Protein AF-0000000086058559 (afdb_homodimer)

InterPro domains:
  IPR001480 Bulb-type lectin domain [PF01453] (82-166)
  IPR001480 Bulb-type lectin domain [PS50927] (34-151)
  IPR001480 Bulb-type lectin domain [SM00108] (39-153)
  IPR036426 Bulb-type lectin domain superfamily [G3DSA:2.90.10.10] (33-152)
  IPR036426 Bulb-type lectin domain superfamily [SSF51110] (82-215)
  IPR036426 Bulb-type lectin domain superfamily [SSF51110] (173-268)
  IPR051343 G-type lectin S-receptor-like kinases and EP1-like glycoproteins [PTHR47976] (39-429)

Radius of gyration: 40.06 Å; Cα contacts (8 Å, |Δi|>4): 2216; chains: 2; bounding box: 111×174×83 Å

Structure (mmCIF, N/CA/C/O backbone):
data_AF-0000000086058559-model_v1
#
loop_
_entity.id
_entity.type
_entity.pdbx_description
1 polymer 'Bulb-type lectin domain-containing protein'
#
loop_
_atom_site.group_PDB
_atom_site.id
_atom_site.type_symbol
_atom_site.label_atom_id
_atom_site.label_alt_id
_atom_site.label_comp_id
_atom_site.label_asym_id
_atom_site.label_entity_id
_atom_site.label_seq_id
_atom_site.pdbx_PDB_ins_code
_atom_site.Cartn_x
_atom_site.Cartn_y
_atom_site.Cartn_z
_atom_site.occupancy
_atom_site.B_iso_or_equiv
_atom_site.auth_seq_id
_atom_site.auth_comp_id
_atom_site.auth_asym_id
_atom_site.auth_atom_id
_atom_site.pdbx_PDB_model_num
ATOM 1 N N . MET A 1 1 ? 75.375 -71.25 -40.406 1 23.05 1 MET A N 1
ATOM 2 C CA . MET A 1 1 ? 74.375 -71.625 -41.406 1 23.05 1 MET A CA 1
ATOM 3 C C . MET A 1 1 ? 73 -71.125 -40.969 1 23.05 1 MET A C 1
ATOM 5 O O . MET A 1 1 ? 72.188 -70.625 -41.812 1 23.05 1 MET A O 1
ATOM 9 N N . GLU A 1 2 ? 72.438 -71.688 -39.844 1 25.42 2 GLU A N 1
ATOM 10 C CA . GLU A 1 2 ? 71 -71.938 -39.688 1 25.42 2 GLU A CA 1
ATOM 11 C C . GLU A 1 2 ? 70.25 -70.625 -39.438 1 25.42 2 GLU A C 1
ATOM 13 O O . GLU A 1 2 ? 70.438 -69.938 -38.438 1 25.42 2 GLU A O 1
ATOM 18 N N . TYR A 1 3 ? 69.625 -70 -40.5 1 22.36 3 TYR A N 1
ATOM 19 C CA . TYR A 1 3 ? 68.938 -68.75 -40.938 1 22.36 3 TYR A CA 1
ATOM 20 C C . TYR A 1 3 ? 67.625 -68.562 -40.156 1 22.36 3 TYR A C 1
ATOM 22 O O . TYR A 1 3 ? 67.375 -67.5 -39.562 1 22.36 3 TYR A O 1
ATOM 30 N N . ARG A 1 4 ? 66.375 -68.938 -40.906 1 24.33 4 ARG A N 1
ATOM 31 C CA . ARG A 1 4 ? 65.188 -68.375 -41.562 1 24.33 4 ARG A CA 1
ATOM 32 C C . ARG A 1 4 ? 63.938 -68.562 -40.688 1 24.33 4 ARG A C 1
ATOM 34 O O . ARG A 1 4 ? 62.844 -68.062 -41.031 1 24.33 4 ARG A O 1
ATOM 41 N N . LEU A 1 5 ? 63.781 -69.562 -39.906 1 25.5 5 LEU A N 1
ATOM 42 C CA . LEU A 1 5 ? 62.438 -70.125 -39.781 1 25.5 5 LEU A CA 1
ATOM 43 C C . LEU A 1 5 ? 61.531 -69.25 -38.969 1 25.5 5 LEU A C 1
ATOM 45 O O . LEU A 1 5 ? 60.344 -69.5 -38.812 1 25.5 5 LEU A O 1
ATOM 49 N N . PHE A 1 6 ? 62.031 -68.312 -38.125 1 29.94 6 PHE A N 1
ATOM 50 C CA . PHE A 1 6 ? 61.156 -67.938 -37.031 1 29.94 6 PHE A CA 1
ATOM 51 C C . PHE A 1 6 ? 60.062 -67 -37.5 1 29.94 6 PHE A C 1
ATOM 53 O O . PHE A 1 6 ? 59.594 -66.125 -36.781 1 29.94 6 PHE A O 1
ATOM 60 N N . LEU A 1 7 ? 59.844 -66.75 -38.906 1 29.22 7 LEU A N 1
ATOM 61 C CA . LEU A 1 7 ? 59 -65.625 -39.312 1 29.22 7 LEU A CA 1
ATOM 62 C C . LEU A 1 7 ? 57.531 -65.938 -39.031 1 29.22 7 LEU A C 1
ATOM 64 O O . LEU A 1 7 ? 56.719 -65 -39.031 1 29.22 7 LEU A O 1
ATOM 68 N N . VAL A 1 8 ? 57.031 -67.125 -39.188 1 28.97 8 VAL A N 1
ATOM 69 C CA . VAL A 1 8 ? 55.688 -67.312 -39.719 1 28.97 8 VAL A CA 1
ATOM 70 C C . VAL A 1 8 ? 54.656 -66.812 -38.719 1 28.97 8 VAL A C 1
ATOM 72 O O . VAL A 1 8 ? 53.594 -66.312 -39.094 1 28.97 8 VAL A O 1
ATOM 75 N N . ILE A 1 9 ? 54.656 -67.062 -37.406 1 28.88 9 ILE A N 1
ATOM 76 C CA . ILE A 1 9 ? 53.375 -67.312 -36.781 1 28.88 9 ILE A CA 1
ATOM 77 C C . ILE A 1 9 ? 52.656 -66 -36.5 1 28.88 9 ILE A C 1
ATOM 79 O O . ILE A 1 9 ? 52.656 -65.562 -35.344 1 28.88 9 ILE A O 1
ATOM 83 N N . VAL A 1 10 ? 53.031 -64.875 -37.062 1 31.39 10 VAL A N 1
ATOM 84 C CA . VAL A 1 10 ? 52.312 -63.688 -36.594 1 31.39 10 VAL A CA 1
ATOM 85 C C . VAL A 1 10 ? 50.844 -63.781 -37.062 1 31.39 10 VAL A C 1
ATOM 87 O O . VAL A 1 10 ? 50.562 -63.531 -38.25 1 31.39 10 VAL A O 1
ATOM 90 N N . LEU A 1 11 ? 50.125 -65 -36.969 1 29.23 11 LEU A N 1
ATOM 91 C CA . LEU A 1 11 ? 48.719 -65.062 -37.375 1 29.23 11 LEU A CA 1
ATOM 92 C C . LEU A 1 11 ? 47.938 -63.906 -36.812 1 29.23 11 LEU A C 1
ATOM 94 O O . LEU A 1 11 ? 48.125 -63.5 -35.656 1 29.23 11 LEU A O 1
ATOM 98 N N . LEU A 1 12 ? 47.125 -63.25 -37.719 1 30.47 12 LEU A N 1
ATOM 99 C CA . LEU A 1 12 ? 46.125 -62.156 -37.875 1 30.47 12 LEU A CA 1
ATOM 100 C C . LEU A 1 12 ? 44.969 -62.344 -36.906 1 30.47 12 LEU A C 1
ATOM 102 O O . LEU A 1 12 ? 44.219 -63.312 -37.031 1 30.47 12 LEU A O 1
ATOM 106 N N . LEU A 1 13 ? 45.156 -62.125 -35.594 1 31.5 13 LEU A N 1
ATOM 107 C CA . LEU A 1 13 ? 44.031 -62.031 -34.656 1 31.5 13 LEU A CA 1
ATOM 108 C C . LEU A 1 13 ? 42.938 -61.062 -35.188 1 31.5 13 LEU A C 1
ATOM 110 O O . LEU A 1 13 ? 43.156 -59.875 -35.25 1 31.5 13 LEU A O 1
ATOM 114 N N . LEU A 1 14 ? 42.219 -61.469 -36.312 1 32.62 14 LEU A N 1
ATOM 115 C CA . LEU A 1 14 ? 41 -60.781 -36.75 1 32.62 14 LEU A CA 1
ATOM 116 C C . LEU A 1 14 ? 40.031 -60.562 -35.594 1 32.62 14 LEU A C 1
ATOM 118 O O . LEU A 1 14 ? 39.531 -61.531 -35.031 1 32.62 14 LEU A O 1
ATOM 122 N N . THR A 1 15 ? 40.312 -59.531 -34.781 1 34.03 15 THR A N 1
ATOM 123 C CA . THR A 1 15 ? 39.344 -59.062 -33.812 1 34.03 15 THR A CA 1
ATOM 124 C C . THR A 1 15 ? 37.969 -58.844 -34.438 1 34.03 15 THR A C 1
ATOM 126 O O . THR A 1 15 ? 37.844 -58.094 -35.375 1 34.03 15 THR A O 1
ATOM 129 N N . ILE A 1 16 ? 37.125 -59.875 -34.531 1 37.31 16 ILE A N 1
ATOM 130 C CA . ILE A 1 16 ? 35.719 -59.781 -34.844 1 37.31 16 ILE A CA 1
ATOM 131 C C . ILE A 1 16 ? 35.094 -58.688 -33.969 1 37.31 16 ILE A C 1
ATOM 133 O O . ILE A 1 16 ? 35 -58.812 -32.75 1 37.31 16 ILE A O 1
ATOM 137 N N . ILE A 1 17 ? 35.25 -57.438 -34.406 1 37.72 17 ILE A N 1
ATOM 138 C CA . ILE A 1 17 ? 34.438 -56.375 -33.844 1 37.72 17 ILE A CA 1
ATOM 139 C C . ILE A 1 17 ? 32.969 -56.719 -34.031 1 37.72 17 ILE A C 1
ATOM 141 O O . ILE A 1 17 ? 32.469 -56.719 -35.156 1 37.72 17 ILE A O 1
ATOM 145 N N . THR A 1 18 ? 32.406 -57.656 -33.312 1 39.28 18 THR A N 1
ATOM 146 C CA . THR A 1 18 ? 30.953 -57.812 -33.281 1 39.28 18 THR A CA 1
ATOM 147 C C . THR A 1 18 ? 30.281 -56.469 -33 1 39.28 18 THR A C 1
ATOM 149 O O . THR A 1 18 ? 30.469 -55.906 -31.906 1 39.28 18 THR A O 1
ATOM 152 N N . SER A 1 19 ? 30.047 -55.688 -34.031 1 38.41 19 SER A N 1
ATOM 153 C CA . SER A 1 19 ? 29.125 -54.562 -33.875 1 38.41 19 SER A CA 1
ATOM 154 C C . SER A 1 19 ? 27.797 -55.031 -33.281 1 38.41 19 SER A C 1
ATOM 156 O O . SER A 1 19 ? 27.078 -55.844 -33.875 1 38.41 19 SER A O 1
ATOM 158 N N . THR A 1 20 ? 27.75 -55.25 -32 1 40.75 20 THR A N 1
ATOM 159 C CA . THR A 1 20 ? 26.422 -55.375 -31.406 1 40.75 20 THR A CA 1
ATOM 160 C C . THR A 1 20 ? 25.516 -54.25 -31.922 1 40.75 20 THR A C 1
ATOM 162 O O . THR A 1 20 ? 25.75 -53.062 -31.656 1 40.75 20 THR A O 1
ATOM 165 N N . SER A 1 21 ? 24.953 -54.469 -33.125 1 37.56 21 SER A N 1
ATOM 166 C CA . SER A 1 21 ? 23.844 -53.594 -33.438 1 37.56 21 SER A CA 1
ATOM 167 C C . SER A 1 21 ? 22.859 -53.469 -32.281 1 37.56 21 SER A C 1
ATOM 169 O O . SER A 1 21 ? 22.281 -54.5 -31.859 1 37.56 21 SER A O 1
ATOM 171 N N . ALA A 1 22 ? 23.094 -52.594 -31.422 1 43.25 22 ALA A N 1
ATOM 172 C CA . ALA A 1 22 ? 21.984 -52.25 -30.516 1 43.25 22 ALA A CA 1
ATOM 173 C C . ALA A 1 22 ? 20.656 -52.219 -31.266 1 43.25 22 ALA A C 1
ATOM 175 O O . ALA A 1 22 ? 20.469 -51.375 -32.156 1 43.25 22 ALA A O 1
ATOM 176 N N . THR A 1 23 ? 20.047 -53.312 -31.453 1 37.12 23 THR A N 1
ATOM 177 C CA . THR A 1 23 ? 18.656 -53.25 -31.891 1 37.12 23 THR A CA 1
ATOM 178 C C . THR A 1 23 ? 17.922 -52.125 -31.172 1 37.12 23 THR A C 1
ATOM 180 O O . THR A 1 23 ? 17.75 -52.156 -29.953 1 37.12 23 THR A O 1
ATOM 183 N N . VAL A 1 24 ? 18.109 -50.906 -31.625 1 41.47 24 VAL A N 1
ATOM 184 C CA . VAL A 1 24 ? 17.156 -49.875 -31.172 1 41.47 24 VAL A CA 1
ATOM 185 C C . VAL A 1 24 ? 15.742 -50.469 -31.156 1 41.47 24 VAL A C 1
ATOM 187 O O . VAL A 1 24 ? 15.25 -50.969 -32.156 1 41.47 24 VAL A O 1
ATOM 190 N N . LYS A 1 25 ? 15.219 -51.062 -30.125 1 45.94 25 LYS A N 1
ATOM 191 C CA . LYS A 1 25 ? 13.812 -51.438 -30 1 45.94 25 LYS A CA 1
ATOM 192 C C . LYS A 1 25 ? 12.906 -50.438 -30.703 1 45.94 25 LYS A C 1
ATOM 194 O O . LYS A 1 25 ? 13.039 -49.219 -30.5 1 45.94 25 LYS A O 1
ATOM 199 N N . PRO A 1 26 ? 12.242 -50.688 -31.812 1 43.41 26 PRO A N 1
ATOM 200 C CA . PRO A 1 26 ? 11.383 -49.75 -32.562 1 43.41 26 PRO A CA 1
ATOM 201 C C . PRO A 1 26 ? 10.492 -48.906 -31.672 1 43.41 26 PRO A C 1
ATOM 203 O O . PRO A 1 26 ? 9.992 -49.406 -30.656 1 43.41 26 PRO A O 1
ATOM 206 N N . HIS A 1 27 ? 10.742 -47.625 -31.594 1 53.91 27 HIS A N 1
ATOM 207 C CA . HIS A 1 27 ? 9.742 -46.719 -31.047 1 53.91 27 HIS A CA 1
ATOM 208 C C . HIS A 1 27 ? 8.328 -47.156 -31.422 1 53.91 27 HIS A C 1
ATOM 210 O O . HIS A 1 27 ? 8.031 -47.344 -32.594 1 53.91 27 HIS A O 1
ATOM 216 N N . SER A 1 28 ? 7.613 -47.906 -30.625 1 73.94 28 SER A N 1
ATOM 217 C CA . SER A 1 28 ? 6.266 -48.281 -31.031 1 73.94 28 SER A CA 1
ATOM 218 C C . SER A 1 28 ? 5.414 -47.031 -31.312 1 73.94 28 SER A C 1
ATOM 220 O O . SER A 1 28 ? 5.176 -46.219 -30.406 1 73.94 28 SER A O 1
ATOM 222 N N . ASN A 1 29 ? 5.352 -46.5 -32.531 1 90.69 29 ASN A N 1
ATOM 223 C CA . ASN A 1 29 ? 4.531 -45.406 -33 1 90.69 29 ASN A CA 1
ATOM 224 C C . ASN A 1 29 ? 3.057 -45.625 -32.656 1 90.69 29 ASN A C 1
ATOM 226 O O . ASN A 1 29 ? 2.562 -46.75 -32.688 1 90.69 29 ASN A O 1
ATOM 230 N N . ILE A 1 30 ? 2.531 -44.656 -32.125 1 95.06 30 ILE A N 1
ATOM 231 C CA . ILE A 1 30 ? 1.088 -44.625 -31.906 1 95.06 30 ILE A CA 1
ATOM 232 C C . ILE A 1 30 ? 0.379 -44.312 -33.219 1 95.06 30 ILE A C 1
ATOM 234 O O . ILE A 1 30 ? 0.488 -43.188 -33.719 1 95.06 30 ILE A O 1
ATOM 238 N N . THR A 1 31 ? -0.329 -45.312 -33.719 1 95.75 31 THR A N 1
ATOM 239 C CA . THR A 1 31 ? -0.909 -45.156 -35.031 1 95.75 31 THR A CA 1
ATOM 240 C C . THR A 1 31 ? -2.26 -44.469 -34.969 1 95.75 31 THR A C 1
ATOM 242 O O . THR A 1 31 ? -2.816 -44.281 -33.906 1 95.75 31 THR A O 1
ATOM 245 N N . LEU A 1 32 ? -2.713 -44.062 -36.125 1 96.5 32 LEU A N 1
ATOM 246 C CA . LEU A 1 32 ? -4.02 -43.406 -36.219 1 96.5 32 LEU A CA 1
ATOM 247 C C . LEU A 1 32 ? -5.109 -44.312 -35.656 1 96.5 32 LEU A C 1
ATOM 249 O O . LEU A 1 32 ? -5.004 -45.531 -35.719 1 96.5 32 LEU A O 1
ATOM 253 N N . ASN A 1 33 ? -6.102 -43.781 -35.062 1 95.94 33 ASN A N 1
ATOM 254 C CA . ASN A 1 33 ? -7.273 -44.406 -34.469 1 95.94 33 ASN A CA 1
ATOM 255 C C . ASN A 1 33 ? -6.93 -45.094 -33.156 1 95.94 33 ASN A C 1
ATOM 257 O O . ASN A 1 33 ? -7.754 -45.812 -32.594 1 95.94 33 ASN A O 1
ATOM 261 N N . SER A 1 34 ? -5.746 -44.938 -32.719 1 94.69 34 SER A N 1
ATOM 262 C CA . SER A 1 34 ? -5.418 -45.375 -31.359 1 94.69 34 SER A CA 1
ATOM 263 C C . SER A 1 34 ? -6.043 -44.5 -30.312 1 94.69 34 SER A C 1
ATOM 265 O O . SER A 1 34 ? -6.191 -43.281 -30.516 1 94.69 34 SER A O 1
ATOM 267 N N . PHE A 1 35 ? -6.461 -45 -29.188 1 94.31 35 PHE A N 1
ATOM 268 C CA . PHE A 1 35 ? -7.066 -44.188 -28.141 1 94.31 35 PHE A CA 1
ATOM 269 C C . PHE A 1 35 ? -6.781 -44.781 -26.766 1 94.31 35 PHE A C 1
ATOM 271 O O . PHE A 1 35 ? -6.402 -45.938 -26.641 1 94.31 35 PHE A O 1
ATOM 278 N N . VAL A 1 36 ? -6.773 -44 -25.797 1 94.56 36 VAL A N 1
ATOM 279 C CA . VAL A 1 36 ? -6.695 -44.344 -24.391 1 94.56 36 VAL A CA 1
ATOM 280 C C . VAL A 1 36 ? -7.941 -43.875 -23.656 1 94.56 36 VAL A C 1
ATOM 282 O O . VAL A 1 36 ? -8.406 -42.75 -23.906 1 94.56 36 VAL A O 1
ATOM 285 N N . ILE A 1 37 ? -8.508 -44.688 -22.781 1 93.44 37 ILE A N 1
ATOM 286 C CA . ILE A 1 37 ? -9.727 -44.344 -22.062 1 93.44 37 ILE A CA 1
ATOM 287 C C . ILE A 1 37 ? -9.406 -44.125 -20.578 1 93.44 37 ILE A C 1
ATOM 289 O O . ILE A 1 37 ? -8.57 -44.844 -20.016 1 93.44 37 ILE A O 1
ATOM 293 N N . ALA A 1 38 ? -10.094 -43.125 -20.016 1 93.19 38 ALA A N 1
ATOM 294 C CA . ALA A 1 38 ? -9.961 -42.844 -18.578 1 93.19 38 ALA A CA 1
ATOM 295 C C . ALA A 1 38 ? -10.75 -43.875 -17.766 1 93.19 38 ALA A C 1
ATOM 297 O O . ALA A 1 38 ? -11.984 -43.844 -17.766 1 93.19 38 ALA A O 1
ATOM 298 N N . THR A 1 39 ? -10.125 -44.75 -17.125 1 87.19 39 THR A N 1
ATOM 299 C CA . THR A 1 39 ? -10.781 -45.75 -16.297 1 87.19 39 THR A CA 1
ATOM 300 C C . THR A 1 39 ? -9.969 -46 -15.023 1 87.19 39 THR A C 1
ATOM 302 O O . THR A 1 39 ? -8.766 -45.75 -14.992 1 87.19 39 THR A O 1
ATOM 305 N N . THR A 1 40 ? -10.648 -46.25 -13.922 1 74.62 40 THR A N 1
ATOM 306 C CA . THR A 1 40 ? -9.992 -46.5 -12.648 1 74.62 40 THR A CA 1
ATOM 307 C C . THR A 1 40 ? -9.289 -47.875 -12.68 1 74.62 40 THR A C 1
ATOM 309 O O . THR A 1 40 ? -8.516 -48.188 -11.773 1 74.62 40 THR A O 1
ATOM 312 N N . SER A 1 41 ? -9.633 -48.688 -13.578 1 60.94 41 SER A N 1
ATOM 313 C CA . SER A 1 41 ? -9.016 -50 -13.578 1 60.94 41 SER A CA 1
ATOM 314 C C . SER A 1 41 ? -7.523 -49.906 -13.883 1 60.94 41 SER A C 1
ATOM 316 O O . SER A 1 41 ? -7.09 -49.031 -14.633 1 60.94 41 SER A O 1
ATOM 318 N N . SER A 1 42 ? -6.664 -50.156 -12.867 1 52.78 42 SER A N 1
ATOM 319 C CA . SER A 1 42 ? -5.211 -50.062 -12.805 1 52.78 42 SER A CA 1
ATOM 320 C C . SER A 1 42 ? -4.566 -50.656 -14.047 1 52.78 42 SER A C 1
ATOM 322 O O . SER A 1 42 ? -3.363 -50.938 -14.062 1 52.78 42 SER A O 1
ATOM 324 N N . SER A 1 43 ? -5.215 -51 -15.016 1 48.56 43 SER A N 1
ATOM 325 C CA . SER A 1 43 ? -4.355 -51.75 -15.922 1 48.56 43 SER A CA 1
ATOM 326 C C . SER A 1 43 ? -3.4 -50.812 -16.672 1 48.56 43 SER A C 1
ATOM 328 O O . SER A 1 43 ? -3.824 -49.812 -17.25 1 48.56 43 SER A O 1
ATOM 330 N N . ARG A 1 44 ? -2.092 -50.688 -16.156 1 49.19 44 ARG A N 1
ATOM 331 C CA . ARG A 1 44 ? -0.971 -50.125 -16.891 1 49.19 44 ARG A CA 1
ATOM 332 C C . ARG A 1 44 ? -1.211 -50.156 -18.406 1 49.19 44 ARG A C 1
ATOM 334 O O . ARG A 1 44 ? -0.587 -49.438 -19.156 1 49.19 44 ARG A O 1
ATOM 341 N N . ARG A 1 45 ? -2.027 -51.125 -18.797 1 53.66 45 ARG A N 1
ATOM 342 C CA . ARG A 1 45 ? -2.256 -51.406 -20.219 1 53.66 45 ARG A CA 1
ATOM 343 C C . ARG A 1 45 ? -2.996 -50.281 -20.906 1 53.66 45 ARG A C 1
ATOM 345 O O . ARG A 1 45 ? -3.098 -50.25 -22.125 1 53.66 45 ARG A O 1
ATOM 352 N N . LEU A 1 46 ? -3.223 -49.25 -19.984 1 77.62 46 LEU A N 1
ATOM 353 C CA . LEU A 1 46 ? -4.102 -48.312 -20.688 1 77.62 46 LEU A CA 1
ATOM 354 C C . LEU A 1 46 ? -3.42 -46.969 -20.891 1 77.62 46 LEU A C 1
ATOM 356 O O . LEU A 1 46 ? -4.07 -45.938 -20.812 1 77.62 46 LEU A O 1
ATOM 360 N N . SER A 1 47 ? -2.014 -47.062 -21.031 1 91.69 47 SER A N 1
ATOM 361 C CA . SER A 1 47 ? -1.287 -45.844 -21.391 1 91.69 47 SER A CA 1
ATOM 362 C C . SER A 1 47 ? -0.324 -46.094 -22.547 1 91.69 47 SER A C 1
ATOM 364 O O . SER A 1 47 ? -0.039 -47.25 -22.891 1 91.69 47 SER A O 1
ATOM 366 N N . TRP A 1 48 ? 0.007 -45.156 -23.25 1 94.62 48 TRP A N 1
ATOM 367 C CA . TRP A 1 48 ? 1.066 -45.219 -24.25 1 94.62 48 TRP A CA 1
ATOM 368 C C . TRP A 1 48 ? 2.436 -45.031 -23.609 1 94.62 48 TRP A C 1
ATOM 370 O O . TRP A 1 48 ? 2.684 -44.031 -22.953 1 94.62 48 TRP A O 1
ATOM 380 N N . LEU A 1 49 ? 3.352 -46 -23.797 1 94 49 LEU A N 1
ATOM 381 C CA . LEU A 1 49 ? 4.66 -45.969 -23.156 1 94 49 LEU A CA 1
ATOM 382 C C . LEU A 1 49 ? 5.738 -45.5 -24.125 1 94 49 LEU A C 1
ATOM 384 O O . LEU A 1 49 ? 5.621 -45.719 -25.328 1 94 49 LEU A O 1
ATOM 388 N N . SER A 1 50 ? 6.723 -44.875 -23.562 1 95.5 50 SER A N 1
ATOM 389 C CA . SER A 1 50 ? 7.93 -44.656 -24.359 1 95.5 50 SER A CA 1
ATOM 390 C C . SER A 1 50 ? 8.672 -45.969 -24.609 1 95.5 50 SER A C 1
ATOM 392 O O . SER A 1 50 ? 8.414 -46.969 -23.938 1 95.5 50 SER A O 1
ATOM 394 N N . SER A 1 51 ? 9.602 -45.938 -25.531 1 92.94 51 SER A N 1
ATOM 395 C CA . SER A 1 51 ? 10.32 -47.156 -25.891 1 92.94 51 SER A CA 1
ATOM 396 C C . SER A 1 51 ? 11.094 -47.719 -24.703 1 92.94 51 SER A C 1
ATOM 398 O O . SER A 1 51 ? 11.156 -48.938 -24.516 1 92.94 51 SER A O 1
ATOM 400 N N . SER A 1 52 ? 11.656 -46.844 -23.938 1 90 52 SER A N 1
ATOM 401 C CA . SER A 1 52 ? 12.406 -47.281 -22.75 1 90 52 SER A CA 1
ATOM 402 C C . SER A 1 52 ? 11.477 -47.719 -21.641 1 90 52 SER A C 1
ATOM 404 O O . SER A 1 52 ? 11.906 -48.375 -20.688 1 90 52 SER A O 1
ATOM 406 N N . GLY A 1 53 ? 10.195 -47.281 -21.75 1 91.25 53 GLY A N 1
ATOM 407 C CA . GLY A 1 53 ? 9.242 -47.562 -20.688 1 91.25 53 GLY A CA 1
ATOM 408 C C . GLY A 1 53 ? 9.328 -46.562 -19.547 1 91.25 53 GLY A C 1
ATOM 409 O O . GLY A 1 53 ? 8.625 -46.719 -18.547 1 91.25 53 GLY A O 1
ATOM 410 N N . ASP A 1 54 ? 10.133 -45.625 -19.688 1 92.75 54 ASP A N 1
ATOM 411 C CA . ASP A 1 54 ? 10.359 -44.656 -18.609 1 92.75 54 ASP A CA 1
ATOM 412 C C . ASP A 1 54 ? 9.18 -43.719 -18.453 1 92.75 54 ASP A C 1
ATOM 414 O O . ASP A 1 54 ? 8.93 -43.188 -17.375 1 92.75 54 ASP A O 1
ATOM 418 N N . PHE A 1 55 ? 8.5 -43.406 -19.531 1 95.69 55 PHE A N 1
ATOM 419 C CA . PHE A 1 55 ? 7.414 -42.438 -19.516 1 95.69 55 PHE A CA 1
ATOM 420 C C . PHE A 1 55 ? 6.125 -43.062 -20.047 1 95.69 55 PHE A C 1
ATOM 422 O O . PHE A 1 55 ? 6.156 -43.969 -20.875 1 95.69 55 PHE A O 1
ATOM 429 N N . ALA A 1 56 ? 5.082 -42.562 -19.5 1 95.62 56 ALA A N 1
ATOM 430 C CA . ALA A 1 56 ? 3.748 -43 -19.938 1 95.62 56 ALA A CA 1
ATOM 431 C C . ALA A 1 56 ? 2.875 -41.781 -20.266 1 95.62 56 ALA A C 1
ATOM 433 O O . ALA A 1 56 ? 3.039 -40.719 -19.672 1 95.62 56 ALA A O 1
ATOM 434 N N . PHE A 1 57 ? 2.086 -41.938 -21.281 1 96.69 57 PHE A N 1
ATOM 435 C CA . PHE A 1 57 ? 1.076 -40.969 -21.688 1 96.69 57 PHE A CA 1
ATOM 436 C C . PHE A 1 57 ? -0.323 -41.531 -21.562 1 96.69 57 PHE A C 1
ATOM 438 O O . PHE A 1 57 ? -0.616 -42.594 -22.141 1 96.69 57 PHE A O 1
ATOM 445 N N . GLY A 1 58 ? -1.182 -40.938 -20.734 1 95.81 58 GLY A N 1
ATOM 446 C CA . GLY A 1 58 ? -2.529 -41.406 -20.5 1 95.81 58 GLY A CA 1
ATOM 447 C C . GLY A 1 58 ? -3.27 -40.656 -19.422 1 95.81 58 GLY A C 1
ATOM 448 O O . GLY A 1 58 ? -3.109 -39.438 -19.312 1 95.81 58 GLY A O 1
ATOM 449 N N . PHE A 1 59 ? -4.18 -41.375 -18.766 1 95.5 59 PHE A N 1
ATOM 450 C CA . PHE A 1 59 ? -5.023 -40.719 -17.781 1 95.5 59 PHE A CA 1
ATOM 451 C C . PHE A 1 59 ? -4.598 -41.094 -16.359 1 95.5 59 PHE A C 1
ATOM 453 O O . PHE A 1 59 ? -4.254 -42.25 -16.109 1 95.5 59 PHE A O 1
ATOM 460 N N . LEU A 1 60 ? -4.629 -40.125 -15.516 1 93.25 60 LEU A N 1
ATOM 461 C CA . LEU A 1 60 ? -4.402 -40.344 -14.086 1 93.25 60 LEU A CA 1
ATOM 462 C C . LEU A 1 60 ? -5.535 -39.719 -13.273 1 93.25 60 LEU A C 1
ATOM 464 O O . LEU A 1 60 ? -6.027 -38.625 -13.602 1 93.25 60 LEU A O 1
ATOM 468 N N . THR A 1 61 ? -5.867 -40.406 -12.195 1 92.56 61 THR A N 1
ATOM 469 C CA . THR A 1 61 ? -6.891 -39.844 -11.305 1 92.56 61 THR A CA 1
ATOM 470 C C . THR A 1 61 ? -6.34 -38.688 -10.492 1 92.56 61 THR A C 1
ATOM 472 O O . THR A 1 61 ? -5.152 -38.656 -10.172 1 92.56 61 THR A O 1
ATOM 475 N N . LEU A 1 62 ? -7.27 -37.781 -10.188 1 91.69 62 LEU A N 1
ATOM 476 C CA . LEU A 1 62 ? -6.895 -36.688 -9.281 1 91.69 62 LEU A CA 1
ATOM 477 C C . LEU A 1 62 ? -6.824 -37.219 -7.844 1 91.69 62 LEU A C 1
ATOM 479 O O . LEU A 1 62 ? -7.688 -37.969 -7.406 1 91.69 62 LEU A O 1
ATOM 483 N N . PRO A 1 63 ? -5.84 -36.75 -7.121 1 87 63 PRO A N 1
ATOM 484 C CA . PRO A 1 63 ? -5.762 -37.188 -5.719 1 87 63 PRO A CA 1
ATOM 485 C C . PRO A 1 63 ? -6.945 -36.688 -4.895 1 87 63 PRO A C 1
ATOM 487 O O . PRO A 1 63 ? -7.363 -37.344 -3.943 1 87 63 PRO A O 1
ATOM 490 N N . THR A 1 64 ? -7.5 -35.531 -5.191 1 86.12 64 THR A N 1
ATOM 491 C CA . THR A 1 64 ? -8.555 -34.906 -4.398 1 86.12 64 THR A CA 1
ATOM 492 C C . THR A 1 64 ? -9.922 -35.469 -4.785 1 86.12 64 THR A C 1
ATOM 494 O O . THR A 1 64 ? -10.891 -35.312 -4.035 1 86.12 64 THR A O 1
ATOM 497 N N . ASN A 1 65 ? -10.055 -36 -5.941 1 90.44 65 ASN A N 1
ATOM 498 C CA . ASN A 1 65 ? -11.32 -36.531 -6.465 1 90.44 65 ASN A CA 1
ATOM 499 C C . ASN A 1 65 ? -11.102 -37.688 -7.418 1 90.44 65 ASN A C 1
ATOM 501 O O . ASN A 1 65 ? -10.781 -37.5 -8.594 1 90.44 65 ASN A O 1
ATOM 505 N N . SER A 1 66 ? -11.398 -38.844 -7.035 1 89.75 66 SER A N 1
ATOM 506 C CA . SER A 1 66 ? -11.07 -40.062 -7.793 1 89.75 66 SER A CA 1
ATOM 507 C C . SER A 1 66 ? -12 -40.219 -8.984 1 89.75 66 SER A C 1
ATOM 509 O O . SER A 1 66 ? -11.773 -41.062 -9.844 1 89.75 66 SER A O 1
ATOM 511 N N . SER A 1 67 ? -12.969 -39.375 -9.055 1 91.81 67 SER A N 1
ATOM 512 C CA . SER A 1 67 ? -13.898 -39.5 -10.18 1 91.81 67 SER A CA 1
ATOM 513 C C . SER A 1 67 ? -13.438 -38.625 -11.352 1 91.81 67 SER A C 1
ATOM 515 O O . SER A 1 67 ? -14.023 -38.688 -12.438 1 91.81 67 SER A O 1
ATOM 517 N N . LEU A 1 68 ? -12.43 -37.906 -11.102 1 94.62 68 LEU A N 1
ATOM 518 C CA . LEU A 1 68 ? -11.93 -37 -12.148 1 94.62 68 LEU A CA 1
ATOM 519 C C . LEU A 1 68 ? -10.516 -37.406 -12.57 1 94.62 68 LEU A C 1
ATOM 521 O O . LEU A 1 68 ? -9.75 -37.938 -11.758 1 94.62 68 LEU A O 1
ATOM 525 N N . PHE A 1 69 ? -10.219 -37.125 -13.883 1 94.62 69 PHE A N 1
ATOM 526 C CA . PHE A 1 69 ? -8.961 -37.594 -14.453 1 94.62 69 PHE A CA 1
ATOM 527 C C . PHE A 1 69 ? -8.234 -36.438 -15.148 1 94.62 69 PHE A C 1
ATOM 529 O O . PHE A 1 69 ? -8.867 -35.531 -15.711 1 94.62 69 PHE A O 1
ATOM 536 N N . LEU A 1 70 ? -6.941 -36.531 -15.094 1 95.88 70 LEU A N 1
ATOM 537 C CA . LEU A 1 70 ? -6.062 -35.719 -15.898 1 95.88 70 LEU A CA 1
ATOM 538 C C . LEU A 1 70 ? -5.441 -36.5 -17.047 1 95.88 70 LEU A C 1
ATOM 540 O O . LEU A 1 70 ? -5.059 -37.656 -16.859 1 95.88 70 LEU A O 1
ATOM 544 N N . LEU A 1 71 ? -5.445 -35.906 -18.25 1 96.44 71 LEU A N 1
ATOM 545 C CA . LEU A 1 71 ? -4.484 -36.375 -19.234 1 96.44 71 LEU A CA 1
ATOM 546 C C . LEU A 1 71 ? -3.066 -35.969 -18.859 1 96.44 71 LEU A C 1
ATOM 548 O O . LEU A 1 71 ? -2.818 -34.812 -18.547 1 96.44 71 LEU A O 1
ATOM 552 N N . ALA A 1 72 ? -2.129 -37 -18.844 1 97.06 72 ALA A N 1
ATOM 553 C CA . ALA A 1 72 ? -0.824 -36.625 -18.281 1 97.06 72 ALA A CA 1
ATOM 554 C C . ALA A 1 72 ? 0.289 -37.438 -18.938 1 97.06 72 ALA A C 1
ATOM 556 O O . ALA A 1 72 ? 0.029 -38.5 -19.547 1 97.06 72 ALA A O 1
ATOM 557 N N . ILE A 1 73 ? 1.438 -36.906 -18.969 1 97.69 73 ILE A N 1
ATOM 558 C CA . ILE A 1 73 ? 2.682 -37.656 -19.109 1 97.69 73 ILE A CA 1
ATOM 559 C C . ILE A 1 73 ? 3.357 -37.781 -17.75 1 97.69 73 ILE A C 1
ATOM 561 O O . ILE A 1 73 ? 3.488 -36.781 -17.016 1 97.69 73 ILE A O 1
ATOM 565 N N . TRP A 1 74 ? 3.74 -39 -17.328 1 96.62 74 TRP A N 1
ATOM 566 C CA . TRP A 1 74 ? 4.355 -39.219 -16.031 1 96.62 74 TRP A CA 1
ATOM 567 C C . TRP A 1 74 ? 5.465 -40.25 -16.109 1 96.62 74 TRP A C 1
ATOM 569 O O . TRP A 1 74 ? 5.633 -40.906 -17.141 1 96.62 74 TRP A O 1
ATOM 579 N N . TYR A 1 75 ? 6.32 -40.281 -15.078 1 95.06 75 TYR A N 1
ATOM 580 C CA . TYR A 1 75 ? 7.297 -41.375 -14.953 1 95.06 75 TYR A CA 1
ATOM 581 C C . TYR A 1 75 ? 6.613 -42.688 -14.656 1 95.06 75 TYR A C 1
ATOM 583 O O . TYR A 1 75 ? 5.973 -42.844 -13.617 1 95.06 75 TYR A O 1
ATOM 591 N N . ALA A 1 76 ? 6.84 -43.656 -15.469 1 91.69 76 ALA A N 1
ATOM 592 C CA . ALA A 1 76 ? 6.047 -44.875 -15.438 1 91.69 76 ALA A CA 1
ATOM 593 C C . ALA A 1 76 ? 6.609 -45.875 -14.422 1 91.69 76 ALA A C 1
ATOM 595 O O . ALA A 1 76 ? 5.891 -46.75 -13.938 1 91.69 76 ALA A O 1
ATOM 596 N N . ASN A 1 77 ? 7.84 -45.719 -14.094 1 87.19 77 ASN A N 1
ATOM 597 C CA . ASN A 1 77 ? 8.492 -46.781 -13.305 1 87.19 77 ASN A CA 1
ATOM 598 C C . ASN A 1 77 ? 8.75 -46.312 -11.875 1 87.19 77 ASN A C 1
ATOM 600 O O . ASN A 1 77 ? 9.57 -46.875 -11.164 1 87.19 77 ASN A O 1
ATOM 604 N N . LEU A 1 78 ? 8.133 -45.281 -11.484 1 89.38 78 LEU A N 1
ATOM 605 C CA . LEU A 1 78 ? 8.305 -44.781 -10.117 1 89.38 78 LEU A CA 1
ATOM 606 C C . LEU A 1 78 ? 7.117 -45.188 -9.242 1 89.38 78 LEU A C 1
ATOM 608 O O . LEU A 1 78 ? 5.984 -45.25 -9.727 1 89.38 78 LEU A O 1
ATOM 612 N N . PRO A 1 79 ? 7.402 -45.469 -7.992 1 82.81 79 PRO A N 1
ATOM 613 C CA . PRO A 1 79 ? 6.32 -45.875 -7.094 1 82.81 79 PRO A CA 1
ATOM 614 C C . PRO A 1 79 ? 5.27 -44.781 -6.895 1 82.81 79 PRO A C 1
ATOM 616 O O . PRO A 1 79 ? 4.074 -45.094 -6.848 1 82.81 79 PRO A O 1
ATOM 619 N N . ASN A 1 80 ? 5.762 -43.594 -6.695 1 86.81 80 ASN A N 1
ATOM 620 C CA . ASN A 1 80 ? 4.848 -42.469 -6.594 1 86.81 80 ASN A CA 1
ATOM 621 C C . ASN A 1 80 ? 4.723 -41.75 -7.926 1 86.81 80 ASN A C 1
ATOM 623 O O . ASN A 1 80 ? 5.727 -41.469 -8.578 1 86.81 80 ASN A O 1
ATOM 627 N N . THR A 1 81 ? 3.523 -41.5 -8.234 1 89.75 81 THR A N 1
ATOM 628 C CA . THR A 1 81 ? 3.273 -40.875 -9.531 1 89.75 81 THR A CA 1
ATOM 629 C C . THR A 1 81 ? 3.857 -39.469 -9.57 1 89.75 81 THR A C 1
ATOM 631 O O . THR A 1 81 ? 3.627 -38.688 -8.656 1 89.75 81 THR A O 1
ATOM 634 N N . THR A 1 82 ? 4.641 -39.25 -10.555 1 94.81 82 THR A N 1
ATOM 635 C CA . THR A 1 82 ? 5.195 -37.938 -10.82 1 94.81 82 THR A CA 1
ATOM 636 C C . THR A 1 82 ? 4.82 -37.469 -12.219 1 94.81 82 THR A C 1
ATOM 638 O O . THR A 1 82 ? 5.34 -37.969 -13.211 1 94.81 82 THR A O 1
ATOM 641 N N . ILE A 1 83 ? 3.896 -36.5 -12.227 1 96.12 83 ILE A N 1
ATOM 642 C CA . ILE A 1 83 ? 3.406 -35.969 -13.492 1 96.12 83 ILE A CA 1
ATOM 643 C C . ILE A 1 83 ? 4.375 -34.906 -14.016 1 96.12 83 ILE A C 1
ATOM 645 O O . ILE A 1 83 ? 4.84 -34.062 -13.258 1 96.12 83 ILE A O 1
ATOM 649 N N . ILE A 1 84 ? 4.699 -34.938 -15.336 1 97.94 84 ILE A N 1
ATOM 650 C CA . ILE A 1 84 ? 5.637 -33.969 -15.891 1 97.94 84 ILE A CA 1
ATOM 651 C C . ILE A 1 84 ? 4.91 -33.062 -16.875 1 97.94 84 ILE A C 1
ATOM 653 O O . ILE A 1 84 ? 5.445 -32.031 -17.281 1 97.94 84 ILE A O 1
ATOM 657 N N . TRP A 1 85 ? 3.703 -33.344 -17.266 1 98.12 85 TRP A N 1
ATOM 658 C CA . TRP A 1 85 ? 2.941 -32.531 -18.219 1 98.12 85 TRP A CA 1
ATOM 659 C C . TRP A 1 85 ? 1.457 -32.875 -18.156 1 98.12 85 TRP A C 1
ATOM 661 O O . TRP A 1 85 ? 1.086 -34.062 -18.109 1 98.12 85 TRP A O 1
ATOM 671 N N . THR A 1 86 ? 0.613 -31.922 -18.109 1 97.19 86 THR A N 1
ATOM 672 C CA . THR A 1 86 ? -0.837 -32.094 -18.094 1 97.19 86 THR A CA 1
ATOM 673 C C . THR A 1 86 ? -1.521 -30.891 -18.75 1 97.19 86 THR A C 1
ATOM 675 O O . THR A 1 86 ? -1.477 -29.781 -18.219 1 97.19 86 THR A O 1
ATOM 678 N N . PRO A 1 87 ? -2.203 -31.031 -19.875 1 95.75 87 PRO A N 1
ATOM 679 C CA . PRO A 1 87 ? -2.771 -29.906 -20.609 1 95.75 87 PRO A CA 1
ATOM 680 C C . PRO A 1 87 ? -4.117 -29.438 -20.031 1 95.75 87 PRO A C 1
ATOM 682 O O . PRO A 1 87 ? -4.586 -28.344 -20.359 1 95.75 87 PRO A O 1
ATOM 685 N N . ASN A 1 88 ? -4.797 -30.188 -19.219 1 94.62 88 ASN A N 1
ATOM 686 C CA . ASN A 1 88 ? -6.16 -29.875 -18.812 1 94.62 88 ASN A CA 1
ATOM 687 C C . ASN A 1 88 ? -6.258 -29.688 -17.297 1 94.62 88 ASN A C 1
ATOM 689 O O . ASN A 1 88 ? -7.215 -30.156 -16.672 1 94.62 88 ASN A O 1
ATOM 693 N N . ARG A 1 89 ? -5.336 -29.016 -16.719 1 91.56 89 ARG A N 1
ATOM 694 C CA . ARG A 1 89 ? -5.25 -28.812 -15.281 1 91.56 89 ARG A CA 1
ATOM 695 C C . ARG A 1 89 ? -6.555 -28.25 -14.727 1 91.56 89 ARG A C 1
ATOM 697 O O . ARG A 1 89 ? -7.082 -28.766 -13.734 1 91.56 89 ARG A O 1
ATOM 704 N N . ASN A 1 90 ? -7.137 -27.234 -15.227 1 91.5 90 ASN A N 1
ATOM 705 C CA . ASN A 1 90 ? -8.328 -26.578 -14.703 1 91.5 90 ASN A CA 1
ATOM 706 C C . ASN A 1 90 ? -9.602 -27.25 -15.219 1 91.5 90 ASN A C 1
ATOM 708 O O . ASN A 1 90 ? -10.711 -26.828 -14.859 1 91.5 90 ASN A O 1
ATOM 712 N N . LYS A 1 91 ? -9.445 -28.328 -16.062 1 93.88 91 LYS A N 1
ATOM 713 C CA . LYS A 1 91 ? -10.602 -28.984 -16.656 1 93.88 91 LYS A CA 1
ATOM 714 C C . LYS A 1 91 ? -10.445 -30.5 -16.625 1 93.88 91 LYS A C 1
ATOM 716 O O . LYS A 1 91 ? -10.469 -31.156 -17.672 1 93.88 91 LYS A O 1
ATOM 721 N N . PRO A 1 92 ? -10.32 -31.016 -15.43 1 95.94 92 PRO A N 1
ATOM 722 C CA . PRO A 1 92 ? -10.273 -32.469 -15.383 1 95.94 92 PRO A CA 1
ATOM 723 C C . PRO A 1 92 ? -11.523 -33.125 -15.984 1 95.94 92 PRO A C 1
ATOM 725 O O . PRO A 1 92 ? -12.578 -32.5 -16.062 1 95.94 92 PRO A O 1
ATOM 728 N N . VAL A 1 93 ? -11.398 -34.344 -16.469 1 96.56 93 VAL A N 1
ATOM 729 C CA . VAL A 1 93 ? -12.484 -34.969 -17.188 1 96.56 93 VAL A CA 1
ATOM 730 C C . VAL A 1 93 ? -13.016 -36.156 -16.391 1 96.56 93 VAL A C 1
ATOM 732 O O . VAL A 1 93 ? -12.297 -36.719 -15.562 1 96.56 93 VAL A O 1
ATOM 735 N N . PRO A 1 94 ? -14.234 -36.531 -16.641 1 95.31 94 PRO A N 1
ATOM 736 C CA . PRO A 1 94 ? -14.805 -37.656 -15.906 1 95.31 94 PRO A CA 1
ATOM 737 C C . PRO A 1 94 ? -14.367 -39 -16.469 1 95.31 94 PRO A C 1
ATOM 739 O O . PRO A 1 94 ? -13.664 -39.062 -17.484 1 95.31 94 PRO A O 1
ATOM 742 N N . SER A 1 95 ? -14.781 -40 -15.75 1 93.31 95 SER A N 1
ATOM 743 C CA . SER A 1 95 ? -14.547 -41.375 -16.203 1 93.31 95 SER A CA 1
ATOM 744 C C . SER A 1 95 ? -15.125 -41.594 -17.594 1 93.31 95 SER A C 1
ATOM 746 O O . SER A 1 95 ? -16.125 -40.969 -17.969 1 93.31 95 SER A O 1
ATOM 748 N N . ASN A 1 96 ? -14.43 -42.5 -18.344 1 93.19 96 ASN A N 1
ATOM 749 C CA . ASN A 1 96 ? -14.82 -42.906 -19.688 1 93.19 96 ASN A CA 1
ATOM 750 C C . ASN A 1 96 ? -14.531 -41.781 -20.703 1 93.19 96 ASN A C 1
ATOM 752 O O . ASN A 1 96 ? -14.977 -41.875 -21.859 1 93.19 96 ASN A O 1
ATOM 756 N N . SER A 1 97 ? -13.859 -40.812 -20.266 1 95.88 97 SER A N 1
ATOM 757 C CA . SER A 1 97 ? -13.266 -39.875 -21.234 1 95.88 97 SER A CA 1
ATOM 758 C C . SER A 1 97 ? -12.156 -40.531 -22.031 1 95.88 97 SER A C 1
ATOM 760 O O . SER A 1 97 ? -11.68 -41.625 -21.656 1 95.88 97 SER A O 1
ATOM 762 N N . SER A 1 98 ? -11.812 -39.938 -23.156 1 95.5 98 SER A N 1
ATOM 763 C CA . SER A 1 98 ? -10.805 -40.594 -23.984 1 95.5 98 SER A CA 1
ATOM 764 C C . SER A 1 98 ? -9.914 -39.594 -24.672 1 95.5 98 SER A C 1
ATOM 766 O O . SER A 1 98 ? -10.312 -38.438 -24.875 1 95.5 98 SER A O 1
ATOM 768 N N . VAL A 1 99 ? -8.719 -39.969 -24.859 1 97.12 99 VAL A N 1
ATOM 769 C CA . VAL A 1 99 ? -7.844 -39.25 -25.797 1 97.12 99 VAL A CA 1
ATOM 770 C C . VAL A 1 99 ? -7.625 -40.125 -27.031 1 97.12 99 VAL A C 1
ATOM 772 O O . VAL A 1 99 ? -7.348 -41.312 -26.922 1 97.12 99 VAL A O 1
ATOM 775 N N . ILE A 1 100 ? -7.785 -39.531 -28.203 1 96.56 100 ILE A N 1
ATOM 776 C CA . ILE A 1 100 ? -7.742 -40.312 -29.438 1 96.56 100 ILE A CA 1
ATOM 777 C C . ILE A 1 100 ? -6.875 -39.594 -30.469 1 96.56 100 ILE A C 1
ATOM 779 O O . ILE A 1 100 ? -6.926 -38.375 -30.578 1 96.56 100 ILE A O 1
ATOM 783 N N . LEU A 1 101 ? -6.008 -40.344 -31.109 1 97.5 101 LEU A N 1
ATOM 784 C CA . LEU A 1 101 ? -5.445 -39.906 -32.375 1 97.5 101 LEU A CA 1
ATOM 785 C C . LEU A 1 101 ? -6.363 -40.281 -33.531 1 97.5 101 LEU A C 1
ATOM 787 O O . LEU A 1 101 ? -6.402 -41.438 -33.969 1 97.5 101 LEU A O 1
ATOM 791 N N . THR A 1 102 ? -7.004 -39.312 -34.031 1 97.06 102 THR A N 1
ATOM 792 C CA . THR A 1 102 ? -8.086 -39.562 -35 1 97.06 102 THR A CA 1
ATOM 793 C C . THR A 1 102 ? -7.523 -40 -36.344 1 97.06 102 THR A C 1
ATOM 795 O O . THR A 1 102 ? -6.316 -39.906 -36.562 1 97.06 102 THR A O 1
ATOM 798 N N . SER A 1 103 ? -8.469 -40.406 -37.188 1 96.44 103 SER A N 1
ATOM 799 C CA . SER A 1 103 ? -8.094 -40.906 -38.5 1 96.44 103 SER A CA 1
ATOM 800 C C . SER A 1 103 ? -7.473 -39.812 -39.344 1 96.44 103 SER A C 1
ATOM 802 O O . SER A 1 103 ? -6.664 -40.094 -40.25 1 96.44 103 SER A O 1
ATOM 804 N N . ASP A 1 104 ? -7.809 -38.656 -39.094 1 95.62 104 ASP A N 1
ATOM 805 C CA . ASP A 1 104 ? -7.293 -37.531 -39.875 1 95.62 104 ASP A CA 1
ATOM 806 C C . ASP A 1 104 ? -6.062 -36.906 -39.219 1 95.62 104 ASP A C 1
ATOM 808 O O . ASP A 1 104 ? -5.586 -35.844 -39.625 1 95.62 104 ASP A O 1
ATOM 812 N N . GLY A 1 105 ? -5.578 -37.5 -38.156 1 97.12 105 GLY A N 1
ATOM 813 C CA . GLY A 1 105 ? -4.289 -37.156 -37.594 1 97.12 105 GLY A CA 1
ATOM 814 C C . GLY A 1 105 ? -4.391 -36.062 -36.531 1 97.12 105 GLY A C 1
ATOM 815 O O . GLY A 1 105 ? -3.473 -35.25 -36.375 1 97.12 105 GLY A O 1
ATOM 816 N N . GLN A 1 106 ? -5.547 -35.938 -35.875 1 97.38 106 GLN A N 1
ATOM 817 C CA . GLN A 1 106 ? -5.715 -35 -34.781 1 97.38 106 GLN A CA 1
ATOM 818 C C . GLN A 1 106 ? -5.719 -35.688 -33.438 1 97.38 106 GLN A C 1
ATOM 820 O O . GLN A 1 106 ? -6.344 -36.75 -33.25 1 97.38 106 GLN A O 1
ATOM 825 N N . LEU A 1 107 ? -4.91 -35.125 -32.531 1 97.56 107 LEU A N 1
ATOM 826 C CA . LEU A 1 107 ? -5.027 -35.594 -31.156 1 97.56 107 LEU A CA 1
ATOM 827 C C . LEU A 1 107 ? -6.156 -34.844 -30.438 1 97.56 107 LEU A C 1
ATOM 829 O O . LEU A 1 107 ? -6.207 -33.625 -30.453 1 97.56 107 LEU A O 1
ATOM 833 N N . SER A 1 108 ? -7.074 -35.562 -29.844 1 97.94 108 SER A N 1
ATOM 834 C CA . SER A 1 108 ? -8.258 -34.938 -29.266 1 97.94 108 SER A CA 1
ATOM 835 C C . SER A 1 108 ? -8.609 -35.594 -27.922 1 97.94 108 SER A C 1
ATOM 837 O O . SER A 1 108 ? -8.758 -36.812 -27.828 1 97.94 108 SER A O 1
ATOM 839 N N . LEU A 1 109 ? -8.609 -34.781 -26.938 1 98 109 LEU A N 1
ATOM 840 C CA . LEU A 1 109 ? -9.156 -35.188 -25.641 1 98 109 LEU A CA 1
ATOM 841 C C . LEU A 1 109 ? -10.656 -34.938 -25.578 1 98 109 LEU A C 1
ATOM 843 O O . LEU A 1 109 ? -11.117 -33.812 -25.797 1 98 109 LEU A O 1
ATOM 847 N N . ARG A 1 110 ? -11.391 -35.938 -25.281 1 97.44 110 ARG A N 1
ATOM 848 C CA . ARG A 1 110 ? -12.852 -35.844 -25.297 1 97.44 110 ARG A CA 1
ATOM 849 C C . ARG A 1 110 ? -13.43 -36.375 -23.984 1 97.44 110 ARG A C 1
ATOM 851 O O . ARG A 1 110 ? -12.906 -37.312 -23.391 1 97.44 110 ARG A O 1
ATOM 858 N N . ASP A 1 111 ? -14.477 -35.719 -23.594 1 96.38 111 ASP A N 1
ATOM 859 C CA . ASP A 1 111 ? -15.148 -36.219 -22.406 1 96.38 111 ASP A CA 1
ATOM 860 C C . ASP A 1 111 ? -16.031 -37.406 -22.719 1 96.38 111 ASP A C 1
ATOM 862 O O . ASP A 1 111 ? -15.992 -37.938 -23.828 1 96.38 111 ASP A O 1
ATOM 866 N N . SER A 1 112 ? -16.781 -37.875 -21.703 1 93.69 112 SER A N 1
ATOM 867 C CA . SER A 1 112 ? -17.562 -39.094 -21.844 1 93.69 112 SER A CA 1
ATOM 868 C C . SER A 1 112 ? -18.688 -38.938 -22.859 1 93.69 112 SER A C 1
ATOM 870 O O . SER A 1 112 ? -19.172 -39.938 -23.422 1 93.69 112 SER A O 1
ATOM 872 N N . ALA A 1 113 ? -19.016 -37.688 -23.109 1 95.31 113 ALA A N 1
ATOM 873 C CA . ALA A 1 113 ? -20.078 -37.438 -24.062 1 95.31 113 ALA A CA 1
ATOM 874 C C . ALA A 1 113 ? -19.516 -37.219 -25.469 1 95.31 113 ALA A C 1
ATOM 876 O O . ALA A 1 113 ? -20.281 -37.062 -26.422 1 95.31 113 ALA A O 1
ATOM 877 N N . GLY A 1 114 ? -18.234 -37.219 -25.531 1 94.06 114 GLY A N 1
ATOM 878 C CA . GLY A 1 114 ? -17.609 -37.062 -26.828 1 94.06 114 GLY A CA 1
ATOM 879 C C . GLY A 1 114 ? -17.25 -35.625 -27.156 1 94.06 114 GLY A C 1
ATOM 880 O O . GLY A 1 114 ? -16.688 -35.344 -28.219 1 94.06 114 GLY A O 1
ATOM 881 N N . THR A 1 115 ? -17.547 -34.781 -26.234 1 96.25 115 THR A N 1
ATOM 882 C CA . THR A 1 115 ? -17.219 -33.375 -26.438 1 96.25 115 THR A CA 1
ATOM 883 C C . THR A 1 115 ? -15.719 -33.156 -26.297 1 96.25 115 THR A C 1
ATOM 885 O O . THR A 1 115 ? -15.109 -33.625 -25.328 1 96.25 115 THR A O 1
ATOM 888 N N . GLU A 1 116 ? -15.141 -32.469 -27.266 1 96.62 116 GLU A N 1
ATOM 889 C CA . GLU A 1 116 ? -13.711 -32.188 -27.203 1 96.62 116 GLU A CA 1
ATOM 890 C C . GLU A 1 116 ? -13.398 -31.156 -26.109 1 96.62 116 GLU A C 1
ATOM 892 O O . GLU A 1 116 ? -14 -30.078 -26.078 1 96.62 116 GLU A O 1
ATOM 897 N N . ILE A 1 117 ? -12.508 -31.5 -25.266 1 96.5 117 ILE A N 1
ATOM 898 C CA . ILE A 1 117 ? -12.102 -30.672 -24.125 1 96.5 117 ILE A CA 1
ATOM 899 C C . ILE A 1 117 ? -10.781 -29.969 -24.453 1 96.5 117 ILE A C 1
ATOM 901 O O . ILE A 1 117 ? -10.531 -28.859 -23.953 1 96.5 117 ILE A O 1
ATOM 905 N N . TRP A 1 118 ? -9.93 -30.578 -25.156 1 96.94 118 TRP A N 1
ATOM 906 C CA . TRP A 1 118 ? -8.609 -30.047 -25.469 1 96.94 118 TRP A CA 1
ATOM 907 C C . TRP A 1 118 ? -8.07 -30.641 -26.766 1 96.94 118 TRP A C 1
ATOM 909 O O . TRP A 1 118 ? -8.305 -31.812 -27.062 1 96.94 118 TRP A O 1
ATOM 919 N N . ASN A 1 119 ? -7.398 -29.875 -27.469 1 96.75 119 ASN A N 1
ATOM 920 C CA . ASN A 1 119 ? -6.695 -30.219 -28.688 1 96.75 119 ASN A CA 1
ATOM 921 C C . ASN A 1 119 ? -5.496 -29.312 -28.938 1 96.75 119 ASN A C 1
ATOM 923 O O . ASN A 1 119 ? -5.598 -28.094 -28.781 1 96.75 119 ASN A O 1
ATOM 927 N N . PRO A 1 120 ? -4.316 -29.891 -29.312 1 96 120 PRO A N 1
ATOM 928 C CA . PRO A 1 120 ? -3.143 -29.031 -29.5 1 96 120 PRO A CA 1
ATOM 929 C C . PRO A 1 120 ? -3.229 -28.188 -30.766 1 96 120 PRO A C 1
ATOM 931 O O . PRO A 1 120 ? -2.383 -27.328 -30.984 1 96 120 PRO A O 1
ATOM 934 N N . GLY A 1 121 ? -4.184 -28.391 -31.594 1 93.56 121 GLY A N 1
ATOM 935 C CA . GLY A 1 121 ? -4.402 -27.578 -32.781 1 93.56 121 GLY A CA 1
ATOM 936 C C . GLY A 1 121 ? -3.607 -28.047 -34 1 93.56 121 GLY A C 1
ATOM 937 O O . GLY A 1 121 ? -3.656 -27.438 -35.062 1 93.56 121 GLY A O 1
ATOM 938 N N . ALA A 1 122 ? -2.816 -29.078 -33.844 1 93.12 122 ALA A N 1
ATOM 939 C CA . ALA A 1 122 ? -2.08 -29.672 -34.969 1 93.12 122 ALA A CA 1
ATOM 940 C C . ALA A 1 122 ? -2.938 -30.672 -35.719 1 93.12 122 ALA A C 1
ATOM 942 O O . ALA A 1 122 ? -3.689 -31.438 -35.094 1 93.12 122 ALA A O 1
ATOM 943 N N . ALA A 1 123 ? -2.805 -30.688 -37.094 1 92.81 123 ALA A N 1
ATOM 944 C CA . ALA A 1 123 ? -3.586 -31.609 -37.906 1 92.81 123 ALA A CA 1
ATOM 945 C C . ALA A 1 123 ? -2.682 -32.406 -38.844 1 92.81 123 ALA A C 1
ATOM 947 O O . ALA A 1 123 ? -1.49 -32.125 -38.969 1 92.81 123 ALA A O 1
ATOM 948 N N . ALA A 1 124 ? -3.191 -33.5 -39.344 1 95.94 124 ALA A N 1
ATOM 949 C CA . ALA A 1 124 ? -2.598 -34.281 -40.406 1 95.94 124 ALA A CA 1
ATOM 950 C C . ALA A 1 124 ? -1.371 -35.031 -39.906 1 95.94 124 ALA A C 1
ATOM 952 O O . ALA A 1 124 ? -0.388 -35.188 -40.656 1 95.94 124 ALA A O 1
ATOM 953 N N . ALA A 1 125 ? -1.396 -35.344 -38.625 1 97.69 125 ALA A N 1
ATOM 954 C CA . ALA A 1 125 ? -0.331 -36.219 -38.156 1 97.69 125 ALA A CA 1
ATOM 955 C C . ALA A 1 125 ? -0.464 -37.625 -38.719 1 97.69 125 ALA A C 1
ATOM 957 O O . ALA A 1 125 ? -1.574 -38.156 -38.875 1 97.69 125 ALA A O 1
ATOM 958 N N . SER A 1 126 ? 0.636 -38.312 -39.094 1 97.69 126 SER A N 1
ATOM 959 C CA . SER A 1 126 ? 0.651 -39.688 -39.531 1 97.69 126 SER A CA 1
ATOM 960 C C . SER A 1 126 ? 0.752 -40.656 -38.375 1 97.69 126 SER A C 1
ATOM 962 O O . SER A 1 126 ? 0.241 -41.781 -38.438 1 97.69 126 SER A O 1
ATOM 964 N N . TYR A 1 127 ? 1.396 -40.25 -37.375 1 97.12 127 TYR A N 1
ATOM 965 C CA . TYR A 1 127 ? 1.491 -41.031 -36.125 1 97.12 127 TYR A CA 1
ATOM 966 C C . TYR A 1 127 ? 1.895 -40.125 -34.969 1 97.12 127 TYR A C 1
ATOM 968 O O . TYR A 1 127 ? 2.23 -38.969 -35.156 1 97.12 127 TYR A O 1
ATOM 976 N N . ALA A 1 128 ? 1.779 -40.562 -33.781 1 97.81 128 ALA A N 1
ATOM 977 C CA . ALA A 1 128 ? 2.305 -39.938 -32.562 1 97.81 128 ALA A CA 1
ATOM 978 C C . ALA A 1 128 ? 3.369 -40.812 -31.906 1 97.81 128 ALA A C 1
ATOM 980 O O . ALA A 1 128 ? 3.52 -42 -32.281 1 97.81 128 ALA A O 1
ATOM 981 N N . ALA A 1 129 ? 4.199 -40.25 -31.062 1 97.38 129 ALA A N 1
ATOM 982 C CA . ALA A 1 129 ? 5.207 -41.031 -30.344 1 97.38 129 ALA A CA 1
ATOM 983 C C . ALA A 1 129 ? 5.562 -40.344 -29.016 1 97.38 129 ALA A C 1
ATOM 985 O O . ALA A 1 129 ? 5.535 -39.125 -28.906 1 97.38 129 ALA A O 1
ATOM 986 N N . LEU A 1 130 ? 5.766 -41.156 -28.047 1 97.69 130 LEU A N 1
ATOM 987 C CA . LEU A 1 130 ? 6.363 -40.719 -26.797 1 97.69 130 LEU A CA 1
ATOM 988 C C . LEU A 1 130 ? 7.844 -41.062 -26.75 1 97.69 130 LEU A C 1
ATOM 990 O O . LEU A 1 130 ? 8.195 -42.25 -26.672 1 97.69 130 LEU A O 1
ATOM 994 N N . PHE A 1 131 ? 8.672 -40 -26.797 1 97 131 PHE A N 1
ATOM 995 C CA . PHE A 1 131 ? 10.117 -40.25 -26.828 1 97 131 PHE A CA 1
ATOM 996 C C . PHE A 1 131 ? 10.633 -40.594 -25.438 1 97 131 PHE A C 1
ATOM 998 O O . PHE A 1 131 ? 9.969 -40.344 -24.422 1 97 131 PHE A O 1
ATOM 1005 N N . ASP A 1 132 ? 11.836 -41.156 -25.422 1 95.25 132 ASP A N 1
ATOM 1006 C CA . ASP A 1 132 ? 12.461 -41.531 -24.172 1 95.25 132 ASP A CA 1
ATOM 1007 C C . ASP A 1 132 ? 12.898 -40.312 -23.359 1 95.25 132 ASP A C 1
ATOM 1009 O O . ASP A 1 132 ? 13.242 -40.406 -22.188 1 95.25 132 ASP A O 1
ATOM 1013 N N . THR A 1 133 ? 12.844 -39.125 -23.922 1 96.12 133 THR A N 1
ATOM 1014 C CA . THR A 1 133 ? 13.102 -37.875 -23.219 1 96.12 133 THR A CA 1
ATOM 1015 C C . THR A 1 133 ? 11.867 -37.406 -22.453 1 96.12 133 THR A C 1
ATOM 1017 O O . THR A 1 133 ? 11.953 -36.5 -21.609 1 96.12 133 THR A O 1
ATOM 1020 N N . GLY A 1 134 ? 10.75 -38.031 -22.766 1 97.25 134 GLY A N 1
ATOM 1021 C CA . GLY A 1 134 ? 9.484 -37.594 -22.188 1 97.25 134 GLY A CA 1
ATOM 1022 C C . GLY A 1 134 ? 8.68 -36.688 -23.094 1 97.25 134 GLY A C 1
ATOM 1023 O O . GLY A 1 134 ? 7.57 -36.281 -22.734 1 97.25 134 GLY A O 1
ATOM 1024 N N . ASN A 1 135 ? 9.219 -36.344 -24.297 1 98.06 135 ASN A N 1
ATOM 1025 C CA . ASN A 1 135 ? 8.539 -35.5 -25.266 1 98.06 135 ASN A CA 1
ATOM 1026 C C . ASN A 1 135 ? 7.5 -36.281 -26.062 1 98.06 135 ASN A C 1
ATOM 1028 O O . ASN A 1 135 ? 7.824 -37.281 -26.703 1 98.06 135 ASN A O 1
ATOM 1032 N N . PHE A 1 136 ? 6.277 -35.875 -25.969 1 97.94 136 PHE A N 1
ATOM 1033 C CA . PHE A 1 136 ? 5.234 -36.438 -26.828 1 97.94 136 PHE A CA 1
ATOM 1034 C C . PHE A 1 136 ? 5.086 -35.625 -28.109 1 97.94 136 PHE A C 1
ATOM 1036 O O . PHE A 1 136 ? 4.934 -34.406 -28.062 1 97.94 136 PHE A O 1
ATOM 1043 N N . VAL A 1 137 ? 5.074 -36.344 -29.266 1 98 137 VAL A N 1
ATOM 1044 C CA . VAL A 1 137 ? 5.148 -35.594 -30.516 1 98 137 VAL A CA 1
ATOM 1045 C C . VAL A 1 137 ? 4.09 -36.094 -31.5 1 98 137 VAL A C 1
ATOM 1047 O O . VAL A 1 137 ? 3.688 -37.281 -31.422 1 98 137 VAL A O 1
ATOM 1050 N N . LEU A 1 138 ? 3.578 -35.25 -32.312 1 98.06 138 LEU A N 1
ATOM 1051 C CA . LEU A 1 138 ? 2.807 -35.562 -33.5 1 98.06 138 LEU A CA 1
ATOM 1052 C C . LEU A 1 138 ? 3.65 -35.344 -34.75 1 98.06 138 LEU A C 1
ATOM 1054 O O . LEU A 1 138 ? 4.246 -34.281 -34.938 1 98.06 138 LEU A O 1
ATOM 1058 N N . VAL A 1 139 ? 3.672 -36.375 -35.531 1 97.69 139 VAL A N 1
ATOM 1059 C CA . VAL A 1 139 ? 4.605 -36.344 -36.656 1 97.69 139 VAL A CA 1
ATOM 1060 C C . VAL A 1 139 ? 3.838 -36.469 -37.969 1 97.69 139 VAL A C 1
ATOM 1062 O O . VAL A 1 139 ? 2.914 -37.281 -38.094 1 97.69 139 VAL A O 1
ATOM 1065 N N . SER A 1 140 ? 4.285 -35.688 -38.938 1 97.06 140 SER A N 1
ATOM 1066 C CA . SER A 1 140 ? 3.66 -35.75 -40.25 1 97.06 140 SER A CA 1
ATOM 1067 C C . SER A 1 140 ? 4.18 -36.906 -41.062 1 97.06 140 SER A C 1
ATOM 1069 O O . SER A 1 140 ? 5.074 -37.656 -40.625 1 97.06 140 SER A O 1
ATOM 1071 N N . SER A 1 141 ? 3.594 -37.062 -42.281 1 94.69 141 SER A N 1
ATOM 1072 C CA . SER A 1 141 ? 3.984 -38.156 -43.156 1 94.69 141 SER A CA 1
ATOM 1073 C C . SER A 1 141 ? 5.414 -37.969 -43.656 1 94.69 141 SER A C 1
ATOM 1075 O O . SER A 1 141 ? 6.098 -38.969 -43.969 1 94.69 141 SER A O 1
ATOM 1077 N N . ASN A 1 142 ? 5.871 -36.75 -43.656 1 95.31 142 ASN A N 1
ATOM 1078 C CA . ASN A 1 142 ? 7.223 -36.469 -44.156 1 95.31 142 ASN A CA 1
ATOM 1079 C C . ASN A 1 142 ? 8.234 -36.5 -43 1 95.31 142 ASN A C 1
ATOM 1081 O O . ASN A 1 142 ? 9.406 -36.188 -43.188 1 95.31 142 ASN A O 1
ATOM 1085 N N . GLY A 1 143 ? 7.754 -36.781 -41.844 1 93.5 143 GLY A N 1
ATOM 1086 C CA . GLY A 1 143 ? 8.648 -36.906 -40.719 1 93.5 143 GLY A CA 1
ATOM 1087 C C . GLY A 1 143 ? 8.828 -35.625 -39.938 1 93.5 143 GLY A C 1
ATOM 1088 O O . GLY A 1 143 ? 9.562 -35.594 -38.938 1 93.5 143 GLY A O 1
ATOM 1089 N N . SER A 1 144 ? 8.117 -34.656 -40.344 1 95.44 144 SER A N 1
ATOM 1090 C CA . SER A 1 144 ? 8.219 -33.375 -39.656 1 95.44 144 SER A CA 1
ATOM 1091 C C . SER A 1 144 ? 7.387 -33.375 -38.375 1 95.44 144 SER A C 1
ATOM 1093 O O . SER A 1 144 ? 6.316 -33.969 -38.344 1 95.44 144 SER A O 1
ATOM 1095 N N . MET A 1 145 ? 7.922 -32.656 -37.375 1 95.62 145 MET A N 1
ATOM 1096 C CA . MET A 1 145 ? 7.191 -32.531 -36.094 1 95.62 145 MET A CA 1
ATOM 1097 C C . MET A 1 145 ? 6.102 -31.469 -36.219 1 95.62 145 MET A C 1
ATOM 1099 O O . MET A 1 145 ? 6.398 -30.297 -36.469 1 95.62 145 MET A O 1
ATOM 1103 N N . LEU A 1 146 ? 4.863 -31.812 -36.031 1 97.44 146 LEU A N 1
ATOM 1104 C CA . LEU A 1 146 ? 3.725 -30.906 -36.125 1 97.44 146 LEU A CA 1
ATOM 1105 C C . LEU A 1 146 ? 3.432 -30.25 -34.781 1 97.44 146 LEU A C 1
ATOM 1107 O O . LEU A 1 146 ? 2.891 -29.141 -34.719 1 97.44 146 LEU A O 1
ATOM 1111 N N . TRP A 1 147 ? 3.74 -30.938 -33.75 1 97.62 147 TRP A N 1
ATOM 1112 C CA . TRP A 1 147 ? 3.506 -30.5 -32.375 1 97.62 147 TRP A CA 1
ATOM 1113 C C . TRP A 1 147 ? 4.312 -31.344 -31.391 1 97.62 147 TRP A C 1
ATOM 1115 O O . TRP A 1 147 ? 4.562 -32.531 -31.641 1 97.62 147 TRP A O 1
ATOM 1125 N N . GLU A 1 148 ? 4.672 -30.781 -30.297 1 97.69 148 GLU A N 1
ATOM 1126 C CA . GLU A 1 148 ? 5.336 -31.547 -29.234 1 97.69 148 GLU A CA 1
ATOM 1127 C C . GLU A 1 148 ? 4.984 -30.984 -27.859 1 97.69 148 GLU A C 1
ATOM 1129 O O . GLU A 1 148 ? 4.797 -29.766 -27.703 1 97.69 148 GLU A O 1
ATOM 1134 N N . SER A 1 149 ? 4.859 -31.766 -26.859 1 97.88 149 SER A N 1
ATOM 1135 C CA . SER A 1 149 ? 4.531 -31.359 -25.484 1 97.88 149 SER A CA 1
ATOM 1136 C C . SER A 1 149 ? 5.605 -30.438 -24.922 1 97.88 149 SER A C 1
ATOM 1138 O O . SER A 1 149 ? 5.305 -29.547 -24.125 1 97.88 149 SER A O 1
ATOM 1140 N N . PHE A 1 150 ? 6.891 -30.578 -25.359 1 97.31 150 PHE A N 1
ATOM 1141 C CA . PHE A 1 150 ? 8.008 -29.797 -24.844 1 97.31 150 PHE A CA 1
ATOM 1142 C C . PHE A 1 150 ? 7.848 -28.328 -25.203 1 97.31 150 PHE A C 1
ATOM 1144 O O . PHE A 1 150 ? 8.453 -27.453 -24.578 1 97.31 150 PHE A O 1
ATOM 1151 N N . SER A 1 151 ? 7.035 -28 -26.172 1 96.56 151 SER A N 1
ATOM 1152 C CA . SER A 1 151 ? 6.859 -26.609 -26.609 1 96.56 151 SER A CA 1
ATOM 1153 C C . SER A 1 151 ? 5.746 -25.922 -25.828 1 96.56 151 SER A C 1
ATOM 1155 O O . SER A 1 151 ? 5.598 -24.703 -25.891 1 96.56 151 SER A O 1
ATOM 1157 N N . VAL A 1 152 ? 4.977 -26.688 -25.078 1 96.62 152 VAL A N 1
ATOM 1158 C CA . VAL A 1 152 ? 3.889 -26.125 -24.281 1 96.62 152 VAL A CA 1
ATOM 1159 C C . VAL A 1 152 ? 3.955 -26.703 -22.859 1 96.62 152 VAL A C 1
ATOM 1161 O O . VAL A 1 152 ? 3.033 -27.391 -22.422 1 96.62 152 VAL A O 1
ATOM 1164 N N . PRO A 1 153 ? 4.977 -26.328 -22.203 1 97.38 153 PRO A N 1
ATOM 1165 C CA . PRO A 1 153 ? 5.145 -26.891 -20.859 1 97.38 153 PRO A CA 1
ATOM 1166 C C . PRO A 1 153 ? 4.031 -26.484 -19.906 1 97.38 153 PRO A C 1
ATOM 1168 O O . PRO A 1 153 ? 3.266 -25.562 -20.203 1 97.38 153 PRO A O 1
ATOM 1171 N N . THR A 1 154 ? 3.85 -27.219 -18.797 1 97.31 154 THR A N 1
ATOM 1172 C CA . THR A 1 154 ? 2.928 -26.844 -17.734 1 97.31 154 THR A CA 1
ATOM 1173 C C . THR A 1 154 ? 3.686 -26.281 -16.531 1 97.31 154 THR A C 1
ATOM 1175 O O . THR A 1 154 ? 3.93 -25.062 -16.469 1 97.31 154 THR A O 1
ATOM 1178 N N . ASP A 1 155 ? 4.258 -27.125 -15.602 1 98.38 155 ASP A N 1
ATOM 1179 C CA . ASP A 1 155 ? 5.023 -26.609 -14.469 1 98.38 155 ASP A CA 1
ATOM 1180 C C . ASP A 1 155 ? 6.414 -27.234 -14.406 1 98.38 155 ASP A C 1
ATOM 1182 O O . ASP A 1 155 ? 7.191 -26.953 -13.5 1 98.38 155 ASP A O 1
ATOM 1186 N N . THR A 1 156 ? 6.762 -28.078 -15.406 1 98.56 156 THR A N 1
ATOM 1187 C CA . THR A 1 156 ? 7.965 -28.891 -15.32 1 98.56 156 THR A CA 1
ATOM 1188 C C . THR A 1 156 ? 8.719 -28.891 -16.641 1 98.56 156 THR A C 1
ATOM 1190 O O . THR A 1 156 ? 8.109 -28.906 -17.719 1 98.56 156 THR A O 1
ATOM 1193 N N . ILE A 1 157 ? 10 -28.906 -16.562 1 98.44 157 ILE A N 1
ATOM 1194 C CA . ILE A 1 157 ? 10.844 -29.125 -17.734 1 98.44 157 ILE A CA 1
ATOM 1195 C C . ILE A 1 157 ? 11.773 -30.312 -17.484 1 98.44 157 ILE A C 1
ATOM 1197 O O . ILE A 1 157 ? 12.117 -30.594 -16.344 1 98.44 157 ILE A O 1
ATOM 1201 N N . LEU A 1 158 ? 12.18 -30.938 -18.547 1 98.12 158 LEU A N 1
ATOM 1202 C CA . LEU A 1 158 ? 13.039 -32.125 -18.5 1 98.12 158 LEU A CA 1
ATOM 1203 C C . LEU A 1 158 ? 14.32 -31.891 -19.297 1 98.12 158 LEU A C 1
ATOM 1205 O O . LEU A 1 158 ? 14.43 -30.906 -20.031 1 98.12 158 LEU A O 1
ATOM 1209 N N . PRO A 1 159 ? 15.305 -32.75 -19.109 1 96.62 159 PRO A N 1
ATOM 1210 C CA . PRO A 1 159 ? 16.531 -32.625 -19.906 1 96.62 159 PRO A CA 1
ATOM 1211 C C . PRO A 1 159 ? 16.234 -32.594 -21.406 1 96.62 159 PRO A C 1
ATOM 1213 O O . PRO A 1 159 ? 15.383 -33.344 -21.891 1 96.62 159 PRO A O 1
ATOM 1216 N N . SER A 1 160 ? 16.969 -31.75 -22.125 1 96.19 160 SER A N 1
ATOM 1217 C CA . SER A 1 160 ? 16.891 -31.547 -23.578 1 96.19 160 SER A CA 1
ATOM 1218 C C . SER A 1 160 ? 15.734 -30.625 -23.938 1 96.19 160 SER A C 1
ATOM 1220 O O . SER A 1 160 ? 15.531 -30.312 -25.125 1 96.19 160 SER A O 1
ATOM 1222 N N . GLN A 1 161 ? 14.938 -30.234 -22.984 1 97.75 161 GLN A N 1
ATOM 1223 C CA . GLN A 1 161 ? 13.82 -29.344 -23.25 1 97.75 161 GLN A CA 1
ATOM 1224 C C . GLN A 1 161 ? 14.258 -27.875 -23.188 1 97.75 161 GLN A C 1
ATOM 1226 O O . GLN A 1 161 ? 15.109 -27.5 -22.375 1 97.75 161 GLN A O 1
ATOM 1231 N N . SER A 1 162 ? 13.672 -27.078 -24.031 1 96.75 162 SER A N 1
ATOM 1232 C CA . SER A 1 162 ? 13.891 -25.625 -24.031 1 96.75 162 SER A CA 1
ATOM 1233 C C . SER A 1 162 ? 12.617 -24.875 -23.656 1 96.75 162 SER A C 1
ATOM 1235 O O . SER A 1 162 ? 11.516 -25.281 -24.031 1 96.75 162 SER A O 1
ATOM 1237 N N . LEU A 1 163 ? 12.742 -23.922 -22.891 1 97.62 163 LEU A N 1
ATOM 1238 C CA . LEU A 1 163 ? 11.688 -22.938 -22.688 1 97.62 163 LEU A CA 1
ATOM 1239 C C . LEU A 1 163 ? 11.922 -21.719 -23.578 1 97.62 163 LEU A C 1
ATOM 1241 O O . LEU A 1 163 ? 12.734 -20.844 -23.25 1 97.62 163 LEU A O 1
ATOM 1245 N N . SER A 1 164 ? 11.188 -21.641 -24.656 1 96.88 164 SER A N 1
ATOM 1246 C CA . SER A 1 164 ? 11.367 -20.594 -25.672 1 96.88 164 SER A CA 1
ATOM 1247 C C . SER A 1 164 ? 10.844 -19.25 -25.172 1 96.88 164 SER A C 1
ATOM 1249 O O . SER A 1 164 ? 10.133 -19.188 -24.172 1 96.88 164 SER A O 1
ATOM 1251 N N . PRO A 1 165 ? 11.234 -18.203 -25.891 1 96.69 165 PRO A N 1
ATOM 1252 C CA . PRO A 1 165 ? 10.664 -16.891 -25.531 1 96.69 165 PRO A CA 1
ATOM 1253 C C . PRO A 1 165 ? 9.141 -16.906 -25.516 1 96.69 165 PRO A C 1
ATOM 1255 O O . PRO A 1 165 ? 8.508 -17.547 -26.359 1 96.69 165 PRO A O 1
ATOM 1258 N N . ASN A 1 166 ? 8.586 -16.203 -24.469 1 95.81 166 ASN A N 1
ATOM 1259 C CA . ASN A 1 166 ? 7.152 -16.062 -24.266 1 95.81 166 ASN A CA 1
ATOM 1260 C C . ASN A 1 166 ? 6.535 -17.344 -23.703 1 95.81 166 ASN A C 1
ATOM 1262 O O . ASN A 1 166 ? 5.316 -17.516 -23.766 1 95.81 166 ASN A O 1
ATOM 1266 N N . SER A 1 167 ? 7.352 -18.312 -23.297 1 96.62 167 SER A N 1
ATOM 1267 C CA . SER A 1 167 ? 6.867 -19.5 -22.625 1 96.62 167 SER A CA 1
ATOM 1268 C C . SER A 1 167 ? 6.805 -19.312 -21.109 1 96.62 167 SER A C 1
ATOM 1270 O O . SER A 1 167 ? 7.535 -18.484 -20.562 1 96.62 167 SER A O 1
ATOM 1272 N N . ILE A 1 168 ? 5.91 -20.062 -20.5 1 97.69 168 ILE A N 1
ATOM 1273 C CA . ILE A 1 168 ? 5.773 -19.922 -19.062 1 97.69 168 ILE A CA 1
ATOM 1274 C C . ILE A 1 168 ? 5.707 -21.312 -18.422 1 97.69 168 ILE A C 1
ATOM 1276 O O . ILE A 1 168 ? 5.328 -22.281 -19.078 1 97.69 168 ILE A O 1
ATOM 1280 N N . LEU A 1 169 ? 6.152 -21.422 -17.25 1 98.56 169 LEU A N 1
ATOM 1281 C CA . LEU A 1 169 ? 5.785 -22.484 -16.312 1 98.56 169 LEU A CA 1
ATOM 1282 C C . LEU A 1 169 ? 4.781 -21.984 -15.289 1 98.56 169 LEU A C 1
ATOM 1284 O O . LEU A 1 169 ? 4.988 -20.938 -14.672 1 98.56 169 LEU A O 1
ATOM 1288 N N . LEU A 1 170 ? 3.717 -22.641 -15.133 1 97.88 170 LEU A N 1
ATOM 1289 C CA . LEU A 1 170 ? 2.684 -22.266 -14.172 1 97.88 170 LEU A CA 1
ATOM 1290 C C . LEU A 1 170 ? 2.572 -23.312 -13.07 1 97.88 170 LEU A C 1
ATOM 1292 O O . LEU A 1 170 ? 2.312 -24.484 -13.344 1 97.88 170 LEU A O 1
ATOM 1296 N N . ALA A 1 171 ? 2.734 -22.891 -11.859 1 97.94 171 ALA A N 1
ATOM 1297 C CA . ALA A 1 171 ? 2.666 -23.812 -10.727 1 97.94 171 ALA A CA 1
ATOM 1298 C C . ALA A 1 171 ? 1.246 -24.328 -10.531 1 97.94 171 ALA A C 1
ATOM 1300 O O . ALA A 1 171 ? 0.281 -23.703 -10.969 1 97.94 171 ALA A O 1
ATOM 1301 N N . LYS A 1 172 ? 1.206 -25.5 -9.914 1 95.88 172 LYS A N 1
ATOM 1302 C CA . LYS A 1 172 ? -0.098 -25.953 -9.445 1 95.88 172 LYS A CA 1
ATOM 1303 C C . LYS A 1 172 ? -0.537 -25.188 -8.203 1 95.88 172 LYS A C 1
ATOM 1305 O O . LYS A 1 172 ? 0.264 -24.484 -7.586 1 95.88 172 LYS A O 1
ATOM 1310 N N . LEU A 1 173 ? -1.814 -25.312 -7.859 1 94.75 173 LEU A N 1
ATOM 1311 C CA . LEU A 1 173 ? -2.365 -24.531 -6.754 1 94.75 173 LEU A CA 1
ATOM 1312 C C . LEU A 1 173 ? -1.866 -25.062 -5.414 1 94.75 173 LEU A C 1
ATOM 1314 O O . LEU A 1 173 ? -1.587 -24.297 -4.5 1 94.75 173 LEU A O 1
ATOM 1318 N N . ASN A 1 174 ? -1.838 -26.344 -5.309 1 93.31 174 ASN A N 1
ATOM 1319 C CA . ASN A 1 174 ? -1.361 -27.047 -4.125 1 93.31 174 ASN A CA 1
ATOM 1320 C C . ASN A 1 174 ? -0.746 -28.391 -4.488 1 93.31 174 ASN A C 1
ATOM 1322 O O . ASN A 1 174 ? -0.752 -28.797 -5.656 1 93.31 174 ASN A O 1
ATOM 1326 N N . TYR A 1 175 ? -0.24 -29.078 -3.479 1 89.12 175 TYR A N 1
ATOM 1327 C CA . TYR A 1 175 ? 0.436 -30.344 -3.721 1 89.12 175 TYR A CA 1
ATOM 1328 C C . TYR A 1 175 ? -0.479 -31.328 -4.457 1 89.12 175 TYR A C 1
ATOM 1330 O O . TYR A 1 175 ? -0.058 -31.984 -5.41 1 89.12 175 TYR A O 1
ATOM 1338 N N . ASP A 1 176 ? -1.705 -31.359 -4.098 1 89.38 176 ASP A N 1
ATOM 1339 C CA . ASP A 1 176 ? -2.639 -32.344 -4.648 1 89.38 176 ASP A CA 1
ATOM 1340 C C . ASP A 1 176 ? -3.709 -31.672 -5.496 1 89.38 176 ASP A C 1
ATOM 1342 O O . ASP A 1 176 ? -4.707 -32.281 -5.863 1 89.38 176 ASP A O 1
ATOM 1346 N N . ASP A 1 177 ? -3.594 -30.391 -5.715 1 93.38 177 ASP A N 1
ATOM 1347 C CA . ASP A 1 177 ? -4.523 -29.625 -6.535 1 93.38 177 ASP A CA 1
ATOM 1348 C C . ASP A 1 177 ? -3.838 -29.094 -7.793 1 93.38 177 ASP A C 1
ATOM 1350 O O . ASP A 1 177 ? -3.049 -28.141 -7.719 1 93.38 177 ASP A O 1
ATOM 1354 N N . PHE A 1 178 ? -4.203 -29.609 -8.906 1 94.62 178 PHE A N 1
ATOM 1355 C CA . PHE A 1 178 ? -3.49 -29.375 -10.156 1 94.62 178 PHE A CA 1
ATOM 1356 C C . PHE A 1 178 ? -4.066 -28.156 -10.883 1 94.62 178 PHE A C 1
ATOM 1358 O O . PHE A 1 178 ? -3.643 -27.844 -11.992 1 94.62 178 PHE A O 1
ATOM 1365 N N . SER A 1 179 ? -5.004 -27.469 -10.219 1 93.88 179 SER A N 1
ATOM 1366 C CA . SER A 1 179 ? -5.512 -26.234 -10.82 1 93.88 179 SER A CA 1
ATOM 1367 C C . SER A 1 179 ? -4.406 -25.188 -10.953 1 93.88 179 SER A C 1
ATOM 1369 O O . SER A 1 179 ? -3.309 -25.375 -10.43 1 93.88 179 SER A O 1
ATOM 1371 N N . TYR A 1 180 ? -4.738 -24.094 -11.703 1 94.12 180 TYR A N 1
ATOM 1372 C CA . TYR A 1 180 ? -3.754 -23.031 -11.883 1 94.12 180 TYR A CA 1
ATOM 1373 C C . TYR A 1 180 ? -3.355 -22.438 -10.547 1 94.12 180 TYR A C 1
ATOM 1375 O O . TYR A 1 180 ? -4.215 -22.094 -9.727 1 94.12 180 TYR A O 1
ATOM 1383 N N . GLY A 1 181 ? -2.064 -22.297 -10.406 1 96.19 181 GLY A N 1
ATOM 1384 C CA . GLY A 1 181 ? -1.53 -21.859 -9.125 1 96.19 181 GLY A CA 1
ATOM 1385 C C . GLY A 1 181 ? -1.278 -20.359 -9.078 1 96.19 181 GLY A C 1
ATOM 1386 O O . GLY A 1 181 ? -1.84 -19.594 -9.875 1 96.19 181 GLY A O 1
ATOM 1387 N N . ARG A 1 182 ? -0.486 -20 -8.078 1 96.31 182 ARG A N 1
ATOM 1388 C CA . ARG A 1 182 ? -0.307 -18.594 -7.727 1 96.31 182 ARG A CA 1
ATOM 1389 C C . ARG A 1 182 ? 1.019 -18.062 -8.258 1 96.31 182 ARG A C 1
ATOM 1391 O O . ARG A 1 182 ? 1.34 -16.891 -8.078 1 96.31 182 ARG A O 1
ATOM 1398 N N . PHE A 1 183 ? 1.801 -19 -8.891 1 97.94 183 PHE A N 1
ATOM 1399 C CA . PHE A 1 183 ? 3.152 -18.594 -9.266 1 97.94 183 PHE A CA 1
ATOM 1400 C C . PHE A 1 183 ? 3.455 -18.984 -10.711 1 97.94 183 PHE A C 1
ATOM 1402 O O . PHE A 1 183 ? 3.035 -20.047 -11.172 1 97.94 183 PHE A O 1
ATOM 1409 N N . LYS A 1 184 ? 4.195 -18.125 -11.367 1 97.81 184 LYS A N 1
ATOM 1410 C CA . LYS A 1 184 ? 4.602 -18.438 -12.734 1 97.81 184 LYS A CA 1
ATOM 1411 C C . LYS A 1 184 ? 6.059 -18.047 -12.984 1 97.81 184 LYS A C 1
ATOM 1413 O O . LYS A 1 184 ? 6.566 -17.109 -12.375 1 97.81 184 LYS A O 1
ATOM 1418 N N . LEU A 1 185 ? 6.711 -18.781 -13.75 1 98.62 185 LEU A N 1
ATOM 1419 C CA . LEU A 1 185 ? 8.031 -18.5 -14.305 1 98.62 185 LEU A CA 1
ATOM 1420 C C . LEU A 1 185 ? 7.945 -18.172 -15.789 1 98.62 185 LEU A C 1
ATOM 1422 O O . LEU A 1 185 ? 7.449 -18.984 -16.578 1 98.62 185 LEU A O 1
ATOM 1426 N N . SER A 1 186 ? 8.438 -17.016 -16.172 1 98.31 186 SER A N 1
ATOM 1427 C CA . SER A 1 186 ? 8.258 -16.531 -17.547 1 98.31 186 SER A CA 1
ATOM 1428 C C . SER A 1 186 ? 9.602 -16.297 -18.234 1 98.31 186 SER A C 1
ATOM 1430 O O . SER A 1 186 ? 10.438 -15.539 -17.719 1 98.31 186 SER A O 1
ATOM 1432 N N . MET A 1 187 ? 9.766 -16.984 -19.344 1 98.38 187 MET A N 1
ATOM 1433 C CA . MET A 1 187 ? 10.852 -16.609 -20.25 1 98.38 187 MET A CA 1
ATOM 1434 C C . MET A 1 187 ? 10.414 -15.484 -21.188 1 98.38 187 MET A C 1
ATOM 1436 O O . MET A 1 187 ? 9.852 -15.75 -22.25 1 98.38 187 MET A O 1
ATOM 1440 N N . GLN A 1 188 ? 10.805 -14.305 -20.828 1 97.69 188 GLN A N 1
ATOM 1441 C CA . GLN A 1 188 ? 10.297 -13.133 -21.531 1 97.69 188 GLN A CA 1
ATOM 1442 C C . GLN A 1 188 ? 11.047 -12.914 -22.844 1 97.69 188 GLN A C 1
ATOM 1444 O O . GLN A 1 188 ? 12.18 -13.383 -23 1 97.69 188 GLN A O 1
ATOM 1449 N N . THR A 1 189 ? 10.461 -12.172 -23.797 1 97.25 189 THR A N 1
ATOM 1450 C CA . THR A 1 189 ? 11.016 -11.969 -25.125 1 97.25 189 THR A CA 1
ATOM 1451 C C . THR A 1 189 ? 12.266 -11.094 -25.062 1 97.25 189 THR A C 1
ATOM 1453 O O . THR A 1 189 ? 13.109 -11.141 -25.969 1 97.25 189 THR A O 1
ATOM 1456 N N . ASP A 1 190 ? 12.43 -10.32 -24 1 97 190 ASP A N 1
ATOM 1457 C CA . ASP A 1 190 ? 13.586 -9.453 -23.844 1 97 190 ASP A CA 1
ATOM 1458 C C . ASP A 1 190 ? 14.789 -10.227 -23.312 1 97 190 ASP A C 1
ATOM 1460 O O . ASP A 1 190 ? 15.883 -9.672 -23.172 1 97 190 ASP A O 1
ATOM 1464 N N . GLY A 1 191 ? 14.578 -11.531 -23 1 97.06 191 GLY A N 1
ATOM 1465 C CA . GLY A 1 191 ? 15.664 -12.391 -22.562 1 97.06 191 GLY A CA 1
ATOM 1466 C C . GLY A 1 191 ? 15.742 -12.539 -21.062 1 97.06 191 GLY A C 1
ATOM 1467 O O . GLY A 1 191 ? 16.594 -13.258 -20.547 1 97.06 191 GLY A O 1
ATOM 1468 N N . ASN A 1 192 ? 14.875 -11.844 -20.391 1 97.88 192 ASN A N 1
ATOM 1469 C CA . ASN A 1 192 ? 14.844 -11.938 -18.938 1 97.88 192 ASN A CA 1
ATOM 1470 C C . ASN A 1 192 ? 14.008 -13.133 -18.469 1 97.88 192 ASN A C 1
ATOM 1472 O O . ASN A 1 192 ? 12.914 -13.367 -18.984 1 97.88 192 ASN A O 1
ATOM 1476 N N . LEU A 1 193 ? 14.547 -13.984 -17.578 1 98.44 193 LEU A N 1
ATOM 1477 C CA . LEU A 1 193 ? 13.797 -15.023 -16.891 1 98.44 193 LEU A CA 1
ATOM 1478 C C . LEU A 1 193 ? 13.258 -14.5 -15.562 1 98.44 193 LEU A C 1
ATOM 1480 O O . LEU A 1 193 ? 14.023 -14.094 -14.688 1 98.44 193 LEU A O 1
ATOM 1484 N N . VAL A 1 194 ? 11.891 -14.531 -15.383 1 98.44 194 VAL A N 1
ATOM 1485 C CA . VAL A 1 194 ? 11.336 -13.789 -14.258 1 98.44 194 VAL A CA 1
ATOM 1486 C C . VAL A 1 194 ? 10.289 -14.641 -13.539 1 98.44 194 VAL A C 1
ATOM 1488 O O . VAL A 1 194 ? 9.484 -15.312 -14.18 1 98.44 194 VAL A O 1
ATOM 1491 N N . PHE A 1 195 ? 10.352 -14.594 -12.203 1 98.56 195 PHE A N 1
ATOM 1492 C CA . PHE A 1 195 ? 9.352 -15.211 -11.344 1 98.56 195 PHE A CA 1
ATOM 1493 C C . PHE A 1 195 ? 8.297 -14.195 -10.93 1 98.56 195 PHE A C 1
ATOM 1495 O O . PHE A 1 195 ? 8.625 -13.078 -10.523 1 98.56 195 PHE A O 1
ATOM 1502 N N . TYR A 1 196 ? 6.973 -14.609 -11.039 1 97.94 196 TYR A N 1
ATOM 1503 C CA . TYR A 1 196 ? 5.875 -13.727 -10.648 1 97.94 196 TYR A CA 1
ATOM 1504 C C . TYR A 1 196 ? 4.887 -14.453 -9.75 1 97.94 196 TYR A C 1
ATOM 1506 O O . TYR A 1 196 ? 4.637 -15.648 -9.922 1 97.94 196 TYR A O 1
ATOM 1514 N N . GLN A 1 197 ? 4.363 -13.727 -8.836 1 96.81 197 GLN A N 1
ATOM 1515 C CA . GLN A 1 197 ? 3.084 -14.117 -8.25 1 96.81 197 GLN A CA 1
ATOM 1516 C C . GLN A 1 197 ? 1.918 -13.625 -9.109 1 96.81 197 GLN A C 1
ATOM 1518 O O . GLN A 1 197 ? 1.986 -12.547 -9.703 1 96.81 197 GLN A O 1
ATOM 1523 N N . ILE A 1 198 ? 0.893 -14.391 -9.203 1 95.69 198 ILE A N 1
ATOM 1524 C CA . ILE A 1 198 ? -0.242 -13.992 -10.023 1 95.69 198 ILE A CA 1
ATOM 1525 C C . ILE A 1 198 ? -1.538 -14.156 -9.234 1 95.69 198 ILE A C 1
ATOM 1527 O O . ILE A 1 198 ? -1.606 -14.961 -8.305 1 95.69 198 ILE A O 1
ATOM 1531 N N . ALA A 1 199 ? -2.512 -13.398 -9.633 1 94 199 ALA A N 1
ATOM 1532 C CA . ALA A 1 199 ? -3.828 -13.469 -9 1 94 199 ALA A CA 1
ATOM 1533 C C . ALA A 1 199 ? -4.598 -14.695 -9.477 1 94 199 ALA A C 1
ATOM 1535 O O . ALA A 1 199 ? -4.648 -14.977 -10.68 1 94 199 ALA A O 1
ATOM 1536 N N . VAL A 1 200 ? -5.113 -15.422 -8.625 1 89.38 200 VAL A N 1
ATOM 1537 C CA . VAL A 1 200 ? -6.027 -16.516 -8.938 1 89.38 200 VAL A CA 1
ATOM 1538 C C . VAL A 1 200 ? -7.469 -16.062 -8.734 1 89.38 200 VAL A C 1
ATOM 1540 O O . VAL A 1 200 ? -7.82 -15.539 -7.668 1 89.38 200 VAL A O 1
ATOM 1543 N N . PRO A 1 201 ? -8.383 -16.031 -9.672 1 86.31 201 PRO A N 1
ATOM 1544 C CA . PRO A 1 201 ? -8.25 -16.922 -10.82 1 86.31 201 PRO A CA 1
ATOM 1545 C C . PRO A 1 201 ? -7.848 -16.188 -12.094 1 86.31 201 PRO A C 1
ATOM 1547 O O . PRO A 1 201 ? -7.691 -16.797 -13.148 1 86.31 201 PRO A O 1
ATOM 1550 N N . THR A 1 202 ? -7.605 -14.891 -12.078 1 90.81 202 THR A N 1
ATOM 1551 C CA . THR A 1 202 ? -7.559 -14.109 -13.312 1 90.81 202 THR A CA 1
ATOM 1552 C C . THR A 1 202 ? -6.195 -14.25 -13.984 1 90.81 202 THR A C 1
ATOM 1554 O O . THR A 1 202 ? -6.059 -13.984 -15.18 1 90.81 202 THR A O 1
ATOM 1557 N N . GLY A 1 203 ? -5.293 -14.617 -13.203 1 92.44 203 GLY A N 1
ATOM 1558 C CA . GLY A 1 203 ? -3.949 -14.719 -13.742 1 92.44 203 GLY A CA 1
ATOM 1559 C C . GLY A 1 203 ? -3.238 -13.383 -13.836 1 92.44 203 GLY A C 1
ATOM 1560 O O . GLY A 1 203 ? -2.164 -13.281 -14.43 1 92.44 203 GLY A O 1
ATOM 1561 N N . PHE A 1 204 ? -3.83 -12.422 -13.242 1 94.69 204 PHE A N 1
ATOM 1562 C CA . PHE A 1 204 ? -3.207 -11.102 -13.273 1 94.69 204 PHE A CA 1
ATOM 1563 C C . PHE A 1 204 ? -1.842 -11.133 -12.594 1 94.69 204 PHE A C 1
ATOM 1565 O O . PHE A 1 204 ? -1.719 -11.586 -11.453 1 94.69 204 PHE A O 1
ATOM 1572 N N . GLN A 1 205 ? -0.869 -10.633 -13.281 1 95.75 205 GLN A N 1
ATOM 1573 C CA . GLN A 1 205 ? 0.523 -10.711 -12.852 1 95.75 205 GLN A CA 1
ATOM 1574 C C . GLN A 1 205 ? 0.868 -9.562 -11.906 1 95.75 205 GLN A C 1
ATOM 1576 O O . GLN A 1 205 ? 0.599 -8.398 -12.203 1 95.75 205 GLN A O 1
ATOM 1581 N N . TYR A 1 206 ? 1.463 -9.898 -10.727 1 95.44 206 TYR A N 1
ATOM 1582 C CA . TYR A 1 206 ? 1.977 -8.898 -9.797 1 95.44 206 TYR A CA 1
ATOM 1583 C C . TYR A 1 206 ? 3.449 -8.609 -10.062 1 95.44 206 TYR A C 1
ATOM 1585 O O . TYR A 1 206 ? 3.961 -8.914 -11.148 1 95.44 206 TYR A O 1
ATOM 1593 N N . SER A 1 207 ? 4.125 -7.863 -9.133 1 93.5 207 SER A N 1
ATOM 1594 C CA . SER A 1 207 ? 5.535 -7.543 -9.312 1 93.5 207 SER A CA 1
ATOM 1595 C C . SER A 1 207 ? 6.406 -8.789 -9.195 1 93.5 207 SER A C 1
ATOM 1597 O O . SER A 1 207 ? 6.051 -9.734 -8.484 1 93.5 207 SER A O 1
ATOM 1599 N N . PRO A 1 208 ? 7.539 -8.82 -9.898 1 97.38 208 PRO A N 1
ATOM 1600 C CA . PRO A 1 208 ? 8.422 -9.992 -9.844 1 97.38 208 PRO A CA 1
ATOM 1601 C C . PRO A 1 208 ? 9.086 -10.156 -8.477 1 97.38 208 PRO A C 1
ATOM 1603 O O . PRO A 1 208 ? 9.305 -9.172 -7.77 1 97.38 208 PRO A O 1
ATOM 1606 N N . TYR A 1 209 ? 9.344 -11.391 -8.125 1 97.38 209 TYR A N 1
ATOM 1607 C CA . TYR A 1 209 ? 10.055 -11.617 -6.871 1 97.38 209 TYR A CA 1
ATOM 1608 C C . TYR A 1 209 ? 11.453 -12.156 -7.133 1 97.38 209 TYR A C 1
ATOM 1610 O O . TYR A 1 209 ? 12.266 -12.281 -6.207 1 97.38 209 TYR A O 1
ATOM 1618 N N . TRP A 1 210 ? 11.758 -12.398 -8.391 1 97.69 210 TRP A N 1
ATOM 1619 C CA . TRP A 1 210 ? 13.102 -12.758 -8.828 1 97.69 210 TRP A CA 1
ATOM 1620 C C . TRP A 1 210 ? 13.25 -12.57 -10.336 1 97.69 210 TRP A C 1
ATOM 1622 O O . TRP A 1 210 ? 12.297 -12.797 -11.094 1 97.69 210 TRP A O 1
ATOM 1632 N N . ALA A 1 211 ? 14.406 -12.188 -10.781 1 97.88 211 ALA A N 1
ATOM 1633 C CA . ALA A 1 211 ? 14.711 -12.047 -12.203 1 97.88 211 ALA A CA 1
ATOM 1634 C C . ALA A 1 211 ? 16.188 -12.344 -12.477 1 97.88 211 ALA A C 1
ATOM 1636 O O . ALA A 1 211 ? 17.047 -12.094 -11.633 1 97.88 211 ALA A O 1
ATOM 1637 N N . SER A 1 212 ? 16.453 -12.883 -13.664 1 97.19 212 SER A N 1
ATOM 1638 C CA . SER A 1 212 ? 17.828 -13.141 -14.062 1 97.19 212 SER A CA 1
ATOM 1639 C C . SER A 1 212 ? 18.547 -11.844 -14.453 1 97.19 212 SER A C 1
ATOM 1641 O O . SER A 1 212 ? 19.766 -11.797 -14.508 1 97.19 212 SER A O 1
ATOM 1643 N N . ASN A 1 213 ? 17.766 -10.797 -14.75 1 96.75 213 ASN A N 1
ATOM 1644 C CA . ASN A 1 213 ? 18.266 -9.492 -15.172 1 96.75 213 ASN A CA 1
ATOM 1645 C C . ASN A 1 213 ? 19.109 -9.594 -16.438 1 96.75 213 ASN A C 1
ATOM 1647 O O . ASN A 1 213 ? 20.125 -8.906 -16.562 1 96.75 213 ASN A O 1
ATOM 1651 N N . THR A 1 214 ? 18.828 -10.57 -17.234 1 95.94 214 THR A N 1
ATOM 1652 C CA . THR A 1 214 ? 19.438 -10.688 -18.562 1 95.94 214 THR A CA 1
ATOM 1653 C C . THR A 1 214 ? 18.594 -9.945 -19.594 1 95.94 214 THR A C 1
ATOM 1655 O O . THR A 1 214 ? 17.375 -9.797 -19.438 1 95.94 214 THR A O 1
ATOM 1658 N N . ASN A 1 215 ? 19.203 -9.43 -20.672 1 93.5 215 ASN A N 1
ATOM 1659 C CA . ASN A 1 215 ? 18.484 -8.562 -21.594 1 93.5 215 ASN A CA 1
ATOM 1660 C C . ASN A 1 215 ? 18.828 -8.906 -23.047 1 93.5 215 ASN A C 1
ATOM 1662 O O . ASN A 1 215 ? 18.75 -8.039 -23.922 1 93.5 215 ASN A O 1
ATOM 1666 N N . THR A 1 216 ? 19.25 -10.109 -23.312 1 96.19 216 THR A N 1
ATOM 1667 C CA . THR A 1 216 ? 19.469 -10.531 -24.688 1 96.19 216 THR A CA 1
ATOM 1668 C C . THR A 1 216 ? 18.188 -11.109 -25.281 1 96.19 216 THR A C 1
ATOM 1670 O O . THR A 1 216 ? 17.797 -12.234 -24.953 1 96.19 216 THR A O 1
ATOM 1673 N N . SER A 1 217 ? 17.672 -10.383 -26.234 1 96.75 217 SER A N 1
ATOM 1674 C CA . SER A 1 217 ? 16.375 -10.719 -26.797 1 96.75 217 SER A CA 1
ATOM 1675 C C . SER A 1 217 ? 16.375 -12.117 -27.406 1 96.75 217 SER A C 1
ATOM 1677 O O . SER A 1 217 ? 17.344 -12.508 -28.062 1 96.75 217 SER A O 1
ATOM 1679 N N . ASN A 1 218 ? 15.328 -12.883 -27.172 1 96.44 218 ASN A N 1
ATOM 1680 C CA . ASN A 1 218 ? 15.031 -14.195 -27.734 1 96.44 218 ASN A CA 1
ATOM 1681 C C . ASN A 1 218 ? 15.945 -15.273 -27.156 1 96.44 218 ASN A C 1
ATOM 1683 O O . ASN A 1 218 ? 16.156 -16.312 -27.781 1 96.44 218 ASN A O 1
ATOM 1687 N N . SER A 1 219 ? 16.484 -14.914 -25.984 1 97.5 219 SER A N 1
ATOM 1688 C CA . SER A 1 219 ? 17.156 -15.961 -25.234 1 97.5 219 SER A CA 1
ATOM 1689 C C . SER A 1 219 ? 16.156 -17 -24.719 1 97.5 219 SER A C 1
ATOM 1691 O O . SER A 1 219 ? 14.945 -16.75 -24.719 1 97.5 219 SER A O 1
ATOM 1693 N N . PHE A 1 220 ? 16.688 -18.172 -24.438 1 97.81 220 PHE A N 1
ATOM 1694 C CA . PHE A 1 220 ? 15.805 -19.234 -23.969 1 97.81 220 PHE A CA 1
ATOM 1695 C C . PHE A 1 220 ? 16.469 -20.031 -22.859 1 97.81 220 PHE A C 1
ATOM 1697 O O . PHE A 1 220 ? 17.672 -19.969 -22.672 1 97.81 220 PHE A O 1
ATOM 1704 N N . LEU A 1 221 ? 15.672 -20.609 -22.016 1 98.12 221 LEU A N 1
ATOM 1705 C CA . LEU A 1 221 ? 16.141 -21.5 -20.969 1 98.12 221 LEU A CA 1
ATOM 1706 C C . LEU A 1 221 ? 16.312 -22.922 -21.5 1 98.12 221 LEU A C 1
ATOM 1708 O O . LEU A 1 221 ? 15.43 -23.438 -22.188 1 98.12 221 LEU A O 1
ATOM 1712 N N . PHE A 1 222 ? 17.438 -23.547 -21.234 1 97.56 222 PHE A N 1
ATOM 1713 C CA . PHE A 1 222 ? 17.719 -24.875 -21.781 1 97.56 222 PHE A CA 1
ATOM 1714 C C . PHE A 1 222 ? 18.141 -25.844 -20.672 1 97.56 222 PHE A C 1
ATOM 1716 O O . PHE A 1 222 ? 19.047 -25.547 -19.891 1 97.56 222 PHE A O 1
ATOM 1723 N N . PHE A 1 223 ? 17.391 -26.922 -20.625 1 97.25 223 PHE A N 1
ATOM 1724 C CA . PHE A 1 223 ? 17.766 -28 -19.719 1 97.25 223 PHE A CA 1
ATOM 1725 C C . PHE A 1 223 ? 18.734 -28.969 -20.406 1 97.25 223 PHE A C 1
ATOM 1727 O O . PHE A 1 223 ? 18.312 -29.875 -21.125 1 97.25 223 PHE A O 1
ATOM 1734 N N . ASN A 1 224 ? 19.984 -28.844 -20.047 1 94.38 224 ASN A N 1
ATOM 1735 C CA . ASN A 1 224 ? 21.047 -29.594 -20.703 1 94.38 224 ASN A CA 1
ATOM 1736 C C . ASN A 1 224 ? 21.078 -31.047 -20.219 1 94.38 224 ASN A C 1
ATOM 1738 O O . ASN A 1 224 ? 20.859 -31.312 -19.031 1 94.38 224 ASN A O 1
ATOM 1742 N N . VAL A 1 225 ? 21.438 -31.969 -21.094 1 93.38 225 VAL A N 1
ATOM 1743 C CA . VAL A 1 225 ? 21.5 -33.375 -20.75 1 93.38 225 VAL A CA 1
ATOM 1744 C C . VAL A 1 225 ? 22.594 -33.625 -19.719 1 93.38 225 VAL A C 1
ATOM 1746 O O . VAL A 1 225 ? 22.625 -34.656 -19.062 1 93.38 225 VAL A O 1
ATOM 1749 N N . SER A 1 226 ? 23.5 -32.625 -19.609 1 90.19 226 SER A N 1
ATOM 1750 C CA . SER A 1 226 ? 24.547 -32.719 -18.594 1 90.19 226 SER A CA 1
ATOM 1751 C C . SER A 1 226 ? 23.969 -32.562 -17.203 1 90.19 226 SER A C 1
ATOM 1753 O O . SER A 1 226 ? 24.641 -32.844 -16.203 1 90.19 226 SER A O 1
ATOM 1755 N N . GLY A 1 227 ? 22.766 -32.031 -17.125 1 92.81 227 GLY A N 1
ATOM 1756 C CA . GLY A 1 227 ? 22.156 -31.844 -15.82 1 92.81 227 GLY A CA 1
ATOM 1757 C C . GLY A 1 227 ? 22.141 -30.391 -15.383 1 92.81 227 GLY A C 1
ATOM 1758 O O . GLY A 1 227 ? 21.844 -30.078 -14.227 1 92.81 227 GLY A O 1
ATOM 1759 N N . SER A 1 228 ? 22.516 -29.5 -16.25 1 94.62 228 SER A N 1
ATOM 1760 C CA . SER A 1 228 ? 22.453 -28.078 -15.938 1 94.62 228 SER A CA 1
ATOM 1761 C C . SER A 1 228 ? 21.297 -27.391 -16.672 1 94.62 228 SER A C 1
ATOM 1763 O O . SER A 1 228 ? 20.953 -27.781 -17.797 1 94.62 228 SER A O 1
ATOM 1765 N N . ILE A 1 229 ? 20.672 -26.531 -15.969 1 97 229 ILE A N 1
ATOM 1766 C CA . ILE A 1 229 ? 19.656 -25.672 -16.594 1 97 229 ILE A CA 1
ATOM 1767 C C . ILE A 1 229 ? 20.219 -24.266 -16.781 1 97 229 ILE A C 1
ATOM 1769 O O . ILE A 1 229 ? 20.484 -23.562 -15.812 1 97 229 ILE A O 1
ATOM 1773 N N . ASP A 1 230 ? 20.281 -23.844 -18.094 1 97 230 ASP A N 1
ATOM 1774 C CA . ASP A 1 230 ? 21.031 -22.641 -18.406 1 97 230 ASP A CA 1
ATOM 1775 C C . ASP A 1 230 ? 20.219 -21.703 -19.281 1 97 230 ASP A C 1
ATOM 1777 O O . ASP A 1 230 ? 19.422 -22.141 -20.109 1 97 230 ASP A O 1
ATOM 1781 N N . LEU A 1 231 ? 20.422 -20.438 -19.031 1 97.62 231 LEU A N 1
ATOM 1782 C CA . LEU A 1 231 ? 19.969 -19.422 -19.984 1 97.62 231 LEU A CA 1
ATOM 1783 C C . LEU A 1 231 ? 20.953 -19.312 -21.156 1 97.62 231 LEU A C 1
ATOM 1785 O O . LEU A 1 231 ? 22.156 -19.188 -20.938 1 97.62 231 LEU A O 1
ATOM 1789 N N . VAL A 1 232 ? 20.391 -19.422 -22.297 1 97.31 232 VAL A N 1
ATOM 1790 C CA . VAL A 1 232 ? 21.203 -19.484 -23.5 1 97.31 232 VAL A CA 1
ATOM 1791 C C . VAL A 1 232 ? 20.734 -18.422 -24.484 1 97.31 232 VAL A C 1
ATOM 1793 O O . VAL A 1 232 ? 19.547 -18.172 -24.625 1 97.31 232 VAL A O 1
ATOM 1796 N N . SER A 1 233 ? 21.672 -17.766 -25.203 1 96.88 233 SER A N 1
ATOM 1797 C CA . SER A 1 233 ? 21.344 -16.75 -26.203 1 96.88 233 SER A CA 1
ATOM 1798 C C . SER A 1 233 ? 20.75 -17.391 -27.453 1 96.88 233 SER A C 1
ATOM 1800 O O . SER A 1 233 ? 20.797 -18.625 -27.609 1 96.88 233 SER A O 1
ATOM 1802 N N . PRO A 1 234 ? 20.172 -16.547 -28.312 1 94.62 234 PRO A N 1
ATOM 1803 C CA . PRO A 1 234 ? 19.578 -17.109 -29.531 1 94.62 234 PRO A CA 1
ATOM 1804 C C . PRO A 1 234 ? 20.625 -17.781 -30.422 1 94.62 234 PRO A C 1
ATOM 1806 O O . PRO A 1 234 ? 20.281 -18.656 -31.219 1 94.62 234 PRO A O 1
ATOM 1809 N N . THR A 1 235 ? 21.906 -17.453 -30.203 1 94.31 235 THR A N 1
ATOM 1810 C CA . THR A 1 235 ? 22.969 -18.031 -31.016 1 94.31 235 THR A CA 1
ATOM 1811 C C . THR A 1 235 ? 23.516 -19.281 -30.344 1 94.31 235 THR A C 1
ATOM 1813 O O . THR A 1 235 ? 24.391 -19.969 -30.906 1 94.31 235 THR A O 1
ATOM 1816 N N . GLY A 1 236 ? 23.109 -19.531 -29.141 1 92.69 236 GLY A N 1
ATOM 1817 C CA . GLY A 1 236 ? 23.516 -20.75 -28.453 1 92.69 236 GLY A CA 1
ATOM 1818 C C . GLY A 1 236 ? 24.609 -20.516 -27.438 1 92.69 236 GLY A C 1
ATOM 1819 O O . GLY A 1 236 ? 25.125 -21.453 -26.828 1 92.69 236 GLY A O 1
ATOM 1820 N N . ALA A 1 237 ? 24.891 -19.234 -27.234 1 94.44 237 ALA A N 1
ATOM 1821 C CA . ALA A 1 237 ? 25.953 -18.922 -26.266 1 94.44 237 ALA A CA 1
ATOM 1822 C C . ALA A 1 237 ? 25.422 -19.031 -24.828 1 94.44 237 ALA A C 1
ATOM 1824 O O . ALA A 1 237 ? 24.312 -18.594 -24.531 1 94.44 237 ALA A O 1
ATOM 1825 N N . PHE A 1 238 ? 26.281 -19.578 -24.031 1 92.81 238 PHE A N 1
ATOM 1826 C CA . PHE A 1 238 ? 25.984 -19.703 -22.609 1 92.81 238 PHE A CA 1
ATOM 1827 C C . PHE A 1 238 ? 25.922 -18.328 -21.953 1 92.81 238 PHE A C 1
ATOM 1829 O O . PHE A 1 238 ? 26.812 -17.5 -22.156 1 92.81 238 PHE A O 1
ATOM 1836 N N . MET A 1 239 ? 24.891 -18.047 -21.094 1 95.62 239 MET A N 1
ATOM 1837 C CA . MET A 1 239 ? 24.766 -16.766 -20.422 1 95.62 239 MET A CA 1
ATOM 1838 C C . MET A 1 239 ? 24.875 -16.922 -18.906 1 95.62 239 MET A C 1
ATOM 1840 O O . MET A 1 239 ? 25.734 -16.312 -18.281 1 95.62 239 MET A O 1
ATOM 1844 N N . THR A 1 240 ? 23.984 -17.703 -18.297 1 95.19 240 THR A N 1
ATOM 1845 C CA . THR A 1 240 ? 24.031 -17.938 -16.859 1 95.19 240 THR A CA 1
ATOM 1846 C C . THR A 1 240 ? 23.328 -19.25 -16.516 1 95.19 240 THR A C 1
ATOM 1848 O O . THR A 1 240 ? 22.484 -19.734 -17.281 1 95.19 240 THR A O 1
ATOM 1851 N N . THR A 1 241 ? 23.734 -19.844 -15.414 1 95.81 241 THR A N 1
ATOM 1852 C CA . THR A 1 241 ? 23.125 -21.078 -14.938 1 95.81 241 THR A CA 1
ATOM 1853 C C . THR A 1 241 ? 22.031 -20.797 -13.914 1 95.81 241 THR A C 1
ATOM 1855 O O . THR A 1 241 ? 22.25 -20.031 -12.969 1 95.81 241 THR A O 1
ATOM 1858 N N . LEU A 1 242 ? 20.891 -21.312 -14.109 1 96 242 LEU A N 1
ATOM 1859 C CA . LEU A 1 242 ? 19.812 -21.219 -13.125 1 96 242 LEU A CA 1
ATOM 1860 C C . LEU A 1 242 ? 20 -22.25 -12.016 1 96 242 LEU A C 1
ATOM 1862 O O . LEU A 1 242 ? 20.031 -21.891 -10.836 1 96 242 LEU A O 1
ATOM 1866 N N . THR A 1 243 ? 20.109 -23.516 -12.398 1 94.06 243 THR A N 1
ATOM 1867 C CA . THR A 1 243 ? 20.391 -24.609 -11.484 1 94.06 243 THR A CA 1
ATOM 1868 C C . THR A 1 243 ? 21.391 -25.594 -12.102 1 94.06 243 THR A C 1
ATOM 1870 O O . THR A 1 243 ? 21.531 -25.641 -13.328 1 94.06 243 THR A O 1
ATOM 1873 N N . SER A 1 244 ? 22.125 -26.25 -11.227 1 87.31 244 SER A N 1
ATOM 1874 C CA . SER A 1 244 ? 23.078 -27.219 -11.75 1 87.31 244 SER A CA 1
ATOM 1875 C C . SER A 1 244 ? 23.203 -28.406 -10.812 1 87.31 244 SER A C 1
ATOM 1877 O O . SER A 1 244 ? 23.109 -28.266 -9.594 1 87.31 244 SER A O 1
ATOM 1879 N N . SER A 1 245 ? 23.156 -29.547 -11.492 1 77.62 245 SER A N 1
ATOM 1880 C CA . SER A 1 245 ? 23.484 -30.797 -10.812 1 77.62 245 SER A CA 1
ATOM 1881 C C . SER A 1 245 ? 24.703 -31.469 -11.445 1 77.62 245 SER A C 1
ATOM 1883 O O . SER A 1 245 ? 24.656 -31.859 -12.609 1 77.62 245 SER A O 1
ATOM 1885 N N . THR A 1 246 ? 25.828 -31.453 -10.969 1 71.62 246 THR A N 1
ATOM 1886 C CA . THR A 1 246 ? 26.984 -32.031 -11.656 1 71.62 246 THR A CA 1
ATOM 1887 C C . THR A 1 246 ? 27.266 -33.438 -11.148 1 71.62 246 THR A C 1
ATOM 1889 O O . THR A 1 246 ? 27.953 -34.219 -11.812 1 71.62 246 THR A O 1
ATOM 1892 N N . THR A 1 247 ? 26.594 -33.844 -10.219 1 80.06 247 THR A N 1
ATOM 1893 C CA . THR A 1 247 ? 27.031 -35.094 -9.609 1 80.06 247 THR A CA 1
ATOM 1894 C C . THR A 1 247 ? 26.078 -36.219 -9.961 1 80.06 247 THR A C 1
ATOM 1896 O O . THR A 1 247 ? 26.328 -37.375 -9.625 1 80.06 247 THR A O 1
ATOM 1899 N N . TYR A 1 248 ? 25.047 -35.969 -10.664 1 87.94 248 TYR A N 1
ATOM 1900 C CA . TYR A 1 248 ? 24.047 -36.969 -10.992 1 87.94 248 TYR A CA 1
ATOM 1901 C C . TYR A 1 248 ? 23.859 -37.094 -12.5 1 87.94 248 TYR A C 1
ATOM 1903 O O . TYR A 1 248 ? 23.109 -36.281 -13.094 1 87.94 248 TYR A O 1
ATOM 1911 N N . PRO A 1 249 ? 24.484 -38.062 -13.078 1 87.94 249 PRO A N 1
ATOM 1912 C CA . PRO A 1 249 ? 24.359 -38.156 -14.539 1 87.94 249 PRO A CA 1
ATOM 1913 C C . PRO A 1 249 ? 22.938 -38.5 -14.984 1 87.94 249 PRO A C 1
ATOM 1915 O O . PRO A 1 249 ? 22.266 -39.312 -14.336 1 87.94 249 PRO A O 1
ATOM 1918 N N . THR A 1 250 ? 22.453 -38.031 -16.125 1 88.44 250 THR A N 1
ATOM 1919 C CA . THR A 1 250 ? 21.094 -38.219 -16.625 1 88.44 250 THR A CA 1
ATOM 1920 C C . THR A 1 250 ? 20.922 -39.656 -17.141 1 88.44 250 THR A C 1
ATOM 1922 O O . THR A 1 250 ? 19.797 -40.094 -17.375 1 88.44 250 THR A O 1
ATOM 1925 N N . SER A 1 251 ? 22.016 -40.375 -17.281 1 86.5 251 SER A N 1
ATOM 1926 C CA . SER A 1 251 ? 21.953 -41.781 -17.688 1 86.5 251 SER A CA 1
ATOM 1927 C C . SER A 1 251 ? 21.438 -42.656 -16.562 1 86.5 251 SER A C 1
ATOM 1929 O O . SER A 1 251 ? 20.75 -43.656 -16.797 1 86.5 251 SER A O 1
ATOM 1931 N N . ASP A 1 252 ? 21.719 -42.219 -15.352 1 89.44 252 ASP A N 1
ATOM 1932 C CA . ASP A 1 252 ? 21.422 -43.062 -14.203 1 89.44 252 ASP A CA 1
ATOM 1933 C C . ASP A 1 252 ? 20.312 -42.438 -13.344 1 89.44 252 ASP A C 1
ATOM 1935 O O . ASP A 1 252 ? 19.734 -43.125 -12.508 1 89.44 252 ASP A O 1
ATOM 1939 N N . PHE A 1 253 ? 20.141 -41.25 -13.625 1 92.5 253 PHE A N 1
ATOM 1940 C CA . PHE A 1 253 ? 19.172 -40.562 -12.781 1 92.5 253 PHE A CA 1
ATOM 1941 C C . PHE A 1 253 ? 18.125 -39.844 -13.633 1 92.5 253 PHE A C 1
ATOM 1943 O O . PHE A 1 253 ? 18.438 -39.312 -14.695 1 92.5 253 PHE A O 1
ATOM 1950 N N . TYR A 1 254 ? 16.875 -39.875 -13.109 1 94.44 254 TYR A N 1
ATOM 1951 C CA . TYR A 1 254 ? 15.852 -38.969 -13.633 1 94.44 254 TYR A CA 1
ATOM 1952 C C . TYR A 1 254 ? 16.062 -37.531 -13.125 1 94.44 254 TYR A C 1
ATOM 1954 O O . TYR A 1 254 ? 16.406 -37.344 -11.953 1 94.44 254 TYR A O 1
ATOM 1962 N N . HIS A 1 255 ? 15.969 -36.562 -14 1 95.5 255 HIS A N 1
ATOM 1963 C CA . HIS A 1 255 ? 16.031 -35.125 -13.656 1 95.5 255 HIS A CA 1
ATOM 1964 C C . HIS A 1 255 ? 14.734 -34.438 -14.031 1 95.5 255 HIS A C 1
ATOM 1966 O O . HIS A 1 255 ? 14.125 -34.75 -15.062 1 95.5 255 HIS A O 1
ATOM 1972 N N . ARG A 1 256 ? 14.336 -33.5 -13.242 1 97.19 256 ARG A N 1
ATOM 1973 C CA . ARG A 1 256 ? 13.266 -32.594 -13.633 1 97.19 256 ARG A CA 1
ATOM 1974 C C . ARG A 1 256 ? 13.414 -31.25 -12.945 1 97.19 256 ARG A C 1
ATOM 1976 O O . ARG A 1 256 ? 13.945 -31.172 -11.836 1 97.19 256 ARG A O 1
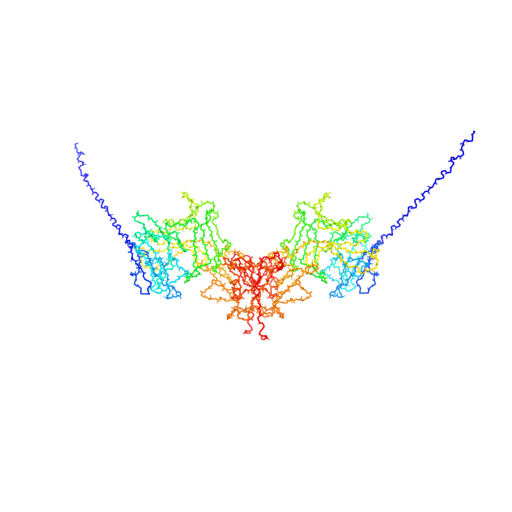ATOM 1983 N N . GLY A 1 257 ? 13.086 -30.188 -13.602 1 97.75 257 GLY A N 1
ATOM 1984 C CA . GLY A 1 257 ? 12.883 -28.875 -13.031 1 97.75 257 GLY A CA 1
ATOM 1985 C C . GLY A 1 257 ? 11.422 -28.484 -12.93 1 97.75 257 GLY A C 1
ATOM 1986 O O . GLY A 1 257 ? 10.711 -28.422 -13.938 1 97.75 257 GLY A O 1
ATOM 1987 N N . THR A 1 258 ? 10.977 -28.297 -11.695 1 98.25 258 THR A N 1
ATOM 1988 C CA . THR A 1 258 ? 9.555 -28.062 -11.477 1 98.25 258 THR A CA 1
ATOM 1989 C C . THR A 1 258 ? 9.328 -26.781 -10.68 1 98.25 258 THR A C 1
ATOM 1991 O O . THR A 1 258 ? 9.992 -26.531 -9.672 1 98.25 258 THR A O 1
ATOM 1994 N N . LEU A 1 259 ? 8.469 -25.828 -11.234 1 98.44 259 LEU A N 1
ATOM 1995 C CA . LEU A 1 259 ? 7.953 -24.75 -10.406 1 98.44 259 LEU A CA 1
ATOM 1996 C C . LEU A 1 259 ? 6.887 -25.25 -9.445 1 98.44 259 LEU A C 1
ATOM 1998 O O . LEU A 1 259 ? 5.746 -25.5 -9.852 1 98.44 259 LEU A O 1
ATOM 2002 N N . ASP A 1 260 ? 7.246 -25.344 -8.203 1 96.88 260 ASP A N 1
ATOM 2003 C CA . ASP A 1 260 ? 6.363 -25.938 -7.203 1 96.88 260 ASP A CA 1
ATOM 2004 C C . ASP A 1 260 ? 5.285 -24.953 -6.762 1 96.88 260 ASP A C 1
ATOM 2006 O O . ASP A 1 260 ? 5.375 -23.766 -7.047 1 96.88 260 ASP A O 1
ATOM 2010 N N . HIS A 1 261 ? 4.305 -25.484 -5.996 1 96.12 261 HIS A N 1
ATOM 2011 C CA . HIS A 1 261 ? 3.119 -24.719 -5.633 1 96.12 261 HIS A CA 1
ATOM 2012 C C . HIS A 1 261 ? 3.467 -23.594 -4.664 1 96.12 261 HIS A C 1
ATOM 2014 O O . HIS A 1 261 ? 2.666 -22.672 -4.453 1 96.12 261 HIS A O 1
ATOM 2020 N N . ASP A 1 262 ? 4.691 -23.609 -4.082 1 95.75 262 ASP A N 1
ATOM 2021 C CA . ASP A 1 262 ? 5.113 -22.578 -3.145 1 95.75 262 ASP A CA 1
ATOM 2022 C C . ASP A 1 262 ? 5.941 -21.5 -3.848 1 95.75 262 ASP A C 1
ATOM 2024 O O . ASP A 1 262 ? 6.488 -20.609 -3.199 1 95.75 262 ASP A O 1
ATOM 2028 N N . GLY A 1 263 ? 6.062 -21.641 -5.141 1 97.06 263 GLY A N 1
ATOM 2029 C CA . GLY A 1 263 ? 6.676 -20.578 -5.93 1 97.06 263 GLY A CA 1
ATOM 2030 C C . GLY A 1 263 ? 8.172 -20.766 -6.121 1 97.06 263 GLY A C 1
ATOM 2031 O O . GLY A 1 263 ? 8.836 -19.906 -6.711 1 97.06 263 GLY A O 1
ATOM 2032 N N . VAL A 1 264 ? 8.711 -21.859 -5.637 1 97.5 264 VAL A N 1
ATOM 2033 C CA . VAL A 1 264 ? 10.133 -22.125 -5.785 1 97.5 264 VAL A CA 1
ATOM 2034 C C . VAL A 1 264 ? 10.352 -23.125 -6.926 1 97.5 264 VAL A C 1
ATOM 2036 O O . VAL A 1 264 ? 9.688 -24.156 -6.992 1 97.5 264 VAL A O 1
ATOM 2039 N N . PHE A 1 265 ? 11.219 -22.734 -7.891 1 98.06 265 PHE A N 1
ATOM 2040 C CA . PHE A 1 265 ? 11.648 -23.672 -8.93 1 98.06 265 PHE A CA 1
ATOM 2041 C C . PHE A 1 265 ? 12.75 -24.578 -8.406 1 98.06 265 PHE A C 1
ATOM 2043 O O . PHE A 1 265 ? 13.82 -24.109 -8.023 1 98.06 265 PHE A O 1
ATOM 2050 N N . ARG A 1 266 ? 12.492 -25.891 -8.469 1 96.88 266 ARG A N 1
ATOM 2051 C CA . ARG A 1 266 ? 13.438 -26.828 -7.887 1 96.88 266 ARG A CA 1
ATOM 2052 C C . ARG A 1 266 ? 13.914 -27.844 -8.922 1 96.88 266 ARG A C 1
ATOM 2054 O O . ARG A 1 266 ? 13.125 -28.312 -9.75 1 96.88 266 ARG A O 1
ATOM 2061 N N . HIS A 1 267 ? 15.188 -28.094 -8.836 1 97 267 HIS A N 1
ATOM 2062 C CA . HIS A 1 267 ? 15.828 -29.156 -9.602 1 97 267 HIS A CA 1
ATOM 2063 C C . HIS A 1 267 ? 15.844 -30.469 -8.828 1 97 267 HIS A C 1
ATOM 2065 O O . HIS A 1 267 ? 16.562 -30.609 -7.848 1 97 267 HIS A O 1
ATOM 2071 N N . TYR A 1 268 ? 15.07 -31.406 -9.328 1 96 268 TYR A N 1
ATOM 2072 C CA . TYR A 1 268 ? 14.922 -32.688 -8.656 1 96 268 TYR A CA 1
ATOM 2073 C C . TYR A 1 268 ? 15.711 -33.781 -9.375 1 96 268 TYR A C 1
ATOM 2075 O O . TYR A 1 268 ? 15.789 -33.781 -10.602 1 96 268 TYR A O 1
ATOM 2083 N N . VAL A 1 269 ? 16.203 -34.719 -8.562 1 94.69 269 VAL A N 1
ATOM 2084 C CA . VAL A 1 269 ? 16.859 -35.906 -9.125 1 94.69 269 VAL A CA 1
ATOM 2085 C C . VAL A 1 269 ? 16.344 -37.156 -8.422 1 94.69 269 VAL A C 1
ATOM 2087 O O . VAL A 1 269 ? 16 -37.125 -7.234 1 94.69 269 VAL A O 1
ATOM 2090 N N . HIS A 1 270 ? 16.219 -38.188 -9.156 1 93.75 270 HIS A N 1
ATOM 2091 C CA . HIS A 1 270 ? 15.797 -39.5 -8.672 1 93.75 270 HIS A CA 1
ATOM 2092 C C . HIS A 1 270 ? 16.547 -40.625 -9.398 1 93.75 270 HIS A C 1
ATOM 2094 O O . HIS A 1 270 ? 16.656 -40.594 -10.625 1 93.75 270 HIS A O 1
ATOM 2100 N N . PRO A 1 271 ? 17 -41.594 -8.648 1 91.31 271 PRO A N 1
ATOM 2101 C CA . PRO A 1 271 ? 17.656 -42.719 -9.352 1 91.31 271 PRO A CA 1
ATOM 2102 C C . PRO A 1 271 ? 16.703 -43.469 -10.25 1 91.31 271 PRO A C 1
ATOM 2104 O O . PRO A 1 271 ? 15.539 -43.688 -9.891 1 91.31 271 PRO A O 1
ATOM 2107 N N . LYS A 1 272 ? 17.203 -43.875 -11.352 1 89.38 272 LYS A N 1
ATOM 2108 C CA . LYS A 1 272 ? 16.422 -44.75 -12.211 1 89.38 272 LYS A CA 1
ATOM 2109 C C . LYS A 1 272 ? 16.391 -46.188 -11.648 1 89.38 272 LYS A C 1
ATOM 2111 O O . LYS A 1 272 ? 17.281 -46.562 -10.891 1 89.38 272 LYS A O 1
ATOM 2116 N N . PRO A 1 273 ? 15.312 -46.844 -11.906 1 80.81 273 PRO A N 1
ATOM 2117 C CA . PRO A 1 273 ? 15.211 -48.219 -11.367 1 80.81 273 PRO A CA 1
ATOM 2118 C C . PRO A 1 273 ? 16.438 -49.062 -11.695 1 80.81 273 PRO A C 1
ATOM 2120 O O . PRO A 1 273 ? 16.828 -49.906 -10.891 1 80.81 273 PRO A O 1
ATOM 2123 N N . SER A 1 274 ? 16.984 -48.969 -12.844 1 70.75 274 SER A N 1
ATOM 2124 C CA . SER A 1 274 ? 18.156 -49.781 -13.195 1 70.75 274 SER A CA 1
ATOM 2125 C C . SER A 1 274 ? 19.359 -49.438 -12.312 1 70.75 274 SER A C 1
ATOM 2127 O O . SER A 1 274 ? 20.219 -50.281 -12.078 1 70.75 274 SER A O 1
ATOM 2129 N N . ALA A 1 275 ? 19.391 -48.219 -11.922 1 60.03 275 ALA A N 1
ATOM 2130 C CA . ALA A 1 275 ? 20.516 -47.75 -11.125 1 60.03 275 ALA A CA 1
ATOM 2131 C C . ALA A 1 275 ? 20.266 -47.969 -9.641 1 60.03 275 ALA A C 1
ATOM 2133 O O . ALA A 1 275 ? 21.219 -48.094 -8.852 1 60.03 275 ALA A O 1
ATOM 2134 N N . ALA A 1 276 ? 19 -47.938 -9.25 1 62.38 276 ALA A N 1
ATOM 2135 C CA . ALA A 1 276 ? 18.688 -47.969 -7.824 1 62.38 276 ALA A CA 1
ATOM 2136 C C . ALA A 1 276 ? 18.641 -49.406 -7.312 1 62.38 276 ALA A C 1
ATOM 2138 O O . ALA A 1 276 ? 18.047 -50.281 -7.957 1 62.38 276 ALA A O 1
ATOM 2139 N N . GLY A 1 277 ? 19.766 -50.125 -7.027 1 50.59 277 GLY A N 1
ATOM 2140 C CA . GLY A 1 277 ? 19.781 -51.406 -6.297 1 50.59 277 GLY A CA 1
ATOM 2141 C C . GLY A 1 277 ? 18.578 -51.594 -5.391 1 50.59 277 GLY A C 1
ATOM 2142 O O . GLY A 1 277 ? 18.688 -52.219 -4.336 1 50.59 277 GLY A O 1
ATOM 2143 N N . GLY A 1 278 ? 17.297 -51.281 -5.75 1 51.66 278 GLY A N 1
ATOM 2144 C CA . GLY A 1 278 ? 16.062 -51.688 -5.066 1 51.66 278 GLY A CA 1
ATOM 2145 C C . GLY A 1 278 ? 15.469 -50.562 -4.223 1 51.66 278 GLY A C 1
ATOM 2146 O O . GLY A 1 278 ? 14.383 -50.719 -3.662 1 51.66 278 GLY A O 1
ATOM 2147 N N . ALA A 1 279 ? 16.172 -49.844 -3.342 1 51.38 279 ALA A N 1
ATOM 2148 C CA . ALA A 1 279 ? 15.602 -49.031 -2.256 1 51.38 279 ALA A CA 1
ATOM 2149 C C . ALA A 1 279 ? 14.797 -47.875 -2.797 1 51.38 279 ALA A C 1
ATOM 2151 O O . ALA A 1 279 ? 15.102 -47.344 -3.869 1 51.38 279 ALA A O 1
ATOM 2152 N N . SER A 1 280 ? 13.516 -47.688 -2.307 1 60.12 280 SER A N 1
ATOM 2153 C CA . SER A 1 280 ? 12.461 -46.719 -2.508 1 60.12 280 SER A CA 1
ATOM 2154 C C . SER A 1 280 ? 13.016 -45.281 -2.479 1 60.12 280 SER A C 1
ATOM 2156 O O . SER A 1 280 ? 13.164 -44.688 -1.409 1 60.12 280 SER A O 1
ATOM 2158 N N . ALA A 1 281 ? 13.781 -44.781 -3.555 1 75.06 281 ALA A N 1
ATOM 2159 C CA . ALA A 1 281 ? 14.445 -43.469 -3.539 1 75.06 281 ALA A CA 1
ATOM 2160 C C . ALA A 1 281 ? 13.445 -42.344 -3.773 1 75.06 281 ALA A C 1
ATOM 2162 O O . ALA A 1 281 ? 12.453 -42.531 -4.48 1 75.06 281 ALA A O 1
ATOM 2163 N N . GLU A 1 282 ? 13.406 -41.469 -2.924 1 86.44 282 GLU A N 1
ATOM 2164 C CA . GLU A 1 282 ? 12.617 -40.25 -3.016 1 86.44 282 GLU A CA 1
ATOM 2165 C C . GLU A 1 282 ? 13.328 -39.188 -3.855 1 86.44 282 GLU A C 1
ATOM 2167 O O . GLU A 1 282 ? 14.531 -39.281 -4.105 1 86.44 282 GLU A O 1
ATOM 2172 N N . TRP A 1 283 ? 12.547 -38.375 -4.5 1 92.31 283 TRP A N 1
ATOM 2173 C CA . TRP A 1 283 ? 13.125 -37.25 -5.203 1 92.31 283 TRP A CA 1
ATOM 2174 C C . TRP A 1 283 ? 13.953 -36.375 -4.258 1 92.31 283 TRP A C 1
ATOM 2176 O O . TRP A 1 283 ? 13.547 -36.125 -3.121 1 92.31 283 TRP A O 1
ATOM 2186 N N . VAL A 1 284 ? 15.094 -36 -4.699 1 91.62 284 VAL A N 1
ATOM 2187 C CA . VAL A 1 284 ? 15.977 -35.125 -3.926 1 91.62 284 VAL A CA 1
ATOM 2188 C C . VAL A 1 284 ? 16.141 -33.781 -4.641 1 91.62 284 VAL A C 1
ATOM 2190 O O . VAL A 1 284 ? 16.344 -33.75 -5.855 1 91.62 284 VAL A O 1
ATOM 2193 N N . VAL A 1 285 ? 15.977 -32.719 -3.889 1 93.88 285 VAL A N 1
ATOM 2194 C CA . VAL A 1 285 ? 16.219 -31.391 -4.438 1 93.88 285 VAL A CA 1
ATOM 2195 C C . VAL A 1 285 ? 17.703 -31.094 -4.426 1 93.88 285 VAL A C 1
ATOM 2197 O O . VAL A 1 285 ? 18.344 -31.094 -3.369 1 93.88 285 VAL A O 1
ATOM 2200 N N . ILE A 1 286 ? 18.25 -30.75 -5.535 1 93.56 286 ILE A N 1
ATOM 2201 C CA . ILE A 1 286 ? 19.688 -30.547 -5.594 1 93.56 286 ILE A CA 1
ATOM 2202 C C . ILE A 1 286 ? 20 -29.047 -5.703 1 93.56 286 ILE A C 1
ATOM 2204 O O . ILE A 1 286 ? 21.094 -28.609 -5.363 1 93.56 286 ILE A O 1
ATOM 2208 N N . ASP A 1 287 ? 19.109 -28.281 -6.254 1 94.56 287 ASP A N 1
ATOM 2209 C CA . ASP A 1 287 ? 19.25 -26.844 -6.414 1 94.56 287 ASP A CA 1
ATOM 2210 C C . ASP A 1 287 ? 17.891 -26.188 -6.617 1 94.56 287 ASP A C 1
ATOM 2212 O O . ASP A 1 287 ? 16.906 -26.859 -6.957 1 94.56 287 ASP A O 1
ATOM 2216 N N . PHE A 1 288 ? 17.781 -24.953 -6.293 1 95.69 288 PHE A N 1
ATOM 2217 C CA . PHE A 1 288 ? 16.484 -24.297 -6.441 1 95.69 288 PHE A CA 1
ATOM 2218 C C . PHE A 1 288 ? 16.641 -22.797 -6.52 1 95.69 288 PHE A C 1
ATOM 2220 O O . PHE A 1 288 ? 17.688 -22.25 -6.129 1 95.69 288 PHE A O 1
ATOM 2227 N N . LYS A 1 289 ? 15.672 -22.125 -7.191 1 96.56 289 LYS A N 1
ATOM 2228 C CA . LYS A 1 289 ? 15.57 -20.672 -7.316 1 96.56 289 LYS A CA 1
ATOM 2229 C C . LYS A 1 289 ? 14.148 -20.188 -7.047 1 96.56 289 LYS A C 1
ATOM 2231 O O . LYS A 1 289 ? 13.18 -20.828 -7.477 1 96.56 289 LYS A O 1
ATOM 2236 N N . PRO A 1 290 ? 13.961 -19.094 -6.344 1 96.38 290 PRO A N 1
ATOM 2237 C CA . PRO A 1 290 ? 14.992 -18.328 -5.637 1 96.38 290 PRO A CA 1
ATOM 2238 C C . PRO A 1 290 ? 15.531 -19.047 -4.402 1 96.38 290 PRO A C 1
ATOM 2240 O O . PRO A 1 290 ? 14.906 -20.016 -3.932 1 96.38 290 PRO A O 1
ATOM 2243 N N . THR A 1 291 ? 16.594 -18.594 -3.861 1 94 291 THR A N 1
ATOM 2244 C CA . THR A 1 291 ? 17.234 -19.266 -2.738 1 94 291 THR A CA 1
ATOM 2245 C C . THR A 1 291 ? 16.469 -19.016 -1.446 1 94 291 THR A C 1
ATOM 2247 O O . THR A 1 291 ? 16.516 -19.828 -0.522 1 94 291 THR A O 1
ATOM 2250 N N . ASP A 1 292 ? 15.781 -18 -1.396 1 95.44 292 ASP A N 1
ATOM 2251 C CA . ASP A 1 292 ? 14.945 -17.656 -0.25 1 95.44 292 ASP A CA 1
ATOM 2252 C C . ASP A 1 292 ? 13.711 -16.859 -0.689 1 95.44 292 ASP A C 1
ATOM 2254 O O . ASP A 1 292 ? 13.734 -15.633 -0.736 1 95.44 292 ASP A O 1
ATOM 2258 N N . ILE A 1 293 ? 12.695 -17.609 -0.927 1 97.06 293 ILE A N 1
ATOM 2259 C CA . ILE A 1 293 ? 11.492 -16.953 -1.44 1 97.06 293 ILE A CA 1
ATOM 2260 C C . ILE A 1 293 ? 10.859 -16.094 -0.347 1 97.06 293 ILE A C 1
ATOM 2262 O O . ILE A 1 293 ? 10.219 -15.086 -0.637 1 97.06 293 ILE A O 1
ATOM 2266 N N . CYS A 1 294 ? 11.055 -16.422 0.926 1 96.62 294 CYS A N 1
ATOM 2267 C CA . CYS A 1 294 ? 10.477 -15.656 2.027 1 96.62 294 CYS A CA 1
ATOM 2268 C C . CYS A 1 294 ? 11.078 -14.25 2.094 1 96.62 294 CYS A C 1
ATOM 2270 O O . CYS A 1 294 ? 10.414 -13.312 2.523 1 96.62 294 CYS A O 1
ATOM 2272 N N . GLN A 1 295 ? 12.258 -14.148 1.64 1 94.38 295 GLN A N 1
ATOM 2273 C CA . GLN A 1 295 ? 12.938 -12.852 1.612 1 94.38 295 GLN A CA 1
ATOM 2274 C C . GLN A 1 295 ? 12.68 -12.125 0.292 1 94.38 295 GLN A C 1
ATOM 2276 O O . GLN A 1 295 ? 12.555 -10.906 0.264 1 94.38 295 GLN A O 1
ATOM 2281 N N . SER A 1 296 ? 12.57 -12.875 -0.74 1 95.5 296 SER A N 1
ATOM 2282 C CA . SER A 1 296 ? 12.57 -12.258 -2.064 1 95.5 296 SER A CA 1
ATOM 2283 C C . SER A 1 296 ? 11.164 -11.844 -2.482 1 95.5 296 SER A C 1
ATOM 2285 O O . SER A 1 296 ? 10.992 -10.883 -3.234 1 95.5 296 SER A O 1
ATOM 2287 N N . LEU A 1 297 ? 10.211 -12.562 -2.051 1 96.25 297 LEU A N 1
ATOM 2288 C CA . LEU A 1 297 ? 8.859 -12.273 -2.508 1 96.25 297 LEU A CA 1
ATOM 2289 C C . LEU A 1 297 ? 8.211 -11.203 -1.634 1 96.25 297 LEU A C 1
ATOM 2291 O O . LEU A 1 297 ? 7.621 -11.523 -0.596 1 96.25 297 LEU A O 1
ATOM 2295 N N . ILE A 1 298 ? 8.242 -9.984 -2.057 1 93.62 298 ILE A N 1
ATOM 2296 C CA . ILE A 1 298 ? 7.551 -8.828 -1.498 1 93.62 298 ILE A CA 1
ATOM 2297 C C . ILE A 1 298 ? 6.84 -8.062 -2.613 1 93.62 298 ILE A C 1
ATOM 2299 O O . ILE A 1 298 ? 7.48 -7.578 -3.547 1 93.62 298 ILE A O 1
ATOM 2303 N N . THR A 1 299 ? 5.613 -8.055 -2.488 1 91.5 299 THR A N 1
ATOM 2304 C CA . THR A 1 299 ? 4.82 -7.379 -3.508 1 91.5 299 THR A CA 1
ATOM 2305 C C . THR A 1 299 ? 3.818 -6.422 -2.869 1 91.5 299 THR A C 1
ATOM 2307 O O . THR A 1 299 ? 3.414 -6.617 -1.721 1 91.5 299 THR A O 1
ATOM 2310 N N . SER A 1 300 ? 3.424 -5.336 -3.615 1 90.44 300 SER A N 1
ATOM 2311 C CA . SER A 1 300 ? 2.428 -4.391 -3.123 1 90.44 300 SER A CA 1
ATOM 2312 C C . SER A 1 300 ? 1.024 -4.984 -3.188 1 90.44 300 SER A C 1
ATOM 2314 O O . SER A 1 300 ? 0.1 -4.473 -2.553 1 90.44 300 SER A O 1
ATOM 2316 N N . LEU A 1 301 ? 0.896 -6.035 -3.988 1 92 301 LEU A N 1
ATOM 2317 C CA . LEU A 1 301 ? -0.376 -6.734 -4.129 1 92 301 LEU A CA 1
ATOM 2318 C C . LEU A 1 301 ? -0.216 -8.219 -3.811 1 92 301 LEU A C 1
ATOM 2320 O O . LEU A 1 301 ? 0.838 -8.805 -4.07 1 92 301 LEU A O 1
ATOM 2324 N N . GLY A 1 302 ? -1.345 -8.75 -3.258 1 92.81 302 GLY A N 1
ATOM 2325 C CA . GLY A 1 302 ? -1.322 -10.188 -3.008 1 92.81 302 GLY A CA 1
ATOM 2326 C C . GLY A 1 302 ? -0.899 -10.539 -1.596 1 92.81 302 GLY A C 1
ATOM 2327 O O . GLY A 1 302 ? -0.547 -9.656 -0.809 1 92.81 302 GLY A O 1
ATOM 2328 N N . SER A 1 303 ? -0.825 -11.734 -1.259 1 95.06 303 SER A N 1
ATOM 2329 C CA . SER A 1 303 ? -0.643 -12.219 0.107 1 95.06 303 SER A CA 1
ATOM 2330 C C . SER A 1 303 ? 0.831 -12.453 0.418 1 95.06 303 SER A C 1
ATOM 2332 O O . SER A 1 303 ? 1.22 -12.531 1.585 1 95.06 303 SER A O 1
ATOM 2334 N N . GLY A 1 304 ? 1.628 -12.617 -0.601 1 95.06 304 GLY A N 1
ATOM 2335 C CA . GLY A 1 304 ? 2.973 -13.133 -0.398 1 95.06 304 GLY A CA 1
ATOM 2336 C C . GLY A 1 304 ? 3.055 -14.641 -0.51 1 95.06 304 GLY A C 1
ATOM 2337 O O . GLY A 1 304 ? 2.176 -15.273 -1.096 1 95.06 304 GLY A O 1
ATOM 2338 N N . ALA A 1 305 ? 4.078 -15.219 0.004 1 95.12 305 ALA A N 1
ATOM 2339 C CA . ALA A 1 305 ? 4.398 -16.625 -0.225 1 95.12 305 ALA A CA 1
ATOM 2340 C C . ALA A 1 305 ? 3.383 -17.531 0.461 1 95.12 305 ALA A C 1
ATOM 2342 O O . ALA A 1 305 ? 2.99 -18.562 -0.093 1 95.12 305 ALA A O 1
ATOM 2343 N N . CYS A 1 306 ? 2.926 -17.297 1.67 1 94.94 306 CYS A N 1
ATOM 2344 C CA . CYS A 1 306 ? 2.17 -18.219 2.498 1 94.94 306 CYS A CA 1
ATOM 2345 C C . CYS A 1 306 ? 0.702 -17.828 2.572 1 94.94 306 CYS A C 1
ATOM 2347 O O . CYS A 1 306 ? -0.085 -18.453 3.279 1 94.94 306 CYS A O 1
ATOM 2349 N N . GLY A 1 307 ? 0.19 -16.906 1.928 1 95.12 307 GLY A N 1
ATOM 2350 C CA . GLY A 1 307 ? -1.179 -16.438 2.061 1 95.12 307 GLY A CA 1
ATOM 2351 C C . GLY A 1 307 ? -1.326 -15.305 3.066 1 95.12 307 GLY A C 1
ATOM 2352 O O . GLY A 1 307 ? -0.431 -15.07 3.883 1 95.12 307 GLY A O 1
ATOM 2353 N N . HIS A 1 308 ? -2.52 -14.719 3.09 1 97.06 308 HIS A N 1
ATOM 2354 C CA . HIS A 1 308 ? -2.76 -13.57 3.955 1 97.06 308 HIS A CA 1
ATOM 2355 C C . HIS A 1 308 ? -2.748 -13.977 5.426 1 97.06 308 HIS A C 1
ATOM 2357 O O . HIS A 1 308 ? -3.178 -15.078 5.773 1 97.06 308 HIS A O 1
ATOM 2363 N N . ASN A 1 309 ? -2.277 -13.109 6.34 1 97.81 309 ASN A N 1
ATOM 2364 C CA . ASN A 1 309 ? -2.281 -13.219 7.797 1 97.81 309 ASN A CA 1
ATOM 2365 C C . ASN A 1 309 ? -1.357 -14.336 8.273 1 97.81 309 ASN A C 1
ATOM 2367 O O . ASN A 1 309 ? -1.421 -14.75 9.438 1 97.81 309 ASN A O 1
ATOM 2371 N N . SER A 1 310 ? -0.585 -14.953 7.352 1 98.06 310 SER A N 1
ATOM 2372 C CA . SER A 1 310 ? 0.436 -15.93 7.707 1 98.06 310 SER A CA 1
ATOM 2373 C C . SER A 1 310 ? 1.836 -15.398 7.418 1 98.06 310 SER A C 1
ATOM 2375 O O . SER A 1 310 ? 1.991 -14.305 6.867 1 98.06 310 SER A O 1
ATOM 2377 N N . TYR A 1 311 ? 2.832 -16.078 7.918 1 98 311 TYR A N 1
ATOM 2378 C CA . TYR A 1 311 ? 4.188 -15.633 7.609 1 98 311 TYR A CA 1
ATOM 2379 C C . TYR A 1 311 ? 5.059 -16.797 7.16 1 98 311 TYR A C 1
ATOM 2381 O O . TYR A 1 311 ? 4.805 -17.953 7.523 1 98 311 TYR A O 1
ATOM 2389 N N . CYS A 1 312 ? 5.977 -16.484 6.293 1 97.69 312 CYS A N 1
ATOM 2390 C CA . CYS A 1 312 ? 6.852 -17.406 5.578 1 97.69 312 CYS A CA 1
ATOM 2391 C C . CYS A 1 312 ? 8.188 -17.562 6.293 1 97.69 312 CYS A C 1
ATOM 2393 O O . CYS A 1 312 ? 8.812 -16.562 6.664 1 97.69 312 CYS A O 1
ATOM 2395 N N . GLY A 1 313 ? 8.539 -18.719 6.562 1 95.62 313 GLY A N 1
ATOM 2396 C CA . GLY A 1 313 ? 9.844 -19.109 7.059 1 95.62 313 GLY A CA 1
ATOM 2397 C C . GLY A 1 313 ? 10.32 -20.438 6.5 1 95.62 313 GLY A C 1
ATOM 2398 O O . GLY A 1 313 ? 9.898 -20.859 5.418 1 95.62 313 GLY A O 1
ATOM 2399 N N . TYR A 1 314 ? 11.273 -21 7.098 1 92.12 314 TYR A N 1
ATOM 2400 C CA . TYR A 1 314 ? 11.805 -22.281 6.656 1 92.12 314 TYR A CA 1
ATOM 2401 C C . TYR A 1 314 ? 11.828 -23.281 7.809 1 92.12 314 TYR A C 1
ATOM 2403 O O . TYR A 1 314 ? 12.047 -22.906 8.961 1 92.12 314 TYR A O 1
ATOM 2411 N N . ASP A 1 315 ? 11.562 -24.469 7.445 1 89.19 315 ASP A N 1
ATOM 2412 C CA . ASP A 1 315 ? 11.641 -25.516 8.445 1 89.19 315 ASP A CA 1
ATOM 2413 C C . ASP A 1 315 ? 13.062 -26.062 8.57 1 89.19 315 ASP A C 1
ATOM 2415 O O . ASP A 1 315 ? 14 -25.484 8.008 1 89.19 315 ASP A O 1
ATOM 2419 N N . ILE A 1 316 ? 13.156 -27.109 9.32 1 84.75 316 ILE A N 1
ATOM 2420 C CA . ILE A 1 316 ? 14.469 -27.672 9.633 1 84.75 316 ILE A CA 1
ATOM 2421 C C . ILE A 1 316 ? 15.086 -28.281 8.375 1 84.75 316 ILE A C 1
ATOM 2423 O O . ILE A 1 316 ? 16.312 -28.406 8.273 1 84.75 316 ILE A O 1
ATOM 2427 N N . LYS A 1 317 ? 14.297 -28.75 7.406 1 80.75 317 LYS A N 1
ATOM 2428 C CA . LYS A 1 317 ? 14.781 -29.328 6.16 1 80.75 317 LYS A CA 1
ATOM 2429 C C . LYS A 1 317 ? 15 -28.266 5.098 1 80.75 317 LYS A C 1
ATOM 2431 O O . LYS A 1 317 ? 15.18 -28.578 3.918 1 80.75 317 LYS A O 1
ATOM 2436 N N . GLN A 1 318 ? 14.812 -27 5.469 1 82.12 318 GLN A N 1
ATOM 2437 C CA . GLN A 1 318 ? 15.031 -25.844 4.613 1 82.12 318 GLN A CA 1
ATOM 2438 C C . GLN A 1 318 ? 13.969 -25.766 3.514 1 82.12 318 GLN A C 1
ATOM 2440 O O . GLN A 1 318 ? 14.281 -25.391 2.377 1 82.12 318 GLN A O 1
ATOM 2445 N N . MET A 1 319 ? 12.867 -26.266 3.818 1 88.38 319 MET A N 1
ATOM 2446 C CA . MET A 1 319 ? 11.703 -26.094 2.951 1 88.38 319 MET A CA 1
ATOM 2447 C C . MET A 1 319 ? 10.812 -24.953 3.449 1 88.38 319 MET A C 1
ATOM 2449 O O . MET A 1 319 ? 10.781 -24.672 4.648 1 88.38 319 MET A O 1
ATOM 2453 N N . VAL A 1 320 ? 10.203 -24.344 2.545 1 92.56 320 VAL A N 1
ATOM 2454 C CA . VAL A 1 320 ? 9.305 -23.25 2.895 1 92.56 320 VAL A CA 1
ATOM 2455 C C . VAL A 1 320 ? 8.273 -23.734 3.91 1 92.56 320 VAL A C 1
ATOM 2457 O O . VAL A 1 320 ? 7.648 -24.781 3.723 1 92.56 320 VAL A O 1
ATOM 2460 N N . ALA A 1 321 ? 8.172 -23.094 4.969 1 94.69 321 ALA A N 1
ATOM 2461 C CA . ALA A 1 321 ? 7.223 -23.406 6.031 1 94.69 321 ALA A CA 1
ATOM 2462 C C . ALA A 1 321 ? 6.359 -22.203 6.379 1 94.69 321 ALA A C 1
ATOM 2464 O O . ALA A 1 321 ? 6.863 -21.188 6.871 1 94.69 321 ALA A O 1
ATOM 2465 N N . CYS A 1 322 ? 5.09 -22.281 6.145 1 96.31 322 CYS A N 1
ATOM 2466 C CA . CYS A 1 322 ? 4.133 -21.219 6.453 1 96.31 322 CYS A CA 1
ATOM 2467 C C . CYS A 1 322 ? 3.525 -21.422 7.84 1 96.31 322 CYS A C 1
ATOM 2469 O O . CYS A 1 322 ? 3.273 -22.562 8.25 1 96.31 322 CYS A O 1
ATOM 2471 N N . GLN A 1 323 ? 3.318 -20.344 8.547 1 97 323 GLN A N 1
ATOM 2472 C CA . GLN A 1 323 ? 2.787 -20.438 9.906 1 97 323 GLN A CA 1
ATOM 2473 C C . GLN A 1 323 ? 1.753 -19.344 10.164 1 97 323 GLN A C 1
ATOM 2475 O O . GLN A 1 323 ? 1.81 -18.266 9.555 1 97 323 GLN A O 1
ATOM 2480 N N . CYS A 1 324 ? 0.836 -19.688 11.039 1 97.94 324 CYS A N 1
ATOM 2481 C CA . CYS A 1 324 ? -0.098 -18.688 11.539 1 97.94 324 CYS A CA 1
ATOM 2482 C C . CYS A 1 324 ? 0.413 -18.078 12.836 1 97.94 324 CYS A C 1
ATOM 2484 O O . CYS A 1 324 ? 0.997 -18.766 13.672 1 97.94 324 CYS A O 1
ATOM 2486 N N . PRO A 1 325 ? 0.198 -16.766 12.977 1 97.5 325 PRO A N 1
ATOM 2487 C CA . PRO A 1 325 ? 0.53 -16.172 14.273 1 97.5 325 PRO A CA 1
ATOM 2488 C C . PRO A 1 325 ? -0.346 -16.719 15.406 1 97.5 325 PRO A C 1
ATOM 2490 O O . PRO A 1 325 ? -1.396 -17.312 15.148 1 97.5 325 PRO A O 1
ATOM 2493 N N . LEU A 1 326 ? 0.174 -16.516 16.656 1 96.69 326 LEU A N 1
ATOM 2494 C CA . LEU A 1 326 ? -0.659 -16.859 17.812 1 96.69 326 LEU A CA 1
ATOM 2495 C C . LEU A 1 326 ? -2.006 -16.141 17.734 1 96.69 326 LEU A C 1
ATOM 2497 O O . LEU A 1 326 ? -2.068 -14.953 17.438 1 96.69 326 LEU A O 1
ATOM 2501 N N . GLY A 1 327 ? -3.084 -16.875 17.984 1 95.94 327 GLY A N 1
ATOM 2502 C CA . GLY A 1 327 ? -4.418 -16.297 17.922 1 95.94 327 GLY A CA 1
ATOM 2503 C C . GLY A 1 327 ? -5.055 -16.406 16.547 1 95.94 327 GLY A C 1
ATOM 2504 O O . GLY A 1 327 ? -6.191 -15.984 16.344 1 95.94 327 GLY A O 1
ATOM 2505 N N . TYR A 1 328 ? -4.332 -16.938 15.648 1 96.56 328 TYR A N 1
ATOM 2506 C CA . TYR A 1 328 ? -4.816 -17.156 14.297 1 96.56 328 TYR A CA 1
ATOM 2507 C C . TYR A 1 328 ? -4.758 -18.625 13.93 1 96.56 328 TYR A C 1
ATOM 2509 O O . TYR A 1 328 ? -3.928 -19.375 14.461 1 96.56 328 TYR A O 1
ATOM 2517 N N . SER A 1 329 ? -5.637 -19.031 13.078 1 96.5 329 SER A N 1
ATOM 2518 C CA . SER A 1 329 ? -5.637 -20.391 12.555 1 96.5 329 SER A CA 1
ATOM 2519 C C . SER A 1 329 ? -5.848 -20.406 11.047 1 96.5 329 SER A C 1
ATOM 2521 O O . SER A 1 329 ? -6.266 -19.406 10.469 1 96.5 329 SER A O 1
ATOM 2523 N N . TRP A 1 330 ? -5.484 -21.453 10.445 1 95.62 330 TRP A N 1
ATOM 2524 C CA . TRP A 1 330 ? -5.641 -21.578 9 1 95.62 330 TRP A CA 1
ATOM 2525 C C . TRP A 1 330 ? -7.102 -21.406 8.594 1 95.62 330 TRP A C 1
ATOM 2527 O O . TRP A 1 330 ? -8 -21.922 9.258 1 95.62 330 TRP A O 1
ATOM 2537 N N . VAL A 1 331 ? -7.375 -20.625 7.574 1 92.88 331 VAL A N 1
ATOM 2538 C CA . VAL A 1 331 ? -8.711 -20.578 6.996 1 92.88 331 VAL A CA 1
ATOM 2539 C C . VAL A 1 331 ? -9.164 -21.984 6.625 1 92.88 331 VAL A C 1
ATOM 2541 O O . VAL A 1 331 ? -10.297 -22.375 6.922 1 92.88 331 VAL A O 1
ATOM 2544 N N . ASP A 1 332 ? -8.281 -22.734 5.949 1 90.19 332 ASP A N 1
ATOM 2545 C CA . ASP A 1 332 ? -8.391 -24.156 5.633 1 90.19 332 ASP A CA 1
ATOM 2546 C C . ASP A 1 332 ? -7.066 -24.875 5.883 1 90.19 332 ASP A C 1
ATOM 2548 O O . ASP A 1 332 ? -6.082 -24.641 5.18 1 90.19 332 ASP A O 1
ATOM 2552 N N . PRO A 1 333 ? -7.004 -25.734 6.812 1 91.06 333 PRO A N 1
ATOM 2553 C CA . PRO A 1 333 ? -5.742 -26.375 7.176 1 91.06 333 PRO A CA 1
ATOM 2554 C C . PRO A 1 333 ? -5.152 -27.203 6.035 1 91.06 333 PRO A C 1
ATOM 2556 O O . PRO A 1 333 ? -3.953 -27.484 6.035 1 91.06 333 PRO A O 1
ATOM 2559 N N . ASN A 1 334 ? -5.98 -27.609 5.082 1 89.12 334 ASN A N 1
ATOM 2560 C CA . ASN A 1 334 ? -5.496 -28.406 3.951 1 89.12 334 ASN A CA 1
ATOM 2561 C C . ASN A 1 334 ? -5.102 -27.516 2.779 1 89.12 334 ASN A C 1
ATOM 2563 O O . ASN A 1 334 ? -4.555 -27.984 1.784 1 89.12 334 ASN A O 1
ATOM 2567 N N . LYS A 1 335 ? -5.367 -26.203 2.914 1 90.75 335 LYS A N 1
ATOM 2568 C CA . LYS A 1 335 ? -5.059 -25.188 1.904 1 90.75 335 LYS A CA 1
ATOM 2569 C C . LYS A 1 335 ? -4.391 -23.969 2.531 1 90.75 335 LYS A C 1
ATOM 2571 O O . LYS A 1 335 ? -4.941 -22.875 2.502 1 90.75 335 LYS A O 1
ATOM 2576 N N . THR A 1 336 ? -3.195 -24.219 2.912 1 90.75 336 THR A N 1
ATOM 2577 C CA . THR A 1 336 ? -2.506 -23.219 3.705 1 90.75 336 THR A CA 1
ATOM 2578 C C . THR A 1 336 ? -2.242 -21.969 2.873 1 90.75 336 THR A C 1
ATOM 2580 O O . THR A 1 336 ? -2.025 -20.875 3.422 1 90.75 336 THR A O 1
ATOM 2583 N N . TYR A 1 337 ? -2.316 -22.094 1.548 1 91.19 337 TYR A N 1
ATOM 2584 C CA . TYR A 1 337 ? -2.094 -20.938 0.686 1 91.19 337 TYR A CA 1
ATOM 2585 C C . TYR A 1 337 ? -3.215 -19.922 0.842 1 91.19 337 TYR A C 1
ATOM 2587 O O . TYR A 1 337 ? -3.086 -18.781 0.402 1 91.19 337 TYR A O 1
ATOM 2595 N N . MET A 1 338 ? -4.328 -20.312 1.511 1 92.25 338 MET A N 1
ATOM 2596 C CA . MET A 1 338 ? -5.449 -19.406 1.744 1 92.25 338 MET A CA 1
ATOM 2597 C C . MET A 1 338 ? -5.172 -18.484 2.924 1 92.25 338 MET A C 1
ATOM 2599 O O . MET A 1 338 ? -5.93 -17.547 3.182 1 92.25 338 MET A O 1
ATOM 2603 N N . GLY A 1 339 ? -4.148 -18.812 3.65 1 95.19 339 GLY A N 1
ATOM 2604 C CA . GLY A 1 339 ? -3.746 -17.953 4.754 1 95.19 339 GLY A CA 1
ATOM 2605 C C . GLY A 1 339 ? -4.461 -18.266 6.051 1 95.19 339 GLY A C 1
ATOM 2606 O O . GLY A 1 339 ? -4.953 -19.391 6.234 1 95.19 339 GLY A O 1
ATOM 2607 N N . CYS A 1 340 ? -4.371 -17.344 6.941 1 97 340 CYS A N 1
ATOM 2608 C CA . CYS A 1 340 ? -4.91 -17.516 8.289 1 97 340 CYS A CA 1
ATOM 2609 C C . CYS A 1 340 ? -6.07 -16.547 8.531 1 97 340 CYS A C 1
ATOM 2611 O O . CYS A 1 340 ? -6.262 -15.594 7.777 1 97 340 CYS A O 1
ATOM 2613 N N . LYS A 1 341 ? -6.812 -16.875 9.508 1 95.44 341 LYS A N 1
ATOM 2614 C CA . LYS A 1 341 ? -7.879 -16.031 10.031 1 95.44 341 LYS A CA 1
ATOM 2615 C C . LYS A 1 341 ? -7.758 -15.867 11.539 1 95.44 341 LYS A C 1
ATOM 2617 O O . LYS A 1 341 ? -7.254 -16.766 12.227 1 95.44 341 LYS A O 1
ATOM 2622 N N . PRO A 1 342 ? -8.188 -14.68 12.047 1 94.75 342 PRO A N 1
ATOM 2623 C CA . PRO A 1 342 ? -8.18 -14.547 13.508 1 94.75 342 PRO A CA 1
ATOM 2624 C C . PRO A 1 342 ? -9.188 -15.477 14.188 1 94.75 342 PRO A C 1
ATOM 2626 O O . PRO A 1 342 ? -10.273 -15.711 13.648 1 94.75 342 PRO A O 1
ATOM 2629 N N . ASP A 1 343 ? -8.836 -15.984 15.375 1 94.25 343 ASP A N 1
ATOM 2630 C CA . ASP A 1 343 ? -9.719 -16.828 16.172 1 94.25 343 ASP A CA 1
ATOM 2631 C C . ASP A 1 343 ? -10.609 -15.969 17.078 1 94.25 343 ASP A C 1
ATOM 2633 O O . ASP A 1 343 ? -11.188 -16.469 18.047 1 94.25 343 ASP A O 1
ATOM 2637 N N . PHE A 1 344 ? -10.633 -14.703 16.859 1 91.69 344 PHE A N 1
ATOM 2638 C CA . PHE A 1 344 ? -11.383 -13.719 17.625 1 91.69 344 PHE A CA 1
ATOM 2639 C C . PHE A 1 344 ? -11.984 -12.656 16.703 1 91.69 344 PHE A C 1
ATOM 2641 O O . PHE A 1 344 ? -11.602 -12.555 15.531 1 91.69 344 PHE A O 1
ATOM 2648 N N . THR A 1 345 ? -12.945 -11.93 17.266 1 89 345 THR A N 1
ATOM 2649 C CA . THR A 1 345 ? -13.508 -10.805 16.531 1 89 345 THR A CA 1
ATOM 2650 C C . THR A 1 345 ? -12.742 -9.523 16.828 1 89 345 THR A C 1
ATOM 2652 O O . THR A 1 345 ? -12.516 -9.188 17.984 1 89 345 THR A O 1
ATOM 2655 N N . MET A 1 346 ? -12.359 -8.883 15.734 1 89.62 346 MET A N 1
ATOM 2656 C CA . MET A 1 346 ? -11.656 -7.613 15.898 1 89.62 346 MET A CA 1
ATOM 2657 C C . MET A 1 346 ? -12.547 -6.59 16.594 1 89.62 346 MET A C 1
ATOM 2659 O O . MET A 1 346 ? -13.773 -6.688 16.531 1 89.62 346 MET A O 1
ATOM 2663 N N . PRO A 1 347 ? -11.938 -5.598 17.172 1 88.25 347 PRO A N 1
ATOM 2664 C CA . PRO A 1 347 ? -12.766 -4.555 17.781 1 88.25 347 PRO A CA 1
ATOM 2665 C C . PRO A 1 347 ? -13.672 -3.85 16.781 1 88.25 347 PRO A C 1
ATOM 2667 O O . PRO A 1 347 ? -13.258 -3.602 15.641 1 88.25 347 PRO A O 1
ATOM 2670 N N . SER A 1 348 ? -15.062 -3.596 16.984 1 79.88 348 SER A N 1
ATOM 2671 C CA . SER A 1 348 ? -16.047 -2.996 16.094 1 79.88 348 SER A CA 1
ATOM 2672 C C . SER A 1 348 ? -15.859 -1.485 16 1 79.88 348 SER A C 1
ATOM 2674 O O . SER A 1 348 ? -16.344 -0.851 15.062 1 79.88 348 SER A O 1
ATOM 2676 N N . CYS A 1 349 ? -15.109 -0.705 16.656 1 84.56 349 CYS A N 1
ATOM 2677 C CA . CYS A 1 349 ? -14.906 0.738 16.734 1 84.56 349 CYS A CA 1
ATOM 2678 C C . CYS A 1 349 ? -16.219 1.446 17.078 1 84.56 349 CYS A C 1
ATOM 2680 O O . CYS A 1 349 ? -16.266 2.678 17.109 1 84.56 349 CYS A O 1
ATOM 2682 N N . ILE A 1 350 ? -17.344 0.745 17.125 1 80.75 350 ILE A N 1
ATOM 2683 C CA . ILE A 1 350 ? -18.672 1.311 17.359 1 80.75 350 ILE A CA 1
ATOM 2684 C C . ILE A 1 350 ? -18.703 1.991 18.719 1 80.75 350 ILE A C 1
ATOM 2686 O O . ILE A 1 350 ? -19.156 3.135 18.844 1 80.75 350 ILE A O 1
ATOM 2690 N N . SER A 1 351 ? -18.453 1.233 19.766 1 71.75 351 SER A N 1
ATOM 2691 C CA . SER A 1 351 ? -18.531 1.805 21.109 1 71.75 351 SER A CA 1
ATOM 2692 C C . SER A 1 351 ? -17.531 1.146 22.047 1 71.75 351 SER A C 1
ATOM 2694 O O . SER A 1 351 ? -16.953 0.111 21.719 1 71.75 351 SER A O 1
ATOM 2696 N N . GLY A 1 352 ? -17.234 1.933 23.031 1 68.94 352 GLY A N 1
ATOM 2697 C CA . GLY A 1 352 ? -16.469 1.373 24.125 1 68.94 352 GLY A CA 1
ATOM 2698 C C . GLY A 1 352 ? -14.984 1.655 24.016 1 68.94 352 GLY A C 1
ATOM 2699 O O . GLY A 1 352 ? -14.562 2.52 23.25 1 68.94 352 GLY A O 1
ATOM 2700 N N . VAL A 1 353 ? -14.289 1.082 25.016 1 75.81 353 VAL A N 1
ATOM 2701 C CA . VAL A 1 353 ? -12.828 1.129 25.078 1 75.81 353 VAL A CA 1
ATOM 2702 C C . VAL A 1 353 ? -12.242 0.081 24.125 1 75.81 353 VAL A C 1
ATOM 2704 O O . VAL A 1 353 ? -12.43 -1.12 24.328 1 75.81 353 VAL A O 1
ATOM 2707 N N . TRP A 1 354 ? -11.555 0.423 23.141 1 80.12 354 TRP A N 1
ATOM 2708 C CA . TRP A 1 354 ? -11.133 -0.408 22.016 1 80.12 354 TRP A CA 1
ATOM 2709 C C . TRP A 1 354 ? -10.078 -1.423 22.453 1 80.12 354 TRP A C 1
ATOM 2711 O O . TRP A 1 354 ? -9.922 -2.469 21.828 1 80.12 354 TRP A O 1
ATOM 2721 N N . SER A 1 355 ? -9.477 -1.123 23.578 1 86.38 355 SER A N 1
ATOM 2722 C CA . SER A 1 355 ? -8.414 -2.004 24.047 1 86.38 355 SER A CA 1
ATOM 2723 C C . SER A 1 355 ? -8.961 -3.115 24.938 1 86.38 355 SER A C 1
ATOM 2725 O O . SER A 1 355 ? -8.266 -4.086 25.234 1 86.38 355 SER A O 1
ATOM 2727 N N . GLU A 1 356 ? -10.18 -2.961 25.344 1 88.19 356 GLU A N 1
ATOM 2728 C CA . GLU A 1 356 ? -10.742 -3.939 26.266 1 88.19 356 GLU A CA 1
ATOM 2729 C C . GLU A 1 356 ? -10.938 -5.293 25.578 1 88.19 356 GLU A C 1
ATOM 2731 O O . GLU A 1 356 ? -11.508 -5.367 24.484 1 88.19 356 GLU A O 1
ATOM 2736 N N . GLY A 1 357 ? -10.414 -6.32 26.188 1 91.62 357 GLY A N 1
ATOM 2737 C CA . GLY A 1 357 ? -10.57 -7.672 25.672 1 91.62 357 GLY A CA 1
ATOM 2738 C C . GLY A 1 357 ? -9.484 -8.062 24.688 1 91.62 357 GLY A C 1
ATOM 2739 O O . GLY A 1 357 ? -9.57 -9.117 24.047 1 91.62 357 GLY A O 1
ATOM 2740 N N . PHE A 1 358 ? -8.469 -7.152 24.625 1 95.25 358 PHE A N 1
ATOM 2741 C CA . PHE A 1 358 ? -7.418 -7.434 23.656 1 95.25 358 PHE A CA 1
ATOM 2742 C C . PHE A 1 358 ? -6.039 -7.25 24.281 1 95.25 358 PHE A C 1
ATOM 2744 O O . PHE A 1 358 ? -5.902 -6.578 25.312 1 95.25 358 PHE A O 1
ATOM 2751 N N . GLN A 1 359 ? -5.082 -7.926 23.766 1 96.5 359 GLN A N 1
ATOM 2752 C CA . GLN A 1 359 ? -3.68 -7.797 24.156 1 96.5 359 GLN A CA 1
ATOM 2753 C C . GLN A 1 359 ? -2.766 -7.84 22.938 1 96.5 359 GLN A C 1
ATOM 2755 O O . GLN A 1 359 ? -3.201 -8.195 21.844 1 96.5 359 GLN A O 1
ATOM 2760 N N . MET A 1 360 ? -1.539 -7.352 23.125 1 97.75 360 MET A N 1
ATOM 2761 C CA . MET A 1 360 ? -0.555 -7.375 22.047 1 97.75 360 MET A CA 1
ATOM 2762 C C . MET A 1 360 ? 0.462 -8.492 22.266 1 97.75 360 MET A C 1
ATOM 2764 O O . MET A 1 360 ? 0.972 -8.672 23.375 1 97.75 360 MET A O 1
ATOM 2768 N N . VAL A 1 361 ? 0.717 -9.258 21.266 1 98.06 361 VAL A N 1
ATOM 2769 C CA . VAL A 1 361 ? 1.731 -10.305 21.312 1 98.06 361 VAL A CA 1
ATOM 2770 C C . VAL A 1 361 ? 2.979 -9.852 20.547 1 98.06 361 VAL A C 1
ATOM 2772 O O . VAL A 1 361 ? 2.908 -9.523 19.359 1 98.06 361 VAL A O 1
ATOM 2775 N N . ARG A 1 362 ? 4.059 -9.867 21.266 1 98.06 362 ARG A N 1
ATOM 2776 C CA . ARG A 1 362 ? 5.34 -9.445 20.703 1 98.06 362 ARG A CA 1
ATOM 2777 C C . ARG A 1 362 ? 6.035 -10.609 20 1 98.06 362 ARG A C 1
ATOM 2779 O O . ARG A 1 362 ? 6.207 -11.68 20.594 1 98.06 362 ARG A O 1
ATOM 2786 N N . VAL A 1 363 ? 6.414 -10.477 18.75 1 98.19 363 VAL A N 1
ATOM 2787 C CA . VAL A 1 363 ? 7.164 -11.484 18 1 98.19 363 VAL A CA 1
ATOM 2788 C C . VAL A 1 363 ? 8.406 -10.852 17.375 1 98.19 363 VAL A C 1
ATOM 2790 O O . VAL A 1 363 ? 8.305 -9.898 16.609 1 98.19 363 VAL A O 1
ATOM 2793 N N . GLU A 1 364 ? 9.531 -11.375 17.688 1 97.75 364 GLU A N 1
ATOM 2794 C CA . GLU A 1 364 ? 10.797 -10.875 17.172 1 97.75 364 GLU A CA 1
ATOM 2795 C C . GLU A 1 364 ? 11.031 -11.352 15.742 1 97.75 364 GLU A C 1
ATOM 2797 O O . GLU A 1 364 ? 10.578 -12.43 15.359 1 97.75 364 GLU A O 1
ATOM 2802 N N . ASN A 1 365 ? 11.68 -10.523 14.906 1 97.81 365 ASN A N 1
ATOM 2803 C CA . ASN A 1 365 ? 12.141 -10.859 13.562 1 97.81 365 ASN A CA 1
ATOM 2804 C C . ASN A 1 365 ? 10.969 -11.234 12.656 1 97.81 365 ASN A C 1
ATOM 2806 O O . ASN A 1 365 ? 11.07 -12.18 11.867 1 97.81 365 ASN A O 1
ATOM 2810 N N . LEU A 1 366 ? 9.867 -10.594 12.867 1 98.12 366 LEU A N 1
ATOM 2811 C CA . LEU A 1 366 ? 8.68 -10.797 12.047 1 98.12 366 LEU A CA 1
ATOM 2812 C C . LEU A 1 366 ? 8.227 -9.484 11.414 1 98.12 366 LEU A C 1
ATOM 2814 O O . LEU A 1 366 ? 8.211 -8.445 12.078 1 98.12 366 LEU A O 1
ATOM 2818 N N . ASP A 1 367 ? 7.945 -9.523 10.164 1 98 367 ASP A N 1
ATOM 2819 C CA . ASP A 1 367 ? 7.457 -8.352 9.445 1 98 367 ASP A CA 1
ATOM 2820 C C . ASP A 1 367 ? 6.297 -8.719 8.523 1 98 367 ASP A C 1
ATOM 2822 O O . ASP A 1 367 ? 6.238 -9.836 8.008 1 98 367 ASP A O 1
ATOM 2826 N N . PHE A 1 368 ? 5.336 -7.914 8.422 1 97.75 368 PHE A N 1
ATOM 2827 C CA . PHE A 1 368 ? 4.32 -7.887 7.375 1 97.75 368 PHE A CA 1
ATOM 2828 C C . PHE A 1 368 ? 4.477 -6.648 6.5 1 97.75 368 PHE A C 1
ATOM 2830 O O . PHE A 1 368 ? 3.881 -5.605 6.777 1 97.75 368 PHE A O 1
ATOM 2837 N N . TRP A 1 369 ? 5.137 -6.781 5.488 1 95 369 TRP A N 1
ATOM 2838 C CA . TRP A 1 369 ? 5.559 -5.617 4.715 1 95 369 TRP A CA 1
ATOM 2839 C C . TRP A 1 369 ? 4.402 -5.07 3.881 1 95 369 TRP A C 1
ATOM 2841 O O . TRP A 1 369 ? 3.65 -5.836 3.273 1 95 369 TRP A O 1
ATOM 2851 N N . GLY A 1 370 ? 4.305 -3.754 3.922 1 92.06 370 GLY A N 1
ATOM 2852 C CA . GLY A 1 370 ? 3.41 -3.049 3.018 1 92.06 370 GLY A CA 1
ATOM 2853 C C . GLY A 1 370 ? 2.021 -2.838 3.59 1 92.06 370 GLY A C 1
ATOM 2854 O O . GLY A 1 370 ? 1.719 -3.316 4.688 1 92.06 370 GLY A O 1
ATOM 2855 N N . GLU A 1 371 ? 1.262 -2.033 2.891 1 90.44 371 GLU A N 1
ATOM 2856 C CA . GLU A 1 371 ? -0.139 -1.74 3.178 1 90.44 371 GLU A CA 1
ATOM 2857 C C . GLU A 1 371 ? -0.304 -1.148 4.574 1 90.44 371 GLU A C 1
ATOM 2859 O O . GLU A 1 371 ? -1.206 -1.541 5.316 1 90.44 371 GLU A O 1
ATOM 2864 N N . ASP A 1 372 ? 0.667 -0.379 4.984 1 94.62 372 ASP A N 1
ATOM 2865 C CA . ASP A 1 372 ? 0.58 0.372 6.234 1 94.62 372 ASP A CA 1
ATOM 2866 C C . ASP A 1 372 ? -0.382 1.55 6.098 1 94.62 372 ASP A C 1
ATOM 2868 O O . ASP A 1 372 ? -0.346 2.277 5.105 1 94.62 372 ASP A O 1
ATOM 2872 N N . TYR A 1 373 ? -1.18 1.709 7.059 1 93.62 373 TYR A N 1
ATOM 2873 C CA . TYR A 1 373 ? -2.094 2.832 6.887 1 93.62 373 TYR A CA 1
ATOM 2874 C C . TYR A 1 373 ? -1.637 4.035 7.703 1 93.62 373 TYR A C 1
ATOM 2876 O O . TYR A 1 373 ? -2.164 5.141 7.543 1 93.62 373 TYR A O 1
ATOM 2884 N N . ASP A 1 374 ? -0.588 3.852 8.578 1 94.69 374 ASP A N 1
ATOM 2885 C CA . ASP A 1 374 ? 0.058 4.961 9.273 1 94.69 374 ASP A CA 1
ATOM 2886 C C . ASP A 1 374 ? 1.517 4.637 9.586 1 94.69 374 ASP A C 1
ATOM 2888 O O . ASP A 1 374 ? 1.892 3.467 9.68 1 94.69 374 ASP A O 1
ATOM 2892 N N . GLN A 1 375 ? 2.291 5.672 9.672 1 96.12 375 GLN A N 1
ATOM 2893 C CA . GLN A 1 375 ? 3.682 5.578 10.102 1 96.12 375 GLN A CA 1
ATOM 2894 C C . GLN A 1 375 ? 4.039 6.715 11.062 1 96.12 375 GLN A C 1
ATOM 2896 O O . GLN A 1 375 ? 3.666 7.867 10.828 1 96.12 375 GLN A O 1
ATOM 2901 N N . PHE A 1 376 ? 4.672 6.375 12.109 1 97.12 376 PHE A N 1
ATOM 2902 C CA . PHE A 1 376 ? 5.105 7.352 13.102 1 97.12 376 PHE A CA 1
ATOM 2903 C C . PHE A 1 376 ? 6.621 7.316 13.266 1 97.12 376 PHE A C 1
ATOM 2905 O O . PHE A 1 376 ? 7.23 6.246 13.258 1 97.12 376 PHE A O 1
ATOM 2912 N N . ASN A 1 377 ? 7.148 8.367 13.352 1 96.62 377 ASN A N 1
ATOM 2913 C CA . ASN A 1 377 ? 8.57 8.539 13.602 1 96.62 377 ASN A CA 1
ATOM 2914 C C . ASN A 1 377 ? 8.875 9.93 14.172 1 96.62 377 ASN A C 1
ATOM 2916 O O . ASN A 1 377 ? 8.477 10.938 13.586 1 96.62 377 ASN A O 1
ATOM 2920 N N . PRO A 1 378 ? 9.453 10.164 15.367 1 96.69 378 PRO A N 1
ATOM 2921 C CA . PRO A 1 378 ? 10 9.094 16.188 1 96.69 378 PRO A CA 1
ATOM 2922 C C . PRO A 1 378 ? 8.961 8.477 17.125 1 96.69 378 PRO A C 1
ATOM 2924 O O . PRO A 1 378 ? 8.078 9.18 17.625 1 96.69 378 PRO A O 1
ATOM 2927 N N . MET A 1 379 ? 9.07 7.191 17.328 1 97.19 379 MET A N 1
ATOM 2928 C CA . MET A 1 379 ? 8.211 6.512 18.297 1 97.19 379 MET A CA 1
ATOM 2929 C C . MET A 1 379 ? 8.898 5.273 18.859 1 97.19 379 MET A C 1
ATOM 2931 O O . MET A 1 379 ? 9.445 4.461 18.094 1 97.19 379 MET A O 1
ATOM 2935 N N . GLY A 1 380 ? 8.82 5.156 20.172 1 97.5 380 GLY A N 1
ATOM 2936 C CA . GLY A 1 380 ? 9.422 3.996 20.812 1 97.5 380 GLY A CA 1
ATOM 2937 C C . GLY A 1 380 ? 8.562 2.75 20.719 1 97.5 380 GLY A C 1
ATOM 2938 O O . GLY A 1 380 ? 7.398 2.82 20.312 1 97.5 380 GLY A O 1
ATOM 2939 N N . GLU A 1 381 ? 9.125 1.601 21.109 1 97.5 381 GLU A N 1
ATOM 2940 C CA . GLU A 1 381 ? 8.469 0.301 21 1 97.5 381 GLU A CA 1
ATOM 2941 C C . GLU A 1 381 ? 7.188 0.256 21.828 1 97.5 381 GLU A C 1
ATOM 2943 O O . GLU A 1 381 ? 6.148 -0.206 21.359 1 97.5 381 GLU A O 1
ATOM 2948 N N . ALA A 1 382 ? 7.301 0.699 23.078 1 97.94 382 ALA A N 1
ATOM 2949 C CA . ALA A 1 382 ? 6.152 0.64 23.984 1 97.94 382 ALA A CA 1
ATOM 2950 C C . ALA A 1 382 ? 5 1.49 23.453 1 97.94 382 ALA A C 1
ATOM 2952 O O . ALA A 1 382 ? 3.842 1.065 23.5 1 97.94 382 ALA A O 1
ATOM 2953 N N . GLU A 1 383 ? 5.336 2.623 22.984 1 97.5 383 GLU A N 1
ATOM 2954 C CA . GLU A 1 383 ? 4.316 3.512 22.438 1 97.5 383 GLU A CA 1
ATOM 2955 C C . GLU A 1 383 ? 3.713 2.932 21.156 1 97.5 383 GLU A C 1
ATOM 2957 O O . GLU A 1 383 ? 2.506 3.043 20.938 1 97.5 383 GLU A O 1
ATOM 2962 N N . CYS A 1 384 ? 4.582 2.393 20.328 1 97.88 384 CYS A N 1
ATOM 2963 C CA . CYS A 1 384 ? 4.133 1.749 19.094 1 97.88 384 CYS A CA 1
ATOM 2964 C C . CYS A 1 384 ? 3.09 0.677 19.391 1 97.88 384 CYS A C 1
ATOM 2966 O O . CYS A 1 384 ? 2.029 0.646 18.766 1 97.88 384 CYS A O 1
ATOM 2968 N N . MET A 1 385 ? 3.377 -0.15 20.375 1 98.12 385 MET A N 1
ATOM 2969 C CA . MET A 1 385 ? 2.473 -1.214 20.812 1 98.12 385 MET A CA 1
ATOM 2970 C C . MET A 1 385 ? 1.162 -0.638 21.328 1 98.12 385 MET A C 1
ATOM 2972 O O . MET A 1 385 ? 0.082 -1.091 20.953 1 98.12 385 MET A O 1
ATOM 2976 N N . GLN A 1 386 ? 1.224 0.385 22.156 1 97.06 386 GLN A N 1
ATOM 2977 C CA . GLN A 1 386 ? 0.048 0.972 22.797 1 97.06 386 GLN A CA 1
ATOM 2978 C C . GLN A 1 386 ? -0.829 1.688 21.766 1 97.06 386 GLN A C 1
ATOM 2980 O O . GLN A 1 386 ? -2.059 1.638 21.859 1 97.06 386 GLN A O 1
ATOM 2985 N N . GLN A 1 387 ? -0.173 2.348 20.812 1 95.31 387 GLN A N 1
ATOM 2986 C CA . GLN A 1 387 ? -0.911 3.051 19.766 1 95.31 387 GLN A CA 1
ATOM 2987 C C . GLN A 1 387 ? -1.808 2.094 19 1 95.31 387 GLN A C 1
ATOM 2989 O O . GLN A 1 387 ? -2.934 2.443 18.625 1 95.31 387 GLN A O 1
ATOM 2994 N N . CYS A 1 388 ? -1.285 0.948 18.734 1 97.31 388 CYS A N 1
ATOM 2995 C CA . CYS A 1 388 ? -2.076 -0.038 18 1 97.31 388 CYS A CA 1
ATOM 2996 C C . CYS A 1 388 ? -3.178 -0.611 18.891 1 97.31 388 CYS A C 1
ATOM 2998 O O . CYS A 1 388 ? -4.312 -0.789 18.438 1 97.31 388 CYS A O 1
ATOM 3000 N N . LEU A 1 389 ? -2.842 -0.895 20.125 1 96.69 389 LEU A N 1
ATOM 3001 C CA . LEU A 1 389 ? -3.822 -1.462 21.047 1 96.69 389 LEU A CA 1
ATOM 3002 C C . LEU A 1 389 ? -5.023 -0.535 21.203 1 96.69 389 LEU A C 1
ATOM 3004 O O . LEU A 1 389 ? -6.16 -0.998 21.297 1 96.69 389 LEU A O 1
ATOM 3008 N N . ASP A 1 390 ? -4.809 0.766 21.125 1 93.62 390 ASP A N 1
ATOM 3009 C CA . ASP A 1 390 ? -5.848 1.759 21.375 1 93.62 390 ASP A CA 1
ATOM 3010 C C . ASP A 1 390 ? -6.586 2.123 20.094 1 93.62 390 ASP A C 1
ATOM 3012 O O . ASP A 1 390 ? -7.484 2.965 20.109 1 93.62 390 ASP A O 1
ATOM 3016 N N . ASP A 1 391 ? -6.215 1.595 19.031 1 93.94 391 ASP A N 1
ATOM 3017 C CA . ASP A 1 391 ? -6.816 1.85 17.719 1 93.94 391 ASP A CA 1
ATOM 3018 C C . ASP A 1 391 ? -7.672 0.666 17.266 1 93.94 391 ASP A C 1
ATOM 3020 O O . ASP A 1 391 ? -7.152 -0.431 17.047 1 93.94 391 ASP A O 1
ATOM 3024 N N . CYS A 1 392 ? -8.906 0.865 17.078 1 93.5 392 CYS A N 1
ATOM 3025 C CA . CYS A 1 392 ? -9.836 -0.22 16.781 1 93.5 392 CYS A CA 1
ATOM 3026 C C . CYS A 1 392 ? -9.578 -0.799 15.398 1 93.5 392 CYS A C 1
ATOM 3028 O O . CYS A 1 392 ? -10 -1.917 15.094 1 93.5 392 CYS A O 1
ATOM 3030 N N . PHE A 1 393 ? -8.859 -0.074 14.508 1 94.12 393 PHE A N 1
ATOM 3031 C CA . PHE A 1 393 ? -8.602 -0.552 13.148 1 94.12 393 PHE A CA 1
ATOM 3032 C C . PHE A 1 393 ? -7.27 -1.282 13.078 1 94.12 393 PHE A C 1
ATOM 3034 O O . PHE A 1 393 ? -6.992 -1.978 12.094 1 94.12 393 PHE A O 1
ATOM 3041 N N . CYS A 1 394 ? -6.461 -1.024 14.117 1 96.44 394 CYS A N 1
ATOM 3042 C CA . CYS A 1 394 ? -5.105 -1.56 14.07 1 96.44 394 CYS A CA 1
ATOM 3043 C C . CYS A 1 394 ? -5.086 -3.031 14.461 1 96.44 394 CYS A C 1
ATOM 3045 O O . CYS A 1 394 ? -5.555 -3.396 15.539 1 96.44 394 CYS A O 1
ATOM 3047 N N . ALA A 1 395 ? -4.535 -3.838 13.602 1 97.12 395 ALA A N 1
ATOM 3048 C CA . ALA A 1 395 ? -4.441 -5.273 13.867 1 97.12 395 ALA A CA 1
ATOM 3049 C C . ALA A 1 395 ? -3.031 -5.656 14.312 1 97.12 395 ALA A C 1
ATOM 3051 O O . ALA A 1 395 ? -2.838 -6.676 14.977 1 97.12 395 ALA A O 1
ATOM 3052 N N . ALA A 1 396 ? -2.096 -4.906 13.898 1 98.44 396 ALA A N 1
ATOM 3053 C CA . ALA A 1 396 ? -0.705 -5.094 14.305 1 98.44 396 ALA A CA 1
ATOM 3054 C C . ALA A 1 396 ? 0.094 -3.805 14.141 1 98.44 396 ALA A C 1
ATOM 3056 O O . ALA A 1 396 ? -0.302 -2.916 13.383 1 98.44 396 ALA A O 1
ATOM 3057 N N . SER A 1 397 ? 1.129 -3.621 14.875 1 98.62 397 SER A N 1
ATOM 3058 C CA . SER A 1 397 ? 2.119 -2.572 14.656 1 98.62 397 SER A CA 1
ATOM 3059 C C . SER A 1 397 ? 3.52 -3.158 14.508 1 98.62 397 SER A C 1
ATOM 3061 O O . SER A 1 397 ? 3.865 -4.133 15.18 1 98.62 397 SER A O 1
ATOM 3063 N N . ILE A 1 398 ? 4.258 -2.652 13.57 1 98.81 398 ILE A N 1
ATOM 3064 C CA . ILE A 1 398 ? 5.617 -3.098 13.289 1 98.81 398 ILE A CA 1
ATOM 3065 C C . ILE A 1 398 ? 6.609 -2.014 13.711 1 98.81 398 ILE A C 1
ATOM 3067 O O . ILE A 1 398 ? 6.449 -0.845 13.352 1 98.81 398 ILE A O 1
ATOM 3071 N N . HIS A 1 399 ? 7.59 -2.354 14.523 1 98.69 399 HIS A N 1
ATOM 3072 C CA . HIS A 1 399 ? 8.633 -1.441 14.969 1 98.69 399 HIS A CA 1
ATOM 3073 C C . HIS A 1 399 ? 10 -1.868 14.445 1 98.69 399 HIS A C 1
ATOM 3075 O O . HIS A 1 399 ? 10.289 -3.062 14.352 1 98.69 399 HIS A O 1
ATOM 3081 N N . ASP A 1 400 ? 10.898 -0.95 14.055 1 97.62 400 ASP A N 1
ATOM 3082 C CA . ASP A 1 400 ? 12.18 -1.304 13.461 1 97.62 400 ASP A CA 1
ATOM 3083 C C . ASP A 1 400 ? 13.266 -1.414 14.531 1 97.62 400 ASP A C 1
ATOM 3085 O O . ASP A 1 400 ? 14.438 -1.614 14.211 1 97.62 400 ASP A O 1
ATOM 3089 N N . GLY A 1 401 ? 12.938 -1.26 15.805 1 96.19 401 GLY A N 1
ATOM 3090 C CA . GLY A 1 401 ? 13.906 -1.319 16.891 1 96.19 401 GLY A CA 1
ATOM 3091 C C . GLY A 1 401 ? 14.633 -0.006 17.109 1 96.19 401 GLY A C 1
ATOM 3092 O O . GLY A 1 401 ? 15.438 0.113 18.031 1 96.19 401 GLY A O 1
ATOM 3093 N N . ILE A 1 402 ? 14.344 1.009 16.328 1 96.19 402 ILE A N 1
ATOM 3094 C CA . ILE A 1 402 ? 15.016 2.299 16.406 1 96.19 402 ILE A CA 1
ATOM 3095 C C . ILE A 1 402 ? 14 3.395 16.719 1 96.19 402 ILE A C 1
ATOM 3097 O O . ILE A 1 402 ? 13.922 3.861 17.859 1 96.19 402 ILE A O 1
ATOM 3101 N N . SER A 1 403 ? 13.109 3.773 15.695 1 96.94 403 SER A N 1
ATOM 3102 C CA . SER A 1 403 ? 12.195 4.863 16.016 1 96.94 403 SER A CA 1
ATOM 3103 C C . SER A 1 403 ? 10.969 4.84 15.102 1 96.94 403 SER A C 1
ATOM 3105 O O . SER A 1 403 ? 10.07 5.676 15.242 1 96.94 403 SER A O 1
ATOM 3107 N N . ASN A 1 404 ? 10.953 3.906 14.156 1 97.62 404 ASN A N 1
ATOM 3108 C CA . ASN A 1 404 ? 9.812 3.836 13.242 1 97.62 404 ASN A CA 1
ATOM 3109 C C . ASN A 1 404 ? 8.758 2.859 13.742 1 97.62 404 ASN A C 1
ATOM 3111 O O . ASN A 1 404 ? 9.078 1.771 14.219 1 97.62 404 ASN A O 1
ATOM 3115 N N . CYS A 1 405 ? 7.492 3.303 13.602 1 98.25 405 CYS A N 1
ATOM 3116 C CA . CYS A 1 405 ? 6.332 2.477 13.922 1 98.25 405 CYS A CA 1
ATOM 3117 C C . CYS A 1 405 ? 5.309 2.506 12.797 1 98.25 405 CYS A C 1
ATOM 3119 O O . CYS A 1 405 ? 4.859 3.578 12.391 1 98.25 405 CYS A O 1
ATOM 3121 N N . TRP A 1 406 ? 4.938 1.352 12.242 1 98.06 406 TRP A N 1
ATOM 3122 C CA . TRP A 1 406 ? 3.926 1.229 11.203 1 98.06 406 TRP A CA 1
ATOM 3123 C C . TRP A 1 406 ? 2.678 0.533 11.734 1 98.06 406 TRP A C 1
ATOM 3125 O O . TRP A 1 406 ? 2.773 -0.485 12.422 1 98.06 406 TRP A O 1
ATOM 3135 N N . LYS A 1 407 ? 1.557 1.029 11.445 1 97.5 407 LYS A N 1
ATOM 3136 C CA . LYS A 1 407 ? 0.301 0.375 11.805 1 97.5 407 LYS A CA 1
ATOM 3137 C C . LYS A 1 407 ? -0.252 -0.43 10.633 1 97.5 407 LYS A C 1
ATOM 3139 O O . LYS A 1 407 ? -0.246 0.039 9.492 1 97.5 407 LYS A O 1
ATOM 3144 N N . LYS A 1 408 ? -0.673 -1.666 11 1 97.31 408 LYS A N 1
ATOM 3145 C CA . LYS A 1 408 ? -1.193 -2.602 10.008 1 97.31 408 LYS A CA 1
ATOM 3146 C C . LYS A 1 408 ? -2.666 -2.912 10.266 1 97.31 408 LYS A C 1
ATOM 3148 O O . LYS A 1 408 ? -3.113 -2.92 11.414 1 97.31 408 LYS A O 1
ATOM 3153 N N . LYS A 1 409 ? -3.336 -3.199 9.18 1 95.62 409 LYS A N 1
ATOM 3154 C CA . LYS A 1 409 ? -4.727 -3.639 9.211 1 95.62 409 LYS A CA 1
ATOM 3155 C C . LYS A 1 409 ? -4.883 -5.012 8.562 1 95.62 409 LYS A C 1
ATOM 3157 O O . LYS A 1 409 ? -4.02 -5.445 7.797 1 95.62 409 LYS A O 1
ATOM 3162 N N . LEU A 1 410 ? -5.965 -5.723 8.898 1 95.56 410 LEU A N 1
ATOM 3163 C CA . LEU A 1 410 ? -6.219 -7.035 8.312 1 95.56 410 LEU A CA 1
ATOM 3164 C C . LEU A 1 410 ? -6.828 -6.898 6.922 1 95.56 410 LEU A C 1
ATOM 3166 O O . LEU A 1 410 ? -7.652 -6.012 6.684 1 95.56 410 LEU A O 1
ATOM 3170 N N . PRO A 1 411 ? -6.426 -7.824 5.98 1 96.81 411 PRO A N 1
ATOM 3171 C CA . PRO A 1 411 ? -5.484 -8.93 6.168 1 96.81 411 PRO A CA 1
ATOM 3172 C C . PRO A 1 411 ? -4.031 -8.5 5.977 1 96.81 411 PRO A C 1
ATOM 3174 O O . PRO A 1 411 ? -3.75 -7.574 5.211 1 96.81 411 PRO A O 1
ATOM 3177 N N . PHE A 1 412 ? -3.088 -9.188 6.676 1 97.56 412 PHE A N 1
ATOM 3178 C CA . PHE A 1 412 ? -1.659 -8.945 6.512 1 97.56 412 PHE A CA 1
ATOM 3179 C C . PHE A 1 412 ? -1.149 -9.57 5.219 1 97.56 412 PHE A C 1
ATOM 3181 O O . PHE A 1 412 ? -1.596 -10.648 4.824 1 97.56 412 PHE A O 1
ATOM 3188 N N . SER A 1 413 ? -0.197 -8.898 4.605 1 96.88 413 SER A N 1
ATOM 3189 C CA . SER A 1 413 ? 0.479 -9.438 3.428 1 96.88 413 SER A CA 1
ATOM 3190 C C . SER A 1 413 ? 1.978 -9.578 3.668 1 96.88 413 SER A C 1
ATOM 3192 O O . SER A 1 413 ? 2.531 -8.938 4.566 1 96.88 413 SER A O 1
ATOM 3194 N N . ASN A 1 414 ? 2.617 -10.43 2.898 1 97.62 414 ASN A N 1
ATOM 3195 C CA . ASN A 1 414 ? 4.07 -10.555 2.826 1 97.62 414 ASN A CA 1
ATOM 3196 C C . ASN A 1 414 ? 4.672 -10.891 4.188 1 97.62 414 ASN A C 1
ATOM 3198 O O . ASN A 1 414 ? 5.707 -10.336 4.566 1 97.62 414 ASN A O 1
ATOM 3202 N N . GLY A 1 415 ? 4.004 -11.75 4.949 1 98.06 415 GLY A N 1
ATOM 3203 C CA . GLY A 1 415 ? 4.57 -12.172 6.223 1 98.06 415 GLY A CA 1
ATOM 3204 C C . GLY A 1 415 ? 5.875 -12.93 6.07 1 98.06 415 GLY A C 1
ATOM 3205 O O . GLY A 1 415 ? 5.957 -13.883 5.297 1 98.06 415 GLY A O 1
ATOM 3206 N N . ARG A 1 416 ? 6.91 -12.5 6.77 1 97.94 416 ARG A N 1
ATOM 3207 C CA . ARG A 1 416 ? 8.211 -13.148 6.723 1 97.94 416 ARG A CA 1
ATOM 3208 C C . ARG A 1 416 ? 8.898 -13.109 8.086 1 97.94 416 ARG A C 1
ATOM 3210 O O . ARG A 1 416 ? 8.844 -12.094 8.789 1 97.94 416 ARG A O 1
ATOM 3217 N N . ILE A 1 417 ? 9.477 -14.203 8.43 1 97.19 417 ILE A N 1
ATOM 3218 C CA . ILE A 1 417 ? 10.188 -14.289 9.703 1 97.19 417 ILE A CA 1
ATOM 3219 C C . ILE A 1 417 ? 11.594 -14.836 9.477 1 97.19 417 ILE A C 1
ATOM 3221 O O . ILE A 1 417 ? 11.797 -15.711 8.641 1 97.19 417 ILE A O 1
ATOM 3225 N N . GLY A 1 418 ? 12.555 -14.312 10.125 1 94 418 GLY A N 1
ATOM 3226 C CA . GLY A 1 418 ? 13.93 -14.773 10.039 1 94 418 GLY A CA 1
ATOM 3227 C C . GLY A 1 418 ? 14.922 -13.789 10.625 1 94 418 GLY A C 1
ATOM 3228 O O . GLY A 1 418 ? 14.578 -12.641 10.898 1 94 418 GLY A O 1
ATOM 3229 N N . ASN A 1 419 ? 16.125 -14.148 10.727 1 92.5 419 ASN A N 1
ATOM 3230 C CA . ASN A 1 419 ? 17.172 -13.336 11.328 1 92.5 419 ASN A CA 1
ATOM 3231 C C . ASN A 1 419 ? 17.469 -12.094 10.484 1 92.5 419 ASN A C 1
ATOM 3233 O O . ASN A 1 419 ? 17.953 -11.086 11.008 1 92.5 419 ASN A O 1
ATOM 3237 N N . TYR A 1 420 ? 17.125 -12.195 9.266 1 92 420 TYR A N 1
ATOM 3238 C CA . TYR A 1 420 ? 17.391 -11.086 8.352 1 92 420 TYR A CA 1
ATOM 3239 C C . TYR A 1 420 ? 16.328 -9.992 8.5 1 92 420 TYR A C 1
ATOM 3241 O O . TYR A 1 420 ? 16.484 -8.898 7.953 1 92 420 TYR A O 1
ATOM 3249 N N . VAL A 1 421 ? 15.258 -10.305 9.203 1 95.94 421 VAL A N 1
ATOM 3250 C CA . VAL A 1 421 ? 14.156 -9.359 9.383 1 95.94 421 VAL A CA 1
ATOM 3251 C C . VAL A 1 421 ? 14.414 -8.516 10.633 1 95.94 421 VAL A C 1
ATOM 3253 O O . VAL A 1 421 ? 14.211 -8.977 11.758 1 95.94 421 VAL A O 1
ATOM 3256 N N . ASP A 1 422 ? 14.836 -7.273 10.445 1 96.06 422 ASP A N 1
ATOM 3257 C CA . ASP A 1 422 ? 15.109 -6.352 11.539 1 96.06 422 ASP A CA 1
ATOM 3258 C C . ASP A 1 422 ? 13.859 -5.578 11.938 1 96.06 422 ASP A C 1
ATOM 3260 O O . ASP A 1 422 ? 13.852 -4.344 11.914 1 96.06 422 ASP A O 1
ATOM 3264 N N . ARG A 1 423 ? 12.82 -6.316 12.305 1 98.19 423 ARG A N 1
ATOM 3265 C CA . ARG A 1 423 ? 11.531 -5.758 12.719 1 98.19 423 ARG A CA 1
ATOM 3266 C C . ARG A 1 423 ? 10.969 -6.504 13.922 1 98.19 423 ARG A C 1
ATOM 3268 O O . ARG A 1 423 ? 11.305 -7.672 14.148 1 98.19 423 ARG A O 1
ATOM 3275 N N . ILE A 1 424 ? 10.227 -5.852 14.672 1 98.44 424 ILE A N 1
ATOM 3276 C CA . ILE A 1 424 ? 9.438 -6.41 15.766 1 98.44 424 ILE A CA 1
ATOM 3277 C C . ILE A 1 424 ? 7.949 -6.223 15.477 1 98.44 424 ILE A C 1
ATOM 3279 O O . ILE A 1 424 ? 7.492 -5.102 15.25 1 98.44 424 ILE A O 1
ATOM 3283 N N . ALA A 1 425 ? 7.258 -7.336 15.5 1 98.75 425 ALA A N 1
ATOM 3284 C CA . ALA A 1 425 ? 5.816 -7.262 15.281 1 98.75 425 ALA A CA 1
ATOM 3285 C C . ALA A 1 425 ? 5.059 -7.344 16.594 1 98.75 425 ALA A C 1
ATOM 3287 O O . ALA A 1 425 ? 5.359 -8.188 17.438 1 98.75 425 ALA A O 1
ATOM 3288 N N . PHE A 1 426 ? 4.16 -6.426 16.797 1 98.75 426 PHE A N 1
ATOM 3289 C CA . PHE A 1 426 ? 3.152 -6.488 17.859 1 98.75 426 PHE A CA 1
ATOM 3290 C C . PHE A 1 426 ? 1.783 -6.82 17.281 1 98.75 426 PHE A C 1
ATOM 3292 O O . PHE A 1 426 ? 1.16 -5.977 16.625 1 98.75 426 PHE A O 1
ATOM 3299 N N . ILE A 1 427 ? 1.29 -8.008 17.5 1 98.62 427 ILE A N 1
ATOM 3300 C CA . ILE A 1 427 ? 0.053 -8.484 16.891 1 98.62 427 ILE A CA 1
ATOM 3301 C C . ILE A 1 427 ? -1.079 -8.438 17.922 1 98.62 427 ILE A C 1
ATOM 3303 O O . ILE A 1 427 ? -0.948 -8.977 19.016 1 98.62 427 ILE A O 1
ATOM 3307 N N . LYS A 1 428 ? -2.168 -7.789 17.578 1 97.69 428 LYS A N 1
ATOM 3308 C CA . LYS A 1 428 ? -3.344 -7.684 18.438 1 97.69 428 LYS A CA 1
ATOM 3309 C C . LYS A 1 428 ? -4.129 -8.992 18.453 1 97.69 428 LYS A C 1
ATOM 3311 O O . LYS A 1 428 ? -4.457 -9.539 17.406 1 97.69 428 LYS A O 1
ATOM 3316 N N . VAL A 1 429 ? -4.379 -9.578 19.641 1 96.88 429 VAL A N 1
ATOM 3317 C CA . VAL A 1 429 ? -5.129 -10.828 19.766 1 96.88 429 VAL A CA 1
ATOM 3318 C C . VAL A 1 429 ? -6.188 -10.688 20.844 1 96.88 429 VAL A C 1
ATOM 3320 O O . VAL A 1 429 ? -6.066 -9.836 21.734 1 96.88 429 VAL A O 1
ATOM 3323 N N . GLY A 1 430 ? -7.27 -11.477 20.734 1 93.5 430 GLY A N 1
ATOM 3324 C CA . GLY A 1 430 ? -8.289 -11.516 21.766 1 93.5 430 GLY A CA 1
ATOM 3325 C C . GLY A 1 430 ? -7.848 -12.258 23.016 1 93.5 430 GLY A C 1
ATOM 3326 O O . GLY A 1 430 ? -7.086 -13.227 22.922 1 93.5 430 GLY A O 1
ATOM 3327 N N . VAL A 1 431 ? -8.227 -11.695 24.203 1 87.38 431 VAL A N 1
ATOM 3328 C CA . VAL A 1 431 ? -7.926 -12.367 25.469 1 87.38 431 VAL A CA 1
ATOM 3329 C C . VAL A 1 431 ? -9.023 -13.375 25.797 1 87.38 431 VAL A C 1
ATOM 3331 O O . VAL A 1 431 ? -10.211 -13.086 25.625 1 87.38 431 VAL A O 1
ATOM 3334 N N . ASN A 1 432 ? -8.898 -14.68 25.656 1 64.94 432 ASN A N 1
ATOM 3335 C CA . ASN A 1 432 ? -9.883 -15.656 26.109 1 64.94 432 ASN A CA 1
ATOM 3336 C C . ASN A 1 432 ? -10.219 -15.469 27.594 1 64.94 432 ASN A C 1
ATOM 3338 O O . ASN A 1 432 ? -9.312 -15.367 28.422 1 64.94 432 ASN A O 1
ATOM 3342 N N . LYS A 1 433 ? -11.398 -14.906 28.125 1 46.16 433 LYS A N 1
ATOM 3343 C CA . LYS A 1 433 ? -11.82 -14.984 29.516 1 46.16 433 LYS A CA 1
ATOM 3344 C C . LYS A 1 433 ? -11.727 -16.406 30.047 1 46.16 433 LYS A C 1
ATOM 3346 O O . LYS A 1 433 ? -12.094 -16.688 31.188 1 46.16 433 LYS A O 1
ATOM 3351 N N . TYR A 1 434 ? -11.805 -17.438 29.328 1 34 434 TYR A N 1
ATOM 3352 C CA . TYR A 1 434 ? -11.992 -18.688 30.047 1 34 434 TYR A CA 1
ATOM 3353 C C . TYR A 1 434 ? -10.742 -19.062 30.828 1 34 434 TYR A C 1
ATOM 3355 O O . TYR A 1 434 ? -10.648 -20.156 31.391 1 34 434 TYR A O 1
ATOM 3363 N N . ILE A 1 435 ? -9.57 -18.359 30.906 1 27.06 435 ILE A N 1
ATOM 3364 C CA . ILE A 1 435 ? -8.93 -19.016 32.031 1 27.06 435 ILE A CA 1
ATOM 3365 C C . ILE A 1 435 ? -9.539 -18.484 33.344 1 27.06 435 ILE A C 1
ATOM 3367 O O . ILE A 1 435 ? -9.664 -17.281 33.531 1 27.06 435 ILE A O 1
ATOM 3371 N N . MET B 1 1 ? 0.472 101.625 -28.906 1 26.3 1 MET B N 1
ATOM 3372 C CA . MET B 1 1 ? 0.766 102.125 -27.547 1 26.3 1 MET B CA 1
ATOM 3373 C C . MET B 1 1 ? 0.075 101.25 -26.516 1 26.3 1 MET B C 1
ATOM 3375 O O . MET B 1 1 ? 0.396 101.312 -25.328 1 26.3 1 MET B O 1
ATOM 3379 N N . GLU B 1 2 ? -1.077 100.688 -26.859 1 24.55 2 GLU B N 1
ATOM 3380 C CA . GLU B 1 2 ? -2.018 100.188 -25.844 1 24.55 2 GLU B CA 1
ATOM 3381 C C . GLU B 1 2 ? -1.475 99 -25.125 1 24.55 2 GLU B C 1
ATOM 3383 O O . GLU B 1 2 ? -1.878 98.688 -23.984 1 24.55 2 GLU B O 1
ATOM 3388 N N . TYR B 1 3 ? -0.881 98 -25.781 1 24.27 3 TYR B N 1
ATOM 3389 C CA . TYR B 1 3 ? -1.002 96.625 -25.375 1 24.27 3 TYR B CA 1
ATOM 3390 C C . TYR B 1 3 ? -0.127 96.312 -24.156 1 24.27 3 TYR B C 1
ATOM 3392 O O . TYR B 1 3 ? 0.16 95.188 -23.844 1 24.27 3 TYR B O 1
ATOM 3400 N N . ARG B 1 4 ? 0.73 97.312 -23.688 1 28.03 4 ARG B N 1
ATOM 3401 C CA . ARG B 1 4 ? 1.876 97 -22.844 1 28.03 4 ARG B CA 1
ATOM 3402 C C . ARG B 1 4 ? 1.424 96.5 -21.469 1 28.03 4 ARG B C 1
ATOM 3404 O O . ARG B 1 4 ? 2.252 96.188 -20.625 1 28.03 4 ARG B O 1
ATOM 3411 N N . LEU B 1 5 ? 0.197 96.938 -21.047 1 28.11 5 LEU B N 1
ATOM 3412 C CA . LEU B 1 5 ? 0.046 97.062 -19.609 1 28.11 5 LEU B CA 1
ATOM 3413 C C . LEU B 1 5 ? -0.101 95.688 -18.938 1 28.11 5 LEU B C 1
ATOM 3415 O O . LEU B 1 5 ? -0.127 95.625 -17.703 1 28.11 5 LEU B O 1
ATOM 3419 N N . PHE B 1 6 ? -0.476 94.625 -19.688 1 32.16 6 PHE B N 1
ATOM 3420 C CA . PHE B 1 6 ? -1.109 93.562 -18.891 1 32.16 6 PHE B CA 1
ATOM 3421 C C . PHE B 1 6 ? -0.087 92.875 -18.016 1 32.16 6 PHE B C 1
ATOM 3423 O O . PHE B 1 6 ? 0.296 91.75 -18.281 1 32.16 6 PHE B O 1
ATOM 3430 N N . LEU B 1 7 ? 1.102 93.438 -17.719 1 31.28 7 LEU B N 1
ATOM 3431 C CA . LEU B 1 7 ? 2.176 92.688 -17.062 1 31.28 7 LEU B CA 1
ATOM 3432 C C . LEU B 1 7 ? 1.817 92.375 -15.625 1 31.28 7 LEU B C 1
ATOM 3434 O O . LEU B 1 7 ? 2.541 91.625 -14.953 1 31.28 7 LEU B O 1
ATOM 3438 N N . VAL B 1 8 ? 1.011 93.188 -14.984 1 30.16 8 VAL B N 1
ATOM 3439 C CA . VAL B 1 8 ? 1.268 93.312 -13.555 1 30.16 8 VAL B CA 1
ATOM 3440 C C . VAL B 1 8 ? 0.958 92 -12.867 1 30.16 8 VAL B C 1
ATOM 3442 O O . VAL B 1 8 ? 1.727 91.562 -12.016 1 30.16 8 VAL B O 1
ATOM 3445 N N . ILE B 1 9 ? -0.297 91.5 -12.789 1 30.19 9 ILE B N 1
ATOM 3446 C CA . ILE B 1 9 ? -0.841 91 -11.539 1 30.19 9 ILE B CA 1
ATOM 3447 C C . ILE B 1 9 ? -0.384 89.562 -11.312 1 30.19 9 ILE B C 1
ATOM 3449 O O . ILE B 1 9 ? -1.044 88.625 -11.758 1 30.19 9 ILE B O 1
ATOM 3453 N N . VAL B 1 10 ? 0.683 89.062 -11.945 1 32.28 10 VAL B N 1
ATOM 3454 C CA . VAL B 1 10 ? 0.947 87.625 -11.664 1 32.28 10 VAL B CA 1
ATOM 3455 C C . VAL B 1 10 ? 1.28 87.438 -10.18 1 32.28 10 VAL B C 1
ATOM 3457 O O . VAL B 1 10 ? 2.379 87.812 -9.742 1 32.28 10 VAL B O 1
ATOM 3460 N N . LEU B 1 11 ? 0.416 88.062 -9.211 1 28.98 11 LEU B N 1
ATOM 3461 C CA . LEU B 1 11 ? 0.584 87.812 -7.781 1 28.98 11 LEU B CA 1
ATOM 3462 C C . LEU B 1 11 ? 0.812 86.312 -7.488 1 28.98 11 LEU B C 1
ATOM 3464 O O . LEU B 1 11 ? 0.146 85.5 -8.07 1 28.98 11 LEU B O 1
ATOM 3468 N N . LEU B 1 12 ? 1.932 86.062 -6.719 1 31.56 12 LEU B N 1
ATOM 3469 C CA . LEU B 1 12 ? 2.658 85 -6.07 1 31.56 12 LEU B CA 1
ATOM 3470 C C . LEU B 1 12 ? 1.729 84.125 -5.18 1 31.56 12 LEU B C 1
ATOM 3472 O O . LEU B 1 12 ? 1.28 84.625 -4.137 1 31.56 12 LEU B O 1
ATOM 3476 N N . LEU B 1 13 ? 0.655 83.5 -5.75 1 32.53 13 LEU B N 1
ATOM 3477 C CA . LEU B 1 13 ? -0.06 82.562 -4.91 1 32.53 13 LEU B CA 1
ATOM 3478 C C . LEU B 1 13 ? 0.91 81.562 -4.23 1 32.53 13 LEU B C 1
ATOM 3480 O O . LEU B 1 13 ? 1.526 80.75 -4.895 1 32.53 13 LEU B O 1
ATOM 3484 N N . LEU B 1 14 ? 1.677 82.062 -3.188 1 32.5 14 LEU B N 1
ATOM 3485 C CA . LEU B 1 14 ? 2.428 81.25 -2.277 1 32.5 14 LEU B CA 1
ATOM 3486 C C . LEU B 1 14 ? 1.555 80.062 -1.754 1 32.5 14 LEU B C 1
ATOM 3488 O O . LEU B 1 14 ? 0.589 80.312 -1.025 1 32.5 14 LEU B O 1
ATOM 3492 N N . THR B 1 15 ? 1.345 79.125 -2.617 1 34.38 15 THR B N 1
ATOM 3493 C CA . THR B 1 15 ? 0.739 77.875 -2.121 1 34.38 15 THR B CA 1
ATOM 3494 C C . THR B 1 15 ? 1.449 77.375 -0.86 1 34.38 15 THR B C 1
ATOM 3496 O O . THR B 1 15 ? 2.656 77.125 -0.877 1 34.38 15 THR B O 1
ATOM 3499 N N . ILE B 1 16 ? 1.047 77.875 0.326 1 38.12 16 ILE B N 1
ATOM 3500 C CA . ILE B 1 16 ? 1.432 77.25 1.597 1 38.12 16 ILE B CA 1
ATOM 3501 C C . ILE B 1 16 ? 1.228 75.75 1.531 1 38.12 16 ILE B C 1
ATOM 3503 O O . ILE B 1 16 ? 0.095 75.25 1.42 1 38.12 16 ILE B O 1
ATOM 3507 N N . ILE B 1 17 ? 2.18 75.062 0.936 1 37.59 17 ILE B N 1
ATOM 3508 C CA . ILE B 1 17 ? 2.223 73.625 1.134 1 37.59 17 ILE B CA 1
ATOM 3509 C C . ILE B 1 17 ? 2.256 73.312 2.627 1 37.59 17 ILE B C 1
ATOM 3511 O O . ILE B 1 17 ? 3.244 73.562 3.307 1 37.59 17 ILE B O 1
ATOM 3515 N N . THR B 1 18 ? 1.156 73.5 3.346 1 39.19 18 THR B N 1
ATOM 3516 C CA . THR B 1 18 ? 1.084 72.875 4.68 1 39.19 18 THR B CA 1
ATOM 3517 C C . THR B 1 18 ? 1.488 71.438 4.652 1 39.19 18 THR B C 1
ATOM 3519 O O . THR B 1 18 ? 0.82 70.625 4.02 1 39.19 18 THR B O 1
ATOM 3522 N N . SER B 1 19 ? 2.785 71.188 4.734 1 38.19 19 SER B N 1
ATOM 3523 C CA . SER B 1 19 ? 3.207 69.875 5.078 1 38.19 19 SER B CA 1
ATOM 3524 C C . SER B 1 19 ? 2.449 69.312 6.293 1 38.19 19 SER B C 1
ATOM 3526 O O . SER B 1 19 ? 2.586 69.875 7.395 1 38.19 19 SER B O 1
ATOM 3528 N N . THR B 1 20 ? 1.237 68.938 6.145 1 40.53 20 THR B N 1
ATOM 3529 C CA . THR B 1 20 ? 0.688 68.125 7.234 1 40.53 20 THR B CA 1
ATOM 3530 C C . THR B 1 20 ? 1.693 67.062 7.695 1 40.53 20 THR B C 1
ATOM 3532 O O . THR B 1 20 ? 2.039 66.188 6.938 1 40.53 20 THR B O 1
ATOM 3535 N N . SER B 1 21 ? 2.629 67.562 8.523 1 37.16 21 SER B N 1
ATOM 3536 C CA . SER B 1 21 ? 3.352 66.5 9.227 1 37.16 21 SER B CA 1
ATOM 3537 C C . SER B 1 21 ? 2.395 65.438 9.812 1 37.16 21 SER B C 1
ATOM 3539 O O . SER B 1 21 ? 1.557 65.75 10.648 1 37.16 21 SER B O 1
ATOM 3541 N N . ALA B 1 22 ? 2.041 64.5 9.031 1 42.66 22 ALA B N 1
ATOM 3542 C CA . ALA B 1 22 ? 1.425 63.344 9.688 1 42.66 22 ALA B CA 1
ATOM 3543 C C . ALA B 1 22 ? 2.129 63.031 11 1 42.66 22 ALA B C 1
ATOM 3545 O O . ALA B 1 22 ? 3.312 62.688 11.008 1 42.66 22 ALA B O 1
ATOM 3546 N N . THR B 1 23 ? 1.788 63.719 12.055 1 36.94 23 THR B N 1
ATOM 3547 C CA . THR B 1 23 ? 2.229 63.188 13.344 1 36.94 23 THR B CA 1
ATOM 3548 C C . THR B 1 23 ? 2.141 61.656 13.375 1 36.94 23 THR B C 1
ATOM 3550 O O . THR B 1 23 ? 1.05 61.094 13.273 1 36.94 23 THR B O 1
ATOM 3553 N N . VAL B 1 24 ? 3.125 61 12.797 1 41.41 24 VAL B N 1
ATOM 3554 C CA . VAL B 1 24 ? 3.223 59.562 13.125 1 41.41 24 VAL B CA 1
ATOM 3555 C C . VAL B 1 24 ? 2.924 59.375 14.609 1 41.41 24 VAL B C 1
ATOM 3557 O O . VAL B 1 24 ? 3.574 59.969 15.469 1 41.41 24 VAL B O 1
ATOM 3560 N N . LYS B 1 25 ? 1.752 59.156 15.07 1 46.06 25 LYS B N 1
ATOM 3561 C CA . LYS B 1 25 ? 1.467 58.719 16.438 1 46.06 25 LYS B CA 1
ATOM 3562 C C . LYS B 1 25 ? 2.58 57.844 17 1 46.06 25 LYS B C 1
ATOM 3564 O O . LYS B 1 25 ? 3.004 56.906 16.344 1 46.06 25 LYS B O 1
ATOM 3569 N N . PRO B 1 26 ? 3.406 58.188 17.938 1 43 26 PRO B N 1
ATOM 3570 C CA . PRO B 1 26 ? 4.512 57.406 18.5 1 43 26 PRO B CA 1
ATOM 3571 C C . PRO B 1 26 ? 4.148 55.938 18.719 1 43 26 PRO B C 1
ATOM 3573 O O . PRO B 1 26 ? 3.025 55.656 19.125 1 43 26 PRO B O 1
ATOM 3576 N N . HIS B 1 27 ? 4.723 55.031 17.953 1 53.81 27 HIS B N 1
ATOM 3577 C CA . HIS B 1 27 ? 4.688 53.625 18.312 1 53.81 27 HIS B CA 1
ATOM 3578 C C . HIS B 1 27 ? 4.824 53.438 19.812 1 53.81 27 HIS B C 1
ATOM 3580 O O . HIS B 1 27 ? 5.773 53.938 20.422 1 53.81 27 HIS B O 1
ATOM 3586 N N . SER B 1 28 ? 3.766 53.344 20.578 1 73.81 28 SER B N 1
ATOM 3587 C CA . SER B 1 28 ? 3.961 53.156 22.016 1 73.81 28 SER B CA 1
ATOM 3588 C C . SER B 1 28 ? 4.812 51.938 22.312 1 73.81 28 SER B C 1
ATOM 3590 O O . SER B 1 28 ? 4.422 50.812 21.984 1 73.81 28 SER B O 1
ATOM 3592 N N . ASN B 1 29 ? 6.141 52.031 22.406 1 90.69 29 ASN B N 1
ATOM 3593 C CA . ASN B 1 29 ? 7.098 51 22.766 1 90.69 29 ASN B CA 1
ATOM 3594 C C . ASN B 1 29 ? 6.715 50.312 24.078 1 90.69 29 ASN B C 1
ATOM 3596 O O . ASN B 1 29 ? 6.207 50.938 24.984 1 90.69 29 ASN B O 1
ATOM 3600 N N . ILE B 1 30 ? 6.711 49.094 24 1 95.06 30 ILE B N 1
ATOM 3601 C CA . ILE B 1 30 ? 6.543 48.281 25.219 1 95.06 30 ILE B CA 1
ATOM 3602 C C . ILE B 1 30 ? 7.855 48.25 26 1 95.06 30 ILE B C 1
ATOM 3604 O O . ILE B 1 30 ? 8.844 47.688 25.547 1 95.06 30 ILE B O 1
ATOM 3608 N N . THR B 1 31 ? 7.824 48.906 27.141 1 95.81 31 THR B N 1
ATOM 3609 C CA . THR B 1 31 ? 9.062 49.094 27.906 1 95.81 31 THR B CA 1
ATOM 3610 C C . THR B 1 31 ? 9.359 47.875 28.766 1 95.81 31 THR B C 1
ATOM 3612 O O . THR B 1 31 ? 8.508 47 28.938 1 95.81 31 THR B O 1
ATOM 3615 N N . LEU B 1 32 ? 10.57 47.844 29.25 1 96.44 32 LEU B N 1
ATOM 3616 C CA . LEU B 1 32 ? 10.977 46.75 30.141 1 96.44 32 LEU B CA 1
ATOM 3617 C C . LEU B 1 32 ? 10.062 46.688 31.359 1 96.44 32 LEU B C 1
ATOM 3619 O O . LEU B 1 32 ? 9.516 47.688 31.797 1 96.44 32 LEU B O 1
ATOM 3623 N N . ASN B 1 33 ? 9.805 45.531 31.859 1 95.81 33 ASN B N 1
ATOM 3624 C CA . ASN B 1 33 ? 8.992 45.188 33.031 1 95.81 33 ASN B CA 1
ATOM 3625 C C . ASN B 1 33 ? 7.5 45.344 32.719 1 95.81 33 ASN B C 1
ATOM 3627 O O . ASN B 1 33 ? 6.676 45.25 33.625 1 95.81 33 ASN B O 1
ATOM 3631 N N . SER B 1 34 ? 7.184 45.562 31.5 1 94.5 34 SER B N 1
ATOM 3632 C CA . SER B 1 34 ? 5.781 45.5 31.109 1 94.5 34 SER B CA 1
ATOM 3633 C C . SER B 1 34 ? 5.293 44.062 31.047 1 94.5 34 SER B C 1
ATOM 3635 O O . SER B 1 34 ? 6.059 43.156 30.719 1 94.5 34 SER B O 1
ATOM 3637 N N . PHE B 1 35 ? 4.062 43.781 31.391 1 94.19 35 PHE B N 1
ATOM 3638 C CA . PHE B 1 35 ? 3.547 42.438 31.344 1 94.19 35 PHE B CA 1
ATOM 3639 C C . PHE B 1 35 ? 2.057 42.438 31.031 1 94.19 35 PHE B C 1
ATOM 3641 O O . PHE B 1 35 ? 1.384 43.438 31.156 1 94.19 35 PHE B O 1
ATOM 3648 N N . VAL B 1 36 ? 1.593 41.406 30.469 1 94.44 36 VAL B N 1
ATOM 3649 C CA . VAL B 1 36 ? 0.183 41.125 30.234 1 94.44 36 VAL B CA 1
ATOM 3650 C C . VAL B 1 36 ? -0.202 39.844 30.953 1 94.44 36 VAL B C 1
ATOM 3652 O O . VAL B 1 36 ? 0.558 38.875 30.953 1 94.44 36 VAL B O 1
ATOM 3655 N N . ILE B 1 37 ? -1.364 39.812 31.609 1 93.31 37 ILE B N 1
ATOM 3656 C CA . ILE B 1 37 ? -1.823 38.656 32.375 1 93.31 37 ILE B CA 1
ATOM 3657 C C . ILE B 1 37 ? -3.016 38.031 31.672 1 93.31 37 ILE B C 1
ATOM 3659 O O . ILE B 1 37 ? -3.855 38.719 31.094 1 93.31 37 ILE B O 1
ATOM 3663 N N . ALA B 1 38 ? -3.027 36.656 31.719 1 93.31 38 ALA B N 1
ATOM 3664 C CA . ALA B 1 38 ? -4.156 35.906 31.172 1 93.31 38 ALA B CA 1
ATOM 3665 C C . ALA B 1 38 ? -5.355 35.969 32.125 1 93.31 38 ALA B C 1
ATOM 3667 O O . ALA B 1 38 ? -5.332 35.344 33.188 1 93.31 38 ALA B O 1
ATOM 3668 N N . THR B 1 39 ? -6.344 36.656 31.797 1 87.06 39 THR B N 1
ATOM 3669 C CA . THR B 1 39 ? -7.551 36.781 32.594 1 87.06 39 THR B CA 1
ATOM 3670 C C . THR B 1 39 ? -8.789 36.812 31.719 1 87.06 39 THR B C 1
ATOM 3672 O O . THR B 1 39 ? -8.711 37.219 30.547 1 87.06 39 THR B O 1
ATOM 3675 N N . THR B 1 40 ? -9.852 36.188 32.156 1 7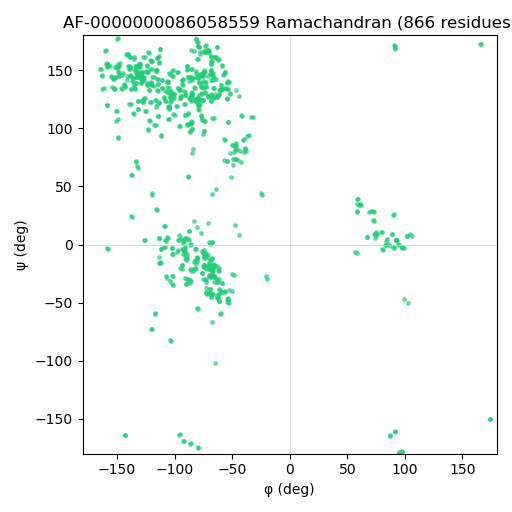4.56 40 THR B N 1
ATOM 3676 C CA . THR B 1 40 ? -11.109 36.156 31.406 1 74.56 40 THR B CA 1
ATOM 3677 C C . THR B 1 40 ? -11.742 37.562 31.375 1 74.56 40 THR B C 1
ATOM 3679 O O . THR B 1 40 ? -12.672 37.812 30.609 1 74.56 40 THR B O 1
ATOM 3682 N N . SER B 1 41 ? -11.336 38.375 32.25 1 61.19 41 SER B N 1
ATOM 3683 C CA . SER B 1 41 ? -11.977 39.688 32.281 1 61.19 41 SER B CA 1
ATOM 3684 C C . SER B 1 41 ? -11.617 40.469 31.031 1 61.19 41 SER B C 1
ATOM 3686 O O . SER B 1 41 ? -10.508 40.375 30.516 1 61.19 41 SER B O 1
ATOM 3688 N N . SER B 1 42 ? -12.586 40.656 30.109 1 52.22 42 SER B N 1
ATOM 3689 C CA . SER B 1 42 ? -12.562 41.25 28.797 1 52.22 42 SER B CA 1
ATOM 3690 C C . SER B 1 42 ? -11.82 42.594 28.812 1 52.22 42 SER B C 1
ATOM 3692 O O . SER B 1 42 ? -11.969 43.406 27.906 1 52.22 42 SER B O 1
ATOM 3694 N N . SER B 1 43 ? -11.102 42.906 29.719 1 48.44 43 SER B N 1
ATOM 3695 C CA . SER B 1 43 ? -10.711 44.281 29.5 1 48.44 43 SER B CA 1
ATOM 3696 C C . SER B 1 43 ? -9.656 44.406 28.391 1 48.44 43 SER B C 1
ATOM 3698 O O . SER B 1 43 ? -8.648 43.688 28.422 1 48.44 43 SER B O 1
ATOM 3700 N N . ARG B 1 44 ? -10.109 44.688 27.062 1 48.84 44 ARG B N 1
ATOM 3701 C CA . ARG B 1 44 ? -9.227 45.125 25.984 1 48.84 44 ARG B CA 1
ATOM 3702 C C . ARG B 1 44 ? -7.926 45.688 26.547 1 48.84 44 ARG B C 1
ATOM 3704 O O . ARG B 1 44 ? -6.887 45.656 25.875 1 48.84 44 ARG B O 1
ATOM 3711 N N . ARG B 1 45 ? -8.031 46.25 27.734 1 53.59 45 ARG B N 1
ATOM 3712 C CA . ARG B 1 45 ? -6.926 47 28.344 1 53.59 45 ARG B CA 1
ATOM 3713 C C . ARG B 1 45 ? -5.766 46.062 28.688 1 53.59 45 ARG B C 1
ATOM 3715 O O . ARG B 1 45 ? -4.664 46.531 29 1 53.59 45 ARG B O 1
ATOM 3722 N N . LEU B 1 46 ? -6.09 44.719 28.266 1 77.19 46 LEU B N 1
ATOM 3723 C CA . LEU B 1 46 ? -5.02 43.906 28.812 1 77.19 46 LEU B CA 1
ATOM 3724 C C . LEU B 1 46 ? -4.191 43.281 27.703 1 77.19 46 LEU B C 1
ATOM 3726 O O . LEU B 1 46 ? -3.719 42.156 27.844 1 77.19 46 LEU B O 1
ATOM 3730 N N . SER B 1 47 ? -4.141 44.062 26.516 1 91.44 47 SER B N 1
ATOM 3731 C CA . SER B 1 47 ? -3.244 43.594 25.453 1 91.44 47 SER B CA 1
ATOM 3732 C C . SER B 1 47 ? -2.355 44.75 24.969 1 91.44 47 SER B C 1
ATOM 3734 O O . SER B 1 47 ? -2.613 45.906 25.266 1 91.44 47 SER B O 1
ATOM 3736 N N . TRP B 1 48 ? -1.269 44.469 24.453 1 94.5 48 TRP B N 1
ATOM 3737 C CA . TRP B 1 48 ? -0.436 45.469 23.781 1 94.5 48 TRP B CA 1
ATOM 3738 C C . TRP B 1 48 ? -0.923 45.688 22.344 1 94.5 48 TRP B C 1
ATOM 3740 O O . TRP B 1 48 ? -1.015 44.75 21.562 1 94.5 48 TRP B O 1
ATOM 3750 N N . LEU B 1 49 ? -1.231 46.938 22 1 93.94 49 LEU B N 1
ATOM 3751 C CA . LEU B 1 49 ? -1.802 47.281 20.688 1 93.94 49 LEU B CA 1
ATOM 3752 C C . LEU B 1 49 ? -0.741 47.875 19.766 1 93.94 49 LEU B C 1
ATOM 3754 O O . LEU B 1 49 ? 0.216 48.5 20.234 1 93.94 49 LEU B O 1
ATOM 3758 N N . SER B 1 50 ? -0.944 47.625 18.5 1 95.44 50 SER B N 1
ATOM 3759 C CA . SER B 1 50 ? -0.161 48.375 17.531 1 95.44 50 SER B CA 1
ATOM 3760 C C . SER B 1 50 ? -0.579 49.844 17.484 1 95.44 50 SER B C 1
ATOM 3762 O O . SER B 1 50 ? -1.643 50.188 17.984 1 95.44 50 SER B O 1
ATOM 3764 N N . SER B 1 51 ? 0.235 50.656 16.891 1 92.81 51 SER B N 1
ATOM 3765 C CA . SER B 1 51 ? -0.046 52.094 16.859 1 92.81 51 SER B CA 1
ATOM 3766 C C . SER B 1 51 ? -1.365 52.375 16.156 1 92.81 51 SER B C 1
ATOM 3768 O O . SER B 1 51 ? -2.113 53.281 16.562 1 92.81 51 SER B O 1
ATOM 3770 N N . SER B 1 52 ? -1.622 51.656 15.109 1 89.88 52 SER B N 1
ATOM 3771 C CA . SER B 1 52 ? -2.865 51.812 14.367 1 89.88 52 SER B CA 1
ATOM 3772 C C . SER B 1 52 ? -4.055 51.25 15.133 1 89.88 52 SER B C 1
ATOM 3774 O O . SER B 1 52 ? -5.207 51.562 14.82 1 89.88 52 SER B O 1
ATOM 3776 N N . GLY B 1 53 ? -3.736 50.344 16.078 1 91.12 53 GLY B N 1
ATOM 3777 C CA . GLY B 1 53 ? -4.793 49.656 16.797 1 91.12 53 GLY B CA 1
ATOM 3778 C C . GLY B 1 53 ? -5.324 48.438 16.047 1 91.12 53 GLY B C 1
ATOM 3779 O O . GLY B 1 53 ? -6.262 47.781 16.5 1 91.12 53 GLY B O 1
ATOM 3780 N N . ASP B 1 54 ? -4.727 48.156 14.977 1 92.62 54 ASP B N 1
ATOM 3781 C CA . ASP B 1 54 ? -5.227 47.062 14.133 1 92.62 54 ASP B CA 1
ATOM 3782 C C . ASP B 1 54 ? -4.883 45.719 14.719 1 92.62 54 ASP B C 1
ATOM 3784 O O . ASP B 1 54 ? -5.586 44.719 14.477 1 92.62 54 ASP B O 1
ATOM 3788 N N . PHE B 1 55 ? -3.791 45.625 15.438 1 95.62 55 PHE B N 1
ATOM 3789 C CA . PHE B 1 55 ? -3.326 44.344 15.969 1 95.62 55 PHE B CA 1
ATOM 3790 C C . PHE B 1 55 ? -3.154 44.438 17.484 1 95.62 55 PHE B C 1
ATOM 3792 O O . PHE B 1 55 ? -2.873 45.5 18.031 1 95.62 55 PHE B O 1
ATOM 3799 N N . ALA B 1 56 ? -3.377 43.312 18.062 1 95.56 56 ALA B N 1
ATOM 3800 C CA . ALA B 1 56 ? -3.189 43.188 19.516 1 95.56 56 ALA B CA 1
ATOM 3801 C C . ALA B 1 56 ? -2.301 41.969 19.828 1 95.56 56 ALA B C 1
ATOM 3803 O O . ALA B 1 56 ? -2.297 40.969 19.094 1 95.56 56 ALA B O 1
ATOM 3804 N N . PHE B 1 57 ? -1.473 42.156 20.812 1 96.81 57 PHE B N 1
ATOM 3805 C CA . PHE B 1 57 ? -0.635 41.094 21.375 1 96.81 57 PHE B CA 1
ATOM 3806 C C . PHE B 1 57 ? -1.014 40.812 22.828 1 96.81 57 PHE B C 1
ATOM 3808 O O . PHE B 1 57 ? -0.981 41.719 23.656 1 96.81 57 PHE B O 1
ATOM 3815 N N . GLY B 1 58 ? -1.423 39.562 23.125 1 95.81 58 GLY B N 1
ATOM 3816 C CA . GLY B 1 58 ? -1.849 39.188 24.453 1 95.81 58 GLY B CA 1
ATOM 3817 C C . GLY B 1 58 ? -2.412 37.781 24.547 1 95.81 58 GLY B C 1
ATOM 3818 O O . GLY B 1 58 ? -1.93 36.875 23.859 1 95.81 58 GLY B O 1
ATOM 3819 N N . PHE B 1 59 ? -3.338 37.656 25.516 1 95.44 59 PHE B N 1
ATOM 3820 C CA . PHE B 1 59 ? -3.877 36.312 25.75 1 95.44 59 PHE B CA 1
ATOM 3821 C C . PHE B 1 59 ? -5.301 36.188 25.219 1 95.44 59 PHE B C 1
ATOM 3823 O O . PHE B 1 59 ? -6.094 37.125 25.344 1 95.44 59 PHE B O 1
ATOM 3830 N N . LEU B 1 60 ? -5.578 35.062 24.656 1 93.25 60 LEU B N 1
ATOM 3831 C CA . LEU B 1 60 ? -6.926 34.719 24.234 1 93.25 60 LEU B CA 1
ATOM 3832 C C . LEU B 1 60 ? -7.332 33.344 24.781 1 93.25 60 LEU B C 1
ATOM 3834 O O . LEU B 1 60 ? -6.52 32.438 24.828 1 93.25 60 LEU B O 1
ATOM 3838 N N . THR B 1 61 ? -8.609 33.25 25.125 1 92.69 61 THR B N 1
ATOM 3839 C CA . THR B 1 61 ? -9.125 31.969 25.594 1 92.69 61 THR B CA 1
ATOM 3840 C C . THR B 1 61 ? -9.281 31 24.422 1 92.69 61 THR B C 1
ATOM 3842 O O . THR B 1 61 ? -9.555 31.406 23.297 1 92.69 61 THR B O 1
ATOM 3845 N N . LEU B 1 62 ? -9.086 29.734 24.797 1 91.81 62 LEU B N 1
ATOM 3846 C CA . LEU B 1 62 ? -9.367 28.703 23.797 1 91.81 62 LEU B CA 1
ATOM 3847 C C . LEU B 1 62 ? -10.867 28.5 23.641 1 91.81 62 LEU B C 1
ATOM 3849 O O . LEU B 1 62 ? -11.609 28.469 24.625 1 91.81 62 LEU B O 1
ATOM 3853 N N . PRO B 1 63 ? -11.305 28.344 22.422 1 87.12 63 PRO B N 1
ATOM 3854 C CA . PRO B 1 63 ? -12.734 28.094 22.219 1 87.12 63 PRO B CA 1
ATOM 3855 C C . PRO B 1 63 ? -13.195 26.781 22.859 1 87.12 63 PRO B C 1
ATOM 3857 O O . PRO B 1 63 ? -14.344 26.688 23.297 1 87.12 63 PRO B O 1
ATOM 3860 N N . THR B 1 64 ? -12.383 25.766 22.922 1 86.25 64 THR B N 1
ATOM 3861 C CA . THR B 1 64 ? -12.75 24.438 23.391 1 86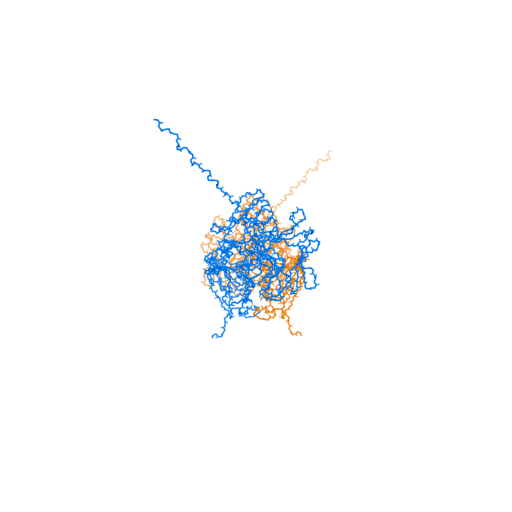.25 64 THR B CA 1
ATOM 3862 C C . THR B 1 64 ? -12.664 24.359 24.922 1 86.25 64 THR B C 1
ATOM 3864 O O . THR B 1 64 ? -13.227 23.453 25.531 1 86.25 64 THR B O 1
ATOM 3867 N N . ASN B 1 65 ? -11.922 25.234 25.531 1 90.56 65 ASN B N 1
ATOM 3868 C CA . ASN B 1 65 ? -11.688 25.234 26.969 1 90.56 65 ASN B CA 1
ATOM 3869 C C . ASN B 1 65 ? -11.422 26.641 27.484 1 90.56 65 ASN B C 1
ATOM 3871 O O . ASN B 1 65 ? -10.297 27.141 27.375 1 90.56 65 ASN B O 1
ATOM 3875 N N . SER B 1 66 ? -12.305 27.219 28.141 1 89.81 66 SER B N 1
ATOM 3876 C CA . SER B 1 66 ? -12.227 28.609 28.547 1 89.81 66 SER B CA 1
ATOM 3877 C C . SER B 1 66 ? -11.25 28.812 29.703 1 89.81 66 SER B C 1
ATOM 3879 O O . SER B 1 66 ? -10.914 29.938 30.062 1 89.81 66 SER B O 1
ATOM 3881 N N . SER B 1 67 ? -10.781 27.75 30.219 1 91.88 67 SER B N 1
ATOM 3882 C CA . SER B 1 67 ? -9.836 27.844 31.328 1 91.88 67 SER B CA 1
ATOM 3883 C C . SER B 1 67 ? -8.398 27.922 30.812 1 91.88 67 SER B C 1
ATOM 3885 O O . SER B 1 67 ? -7.473 28.141 31.594 1 91.88 67 SER B O 1
ATOM 3887 N N . LEU B 1 68 ? -8.273 27.734 29.562 1 94.69 68 LEU B N 1
ATOM 3888 C CA . LEU B 1 68 ? -6.938 27.734 28.984 1 94.69 68 LEU B CA 1
ATOM 3889 C C . LEU B 1 68 ? -6.777 28.891 28 1 94.69 68 LEU B C 1
ATOM 3891 O O . LEU B 1 68 ? -7.75 29.328 27.375 1 94.69 68 LEU B O 1
ATOM 3895 N N . PHE B 1 69 ? -5.5 29.391 27.922 1 94.75 69 PHE B N 1
ATOM 3896 C CA . PHE B 1 69 ? -5.234 30.594 27.141 1 94.75 69 PHE B CA 1
ATOM 3897 C C . PHE B 1 69 ? -4.086 30.375 26.156 1 94.75 69 PHE B C 1
ATOM 3899 O O . PHE B 1 69 ? -3.15 29.625 26.469 1 94.75 69 PHE B O 1
ATOM 3906 N N . LEU B 1 70 ? -4.195 31.047 25.062 1 95.94 70 LEU B N 1
ATOM 3907 C CA . LEU B 1 70 ? -3.096 31.172 24.125 1 95.94 70 LEU B CA 1
ATOM 3908 C C . LEU B 1 70 ? -2.492 32.562 24.172 1 95.94 70 LEU B C 1
ATOM 3910 O O . LEU B 1 70 ? -3.219 33.562 24.281 1 95.94 70 LEU B O 1
ATOM 3914 N N . LEU B 1 71 ? -1.153 32.625 24.188 1 96.38 71 LEU B N 1
ATOM 3915 C CA . LEU B 1 71 ? -0.516 33.875 23.766 1 96.38 71 LEU B CA 1
ATOM 3916 C C . LEU B 1 71 ? -0.666 34.094 22.266 1 96.38 71 LEU B C 1
ATOM 3918 O O . LEU B 1 71 ? -0.387 33.156 21.484 1 96.38 71 LEU B O 1
ATOM 3922 N N . ALA B 1 72 ? -1.188 35.312 21.859 1 97.12 72 ALA B N 1
ATOM 3923 C CA . ALA B 1 72 ? -1.516 35.406 20.453 1 97.12 72 ALA B CA 1
ATOM 3924 C C . ALA B 1 72 ? -1.352 36.844 19.969 1 97.12 72 ALA B C 1
ATOM 3926 O O . ALA B 1 72 ? -1.317 37.781 20.766 1 97.12 72 ALA B O 1
ATOM 3927 N N . ILE B 1 73 ? -1.068 37 18.734 1 97.62 73 ILE B N 1
ATOM 3928 C CA . ILE B 1 73 ? -1.323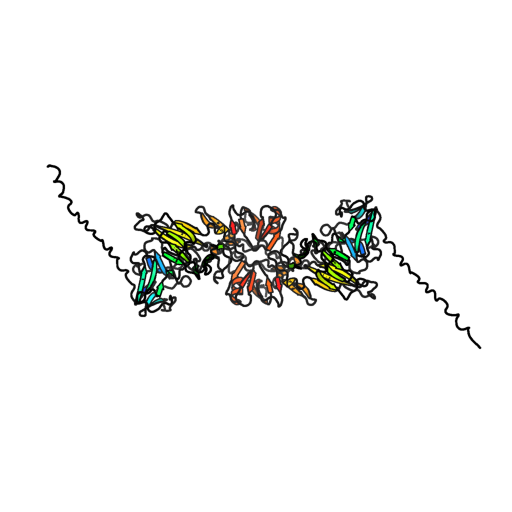 38.219 17.984 1 97.62 73 ILE B CA 1
ATOM 3929 C C . ILE B 1 73 ? -2.588 38.062 17.141 1 97.62 73 ILE B C 1
ATOM 3931 O O . ILE B 1 73 ? -2.76 37.062 16.453 1 97.62 73 ILE B O 1
ATOM 3935 N N . TRP B 1 74 ? -3.539 39.031 17.234 1 96.75 74 TRP B N 1
ATOM 3936 C CA . TRP B 1 74 ? -4.793 38.938 16.5 1 96.75 74 TRP B CA 1
ATOM 3937 C C . TRP B 1 74 ? -5.234 40.281 15.984 1 96.75 74 TRP B C 1
ATOM 3939 O O . TRP B 1 74 ? -4.648 41.312 16.344 1 96.75 74 TRP B O 1
ATOM 3949 N N . TYR B 1 75 ? -6.172 40.281 15.023 1 95.06 75 TYR B N 1
ATOM 3950 C CA . TYR B 1 75 ? -6.812 41.531 14.602 1 95.06 75 TYR B CA 1
ATOM 3951 C C . TYR B 1 75 ? -7.699 42.094 15.703 1 95.06 75 TYR B C 1
ATOM 3953 O O . TYR B 1 75 ? -8.68 41.438 16.109 1 95.06 75 TYR B O 1
ATOM 3961 N N . ALA B 1 76 ? -7.453 43.25 16.078 1 91.75 76 ALA B N 1
ATOM 3962 C CA . ALA B 1 76 ? -8.055 43.812 17.297 1 91.75 76 ALA B CA 1
ATOM 3963 C C . ALA B 1 76 ? -9.43 44.406 17 1 91.75 76 ALA B C 1
ATOM 3965 O O . ALA B 1 76 ? -10.258 44.531 17.906 1 91.75 76 ALA B O 1
ATOM 3966 N N . ASN B 1 77 ? -9.672 44.75 15.789 1 87.31 77 ASN B N 1
ATOM 3967 C CA . ASN B 1 77 ? -10.875 45.531 15.484 1 87.31 77 ASN B CA 1
ATOM 3968 C C . ASN B 1 77 ? -11.906 44.688 14.742 1 87.31 77 ASN B C 1
ATOM 3970 O O . ASN B 1 77 ? -12.82 45.219 14.109 1 87.31 77 ASN B O 1
ATOM 3974 N N . LEU B 1 78 ? -11.75 43.406 14.766 1 89.44 78 LEU B N 1
ATOM 3975 C CA . LEU B 1 78 ? -12.719 42.531 14.102 1 89.44 78 LEU B CA 1
ATOM 3976 C C . LEU B 1 78 ? -13.656 41.906 15.125 1 89.44 78 LEU B C 1
ATOM 3978 O O . LEU B 1 78 ? -13.25 41.625 16.25 1 89.44 78 LEU B O 1
ATOM 3982 N N . PRO B 1 79 ? -14.906 41.719 14.727 1 82.94 79 PRO B N 1
ATOM 3983 C CA . PRO B 1 79 ? -15.875 41.125 15.656 1 82.94 79 PRO B CA 1
ATOM 3984 C C . PRO B 1 79 ? -15.508 39.719 16.062 1 82.94 79 PRO B C 1
ATOM 3986 O O . PRO B 1 79 ? -15.672 39.344 17.219 1 82.94 79 PRO B O 1
ATOM 3989 N N . ASN B 1 80 ? -15.117 38.938 15.07 1 86.88 80 ASN B N 1
ATOM 3990 C CA . ASN B 1 80 ? -14.648 37.594 15.367 1 86.88 80 ASN B CA 1
ATOM 3991 C C . ASN B 1 80 ? -13.125 37.562 15.453 1 86.88 80 ASN B C 1
ATOM 3993 O O . ASN B 1 80 ? -12.43 38.094 14.594 1 86.88 80 ASN B O 1
ATOM 3997 N N . THR B 1 81 ? -12.727 36.938 16.469 1 89.88 81 THR B N 1
ATOM 3998 C CA . THR B 1 81 ? -11.281 36.906 16.719 1 89.88 81 THR B CA 1
ATOM 3999 C C . THR B 1 81 ? -10.578 36.125 15.609 1 89.88 81 THR B C 1
ATOM 4001 O O . THR B 1 81 ? -10.984 35 15.273 1 89.88 81 THR B O 1
ATOM 4004 N N . THR B 1 82 ? -9.617 36.75 15.047 1 94.81 82 THR B N 1
ATOM 4005 C CA . THR B 1 82 ? -8.758 36.125 14.055 1 94.81 82 THR B CA 1
ATOM 4006 C C . THR B 1 82 ? -7.297 36.156 14.492 1 94.81 82 THR B C 1
ATOM 4008 O O . THR B 1 82 ? -6.68 37.25 14.484 1 94.81 82 THR B O 1
ATOM 4011 N N . ILE B 1 83 ? -6.812 35 14.883 1 96.12 83 ILE B N 1
ATOM 4012 C CA . ILE B 1 83 ? -5.438 34.875 15.367 1 96.12 83 ILE B CA 1
ATOM 4013 C C . ILE B 1 83 ? -4.48 34.75 14.188 1 96.12 83 ILE B C 1
ATOM 4015 O O . ILE B 1 83 ? -4.738 34 13.242 1 96.12 83 ILE B O 1
ATOM 4019 N N . ILE B 1 84 ? -3.346 35.5 14.219 1 97.94 84 ILE B N 1
ATOM 4020 C CA . ILE B 1 84 ? -2.402 35.469 13.109 1 97.94 84 ILE B CA 1
ATOM 4021 C C . ILE B 1 84 ? -1.093 34.812 13.57 1 97.94 84 ILE B C 1
ATOM 4023 O O . ILE B 1 84 ? -0.244 34.469 12.758 1 97.94 84 ILE B O 1
ATOM 4027 N N . TRP B 1 85 ? -0.873 34.656 14.844 1 98.12 85 TRP B N 1
ATOM 4028 C CA . TRP B 1 85 ? 0.355 34.062 15.383 1 98.12 85 TRP B CA 1
ATOM 4029 C C . TRP B 1 85 ? 0.149 33.594 16.812 1 98.12 85 TRP B C 1
ATOM 4031 O O . TRP B 1 85 ? -0.46 34.281 17.625 1 98.12 85 TRP B O 1
ATOM 4041 N N . THR B 1 86 ? 0.582 32.438 17.141 1 97.19 86 THR B N 1
ATOM 4042 C CA . THR B 1 86 ? 0.508 31.859 18.469 1 97.19 86 THR B CA 1
ATOM 4043 C C . THR B 1 86 ? 1.667 30.891 18.703 1 97.19 86 THR B C 1
ATOM 4045 O O . THR B 1 86 ? 1.741 29.828 18.078 1 97.19 86 THR B O 1
ATOM 4048 N N . PRO B 1 87 ? 2.582 31.156 19.625 1 95.88 87 PRO B N 1
ATOM 4049 C CA . PRO B 1 87 ? 3.777 30.328 19.797 1 95.88 87 PRO B CA 1
ATOM 4050 C C . PRO B 1 87 ? 3.514 29.094 20.656 1 95.88 87 PRO B C 1
ATOM 4052 O O . PRO B 1 87 ? 4.324 28.156 20.672 1 95.88 87 PRO B O 1
ATOM 4055 N N . ASN B 1 88 ? 2.447 28.984 21.391 1 94.81 88 ASN B N 1
ATOM 4056 C CA . ASN B 1 88 ? 2.254 27.906 22.359 1 94.81 88 ASN B CA 1
ATOM 4057 C C . ASN B 1 88 ? 1.018 27.078 22.031 1 94.81 88 ASN B C 1
ATOM 4059 O O . ASN B 1 88 ? 0.255 26.703 22.922 1 94.81 88 ASN B O 1
ATOM 4063 N N . ARG B 1 89 ? 0.845 26.75 20.797 1 91.75 89 ARG B N 1
ATOM 4064 C CA . ARG B 1 89 ? -0.327 26.031 20.312 1 91.75 89 ARG B CA 1
ATOM 4065 C C . ARG B 1 89 ? -0.535 24.734 21.094 1 91.75 89 ARG B C 1
ATOM 4067 O O . ARG B 1 89 ? -1.646 24.438 21.547 1 91.75 89 ARG B O 1
ATOM 4074 N N . ASN B 1 90 ? 0.418 23.891 21.297 1 91.69 90 ASN B N 1
ATOM 4075 C CA . ASN B 1 90 ? 0.286 22.594 21.953 1 91.69 90 ASN B CA 1
ATOM 4076 C C . ASN B 1 90 ? 0.421 22.703 23.469 1 91.69 90 ASN B C 1
ATOM 4078 O O . ASN B 1 90 ? 0.302 21.703 24.172 1 91.69 90 ASN B O 1
ATOM 4082 N N . LYS B 1 91 ? 0.648 23.969 23.969 1 93.88 91 LYS B N 1
ATOM 4083 C CA . LYS B 1 91 ? 0.867 24.172 25.406 1 93.88 91 LYS B CA 1
ATOM 4084 C C . LYS B 1 91 ? 0.104 25.391 25.906 1 93.88 91 LYS B C 1
ATOM 4086 O O . LYS B 1 91 ? 0.703 26.328 26.438 1 93.88 91 LYS B O 1
ATOM 4091 N N . PRO B 1 92 ? -1.193 25.344 25.75 1 96 92 PRO B N 1
ATOM 4092 C CA . PRO B 1 92 ? -1.943 26.453 26.312 1 96 92 PRO B CA 1
ATOM 4093 C C . PRO B 1 92 ? -1.721 26.609 27.828 1 96 92 PRO B C 1
ATOM 4095 O O . PRO B 1 92 ? -1.333 25.656 28.5 1 96 92 PRO B O 1
ATOM 4098 N N . VAL B 1 93 ? -1.88 27.797 28.344 1 96.56 93 VAL B N 1
ATOM 4099 C CA . VAL B 1 93 ? -1.54 28.078 29.734 1 96.56 93 VAL B CA 1
ATOM 4100 C C . VAL B 1 93 ? -2.811 28.391 30.516 1 96.56 93 VAL B C 1
ATOM 4102 O O . VAL B 1 93 ? -3.814 28.812 29.953 1 96.56 93 VAL B O 1
ATOM 4105 N N . PRO B 1 94 ? -2.75 28.188 31.812 1 95.38 94 PRO B N 1
ATOM 4106 C CA . PRO B 1 94 ? -3.93 28.469 32.625 1 95.38 94 PRO B CA 1
ATOM 4107 C C . PRO B 1 94 ? -4.094 29.953 32.938 1 95.38 94 PRO B C 1
ATOM 4109 O O . PRO B 1 94 ? -3.242 30.766 32.562 1 95.38 94 PRO B O 1
ATOM 4112 N N . SER B 1 95 ? -5.207 30.219 33.562 1 93.31 95 SER B N 1
ATOM 4113 C CA . SER B 1 95 ? -5.469 31.578 34.031 1 93.31 95 SER B CA 1
ATOM 4114 C C . SER B 1 95 ? -4.355 32.062 34.938 1 93.31 95 SER B C 1
ATOM 4116 O O . SER B 1 95 ? -3.721 31.266 35.656 1 93.31 95 SER B O 1
ATOM 4118 N N . ASN B 1 96 ? -4.129 33.406 34.875 1 93.19 96 ASN B N 1
ATOM 4119 C CA . ASN B 1 96 ? -3.137 34.094 35.719 1 93.19 96 ASN B CA 1
ATOM 4120 C C . ASN B 1 96 ? -1.718 33.812 35.219 1 93.19 96 ASN B C 1
ATOM 4122 O O . ASN B 1 96 ? -0.746 34.156 35.875 1 93.19 96 ASN B O 1
ATOM 4126 N N . SER B 1 97 ? -1.635 33.188 34.094 1 95.88 97 SER B N 1
ATOM 4127 C CA . SER B 1 97 ? -0.351 33.188 33.406 1 95.88 97 SER B CA 1
ATOM 4128 C C . SER B 1 97 ? 0.013 34.594 32.875 1 95.88 97 SER B C 1
ATOM 4130 O O . SER B 1 97 ? -0.835 35.469 32.844 1 95.88 97 SER B O 1
ATOM 4132 N N . SER B 1 98 ? 1.28 34.781 32.562 1 95.31 98 SER B N 1
ATOM 4133 C CA . SER B 1 98 ? 1.68 36.094 32.156 1 95.31 98 SER B CA 1
ATOM 4134 C C . SER B 1 98 ? 2.77 36.062 31.094 1 95.31 98 SER B C 1
ATOM 4136 O O . SER B 1 98 ? 3.514 35.062 31.016 1 95.31 98 SER B O 1
ATOM 4138 N N . VAL B 1 99 ? 2.721 37 30.234 1 97 99 VAL B N 1
ATOM 4139 C CA . VAL B 1 99 ? 3.867 37.281 29.375 1 97 99 VAL B CA 1
ATOM 4140 C C . VAL B 1 99 ? 4.539 38.562 29.844 1 97 99 VAL B C 1
ATOM 4142 O O . VAL B 1 99 ? 3.867 39.562 30.078 1 97 99 VAL B O 1
ATOM 4145 N N . ILE B 1 100 ? 5.848 38.531 30 1 96.44 100 ILE B N 1
ATOM 4146 C CA . ILE B 1 100 ? 6.551 39.688 30.562 1 96.44 100 ILE B CA 1
ATOM 4147 C C . ILE B 1 100 ? 7.793 40 29.734 1 96.44 100 ILE B C 1
ATOM 4149 O O . ILE B 1 100 ? 8.484 39.094 29.281 1 96.44 100 ILE B O 1
ATOM 4153 N N . LEU B 1 101 ? 7.98 41.25 29.438 1 97.38 101 LEU B N 1
ATOM 4154 C CA . LEU B 1 101 ? 9.305 41.719 29.031 1 97.38 101 LEU B CA 1
ATOM 4155 C C . LEU B 1 101 ? 10.156 42.062 30.25 1 97.38 101 LEU B C 1
ATOM 4157 O O . LEU B 1 101 ? 9.961 43.125 30.875 1 97.38 101 LEU B O 1
ATOM 4161 N N . THR B 1 102 ? 11.062 41.25 30.516 1 97 102 THR B N 1
ATOM 4162 C CA . THR B 1 102 ? 11.789 41.312 31.781 1 97 102 THR B CA 1
ATOM 4163 C C . THR B 1 102 ? 12.758 42.5 31.781 1 97 102 THR B C 1
ATOM 4165 O O . THR B 1 102 ? 12.992 43.125 30.734 1 97 102 THR B O 1
ATOM 4168 N N . SER B 1 103 ? 13.305 42.719 32.969 1 96.38 103 SER B N 1
ATOM 4169 C CA . SER B 1 103 ? 14.211 43.875 33.156 1 96.38 103 SER B CA 1
ATOM 4170 C C . SER B 1 103 ? 15.484 43.688 32.312 1 96.38 103 SER B C 1
ATOM 4172 O O . SER B 1 103 ? 16.125 44.656 31.922 1 96.38 103 SER B O 1
ATOM 4174 N N . ASP B 1 104 ? 15.812 42.5 32.062 1 95.62 104 ASP B N 1
ATOM 4175 C CA . ASP B 1 104 ? 17.031 42.25 31.312 1 95.62 104 ASP B CA 1
ATOM 4176 C C . ASP B 1 104 ? 16.734 42.062 29.812 1 95.62 104 ASP B C 1
ATOM 4178 O O . ASP B 1 104 ? 17.609 41.656 29.047 1 95.62 104 ASP B O 1
ATOM 4182 N N . GLY B 1 105 ? 15.516 42.312 29.422 1 97.06 105 GLY B N 1
ATOM 4183 C CA . GLY B 1 105 ? 15.18 42.406 28.016 1 97.06 105 GLY B CA 1
ATOM 4184 C C . GLY B 1 105 ? 14.781 41.062 27.406 1 97.06 105 GLY B C 1
ATOM 4185 O O . GLY B 1 105 ? 15.016 40.812 26.219 1 97.06 105 GLY B O 1
ATOM 4186 N N . GLN B 1 106 ? 14.281 40.125 28.219 1 97.38 106 GLN B N 1
ATOM 4187 C CA . GLN B 1 106 ? 13.789 38.875 27.719 1 97.38 106 GLN B CA 1
ATOM 4188 C C . GLN B 1 106 ? 12.258 38.812 27.719 1 97.38 106 GLN B C 1
ATOM 4190 O O . GLN B 1 106 ? 11.625 39.25 28.672 1 97.38 106 GLN B O 1
ATOM 4195 N N . LEU B 1 107 ? 11.742 38.406 26.578 1 97.56 107 LEU B N 1
ATOM 4196 C CA . LEU B 1 107 ? 10.312 38.094 26.562 1 97.56 107 LEU B CA 1
ATOM 4197 C C . LEU B 1 107 ? 10.047 36.688 27.078 1 97.56 107 LEU B C 1
ATOM 4199 O O . LEU B 1 107 ? 10.648 35.719 26.594 1 97.56 107 LEU B O 1
ATOM 4203 N N . SER B 1 108 ? 9.203 36.562 28.062 1 97.94 108 SER B N 1
ATOM 4204 C CA . SER B 1 108 ? 9 35.25 28.703 1 97.94 108 SER B CA 1
ATOM 4205 C C . SER B 1 108 ? 7.523 35 28.969 1 97.94 108 SER B C 1
ATOM 4207 O O . SER B 1 108 ? 6.852 35.812 29.609 1 97.94 108 SER B O 1
ATOM 4209 N N . LEU B 1 109 ? 7.055 33.969 28.406 1 98 109 LEU B N 1
ATOM 4210 C CA . LEU B 1 109 ? 5.734 33.438 28.766 1 98 109 LEU B CA 1
ATOM 4211 C C . LEU B 1 109 ? 5.82 32.5 29.969 1 98 109 LEU B C 1
ATOM 4213 O O . LEU B 1 109 ? 6.547 31.516 29.938 1 98 109 LEU B O 1
ATOM 4217 N N . ARG B 1 110 ? 5.074 32.812 30.984 1 97.44 110 ARG B N 1
ATOM 4218 C CA . ARG B 1 110 ? 5.137 32.062 32.219 1 97.44 110 ARG B CA 1
ATOM 4219 C C . ARG B 1 110 ? 3.746 31.594 32.656 1 97.44 110 ARG B C 1
ATOM 4221 O O . ARG B 1 110 ? 2.764 32.312 32.469 1 97.44 110 ARG B O 1
ATOM 4228 N N . ASP B 1 111 ? 3.732 30.438 33.219 1 96.38 111 ASP B N 1
ATOM 4229 C CA . ASP B 1 111 ? 2.451 29.984 33.75 1 96.38 111 ASP B CA 1
ATOM 4230 C C . ASP B 1 111 ? 2.154 30.609 35.094 1 96.38 111 ASP B C 1
ATOM 4232 O O . ASP B 1 111 ? 2.875 31.516 35.562 1 96.38 111 ASP B O 1
ATOM 4236 N N . SER B 1 112 ? 1.061 30.172 35.719 1 93.75 112 SER B N 1
ATOM 4237 C CA . SER B 1 112 ? 0.594 30.797 36.969 1 93.75 112 SER B CA 1
ATOM 4238 C C . SER B 1 112 ? 1.574 30.562 38.094 1 93.75 112 SER B C 1
ATOM 4240 O O . SER B 1 112 ? 1.593 31.312 39.094 1 93.75 112 SER B O 1
ATOM 4242 N N . ALA B 1 113 ? 2.387 29.547 37.906 1 95.38 113 ALA B N 1
ATOM 4243 C CA . ALA B 1 113 ? 3.367 29.234 38.969 1 95.38 113 ALA B CA 1
ATOM 4244 C C . ALA B 1 113 ? 4.688 29.953 38.688 1 95.38 113 ALA B C 1
ATOM 4246 O O . ALA B 1 113 ? 5.621 29.859 39.5 1 95.38 113 ALA B O 1
ATOM 4247 N N . GLY B 1 114 ? 4.738 30.594 37.594 1 94.12 114 GLY B N 1
ATOM 4248 C CA . GLY B 1 114 ? 5.945 31.328 37.281 1 94.12 114 GLY B CA 1
ATOM 4249 C C . GLY B 1 114 ? 6.918 30.547 36.406 1 94.12 114 GLY B C 1
ATOM 4250 O O . GLY B 1 114 ? 7.969 31.062 36.031 1 94.12 114 GLY B O 1
ATOM 4251 N N . THR B 1 115 ? 6.527 29.375 36.094 1 96.31 115 THR B N 1
ATOM 4252 C CA . THR B 1 115 ? 7.375 28.531 35.25 1 96.31 115 THR B CA 1
ATOM 4253 C C . THR B 1 115 ? 7.344 29.031 33.812 1 96.31 115 THR B C 1
ATOM 4255 O O . THR B 1 115 ? 6.27 29.266 33.25 1 96.31 115 THR B O 1
ATOM 4258 N N . GLU B 1 116 ? 8.531 29.188 33.219 1 96.69 116 GLU B N 1
ATOM 4259 C CA . GLU B 1 116 ? 8.594 29.625 31.844 1 96.69 116 GLU B CA 1
ATOM 4260 C C . GLU B 1 116 ? 8.125 28.531 30.891 1 96.69 116 GLU B C 1
ATOM 4262 O O . GLU B 1 116 ? 8.617 27.406 30.938 1 96.69 116 GLU B O 1
ATOM 4267 N N . ILE B 1 117 ? 7.207 28.859 30.047 1 96.5 117 ILE B N 1
ATOM 4268 C CA . ILE B 1 117 ? 6.605 27.938 29.094 1 96.5 117 ILE B CA 1
ATOM 4269 C C . ILE B 1 117 ? 7.211 28.172 27.703 1 96.5 117 ILE B C 1
ATOM 4271 O O . ILE B 1 117 ? 7.312 27.234 26.906 1 96.5 117 ILE B O 1
ATOM 4275 N N . TRP B 1 118 ? 7.527 29.359 27.391 1 96.94 118 TRP B N 1
ATOM 4276 C CA . TRP B 1 118 ? 8.047 29.719 26.078 1 96.94 118 TRP B CA 1
ATOM 4277 C C . TRP B 1 118 ? 8.891 30.984 26.141 1 96.94 118 TRP B C 1
ATOM 4279 O O . TRP B 1 118 ? 8.586 31.891 26.922 1 96.94 118 TRP B O 1
ATOM 4289 N N . ASN B 1 119 ? 9.852 31.016 25.375 1 96.81 119 ASN B N 1
ATOM 4290 C CA . ASN B 1 119 ? 10.75 32.156 25.188 1 96.81 119 ASN B CA 1
ATOM 4291 C C . ASN B 1 119 ? 11.383 32.125 23.797 1 96.81 119 ASN B C 1
ATOM 4293 O O . ASN B 1 119 ? 11.828 31.078 23.328 1 96.81 119 ASN B O 1
ATOM 4297 N N . PRO B 1 120 ? 11.422 33.312 23.109 1 96.06 120 PRO B N 1
ATOM 4298 C CA . PRO B 1 120 ? 11.984 33.281 21.75 1 96.06 120 PRO B CA 1
ATOM 4299 C C . PRO B 1 120 ? 13.5 33.156 21.75 1 96.06 120 PRO B C 1
ATOM 4301 O O . PRO B 1 120 ? 14.109 33 20.688 1 96.06 120 PRO B O 1
ATOM 4304 N N . GLY B 1 121 ? 14.148 33.188 22.844 1 93.5 121 GLY B N 1
ATOM 4305 C CA . GLY B 1 121 ? 15.586 32.969 22.953 1 93.5 121 GLY B CA 1
ATOM 4306 C C . GLY B 1 121 ? 16.406 34.219 22.719 1 93.5 121 GLY B C 1
ATOM 4307 O O . GLY B 1 121 ? 17.641 34.188 22.719 1 93.5 121 GLY B O 1
ATOM 4308 N N . ALA B 1 122 ? 15.773 35.344 22.453 1 93.06 122 ALA B N 1
ATOM 4309 C CA . ALA B 1 122 ? 16.469 36.594 22.312 1 93.06 122 ALA B CA 1
ATOM 4310 C C . ALA B 1 122 ? 16.641 37.312 23.656 1 93.06 122 ALA B C 1
ATOM 4312 O O . ALA B 1 122 ? 15.75 37.25 24.5 1 93.06 122 ALA B O 1
ATOM 4313 N N . ALA B 1 123 ? 17.828 37.938 23.859 1 92.88 123 ALA B N 1
ATOM 4314 C CA . ALA B 1 123 ? 18.125 38.625 25.109 1 92.88 123 ALA B CA 1
ATOM 4315 C C . ALA B 1 123 ? 18.547 40.094 24.859 1 92.88 123 ALA B C 1
ATOM 4317 O O . ALA B 1 123 ? 18.797 40.469 23.719 1 92.88 123 ALA B O 1
ATOM 4318 N N . ALA B 1 124 ? 18.469 40.875 25.875 1 95.94 124 ALA B N 1
ATOM 4319 C CA . ALA B 1 124 ? 19.031 42.219 25.922 1 95.94 124 ALA B CA 1
ATOM 4320 C C . ALA B 1 124 ? 18.203 43.188 25.062 1 95.94 124 ALA B C 1
ATOM 4322 O O . ALA B 1 124 ? 18.766 44.094 24.422 1 95.94 124 ALA B O 1
ATOM 4323 N N . ALA B 1 125 ? 16.922 42.875 24.938 1 97.69 125 ALA B N 1
ATOM 4324 C CA . ALA B 1 125 ? 16.062 43.844 24.266 1 97.69 125 ALA B CA 1
ATOM 4325 C C . ALA B 1 125 ? 15.914 45.125 25.109 1 97.69 125 ALA B C 1
ATOM 4327 O O . ALA B 1 125 ? 15.805 45.031 26.344 1 97.69 125 ALA B O 1
ATOM 4328 N N . SER B 1 126 ? 15.891 46.281 24.516 1 97.69 126 SER B N 1
ATOM 4329 C CA . SER B 1 126 ? 15.617 47.562 25.188 1 97.69 126 SER B CA 1
ATOM 4330 C C . SER B 1 126 ? 14.117 47.844 25.25 1 97.69 126 SER B C 1
ATOM 4332 O O . SER B 1 126 ? 13.648 48.469 26.188 1 97.69 126 SER B O 1
ATOM 4334 N N . TYR B 1 127 ? 13.43 47.438 24.297 1 97.12 127 TYR B N 1
ATOM 4335 C CA . TYR B 1 127 ? 11.977 47.531 24.266 1 97.12 127 TYR B CA 1
ATOM 4336 C C . TYR B 1 127 ? 11.383 46.531 23.266 1 97.12 127 TYR B C 1
ATOM 4338 O O . TYR B 1 127 ? 12.117 45.875 22.516 1 97.12 127 TYR B O 1
ATOM 4346 N N . ALA B 1 128 ? 10.133 46.312 23.297 1 97.81 128 ALA B N 1
ATOM 4347 C CA . ALA B 1 128 ? 9.359 45.562 22.297 1 97.81 128 ALA B CA 1
ATOM 4348 C C . ALA B 1 128 ? 8.359 46.469 21.594 1 97.81 128 ALA B C 1
ATOM 4350 O O . ALA B 1 128 ? 8.109 47.594 22.031 1 97.81 128 ALA B O 1
ATOM 4351 N N . ALA B 1 129 ? 7.883 46.062 20.422 1 97.38 129 ALA B N 1
ATOM 4352 C CA . ALA B 1 129 ? 6.867 46.812 19.703 1 97.38 129 ALA B CA 1
ATOM 4353 C C . ALA B 1 129 ? 6.027 45.906 18.812 1 97.38 129 ALA B C 1
ATOM 4355 O O . ALA B 1 129 ? 6.523 44.906 18.297 1 97.38 129 ALA B O 1
ATOM 4356 N N . LEU B 1 130 ? 4.797 46.219 18.766 1 97.69 130 LEU B N 1
ATOM 4357 C CA . LEU B 1 130 ? 3.908 45.625 17.766 1 97.69 130 LEU B CA 1
ATOM 4358 C C . LEU B 1 130 ? 3.668 46.594 16.625 1 97.69 130 LEU B C 1
ATOM 4360 O O . LEU B 1 130 ? 3.025 47.625 16.797 1 97.69 130 LEU B O 1
ATOM 4364 N N . PHE B 1 131 ? 4.211 46.188 15.445 1 97 131 PHE B N 1
ATOM 4365 C CA . PHE B 1 131 ? 4.105 47.094 14.297 1 97 131 PHE B CA 1
ATOM 4366 C C . PHE B 1 131 ? 2.713 47.031 13.68 1 97 131 PHE B C 1
ATOM 4368 O O . PHE B 1 131 ? 1.968 46.062 13.93 1 97 131 PHE B O 1
ATOM 4375 N N . ASP B 1 132 ? 2.432 48 12.859 1 95.25 132 ASP B N 1
ATOM 4376 C CA . ASP B 1 132 ? 1.132 48.062 12.195 1 95.25 132 ASP B CA 1
ATOM 4377 C C . ASP B 1 132 ? 1.014 47 11.117 1 95.25 132 ASP B C 1
ATOM 4379 O O . ASP B 1 132 ? -0.077 46.75 10.602 1 95.25 132 ASP B O 1
ATOM 4383 N N . THR B 1 133 ? 2.072 46.312 10.773 1 96.12 133 THR B N 1
ATOM 4384 C CA . THR B 1 133 ? 2.062 45.156 9.859 1 96.12 133 THR B CA 1
ATOM 4385 C C . THR B 1 133 ? 1.623 43.906 10.578 1 96.12 133 THR B C 1
ATOM 4387 O O . THR B 1 133 ? 1.316 42.875 9.93 1 96.12 133 THR B O 1
ATOM 4390 N N . GLY B 1 134 ? 1.619 43.969 11.883 1 97.25 134 GLY B N 1
ATOM 4391 C CA . GLY B 1 134 ? 1.321 42.781 12.68 1 97.25 134 GLY B CA 1
ATOM 4392 C C . GLY B 1 134 ? 2.564 42.094 13.203 1 97.25 134 GLY B C 1
ATOM 4393 O O . GLY B 1 134 ? 2.467 41.094 13.922 1 97.25 134 GLY B O 1
ATOM 4394 N N . ASN B 1 135 ? 3.779 42.594 12.844 1 98.06 135 ASN B N 1
ATOM 4395 C CA . ASN B 1 135 ? 5.047 42.031 13.297 1 98.06 135 ASN B CA 1
ATOM 4396 C C . ASN B 1 135 ? 5.387 42.469 14.711 1 98.06 135 ASN B C 1
ATOM 4398 O O . ASN B 1 135 ? 5.453 43.688 15 1 98.06 135 ASN B O 1
ATOM 4402 N N . PHE B 1 136 ? 5.512 41.531 15.602 1 97.94 136 PHE B N 1
ATOM 4403 C CA . PHE B 1 136 ? 5.996 41.844 16.953 1 97.94 136 PHE B CA 1
ATOM 4404 C C . PHE B 1 136 ? 7.512 41.688 17.016 1 97.94 136 PHE B C 1
ATOM 4406 O O . PHE B 1 136 ? 8.062 40.656 16.625 1 97.94 136 PHE B O 1
ATOM 4413 N N . VAL B 1 137 ? 8.188 42.719 17.594 1 98 137 VAL B N 1
ATOM 4414 C CA . VAL B 1 137 ? 9.641 42.719 17.484 1 98 137 VAL B CA 1
ATOM 4415 C C . VAL B 1 137 ? 10.258 43.031 18.859 1 98 137 VAL B C 1
ATOM 4417 O O . VAL B 1 137 ? 9.633 43.688 19.688 1 98 137 VAL B O 1
ATOM 4420 N N . LEU B 1 138 ? 11.383 42.469 19.109 1 98.06 138 LEU B N 1
ATOM 4421 C CA . LEU B 1 138 ? 12.289 42.844 20.188 1 98.06 138 LEU B CA 1
ATOM 4422 C C . LEU B 1 138 ? 13.484 43.625 19.641 1 98.06 138 LEU B C 1
ATOM 4424 O O . LEU B 1 138 ? 14.156 43.188 18.719 1 98.06 138 LEU B O 1
ATOM 4428 N N . VAL B 1 139 ? 13.68 44.75 20.234 1 97.69 139 VAL B N 1
ATOM 4429 C CA . VAL B 1 139 ? 14.664 45.688 19.656 1 97.69 139 VAL B CA 1
ATOM 4430 C C . VAL B 1 139 ? 15.766 45.969 20.672 1 97.69 139 VAL B C 1
ATOM 4432 O O . VAL B 1 139 ? 15.477 46.188 21.859 1 97.69 139 VAL B O 1
ATOM 4435 N N . SER B 1 140 ? 16.953 46 20.156 1 97.06 140 SER B N 1
ATOM 4436 C CA . SER B 1 140 ? 18.094 46.281 21.016 1 97.06 140 SER B CA 1
ATOM 4437 C C . SER B 1 140 ? 18.25 47.781 21.25 1 97.06 140 SER B C 1
ATOM 4439 O O . SER B 1 140 ? 17.5 48.594 20.672 1 97.06 140 SER B O 1
ATOM 4441 N N . SER B 1 141 ? 19.25 48.125 22.094 1 94.62 141 SER B N 1
ATOM 4442 C CA . SER B 1 141 ? 19.5 49.531 22.422 1 94.62 141 SER B CA 1
ATOM 4443 C C . SER B 1 141 ? 20 50.281 21.188 1 94.62 141 SER B C 1
ATOM 4445 O O . SER B 1 141 ? 19.797 51.5 21.078 1 94.62 141 SER B O 1
ATOM 4447 N N . ASN B 1 142 ? 20.594 49.562 20.266 1 95.25 142 ASN B N 1
ATOM 4448 C CA . ASN B 1 142 ? 21.125 50.219 19.062 1 95.25 142 ASN B CA 1
ATOM 4449 C C . ASN B 1 142 ? 20.109 50.219 17.938 1 95.25 142 ASN B C 1
ATOM 4451 O O . ASN B 1 142 ? 20.422 50.625 16.812 1 95.25 142 ASN B O 1
ATOM 4455 N N . GLY B 1 143 ? 18.969 49.719 18.234 1 93.38 143 GLY B N 1
ATOM 4456 C CA . GLY B 1 143 ? 17.891 49.781 17.266 1 93.38 143 GLY B CA 1
ATOM 4457 C C . GLY B 1 143 ? 17.828 48.531 16.375 1 93.38 143 GLY B C 1
ATOM 4458 O O . GLY B 1 143 ? 16.969 48.438 15.5 1 93.38 143 GLY B O 1
ATOM 4459 N N . SER B 1 144 ? 18.656 47.625 16.672 1 95.38 144 SER B N 1
ATOM 4460 C CA . SER B 1 144 ? 18.672 46.406 15.883 1 95.38 144 SER B CA 1
ATOM 4461 C C . SER B 1 144 ? 17.562 45.438 16.328 1 95.38 144 SER B C 1
ATOM 4463 O O . SER B 1 144 ? 17.25 45.375 17.516 1 95.38 144 SER B O 1
ATOM 4465 N N . MET B 1 145 ? 17 44.75 15.344 1 95.62 145 MET B N 1
ATOM 4466 C CA . MET B 1 145 ? 15.977 43.75 15.648 1 95.62 145 MET B CA 1
ATOM 4467 C C . MET B 1 145 ? 16.609 42.469 16.172 1 95.62 145 MET B C 1
ATOM 4469 O O . MET B 1 145 ? 17.375 41.812 15.461 1 95.62 145 MET B O 1
ATOM 4473 N N . LEU B 1 146 ? 16.281 42.031 17.359 1 97.38 146 LEU B N 1
ATOM 4474 C CA . LEU B 1 146 ? 16.812 40.844 17.984 1 97.38 146 LEU B CA 1
ATOM 4475 C C . LEU B 1 146 ? 15.953 39.625 17.672 1 97.38 146 LEU B C 1
ATOM 4477 O O . LEU B 1 146 ? 16.438 38.5 17.656 1 97.38 146 LEU B O 1
ATOM 4481 N N . TRP B 1 147 ? 14.727 39.844 17.469 1 97.62 147 TRP B N 1
ATOM 4482 C CA . TRP B 1 147 ? 13.734 38.812 17.188 1 97.62 147 TRP B CA 1
ATOM 4483 C C . TRP B 1 147 ? 12.461 39.438 16.609 1 97.62 147 TRP B C 1
ATOM 4485 O O . TRP B 1 147 ? 12.109 40.562 16.953 1 97.62 147 TRP B O 1
ATOM 4495 N N . GLU B 1 148 ? 11.766 38.719 15.82 1 97.69 148 GLU B N 1
ATOM 4496 C CA . GLU B 1 148 ? 10.469 39.156 15.32 1 97.69 148 GLU B CA 1
ATOM 4497 C C . GLU B 1 148 ? 9.531 37.969 15.086 1 97.69 148 GLU B C 1
ATOM 4499 O O . GLU B 1 148 ? 9.977 36.906 14.695 1 97.69 148 GLU B O 1
ATOM 4504 N N . SER B 1 149 ? 8.273 38.094 15.289 1 97.94 149 SER B N 1
ATOM 4505 C CA . SER B 1 149 ? 7.281 37.031 15.102 1 97.94 149 SER B CA 1
ATOM 4506 C C . SER B 1 149 ? 7.203 36.594 13.641 1 97.94 149 SER B C 1
ATOM 4508 O O . SER B 1 149 ? 6.953 35.438 13.352 1 97.94 149 SER B O 1
ATOM 4510 N N . PHE B 1 150 ? 7.504 37.5 12.68 1 97.25 150 PHE B N 1
ATOM 4511 C CA . PHE B 1 150 ? 7.426 37.219 11.25 1 97.25 150 PHE B CA 1
ATOM 4512 C C . PHE B 1 150 ? 8.453 36.188 10.844 1 97.25 150 PHE B C 1
ATOM 4514 O O . PHE B 1 150 ? 8.312 35.531 9.805 1 97.25 150 PHE B O 1
ATOM 4521 N N . SER B 1 151 ? 9.469 35.938 11.633 1 96.56 151 SER B N 1
ATOM 4522 C CA . SER B 1 151 ? 10.516 35 11.297 1 96.56 151 SER B CA 1
ATOM 4523 C C . SER B 1 151 ? 10.18 33.594 11.812 1 96.56 151 SER B C 1
ATOM 4525 O O . SER B 1 151 ? 10.828 32.625 11.438 1 96.56 151 SER B O 1
ATOM 4527 N N . VAL B 1 152 ? 9.164 33.5 12.648 1 96.69 152 VAL B N 1
ATOM 4528 C CA . VAL B 1 152 ? 8.742 32.219 13.188 1 96.69 152 VAL B CA 1
ATOM 4529 C C . VAL B 1 152 ? 7.227 32.062 13.055 1 96.69 152 VAL B C 1
ATOM 4531 O O . VAL B 1 152 ? 6.512 31.969 14.055 1 96.69 152 VAL B O 1
ATOM 4534 N N . PRO B 1 153 ? 6.812 32 11.852 1 97.38 153 PRO B N 1
ATOM 4535 C CA . PRO B 1 153 ? 5.363 31.938 11.648 1 97.38 153 PRO B CA 1
ATOM 4536 C C . PRO B 1 153 ? 4.734 30.672 12.227 1 97.38 153 PRO B C 1
ATOM 4538 O O . PRO B 1 153 ? 5.449 29.719 12.57 1 97.38 153 PRO B O 1
ATOM 4541 N N . THR B 1 154 ? 3.422 30.672 12.453 1 97.31 154 THR B N 1
ATOM 4542 C CA . THR B 1 154 ? 2.674 29.5 12.867 1 97.31 154 THR B CA 1
ATOM 4543 C C . THR B 1 154 ? 1.895 28.906 11.688 1 97.31 154 THR B C 1
ATOM 4545 O O . THR B 1 154 ? 2.412 28.062 10.953 1 97.31 154 THR B O 1
ATOM 4548 N N . ASP B 1 155 ? 0.657 29.438 11.336 1 98.38 155 ASP B N 1
ATOM 4549 C CA . ASP B 1 155 ? -0.088 28.922 10.188 1 98.38 155 ASP B CA 1
ATOM 4550 C C . ASP B 1 155 ? -0.461 30.047 9.227 1 98.38 155 ASP B C 1
ATOM 4552 O O . ASP B 1 155 ? -1.132 29.812 8.219 1 98.38 155 ASP B O 1
ATOM 4556 N N . THR B 1 156 ? -0.001 31.281 9.508 1 98.56 156 THR B N 1
ATOM 4557 C CA . THR B 1 156 ? -0.485 32.469 8.781 1 98.56 156 THR B CA 1
ATOM 4558 C C . THR B 1 156 ? 0.671 33.375 8.414 1 98.56 156 THR B C 1
ATOM 4560 O O . THR B 1 156 ? 1.604 33.562 9.203 1 98.56 156 THR B O 1
ATOM 4563 N N . ILE B 1 157 ? 0.58 33.969 7.273 1 98.44 157 ILE B N 1
ATOM 4564 C CA . ILE B 1 157 ? 1.49 35.031 6.891 1 98.44 157 ILE B CA 1
ATOM 4565 C C . ILE B 1 157 ? 0.691 36.281 6.52 1 98.44 157 ILE B C 1
ATOM 4567 O O . ILE B 1 157 ? -0.458 36.188 6.082 1 98.44 157 ILE B O 1
ATOM 4571 N N . LEU B 1 158 ? 1.312 37.406 6.672 1 98.06 158 LEU B N 1
ATOM 4572 C CA . LEU B 1 158 ? 0.697 38.719 6.414 1 98.06 158 LEU B CA 1
ATOM 4573 C C . LEU B 1 158 ? 1.485 39.5 5.367 1 98.06 158 LEU B C 1
ATOM 4575 O O . LEU B 1 158 ? 2.609 39.125 5.023 1 98.06 158 LEU B O 1
ATOM 4579 N N . PRO B 1 159 ? 0.895 40.531 4.824 1 96.62 159 PRO B N 1
ATOM 4580 C CA . PRO B 1 159 ? 1.642 41.375 3.883 1 96.62 159 PRO B CA 1
ATOM 4581 C C . PRO B 1 159 ? 2.971 41.875 4.453 1 96.62 159 PRO B C 1
ATOM 4583 O O . PRO B 1 159 ? 3.043 42.219 5.633 1 96.62 159 PRO B O 1
ATOM 4586 N N . SER B 1 160 ? 4 41.875 3.611 1 96.12 160 SER B N 1
ATOM 4587 C CA . SER B 1 160 ? 5.371 42.281 3.898 1 96.12 160 SER B CA 1
ATOM 4588 C C . SER B 1 160 ? 6.148 41.188 4.613 1 96.12 160 SER B C 1
ATOM 4590 O O . SER B 1 160 ? 7.332 41.344 4.91 1 96.12 160 SER B O 1
ATOM 4592 N N . GLN B 1 161 ? 5.5 40.094 4.934 1 97.75 161 GLN B N 1
ATOM 4593 C CA . GLN B 1 161 ? 6.176 38.969 5.598 1 97.75 161 GLN B CA 1
ATOM 4594 C C . GLN B 1 161 ? 6.828 38.062 4.578 1 97.75 161 GLN B C 1
ATOM 4596 O O . GLN B 1 161 ? 6.285 37.812 3.494 1 97.75 161 GLN B O 1
ATOM 4601 N N . SER B 1 162 ? 7.965 37.531 4.945 1 96.75 162 SER B N 1
ATOM 4602 C CA . SER B 1 162 ? 8.656 36.531 4.141 1 96.75 162 SER B CA 1
ATOM 4603 C C . SER B 1 162 ? 8.703 35.188 4.855 1 96.75 162 SER B C 1
ATOM 4605 O O . SER B 1 162 ? 8.859 35.125 6.078 1 96.75 162 SER B O 1
ATOM 4607 N N . LEU B 1 163 ? 8.484 34.156 4.168 1 97.56 163 LEU B N 1
ATOM 4608 C CA . LEU B 1 163 ? 8.805 32.812 4.629 1 97.56 163 LEU B CA 1
ATOM 4609 C C . LEU B 1 163 ? 10.164 32.375 4.109 1 97.56 163 LEU B C 1
ATOM 4611 O O . LEU B 1 163 ? 10.289 31.953 2.959 1 97.56 163 LEU B O 1
ATOM 4615 N N . SER B 1 164 ? 11.148 32.438 4.949 1 96.88 164 SER B N 1
ATOM 4616 C CA . SER B 1 164 ? 12.539 32.156 4.578 1 96.88 164 SER B CA 1
ATOM 4617 C C . SER B 1 164 ? 12.766 30.656 4.355 1 96.88 164 SER B C 1
ATOM 4619 O O . SER B 1 164 ? 11.93 29.844 4.738 1 96.88 164 SER B O 1
ATOM 4621 N N . PRO B 1 165 ? 13.898 30.344 3.729 1 96.62 165 PRO B N 1
ATOM 4622 C CA . PRO B 1 165 ? 14.219 28.922 3.596 1 96.62 165 PRO B CA 1
ATOM 4623 C C . PRO B 1 165 ? 14.211 28.188 4.934 1 96.62 165 PRO B C 1
ATOM 4625 O O . PRO B 1 165 ? 14.656 28.734 5.945 1 96.62 165 PRO B O 1
ATOM 4628 N N . ASN B 1 166 ? 13.648 26.938 4.887 1 95.81 166 ASN B N 1
ATOM 4629 C CA . ASN B 1 166 ? 13.547 26.047 6.035 1 95.81 166 ASN B CA 1
ATOM 4630 C C . ASN B 1 166 ? 12.453 26.5 6.996 1 95.81 166 ASN B C 1
ATOM 4632 O O . ASN B 1 166 ? 12.414 26.062 8.148 1 95.81 166 ASN B O 1
ATOM 4636 N N . SER B 1 167 ? 11.609 27.453 6.594 1 96.62 167 SER B N 1
ATOM 4637 C CA . SER B 1 167 ? 10.445 27.859 7.379 1 96.62 167 SER B CA 1
ATOM 4638 C C . SER B 1 167 ? 9.227 27.016 7.012 1 96.62 167 SER B C 1
ATOM 4640 O O . SER B 1 167 ? 9.133 26.5 5.895 1 96.62 167 SER B O 1
ATOM 4642 N N . ILE B 1 168 ? 8.344 26.906 7.984 1 97.69 168 ILE B N 1
ATOM 4643 C CA . ILE B 1 168 ? 7.141 26.109 7.727 1 97.69 168 ILE B CA 1
ATOM 4644 C C . ILE B 1 168 ? 5.914 26.875 8.234 1 97.69 168 ILE B C 1
ATOM 4646 O O . ILE B 1 168 ? 6.02 27.719 9.125 1 97.69 168 ILE B O 1
ATOM 4650 N N . LEU B 1 169 ? 4.828 26.672 7.621 1 98.56 169 LEU B N 1
ATOM 4651 C CA . LEU B 1 169 ? 3.508 26.922 8.195 1 98.56 169 LEU B CA 1
ATOM 4652 C C . LEU B 1 169 ? 2.859 25.609 8.625 1 98.56 169 LEU B C 1
ATOM 4654 O O . LEU B 1 169 ? 2.826 24.641 7.863 1 98.56 169 LEU B O 1
ATOM 4658 N N . LEU B 1 170 ? 2.422 25.531 9.797 1 97.88 170 LEU B N 1
ATOM 4659 C CA . LEU B 1 170 ? 1.77 24.344 10.336 1 97.88 170 LEU B CA 1
ATOM 4660 C C . LEU B 1 170 ? 0.298 24.609 10.633 1 97.88 170 LEU B C 1
ATOM 4662 O O . LEU B 1 170 ? -0.027 25.5 11.422 1 97.88 170 LEU B O 1
ATOM 4666 N N . ALA B 1 171 ? -0.56 23.859 10.039 1 97.94 171 ALA B N 1
ATOM 4667 C CA . ALA B 1 171 ? -1.994 24.047 10.242 1 97.94 171 ALA B CA 1
ATOM 4668 C C . ALA B 1 171 ? -2.406 23.672 11.664 1 97.94 171 ALA B C 1
ATOM 4670 O O . ALA B 1 171 ? -1.704 22.922 12.344 1 97.94 171 ALA B O 1
ATOM 4671 N N . LYS B 1 172 ? -3.508 24.281 12.047 1 95.81 172 LYS B N 1
ATOM 4672 C CA . LYS B 1 172 ? -4.125 23.812 13.281 1 95.81 172 LYS B CA 1
ATOM 4673 C C . LYS B 1 172 ? -4.836 22.469 13.062 1 95.81 172 LYS B C 1
ATOM 4675 O O . LYS B 1 172 ? -5.039 22.047 11.922 1 95.81 172 LYS B O 1
ATOM 4680 N N . LEU B 1 173 ? -5.18 21.812 14.172 1 94.62 173 LEU B N 1
ATOM 4681 C CA . LEU B 1 173 ? -5.766 20.484 14.078 1 94.62 173 LEU B CA 1
ATOM 4682 C C . LEU B 1 173 ? -7.203 20.562 13.57 1 94.62 173 LEU B C 1
ATOM 4684 O O . LEU B 1 173 ? -7.637 19.703 12.797 1 94.62 173 LEU B O 1
ATOM 4688 N N . ASN B 1 174 ? -7.91 21.516 14.055 1 93.31 174 ASN B N 1
ATOM 4689 C CA . ASN B 1 174 ? -9.297 21.781 13.68 1 93.31 174 ASN B CA 1
ATOM 4690 C C . ASN B 1 174 ? -9.625 23.266 13.797 1 93.31 174 ASN B C 1
ATOM 4692 O O . ASN B 1 174 ? -8.789 24.062 14.211 1 93.31 174 ASN B O 1
ATOM 4696 N N . TYR B 1 175 ? -10.844 23.594 13.414 1 89.06 175 TYR B N 1
ATOM 4697 C CA . TYR B 1 175 ? -11.25 25 13.422 1 89.06 175 TYR B CA 1
ATOM 4698 C C . TYR B 1 175 ? -11.062 25.625 14.797 1 89.06 175 TYR B C 1
ATOM 4700 O O . TYR B 1 175 ? -10.555 26.734 14.922 1 89.06 175 TYR B O 1
ATOM 4708 N N . ASP B 1 176 ? -11.391 24.906 15.82 1 89.44 176 ASP B N 1
ATOM 4709 C CA . ASP B 1 176 ? -11.367 25.453 17.172 1 89.44 176 ASP B CA 1
ATOM 4710 C C . ASP B 1 176 ? -10.289 24.781 18.016 1 89.44 176 ASP B C 1
ATOM 4712 O O . ASP B 1 176 ? -10.258 24.922 19.234 1 89.44 176 ASP B O 1
ATOM 4716 N N . ASP B 1 177 ? -9.492 23.938 17.422 1 93.25 177 ASP B N 1
ATOM 4717 C CA . ASP B 1 177 ? -8.391 23.25 18.094 1 93.25 177 ASP B CA 1
ATOM 4718 C C . ASP B 1 177 ? -7.039 23.703 17.531 1 93.25 177 ASP B C 1
ATOM 4720 O O . ASP B 1 177 ? -6.66 23.328 16.422 1 93.25 177 ASP B O 1
ATOM 4724 N N . PHE B 1 178 ? -6.309 24.406 18.328 1 94.69 178 PHE B N 1
ATOM 4725 C CA . PHE B 1 178 ? -5.109 25.094 17.875 1 94.69 178 PHE B CA 1
ATOM 4726 C C . PHE B 1 178 ? -3.883 24.203 18.016 1 94.69 178 PHE B C 1
ATOM 4728 O O . PHE B 1 178 ? -2.76 24.641 17.75 1 94.69 178 PHE B O 1
ATOM 4735 N N . SER B 1 179 ? -4.117 22.938 18.406 1 93.75 179 SER B N 1
ATOM 4736 C CA . SER B 1 179 ? -2.99 22.016 18.469 1 93.75 179 SER B CA 1
ATOM 4737 C C . SER B 1 179 ? -2.385 21.797 17.078 1 93.75 179 SER B C 1
ATOM 4739 O O . SER B 1 179 ? -2.947 22.234 16.078 1 93.75 179 SER B O 1
ATOM 4741 N N . TYR B 1 180 ? -1.193 21.125 17.078 1 94.06 180 TYR B N 1
ATOM 4742 C CA . TYR B 1 180 ? -0.534 20.859 15.805 1 94.06 180 TYR B CA 1
ATOM 4743 C C . TYR B 1 180 ? -1.419 20.016 14.898 1 94.06 180 TYR B C 1
ATOM 4745 O O . TYR B 1 180 ? -1.957 19 15.32 1 94.06 180 TYR B O 1
ATOM 4753 N N . GLY B 1 181 ? -1.503 20.469 13.68 1 96.19 181 GLY B N 1
ATOM 4754 C CA . GLY B 1 181 ? -2.412 19.844 12.742 1 96.19 181 GLY B CA 1
ATOM 4755 C C . GLY B 1 181 ? -1.738 18.797 11.867 1 96.19 181 GLY B C 1
ATOM 4756 O O . GLY B 1 181 ? -0.671 18.281 12.219 1 96.19 181 GLY B O 1
ATOM 4757 N N . ARG B 1 182 ? -2.455 18.484 10.789 1 96.25 182 ARG B N 1
ATOM 4758 C CA . ARG B 1 182 ? -2.088 17.344 9.953 1 96.25 182 ARG B CA 1
ATOM 4759 C C . ARG B 1 182 ? -1.375 17.797 8.688 1 96.25 182 ARG B C 1
ATOM 4761 O O . ARG B 1 182 ? -0.969 16.969 7.863 1 96.25 182 ARG B O 1
ATOM 4768 N N . PHE B 1 183 ? -1.268 19.156 8.539 1 97.94 183 PHE B N 1
ATOM 4769 C CA . PHE B 1 183 ? -0.76 19.641 7.262 1 97.94 183 PHE B CA 1
ATOM 4770 C C . PHE B 1 183 ? 0.312 20.703 7.484 1 97.94 183 PHE B C 1
ATOM 4772 O O . PHE B 1 183 ? 0.209 21.516 8.406 1 97.94 183 PHE B O 1
ATOM 4779 N N . LYS B 1 184 ? 1.287 20.703 6.625 1 97.81 184 LYS B N 1
ATOM 4780 C CA . LYS B 1 184 ? 2.33 21.719 6.703 1 97.81 184 LYS B CA 1
ATOM 4781 C C . LYS B 1 184 ? 2.711 22.219 5.316 1 97.81 184 LYS B C 1
ATOM 4783 O O . LYS B 1 184 ? 2.629 21.484 4.336 1 97.81 184 LYS B O 1
ATOM 4788 N N . LEU B 1 185 ? 3.027 23.422 5.227 1 98.62 185 LEU B N 1
ATOM 4789 C CA . LEU B 1 185 ? 3.631 24.078 4.074 1 98.62 185 LEU B CA 1
ATOM 4790 C C . LEU B 1 185 ? 5.094 24.422 4.344 1 98.62 185 LEU B C 1
ATOM 4792 O O . LEU B 1 185 ? 5.398 25.141 5.305 1 98.62 185 LEU B O 1
ATOM 4796 N N . SER B 1 186 ? 5.988 23.938 3.506 1 98.31 186 SER B N 1
ATOM 4797 C CA . SER B 1 186 ? 7.418 24.078 3.768 1 98.31 186 SER B CA 1
ATOM 4798 C C . SER B 1 186 ? 8.117 24.828 2.645 1 98.31 186 SER B C 1
ATOM 4800 O O . SER B 1 186 ? 8.031 24.438 1.478 1 98.31 186 SER B O 1
ATOM 4802 N N . MET B 1 187 ? 8.766 25.922 3.041 1 98.38 187 MET B N 1
ATOM 4803 C CA . MET B 1 187 ? 9.727 26.531 2.131 1 98.38 187 MET B CA 1
ATOM 4804 C C . MET B 1 187 ? 11.094 25.875 2.252 1 98.38 187 MET B C 1
ATOM 4806 O O . MET B 1 187 ? 11.898 26.25 3.105 1 98.38 187 MET B O 1
ATOM 4810 N N . GLN B 1 188 ? 11.344 24.984 1.325 1 97.62 188 GLN B N 1
ATOM 4811 C CA . GLN B 1 188 ? 12.531 24.156 1.438 1 97.62 188 GLN B CA 1
ATOM 4812 C C . GLN B 1 188 ? 13.773 24.906 0.975 1 97.62 188 GLN B C 1
ATOM 4814 O O . GLN B 1 188 ? 13.68 25.875 0.215 1 97.62 188 GLN B O 1
ATOM 4819 N N . THR B 1 189 ? 14.977 24.469 1.377 1 97.12 189 THR B N 1
ATOM 4820 C CA . THR B 1 189 ? 16.234 25.141 1.099 1 97.12 189 THR B CA 1
ATOM 4821 C C . THR B 1 189 ? 16.594 25.047 -0.382 1 97.12 189 THR B C 1
ATOM 4823 O O . THR B 1 189 ? 17.344 25.859 -0.903 1 97.12 189 THR B O 1
ATOM 4826 N N . ASP B 1 190 ? 16.016 24.062 -1.078 1 96.94 190 ASP B N 1
ATOM 4827 C CA . ASP B 1 190 ? 16.297 23.891 -2.502 1 96.94 190 ASP B CA 1
ATOM 4828 C C . ASP B 1 190 ? 15.445 24.844 -3.344 1 96.94 190 ASP B C 1
ATOM 4830 O O . ASP B 1 190 ? 15.57 24.875 -4.57 1 96.94 190 ASP B O 1
ATOM 4834 N N . GLY B 1 191 ? 14.547 25.609 -2.678 1 97 191 GLY B N 1
ATOM 4835 C CA . GLY B 1 191 ? 13.734 26.594 -3.365 1 97 191 GLY B CA 1
ATOM 4836 C C . GLY B 1 191 ? 12.344 26.109 -3.709 1 97 191 GLY B C 1
ATOM 4837 O O . GLY B 1 191 ? 11.539 26.844 -4.27 1 97 191 GLY B O 1
ATOM 4838 N N . ASN B 1 192 ? 12.094 24.875 -3.391 1 97.88 192 ASN B N 1
ATOM 4839 C CA . ASN B 1 192 ? 10.773 24.312 -3.648 1 97.88 192 ASN B CA 1
ATOM 4840 C C . ASN B 1 192 ? 9.805 24.625 -2.514 1 97.88 192 ASN B C 1
ATOM 4842 O O . ASN B 1 192 ? 10.156 24.5 -1.339 1 97.88 192 ASN B O 1
ATOM 4846 N N . LEU B 1 193 ? 8.617 25.156 -2.82 1 98.38 193 LEU B N 1
ATOM 4847 C CA . LEU B 1 193 ? 7.512 25.297 -1.877 1 98.38 193 LEU B CA 1
ATOM 4848 C C . LEU B 1 193 ? 6.605 24.062 -1.92 1 98.38 193 LEU B C 1
ATOM 4850 O O . LEU B 1 193 ? 6.031 23.75 -2.965 1 98.38 193 LEU B O 1
ATOM 4854 N N . VAL B 1 194 ? 6.449 23.359 -0.75 1 98.44 194 VAL B N 1
ATOM 4855 C CA . VAL B 1 194 ? 5.828 22.031 -0.828 1 98.44 194 VAL B CA 1
ATOM 4856 C C . VAL B 1 194 ? 4.801 21.875 0.29 1 98.44 194 VAL B C 1
ATOM 4858 O O . VAL B 1 194 ? 5.047 22.281 1.429 1 98.44 194 VAL B O 1
ATOM 4861 N N . PHE B 1 195 ? 3.648 21.297 -0.085 1 98.56 195 PHE B N 1
ATOM 4862 C CA . PHE B 1 195 ? 2.611 20.922 0.865 1 98.56 195 PHE B CA 1
ATOM 4863 C C . PHE B 1 195 ? 2.752 19.453 1.265 1 98.56 195 PHE B C 1
ATOM 4865 O O . PHE B 1 195 ? 2.934 18.594 0.407 1 98.56 195 PHE B O 1
ATOM 4872 N N . TYR B 1 196 ? 2.672 19.188 2.627 1 97.94 196 TYR B N 1
ATOM 4873 C CA . TYR B 1 196 ? 2.771 17.828 3.125 1 97.94 196 TYR B CA 1
ATOM 4874 C C . TYR B 1 196 ? 1.643 17.516 4.102 1 97.94 196 TYR B C 1
ATOM 4876 O O . TYR B 1 196 ? 1.22 18.391 4.867 1 97.94 196 TYR B O 1
ATOM 4884 N N . GLN B 1 197 ? 1.191 16.312 4.047 1 96.75 197 GLN B N 1
ATOM 4885 C CA . GLN B 1 197 ? 0.504 15.75 5.199 1 96.75 197 GLN B CA 1
ATOM 4886 C C . GLN B 1 197 ? 1.5 15.18 6.207 1 96.75 197 GLN B C 1
ATOM 4888 O O . GLN B 1 197 ? 2.537 14.633 5.824 1 96.75 197 GLN B O 1
ATOM 4893 N N . ILE B 1 198 ? 1.229 15.32 7.449 1 95.62 198 ILE B N 1
ATOM 4894 C CA . ILE B 1 198 ? 2.158 14.82 8.461 1 95.62 198 ILE B CA 1
ATOM 4895 C C . ILE B 1 198 ? 1.403 13.984 9.484 1 95.62 198 ILE B C 1
ATOM 4897 O O . ILE B 1 198 ? 0.199 14.172 9.688 1 95.62 198 ILE B O 1
ATOM 4901 N N . ALA B 1 199 ? 2.121 13.094 10.109 1 93.81 199 ALA B N 1
ATOM 4902 C CA . ALA B 1 199 ? 1.557 12.242 11.156 1 93.81 199 ALA B CA 1
ATOM 4903 C C . ALA B 1 199 ? 1.387 13.023 12.453 1 93.81 199 ALA B C 1
ATOM 4905 O O . ALA B 1 199 ? 2.305 13.719 12.898 1 93.81 199 ALA B O 1
ATOM 4906 N N . VAL B 1 200 ? 0.283 12.969 13.016 1 89 200 VAL B N 1
ATOM 4907 C CA . VAL B 1 200 ? 0.036 13.5 14.359 1 89 200 VAL B CA 1
ATOM 4908 C C . VAL B 1 200 ? 0.099 12.367 15.383 1 89 200 VAL B C 1
ATOM 4910 O O . VAL B 1 200 ? -0.582 11.352 15.234 1 89 200 VAL B O 1
ATOM 4913 N N . PRO B 1 201 ? 0.952 12.305 16.375 1 85.81 201 PRO B N 1
ATOM 4914 C CA . PRO B 1 201 ? 1.53 13.547 16.891 1 85.81 201 PRO B CA 1
ATOM 4915 C C . PRO B 1 201 ? 3 13.711 16.516 1 85.81 201 PRO B C 1
ATOM 4917 O O . PRO B 1 201 ? 3.623 14.719 16.875 1 85.81 201 PRO B O 1
ATOM 4920 N N . THR B 1 202 ? 3.605 12.836 15.742 1 90.38 202 THR B N 1
ATOM 4921 C CA . THR B 1 202 ? 5.059 12.781 15.648 1 90.38 202 THR B CA 1
ATOM 4922 C C . THR B 1 202 ? 5.574 13.828 14.656 1 90.38 202 THR B C 1
ATOM 4924 O O . THR B 1 202 ? 6.746 14.195 14.695 1 90.38 202 THR B O 1
ATOM 4927 N N . GLY B 1 203 ? 4.691 14.211 13.852 1 92.12 203 GLY B N 1
ATOM 4928 C CA . GLY B 1 203 ? 5.102 15.172 12.836 1 92.12 203 GLY B CA 1
ATOM 4929 C C . GLY B 1 203 ? 5.824 14.531 11.672 1 92.12 203 GLY B C 1
ATOM 4930 O O . GLY B 1 203 ? 6.379 15.227 10.812 1 92.12 203 GLY B O 1
ATOM 4931 N N . PHE B 1 204 ? 5.777 13.273 11.641 1 94.44 204 PHE B N 1
ATOM 4932 C CA . PHE B 1 204 ? 6.43 12.578 10.539 1 94.44 204 PHE B CA 1
ATOM 4933 C C . PHE B 1 204 ? 5.805 12.969 9.203 1 94.44 204 PHE B C 1
ATOM 4935 O O . PHE B 1 204 ? 4.586 12.891 9.031 1 94.44 204 PHE B O 1
ATOM 4942 N N . GLN B 1 205 ? 6.633 13.336 8.312 1 95.5 205 GLN B N 1
ATOM 4943 C CA . GLN B 1 205 ? 6.203 13.883 7.023 1 95.5 205 GLN B CA 1
ATOM 4944 C C . GLN B 1 205 ? 5.918 12.766 6.023 1 95.5 205 GLN B C 1
ATOM 4946 O O . GLN B 1 205 ? 6.75 11.875 5.828 1 95.5 205 GLN B O 1
ATOM 4951 N N . TYR B 1 206 ? 4.719 12.797 5.379 1 95.19 206 TYR B N 1
ATOM 4952 C CA . TYR B 1 206 ? 4.375 11.883 4.301 1 95.19 206 TYR B CA 1
ATOM 4953 C C . TYR B 1 206 ? 4.738 12.477 2.943 1 95.19 206 TYR B C 1
ATOM 4955 O O . TYR B 1 206 ? 5.535 13.414 2.863 1 95.19 206 TYR B O 1
ATOM 4963 N N . SER B 1 207 ? 4.273 11.836 1.826 1 93.19 207 SER B N 1
ATOM 4964 C CA . SER B 1 207 ? 4.562 12.352 0.491 1 93.19 207 SER B CA 1
ATOM 4965 C C . SER B 1 207 ? 3.848 13.672 0.235 1 93.19 207 SER B C 1
ATOM 4967 O O . SER B 1 207 ? 2.773 13.914 0.789 1 93.19 207 SER B O 1
ATOM 4969 N N . PRO B 1 208 ? 4.445 14.539 -0.587 1 97.31 208 PRO B N 1
ATOM 4970 C CA . PRO B 1 208 ? 3.82 15.836 -0.873 1 97.31 208 PRO B CA 1
ATOM 4971 C C . PRO B 1 208 ? 2.539 15.703 -1.692 1 97.31 208 PRO B C 1
ATOM 4973 O O . PRO B 1 208 ? 2.389 14.75 -2.463 1 97.31 208 PRO B O 1
ATOM 4976 N N . TYR B 1 209 ? 1.634 16.625 -1.483 1 97.38 209 TYR B N 1
ATOM 4977 C CA . TYR B 1 209 ? 0.421 16.594 -2.293 1 97.38 209 TYR B CA 1
ATOM 4978 C C . TYR B 1 209 ? 0.376 17.797 -3.232 1 97.38 209 TYR B C 1
ATOM 4980 O O . TYR B 1 209 ? -0.506 17.891 -4.09 1 97.38 209 TYR B O 1
ATOM 4988 N N . TRP B 1 210 ? 1.354 18.672 -3.117 1 97.69 210 TRP B N 1
ATOM 4989 C CA . TRP B 1 210 ? 1.552 19.781 -4.039 1 97.69 210 TRP B CA 1
ATOM 4990 C C . TRP B 1 210 ? 2.961 20.359 -3.912 1 97.69 210 TRP B C 1
ATOM 4992 O O . TRP B 1 210 ? 3.525 20.391 -2.816 1 97.69 210 TRP B O 1
ATOM 5002 N N . ALA B 1 211 ? 3.525 20.797 -4.992 1 97.81 211 ALA B N 1
ATOM 5003 C CA . ALA B 1 211 ? 4.836 21.453 -5.004 1 97.81 211 ALA B CA 1
ATOM 5004 C C . ALA B 1 211 ? 4.922 22.5 -6.109 1 97.81 211 ALA B C 1
ATOM 5006 O O . ALA B 1 211 ? 4.293 22.359 -7.16 1 97.81 211 ALA B O 1
ATOM 5007 N N . SER B 1 212 ? 5.691 23.547 -5.84 1 97.19 212 SER B N 1
ATOM 5008 C CA . SER B 1 212 ? 5.906 24.578 -6.859 1 97.19 212 SER B CA 1
ATOM 5009 C C . SER B 1 212 ? 6.863 24.094 -7.941 1 97.19 212 SER B C 1
ATOM 5011 O O . SER B 1 212 ? 6.926 24.672 -9.023 1 97.19 212 SER B O 1
ATOM 5013 N N . ASN B 1 213 ? 7.648 23.047 -7.641 1 96.69 213 ASN B N 1
ATOM 5014 C CA . ASN B 1 213 ? 8.641 22.469 -8.531 1 96.69 213 ASN B CA 1
ATOM 5015 C C . ASN B 1 213 ? 9.688 23.484 -8.953 1 96.69 213 ASN B C 1
ATOM 5017 O O . ASN B 1 213 ? 10.125 23.5 -10.102 1 96.69 213 ASN B O 1
ATOM 5021 N N . THR B 1 214 ? 9.922 24.438 -8.109 1 95.88 214 THR B N 1
ATOM 5022 C CA . THR B 1 214 ? 11.016 25.391 -8.289 1 95.88 214 THR B CA 1
ATOM 5023 C C . THR B 1 214 ? 12.297 24.859 -7.637 1 95.88 214 THR B C 1
ATOM 5025 O O . THR B 1 214 ? 12.234 24.094 -6.676 1 95.88 214 THR B O 1
ATOM 5028 N N . ASN B 1 215 ? 13.461 25.203 -8.148 1 93.31 215 ASN B N 1
ATOM 5029 C CA . ASN B 1 215 ? 14.703 24.609 -7.68 1 93.31 215 ASN B CA 1
ATOM 5030 C C . ASN B 1 215 ? 15.805 25.641 -7.512 1 93.31 215 ASN B C 1
ATOM 5032 O O . ASN B 1 215 ? 16.984 25.328 -7.625 1 93.31 215 ASN B O 1
ATOM 5036 N N . THR B 1 216 ? 15.453 26.891 -7.316 1 96.12 216 THR B N 1
ATOM 5037 C CA . THR B 1 216 ? 16.453 27.906 -7.012 1 96.12 216 THR B CA 1
ATOM 5038 C C . THR B 1 216 ? 16.703 27.984 -5.508 1 96.12 216 THR B C 1
ATOM 5040 O O . THR B 1 216 ? 15.883 28.531 -4.766 1 96.12 216 THR B O 1
ATOM 5043 N N . SER B 1 217 ? 17.891 27.594 -5.152 1 96.62 217 SER B N 1
ATOM 5044 C CA . SER B 1 217 ? 18.234 27.469 -3.738 1 96.62 217 SER B CA 1
ATOM 5045 C C . SER B 1 217 ? 18.094 28.797 -3.016 1 96.62 217 SER B C 1
ATOM 5047 O O . SER B 1 217 ? 18.469 29.844 -3.553 1 96.62 217 SER B O 1
ATOM 5049 N N . ASN B 1 218 ? 17.531 28.781 -1.825 1 96.31 218 ASN B N 1
ATOM 5050 C CA . ASN B 1 218 ? 17.406 29.891 -0.887 1 96.31 218 ASN B CA 1
ATOM 5051 C C . ASN B 1 218 ? 16.359 30.906 -1.358 1 96.31 218 ASN B C 1
ATOM 5053 O O . ASN B 1 218 ? 16.406 32.062 -0.96 1 96.31 218 ASN B O 1
ATOM 5057 N N . SER B 1 219 ? 15.508 30.391 -2.238 1 97.5 219 SER B N 1
ATOM 5058 C CA . SER B 1 219 ? 14.328 31.188 -2.553 1 97.5 219 SER B CA 1
ATOM 5059 C C . SER B 1 219 ? 13.391 31.281 -1.355 1 97.5 219 SER B C 1
ATOM 5061 O O . SER B 1 219 ? 13.508 30.516 -0.403 1 97.5 219 SER B O 1
ATOM 5063 N N . PHE B 1 220 ? 12.57 32.312 -1.391 1 97.81 220 PHE B N 1
ATOM 5064 C CA . PHE B 1 220 ? 11.656 32.5 -0.27 1 97.81 220 PHE B CA 1
ATOM 5065 C C . PHE B 1 220 ? 10.281 32.938 -0.757 1 97.81 220 PHE B C 1
ATOM 5067 O O . PHE B 1 220 ? 10.141 33.406 -1.892 1 97.81 220 PHE B O 1
ATOM 5074 N N . LEU B 1 221 ? 9.281 32.656 -0.009 1 98.12 221 LEU B N 1
ATOM 5075 C CA . LEU B 1 221 ? 7.926 33.125 -0.274 1 98.12 221 LEU B CA 1
ATOM 5076 C C . LEU B 1 221 ? 7.703 34.5 0.301 1 98.12 221 LEU B C 1
ATOM 5078 O O . LEU B 1 221 ? 8.055 34.781 1.453 1 98.12 221 LEU B O 1
ATOM 5082 N N . PHE B 1 222 ? 7.164 35.438 -0.49 1 97.56 222 PHE B N 1
ATOM 5083 C CA . PHE B 1 222 ? 7 36.812 -0.046 1 97.56 222 PHE B CA 1
ATOM 5084 C C . PHE B 1 222 ? 5.562 37.281 -0.248 1 97.56 222 PHE B C 1
ATOM 5086 O O . PHE B 1 222 ? 5.012 37.156 -1.342 1 97.56 222 PHE B O 1
ATOM 5093 N N . PHE B 1 223 ? 5.008 37.719 0.861 1 97.31 223 PHE B N 1
ATOM 5094 C CA . PHE B 1 223 ? 3.695 38.344 0.784 1 97.31 223 PHE B CA 1
ATOM 5095 C C . PHE B 1 223 ? 3.822 39.844 0.494 1 97.31 223 PHE B C 1
ATOM 5097 O O . PHE B 1 223 ? 4.023 40.625 1.409 1 97.31 223 PHE B O 1
ATOM 5104 N N . ASN B 1 224 ? 3.551 40.188 -0.733 1 94.44 224 ASN B N 1
ATOM 5105 C CA . ASN B 1 224 ? 3.744 41.562 -1.197 1 94.44 224 ASN B CA 1
ATOM 5106 C C . ASN B 1 224 ? 2.623 42.469 -0.716 1 94.44 224 ASN B C 1
ATOM 5108 O O . ASN B 1 224 ? 1.458 42.062 -0.682 1 94.44 224 ASN B O 1
ATOM 5112 N N . VAL B 1 225 ? 2.949 43.719 -0.451 1 93.31 225 VAL B N 1
ATOM 5113 C CA . VAL B 1 225 ? 1.973 44.688 0.032 1 93.31 225 VAL B CA 1
ATOM 5114 C C . VAL B 1 225 ? 0.941 44.969 -1.059 1 93.31 225 VAL B C 1
ATOM 5116 O O . VAL B 1 225 ? -0.135 45.5 -0.78 1 93.31 225 VAL B O 1
ATOM 5119 N N . SER B 1 226 ? 1.314 44.594 -2.293 1 90.19 226 SER B N 1
ATOM 5120 C CA . SER B 1 226 ? 0.376 44.719 -3.4 1 90.19 226 SER B CA 1
ATOM 5121 C C . SER B 1 226 ? -0.766 43.719 -3.291 1 90.19 226 SER B C 1
ATOM 5123 O O . SER B 1 226 ? -1.786 43.844 -3.969 1 90.19 226 SER B O 1
ATOM 5125 N N . GLY B 1 227 ? -0.578 42.719 -2.461 1 92.88 227 GLY B N 1
ATOM 5126 C CA . GLY B 1 227 ? -1.614 41.719 -2.293 1 92.88 227 GLY B CA 1
ATOM 5127 C C . GLY B 1 227 ? -1.301 40.406 -3.004 1 92.88 227 GLY B C 1
ATOM 5128 O O . GLY B 1 227 ? -2.17 39.562 -3.139 1 92.88 227 GLY B O 1
ATOM 5129 N N . SER B 1 228 ? -0.118 40.281 -3.502 1 94.69 228 SER B N 1
ATOM 5130 C CA . SER B 1 228 ? 0.29 39.031 -4.121 1 94.69 228 SER B CA 1
ATOM 5131 C C . SER B 1 228 ? 1.271 38.25 -3.234 1 94.69 228 SER B C 1
ATOM 5133 O O . SER B 1 228 ? 2.082 38.875 -2.533 1 94.69 228 SER B O 1
ATOM 5135 N N . ILE B 1 229 ? 1.087 37 -3.215 1 97 229 ILE B N 1
ATOM 5136 C CA . ILE B 1 229 ? 2.055 36.125 -2.553 1 97 229 ILE B CA 1
ATOM 5137 C C . ILE B 1 229 ? 2.896 35.406 -3.6 1 97 229 ILE B C 1
ATOM 5139 O O . ILE B 1 229 ? 2.379 34.594 -4.355 1 97 229 ILE B O 1
ATOM 5143 N N . ASP B 1 230 ? 4.227 35.688 -3.541 1 97.06 230 ASP B N 1
ATOM 5144 C CA . ASP B 1 230 ? 5.078 35.25 -4.652 1 97.06 230 ASP B CA 1
ATOM 5145 C C . ASP B 1 230 ? 6.309 34.531 -4.145 1 97.06 230 ASP B C 1
ATOM 5147 O O . ASP B 1 230 ? 6.832 34.812 -3.07 1 97.06 230 ASP B O 1
ATOM 5151 N N . LEU B 1 231 ? 6.688 33.531 -4.918 1 97.62 231 LEU B N 1
ATOM 5152 C CA . LEU B 1 231 ? 8.023 32.969 -4.738 1 97.62 231 LEU B CA 1
ATOM 5153 C C . LEU B 1 231 ? 9.078 33.844 -5.387 1 97.62 231 LEU B C 1
ATOM 5155 O O . LEU B 1 231 ? 8.945 34.219 -6.547 1 97.62 231 LEU B O 1
ATOM 5159 N N . VAL B 1 232 ? 10.039 34.125 -4.582 1 97.31 232 VAL B N 1
ATOM 5160 C CA . VAL B 1 232 ? 11.062 35.094 -5.004 1 97.31 232 VAL B CA 1
ATOM 5161 C C . VAL B 1 232 ? 12.453 34.469 -4.82 1 97.31 232 VAL B C 1
ATOM 5163 O O . VAL B 1 232 ? 12.703 33.781 -3.84 1 97.31 232 VAL B O 1
ATOM 5166 N N . SER B 1 233 ? 13.375 34.719 -5.766 1 96.81 233 SER B N 1
ATOM 5167 C CA . SER B 1 233 ? 14.742 34.219 -5.68 1 96.81 233 SER B CA 1
ATOM 5168 C C . SER B 1 233 ? 15.531 34.969 -4.598 1 96.81 233 SER B C 1
ATOM 5170 O O . SER B 1 233 ? 15.078 35.969 -4.082 1 96.81 233 SER B O 1
ATOM 5172 N N . PRO B 1 234 ? 16.703 34.375 -4.266 1 94.5 234 PRO B N 1
ATOM 5173 C CA . PRO B 1 234 ? 17.5 35.062 -3.244 1 94.5 234 PRO B CA 1
ATOM 5174 C C . PRO B 1 234 ? 17.938 36.469 -3.668 1 94.5 234 PRO B C 1
ATOM 5176 O O . PRO B 1 234 ? 18.234 37.312 -2.814 1 94.5 234 PRO B O 1
ATOM 5179 N N . THR B 1 235 ? 17.922 36.719 -4.98 1 94.19 235 THR B N 1
ATOM 5180 C CA . THR B 1 235 ? 18.328 38.031 -5.492 1 94.19 235 THR B CA 1
ATOM 5181 C C . THR B 1 235 ? 17.141 38.969 -5.594 1 94.19 235 THR B C 1
ATOM 5183 O O . THR B 1 235 ? 17.297 40.156 -5.941 1 94.19 235 THR B O 1
ATOM 5186 N N . GLY B 1 236 ? 15.969 38.438 -5.383 1 92.56 236 GLY B N 1
ATOM 5187 C CA . GLY B 1 236 ? 14.773 39.281 -5.395 1 92.56 236 GLY B CA 1
ATOM 5188 C C . GLY B 1 236 ? 13.984 39.188 -6.684 1 92.56 236 GLY B C 1
ATOM 5189 O O . GLY B 1 236 ? 12.992 39.875 -6.867 1 92.56 236 GLY B O 1
ATOM 5190 N N . ALA B 1 237 ? 14.422 38.25 -7.516 1 94.38 237 ALA B N 1
ATOM 5191 C CA . ALA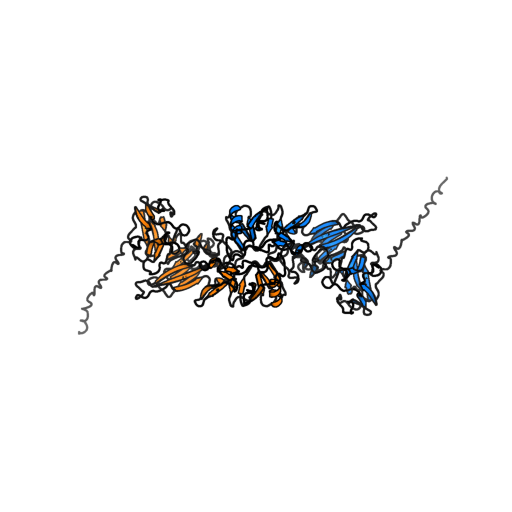 B 1 237 ? 13.727 38.094 -8.789 1 94.38 237 ALA B CA 1
ATOM 5192 C C . ALA B 1 237 ? 12.422 37.312 -8.602 1 94.38 237 ALA B C 1
ATOM 5194 O O . ALA B 1 237 ? 12.375 36.312 -7.879 1 94.38 237 ALA B O 1
ATOM 5195 N N . PHE B 1 238 ? 11.438 37.812 -9.305 1 92.81 238 PHE B N 1
ATOM 5196 C CA . PHE B 1 238 ? 10.133 37.156 -9.312 1 92.81 238 PHE B CA 1
ATOM 5197 C C . PHE B 1 238 ? 10.219 35.781 -9.984 1 92.81 238 PHE B C 1
ATOM 5199 O O . PHE B 1 238 ? 10.781 35.656 -11.07 1 92.81 238 PHE B O 1
ATOM 5206 N N . MET B 1 239 ? 9.609 34.719 -9.383 1 95.56 239 MET B N 1
ATOM 5207 C CA . MET B 1 239 ? 9.648 33.375 -9.961 1 95.56 239 MET B CA 1
ATOM 5208 C C . MET B 1 239 ? 8.242 32.906 -10.328 1 95.56 239 MET B C 1
ATOM 5210 O O . MET B 1 239 ? 7.977 32.594 -11.484 1 95.56 239 MET B O 1
ATOM 5214 N N . THR B 1 240 ? 7.344 32.844 -9.367 1 95.25 240 THR B N 1
ATOM 5215 C CA . THR B 1 240 ? 5.969 32.438 -9.617 1 95.25 240 THR B CA 1
ATOM 5216 C C . THR B 1 240 ? 5.039 32.938 -8.523 1 95.25 240 THR B C 1
ATOM 5218 O O . THR B 1 240 ? 5.488 33.25 -7.422 1 95.25 240 THR B O 1
ATOM 5221 N N . THR B 1 241 ? 3.783 33.125 -8.875 1 95.94 241 THR B N 1
ATOM 5222 C CA . THR B 1 241 ? 2.775 33.594 -7.926 1 95.94 241 THR B CA 1
ATOM 5223 C C . THR B 1 241 ? 2.027 32.406 -7.32 1 95.94 241 THR B C 1
ATOM 5225 O O . THR B 1 241 ? 1.575 31.5 -8.039 1 95.94 241 THR B O 1
ATOM 5228 N N . LEU B 1 242 ? 1.965 32.344 -6.055 1 96.06 242 LEU B N 1
ATOM 5229 C CA . LEU B 1 242 ? 1.163 31.312 -5.371 1 96.06 242 LEU B CA 1
ATOM 5230 C C . LEU B 1 242 ? -0.307 31.719 -5.34 1 96.06 242 LEU B C 1
ATOM 5232 O O . LEU B 1 242 ? -1.174 30.953 -5.773 1 96.06 242 LEU B O 1
ATOM 5236 N N . THR B 1 243 ? -0.576 32.906 -4.816 1 94.12 243 THR B N 1
ATOM 5237 C CA . THR B 1 243 ? -1.91 33.5 -4.793 1 94.12 243 THR B CA 1
ATOM 5238 C C . THR B 1 243 ? -1.851 34.969 -5.109 1 94.12 243 THR B C 1
ATOM 5240 O O . THR B 1 243 ? -0.806 35.625 -4.949 1 94.12 243 THR B O 1
ATOM 5243 N N . SER B 1 244 ? -2.947 35.469 -5.66 1 87.88 244 SER B N 1
ATOM 5244 C CA . SER B 1 244 ? -2.971 36.906 -5.957 1 87.88 244 SER B CA 1
ATOM 5245 C C . SER B 1 244 ? -4.371 37.469 -5.781 1 87.88 244 SER B C 1
ATOM 5247 O O . SER B 1 244 ? -5.367 36.781 -6.031 1 87.88 244 SER B O 1
ATOM 5249 N N . SER B 1 245 ? -4.32 38.594 -5.109 1 77.88 245 SER B N 1
ATOM 5250 C CA . SER B 1 245 ? -5.523 39.438 -5.004 1 77.88 245 SER B CA 1
ATOM 5251 C C . SER B 1 245 ? -5.332 40.781 -5.668 1 77.88 245 SER B C 1
ATOM 5253 O O . SER B 1 245 ? -4.516 41.594 -5.215 1 77.88 245 SER B O 1
ATOM 5255 N N . THR B 1 246 ? -5.785 41.094 -6.75 1 71.75 246 THR B N 1
ATOM 5256 C CA . THR B 1 246 ? -5.484 42.375 -7.406 1 71.75 246 THR B CA 1
ATOM 5257 C C . THR B 1 246 ? -6.594 43.375 -7.152 1 71.75 246 THR B C 1
ATOM 5259 O O . THR B 1 246 ? -6.371 44.594 -7.262 1 71.75 246 THR B O 1
ATOM 5262 N N . THR B 1 247 ? -7.578 43 -6.586 1 80.31 247 THR B N 1
ATOM 5263 C CA . THR B 1 247 ? -8.703 43.906 -6.57 1 80.31 247 THR B CA 1
ATOM 5264 C C . THR B 1 247 ? -8.93 44.469 -5.168 1 80.31 247 THR B C 1
ATOM 5266 O O . THR B 1 247 ? -9.773 45.344 -4.973 1 80.31 247 THR B O 1
ATOM 5269 N N . TYR B 1 248 ? -8.164 44.062 -4.227 1 87.5 248 TYR B N 1
ATOM 5270 C CA . TYR B 1 248 ? -8.352 44.5 -2.85 1 87.5 248 TYR B CA 1
ATOM 5271 C C . TYR B 1 248 ? -7.074 45.156 -2.301 1 87.5 248 TYR B C 1
ATOM 5273 O O . TYR B 1 248 ? -6.172 44.438 -1.85 1 87.5 248 TYR B O 1
ATOM 5281 N N . PRO B 1 249 ? -7.047 46.438 -2.299 1 87.88 249 PRO B N 1
ATOM 5282 C CA . PRO B 1 249 ? -5.816 47.062 -1.82 1 87.88 249 PRO B CA 1
ATOM 5283 C C . PRO B 1 249 ? -5.574 46.844 -0.329 1 87.88 249 PRO B C 1
ATOM 5285 O O . PRO B 1 249 ? -6.523 46.875 0.462 1 87.88 249 PRO B O 1
ATOM 5288 N N . THR B 1 250 ? -4.344 46.719 0.143 1 88.38 250 THR B N 1
ATOM 5289 C CA . THR B 1 250 ? -3.984 46.438 1.529 1 88.38 250 THR B CA 1
ATOM 5290 C C . THR B 1 250 ? -4.215 47.656 2.404 1 88.38 250 THR B C 1
ATOM 5292 O O . THR B 1 250 ? -4.219 47.562 3.633 1 88.38 250 THR B O 1
ATOM 5295 N N . SER B 1 251 ? -4.453 48.812 1.779 1 86.44 251 SER B N 1
ATOM 5296 C CA . SER B 1 251 ? -4.766 50.031 2.531 1 86.44 251 SER B CA 1
ATOM 5297 C C . SER B 1 251 ? -6.176 49.969 3.104 1 86.44 251 SER B C 1
ATOM 5299 O O . SER B 1 251 ? -6.434 50.5 4.188 1 86.44 251 SER B O 1
ATOM 5301 N N . ASP B 1 252 ? -7.031 49.281 2.398 1 89.38 252 ASP B N 1
ATOM 5302 C CA . ASP B 1 252 ? -8.445 49.281 2.768 1 89.38 252 ASP B CA 1
ATOM 5303 C C . ASP B 1 252 ? -8.891 47.906 3.291 1 89.38 252 ASP B C 1
ATOM 5305 O O . ASP B 1 252 ? -9.945 47.812 3.912 1 89.38 252 ASP B O 1
ATOM 5309 N N . PHE B 1 253 ? -8.055 47.031 2.994 1 92.44 253 PHE B N 1
ATOM 5310 C CA . PHE B 1 253 ? -8.453 45.656 3.363 1 92.44 253 PHE B CA 1
ATOM 5311 C C . PHE B 1 253 ? -7.355 44.969 4.168 1 92.44 253 PHE B C 1
ATOM 5313 O O . PHE B 1 253 ? -6.168 45.188 3.902 1 92.44 253 PHE B O 1
ATOM 5320 N N . TYR B 1 254 ? -7.801 44.188 5.148 1 94.44 254 TYR B N 1
ATOM 5321 C CA . TYR B 1 254 ? -6.898 43.219 5.773 1 94.44 254 TYR B CA 1
ATOM 5322 C C . TYR B 1 254 ? -6.664 42.031 4.867 1 94.44 254 TYR B C 1
ATOM 5324 O O . TYR B 1 254 ? -7.594 41.531 4.223 1 94.44 254 TYR B O 1
ATOM 5332 N N . HIS B 1 255 ? -5.41 41.594 4.734 1 95.44 255 HIS B N 1
ATOM 5333 C CA . HIS B 1 255 ? -5.035 40.375 4.008 1 95.44 255 HIS B CA 1
ATOM 5334 C C . HIS B 1 255 ? -4.344 39.375 4.922 1 95.44 255 HIS B C 1
ATOM 5336 O O . HIS B 1 255 ? -3.592 39.781 5.816 1 95.44 255 HIS B O 1
ATOM 5342 N N . ARG B 1 256 ? -4.59 38.156 4.703 1 97.19 256 ARG B N 1
ATOM 5343 C CA . ARG B 1 256 ? -3.801 37.094 5.344 1 97.19 256 ARG B CA 1
ATOM 5344 C C . ARG B 1 256 ? -3.752 35.844 4.48 1 97.19 256 ARG B C 1
ATOM 5346 O O . ARG B 1 256 ? -4.691 35.562 3.734 1 97.19 256 ARG B O 1
ATOM 5353 N N . GLY B 1 257 ? -2.662 35.156 4.465 1 97.75 257 GLY B N 1
ATOM 5354 C CA . GLY B 1 257 ? -2.518 33.812 3.953 1 97.75 257 GLY B CA 1
ATOM 5355 C C . GLY B 1 257 ? -2.412 32.781 5.051 1 97.75 257 GLY B C 1
ATOM 5356 O O . GLY B 1 257 ? -1.501 32.812 5.879 1 97.75 257 GLY B O 1
ATOM 5357 N N . THR B 1 258 ? -3.402 31.875 5.07 1 98.25 258 THR B N 1
ATOM 5358 C CA . THR B 1 258 ? -3.469 30.922 6.172 1 98.25 258 THR B CA 1
ATOM 5359 C C . THR B 1 258 ? -3.537 29.484 5.645 1 98.25 258 THR B C 1
ATOM 5361 O O . THR B 1 258 ? -4.316 29.188 4.734 1 98.25 258 THR B O 1
ATOM 5364 N N . LEU B 1 259 ? -2.592 28.594 6.121 1 98.44 259 LEU B N 1
ATOM 5365 C CA . LEU B 1 259 ? -2.781 27.156 5.926 1 98.44 259 LEU B CA 1
ATOM 5366 C C . LEU B 1 259 ? -3.857 26.625 6.863 1 98.44 259 LEU B C 1
ATOM 5368 O O . LEU B 1 259 ? -3.611 26.438 8.055 1 98.44 259 LEU B O 1
ATOM 5372 N N . ASP B 1 260 ? -4.992 26.344 6.309 1 96.94 260 ASP B N 1
ATOM 5373 C CA . ASP B 1 260 ? -6.148 25.953 7.109 1 96.94 260 ASP B CA 1
ATOM 5374 C C . ASP B 1 260 ? -6.043 24.484 7.543 1 96.94 260 ASP B C 1
ATOM 5376 O O . ASP B 1 260 ? -5.219 23.734 7.016 1 96.94 260 ASP B O 1
ATOM 5380 N N . HIS B 1 261 ? -6.961 24.094 8.453 1 96.19 261 HIS B N 1
ATOM 5381 C CA . HIS B 1 261 ? -6.895 22.781 9.086 1 96.19 261 HIS B CA 1
ATOM 5382 C C . HIS B 1 261 ? -7.203 21.672 8.086 1 96.19 261 HIS B C 1
ATOM 5384 O O . HIS B 1 261 ? -6.934 20.5 8.352 1 96.19 261 HIS B O 1
ATOM 5390 N N . ASP B 1 262 ? -7.742 22.031 6.906 1 95.88 262 ASP B N 1
ATOM 5391 C CA . ASP B 1 262 ? -8.07 21.031 5.887 1 95.88 262 ASP B CA 1
ATOM 5392 C C . ASP B 1 262 ? -6.941 20.906 4.859 1 95.88 262 ASP B C 1
ATOM 5394 O O . ASP B 1 262 ? -7.086 20.219 3.852 1 95.88 262 ASP B O 1
ATOM 5398 N N . GLY B 1 263 ? -5.871 21.625 5.094 1 97.12 263 GLY B N 1
ATOM 5399 C CA . GLY B 1 263 ? -4.676 21.438 4.281 1 97.12 263 GLY B CA 1
ATOM 5400 C C . GLY B 1 263 ? -4.617 22.375 3.092 1 97.12 263 GLY B C 1
ATOM 5401 O O . GLY B 1 263 ? -3.697 22.297 2.275 1 97.12 263 GLY B O 1
ATOM 5402 N N . VAL B 1 264 ? -5.574 23.266 2.979 1 97.56 264 VAL B N 1
ATOM 5403 C CA . VAL B 1 264 ? -5.594 24.234 1.88 1 97.56 264 VAL B CA 1
ATOM 5404 C C . VAL B 1 264 ? -5.074 25.578 2.365 1 97.56 264 VAL B C 1
ATOM 5406 O O . VAL B 1 264 ? -5.508 26.078 3.408 1 97.56 264 VAL B O 1
ATOM 5409 N N . PHE B 1 265 ? -4.059 26.109 1.66 1 98.12 265 PHE B N 1
ATOM 5410 C CA . PHE B 1 265 ? -3.604 27.469 1.909 1 98.12 265 PHE B CA 1
ATOM 5411 C C . PHE B 1 265 ? -4.512 28.484 1.217 1 98.12 265 PHE B C 1
ATOM 5413 O O . PHE B 1 265 ? -4.633 28.469 -0.01 1 98.12 265 PHE B O 1
ATOM 5420 N N . ARG B 1 266 ? -5.074 29.391 2 1 96.94 266 ARG B N 1
ATOM 5421 C CA . ARG B 1 266 ? -6.055 30.312 1.444 1 96.94 266 ARG B CA 1
ATOM 5422 C C . ARG B 1 266 ? -5.645 31.766 1.689 1 96.94 266 ARG B C 1
ATOM 5424 O O . ARG B 1 266 ? -5.129 32.094 2.76 1 96.94 266 ARG B O 1
ATOM 5431 N N . HIS B 1 267 ? -5.855 32.531 0.662 1 97.06 267 HIS B N 1
ATOM 5432 C CA . HIS B 1 267 ? -5.703 33.969 0.717 1 97.06 267 HIS B CA 1
ATOM 5433 C C . HIS B 1 267 ? -7.012 34.656 1.097 1 97.06 267 HIS B C 1
ATOM 5435 O O . HIS B 1 267 ? -7.949 34.688 0.295 1 97.06 267 HIS B O 1
ATOM 5441 N N . TYR B 1 268 ? -7.016 35.219 2.285 1 96 268 TYR B N 1
ATOM 5442 C CA . TYR B 1 268 ? -8.219 35.844 2.814 1 96 268 TYR B CA 1
ATOM 5443 C C . TYR B 1 268 ? -8.125 37.344 2.74 1 96 268 TYR B C 1
ATOM 5445 O O . TYR B 1 268 ? -7.055 37.938 2.953 1 96 268 TYR B O 1
ATOM 5453 N N . VAL B 1 269 ? -9.305 37.969 2.525 1 94.69 269 VAL B N 1
ATOM 5454 C CA . VAL B 1 269 ? -9.398 39.438 2.578 1 94.69 269 VAL B CA 1
ATOM 5455 C C . VAL B 1 269 ? -10.609 39.844 3.408 1 94.69 269 VAL B C 1
ATOM 5457 O O . VAL B 1 269 ? -11.625 39.156 3.432 1 94.69 269 VAL B O 1
ATOM 5460 N N . HIS B 1 270 ? -10.445 40.906 4.121 1 93.69 270 HIS B N 1
ATOM 5461 C CA . HIS B 1 270 ? -11.5 41.5 4.941 1 93.69 270 HIS B CA 1
ATOM 5462 C C . HIS B 1 270 ? -11.414 43 4.922 1 93.69 270 HIS B C 1
ATOM 5464 O O . HIS B 1 270 ? -10.336 43.594 5.086 1 93.69 270 HIS B O 1
ATOM 5470 N N . PRO B 1 271 ? -12.555 43.656 4.777 1 91.19 271 PRO B N 1
ATOM 5471 C CA . PRO B 1 271 ? -12.477 45.125 4.828 1 91.19 271 PRO B CA 1
ATOM 5472 C C . PRO B 1 271 ? -12.055 45.656 6.199 1 91.19 271 PRO B C 1
ATOM 5474 O O . PRO B 1 271 ? -12.453 45.094 7.227 1 91.19 271 PRO B O 1
ATOM 5477 N N . LYS B 1 272 ? -11.289 46.656 6.18 1 89.19 272 LYS B N 1
ATOM 5478 C CA . LYS B 1 272 ? -10.953 47.344 7.426 1 89.19 272 LYS B CA 1
ATOM 5479 C C . LYS B 1 272 ? -12.125 48.156 7.938 1 89.19 272 LYS B C 1
ATOM 5481 O O . LYS B 1 272 ? -12.992 48.562 7.16 1 89.19 272 LYS B O 1
ATOM 5486 N N . PRO B 1 273 ? -12.219 48.281 9.227 1 80.94 273 PRO B N 1
ATOM 5487 C CA . PRO B 1 273 ? -13.344 49.031 9.766 1 80.94 273 PRO B CA 1
ATOM 5488 C C . PRO B 1 273 ? -13.477 50.406 9.141 1 80.94 273 PRO B C 1
ATOM 5490 O O . PRO B 1 273 ? -14.586 50.906 8.969 1 80.94 273 PRO B O 1
ATOM 5493 N N . SER B 1 274 ? -12.438 51.125 8.875 1 70.56 274 SER B N 1
ATOM 5494 C CA . SER B 1 274 ? -12.523 52.438 8.273 1 70.56 274 SER B CA 1
ATOM 5495 C C . SER B 1 274 ? -13.148 52.375 6.883 1 70.56 274 SER B C 1
ATOM 5497 O O . SER B 1 274 ? -13.773 53.344 6.434 1 70.56 274 SER B O 1
ATOM 5499 N N . ALA B 1 275 ? -12.891 51.312 6.246 1 58.84 275 ALA B N 1
ATOM 5500 C CA . ALA B 1 275 ? -13.375 51.156 4.879 1 58.84 275 ALA B CA 1
ATOM 5501 C C . ALA B 1 275 ? -14.789 50.594 4.855 1 58.84 275 ALA B C 1
ATOM 5503 O O . ALA B 1 275 ? -15.539 50.781 3.9 1 58.84 275 ALA B O 1
ATOM 5504 N N . ALA B 1 276 ? -15.117 49.781 5.848 1 61.06 276 ALA B N 1
ATOM 5505 C CA . ALA B 1 276 ? -16.391 49.062 5.812 1 61.06 276 ALA B CA 1
ATOM 5506 C C . ALA B 1 276 ? -17.516 49.938 6.34 1 61.06 276 ALA B C 1
ATOM 5508 O O . ALA B 1 276 ? -17.375 50.562 7.379 1 61.06 276 ALA B O 1
ATOM 5509 N N . GLY B 1 277 ? -18.125 50.844 5.594 1 49.09 277 GLY B N 1
ATOM 5510 C CA . GLY B 1 277 ? -19.391 51.469 5.953 1 49.09 277 GLY B CA 1
ATOM 5511 C C . GLY B 1 277 ? -20.234 50.625 6.887 1 49.09 277 GLY B C 1
ATOM 5512 O O . GLY B 1 277 ? -21.469 50.688 6.828 1 49.09 277 GLY B O 1
ATOM 5513 N N . GLY B 1 278 ? -19.75 49.969 7.977 1 50.47 278 GLY B N 1
ATOM 5514 C CA . GLY B 1 278 ? -20.5 49.375 9.078 1 50.47 278 GLY B CA 1
ATOM 5515 C C . GLY B 1 278 ? -20.688 47.875 8.945 1 50.47 278 GLY B C 1
ATOM 5516 O O . GLY B 1 278 ? -21.203 47.219 9.852 1 50.47 278 GLY B O 1
ATOM 5517 N N . ALA B 1 279 ? -21.094 47.25 7.816 1 50.25 279 ALA B N 1
ATOM 5518 C CA . ALA B 1 279 ? -21.656 45.906 7.75 1 50.25 279 ALA B CA 1
ATOM 5519 C C . ALA B 1 279 ? -20.609 44.844 8.078 1 50.25 279 ALA B C 1
ATOM 5521 O O . ALA B 1 279 ? -19.422 45.031 7.824 1 50.25 279 ALA B O 1
ATOM 5522 N N . SER B 1 280 ? -20.953 43.906 9.031 1 59.44 280 SER B N 1
ATOM 5523 C CA . SER B 1 280 ? -20.297 42.719 9.586 1 59.44 280 SER B CA 1
ATOM 5524 C C . SER B 1 280 ? -19.641 41.906 8.492 1 59.44 280 SER B C 1
ATOM 5526 O O . SER B 1 280 ? -20.297 41.031 7.887 1 59.44 280 SER B O 1
ATOM 5528 N N . ALA B 1 281 ? -18.516 42.344 7.832 1 74.44 281 ALA B N 1
ATOM 5529 C CA . ALA B 1 281 ? -17.922 41.656 6.688 1 74.44 281 ALA B CA 1
ATOM 5530 C C . ALA B 1 281 ? -17.141 40.438 7.125 1 74.44 281 ALA B C 1
ATOM 5532 O O . ALA B 1 281 ? -16.562 40.406 8.219 1 74.44 281 ALA B O 1
ATOM 5533 N N . GLU B 1 282 ? -17.469 39.375 6.602 1 86.25 282 GLU B N 1
ATOM 5534 C CA . GLU B 1 282 ? -16.781 38.094 6.789 1 86.25 282 GLU B CA 1
ATOM 5535 C C . GLU B 1 282 ? -15.555 37.969 5.902 1 86.25 282 GLU B C 1
ATOM 5537 O O . GLU B 1 282 ? -15.406 38.75 4.941 1 86.25 282 GLU B O 1
ATOM 5542 N N . TRP B 1 283 ? -14.586 37.281 6.395 1 92.31 283 TRP B N 1
ATOM 5543 C CA . TRP B 1 283 ? -13.43 37 5.559 1 92.31 283 TRP B CA 1
ATOM 5544 C C . TRP B 1 283 ? -13.852 36.312 4.254 1 92.31 283 TRP B C 1
ATOM 5546 O O . TRP B 1 283 ? -14.719 35.438 4.25 1 92.31 283 TRP B O 1
ATOM 5556 N N . VAL B 1 284 ? -13.289 36.781 3.191 1 91.62 284 VAL B N 1
ATOM 5557 C CA . VAL B 1 284 ? -13.555 36.188 1.877 1 91.62 284 VAL B CA 1
ATOM 5558 C C . VAL B 1 284 ? -12.281 35.562 1.323 1 91.62 284 VAL B C 1
ATOM 5560 O O . VAL B 1 284 ? -11.203 36.156 1.403 1 91.62 284 VAL B O 1
ATOM 5563 N N . VAL B 1 285 ? -12.43 34.344 0.832 1 93.94 285 VAL B N 1
ATOM 5564 C CA . VAL B 1 285 ? -11.305 33.656 0.182 1 93.94 285 VAL B CA 1
ATOM 5565 C C . VAL B 1 285 ? -11.18 34.156 -1.262 1 93.94 285 VAL B C 1
ATOM 5567 O O . VAL B 1 285 ? -12.117 34 -2.053 1 93.94 285 VAL B O 1
ATOM 5570 N N . ILE B 1 286 ? -10.047 34.625 -1.629 1 93.69 286 ILE B N 1
ATOM 5571 C CA . ILE B 1 286 ? -9.906 35.188 -2.969 1 93.69 286 ILE B CA 1
ATOM 5572 C C . ILE B 1 286 ? -9.102 34.219 -3.846 1 93.69 286 ILE B C 1
ATOM 5574 O O . ILE B 1 286 ? -9.195 34.281 -5.074 1 93.69 286 ILE B O 1
ATOM 5578 N N . ASP B 1 287 ? -8.242 33.469 -3.273 1 94.69 287 ASP B N 1
ATOM 55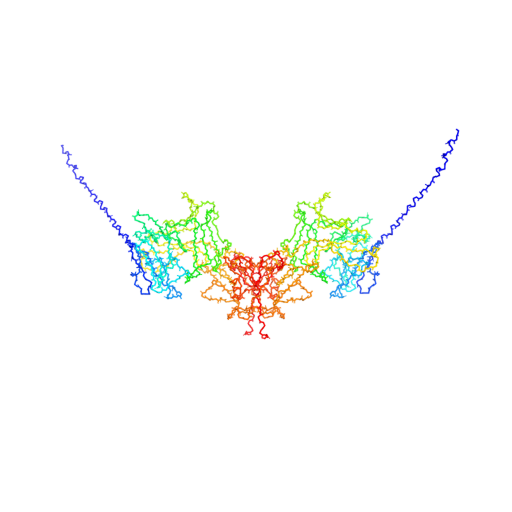79 C CA . ASP B 1 287 ? -7.41 32.469 -3.969 1 94.69 287 ASP B CA 1
ATOM 5580 C C . ASP B 1 287 ? -6.898 31.406 -3.008 1 94.69 287 ASP B C 1
ATOM 5582 O O . ASP B 1 287 ? -6.934 31.594 -1.789 1 94.69 287 ASP B O 1
ATOM 5586 N N . PHE B 1 288 ? -6.59 30.281 -3.531 1 95.75 288 PHE B N 1
ATOM 5587 C CA . PHE B 1 288 ? -6.137 29.219 -2.635 1 95.75 288 PHE B CA 1
ATOM 5588 C C . PHE B 1 288 ? -5.34 28.172 -3.396 1 95.75 288 PHE B C 1
ATOM 5590 O O . PHE B 1 288 ? -5.426 28.094 -4.625 1 95.75 288 PHE B O 1
ATOM 5597 N N . LYS B 1 289 ? -4.41 27.484 -2.674 1 96.62 289 LYS B N 1
ATOM 5598 C CA . LYS B 1 289 ? -3.605 26.375 -3.174 1 96.62 289 LYS B CA 1
ATOM 5599 C C . LYS B 1 289 ? -3.594 25.203 -2.184 1 96.62 289 LYS B C 1
ATOM 5601 O O . LYS B 1 289 ? -3.512 25.422 -0.973 1 96.62 289 LYS B O 1
ATOM 5606 N N . PRO B 1 290 ? -3.68 23.969 -2.652 1 96.44 290 PRO B N 1
ATOM 5607 C CA . PRO B 1 290 ? -3.941 23.578 -4.039 1 96.44 290 PRO B CA 1
ATOM 5608 C C . PRO B 1 290 ? -5.379 23.859 -4.473 1 96.44 290 PRO B C 1
ATOM 5610 O O . PRO B 1 290 ? -6.246 24.109 -3.629 1 96.44 290 PRO B O 1
ATOM 5613 N N . THR B 1 291 ? -5.645 23.781 -5.734 1 94.06 291 THR B N 1
ATOM 5614 C CA . THR B 1 291 ? -6.961 24.125 -6.258 1 94.06 291 THR B CA 1
ATOM 5615 C C . THR B 1 291 ? -7.965 23.016 -5.977 1 94.06 291 THR B C 1
ATOM 5617 O O . THR B 1 291 ? -9.172 23.266 -5.887 1 94.06 291 THR B O 1
ATOM 5620 N N . ASP B 1 292 ? -7.516 21.891 -5.812 1 95.56 292 ASP B N 1
ATOM 5621 C CA . ASP B 1 292 ? -8.344 20.734 -5.484 1 95.56 292 ASP B CA 1
ATOM 5622 C C . ASP B 1 292 ? -7.57 19.719 -4.637 1 95.56 292 ASP B C 1
ATOM 5624 O O . ASP B 1 292 ? -6.945 18.812 -5.172 1 95.56 292 ASP B O 1
ATOM 5628 N N . ILE B 1 293 ? -7.699 19.906 -3.379 1 97.12 293 ILE B N 1
ATOM 5629 C CA . ILE B 1 293 ? -6.93 19.047 -2.484 1 97.12 293 ILE B CA 1
ATOM 5630 C C . ILE B 1 293 ? -7.473 17.625 -2.537 1 97.12 293 ILE B C 1
ATOM 5632 O O . ILE B 1 293 ? -6.727 16.656 -2.344 1 97.12 293 ILE B O 1
ATOM 5636 N N . CYS B 1 294 ? -8.742 17.438 -2.846 1 96.69 294 CYS B N 1
ATOM 5637 C CA . CYS B 1 294 ? -9.336 16.094 -2.906 1 96.69 294 CYS B CA 1
ATOM 5638 C C . CYS B 1 294 ? -8.727 15.289 -4.043 1 96.69 294 CYS B C 1
ATOM 5640 O O . CYS B 1 294 ? -8.641 14.062 -3.955 1 96.69 294 CYS B O 1
ATOM 5642 N N . GLN B 1 295 ? -8.297 15.969 -5.035 1 94.44 295 GLN B N 1
ATOM 5643 C CA . GLN B 1 295 ? -7.66 15.312 -6.172 1 94.44 295 GLN B CA 1
ATOM 5644 C C . GLN B 1 295 ? -6.152 15.195 -5.965 1 94.44 295 GLN B C 1
ATOM 5646 O O . GLN B 1 295 ? -5.539 14.203 -6.363 1 94.44 295 GLN B O 1
ATOM 5651 N N . SER B 1 296 ? -5.598 16.156 -5.324 1 95.5 296 SER B N 1
ATOM 5652 C CA . SER B 1 296 ? -4.141 16.234 -5.297 1 95.5 296 SER B CA 1
ATOM 5653 C C . SER B 1 296 ? -3.559 15.43 -4.145 1 95.5 296 SER B C 1
ATOM 5655 O O . SER B 1 296 ? -2.436 14.93 -4.234 1 95.5 296 SER B O 1
ATOM 5657 N N . LEU B 1 297 ? -4.273 15.344 -3.102 1 96.19 297 LEU B N 1
ATOM 5658 C CA . LEU B 1 297 ? -3.717 14.672 -1.936 1 96.19 297 LEU B CA 1
ATOM 5659 C C . LEU B 1 297 ? -3.965 13.164 -2.01 1 96.19 297 LEU B C 1
ATOM 5661 O O . LEU B 1 297 ? -5.02 12.688 -1.592 1 96.19 297 LEU B O 1
ATOM 5665 N N . ILE B 1 298 ? -2.998 12.422 -2.455 1 93.56 298 ILE B N 1
ATOM 5666 C CA . ILE B 1 298 ? -2.92 10.969 -2.459 1 93.56 298 ILE B CA 1
ATOM 5667 C C . ILE B 1 298 ? -1.569 10.523 -1.903 1 93.56 298 ILE B C 1
ATOM 5669 O O . ILE B 1 298 ? -0.521 10.859 -2.459 1 93.56 298 ILE B O 1
ATOM 5673 N N . THR B 1 299 ? -1.667 9.867 -0.862 1 91.5 299 THR B N 1
ATOM 5674 C CA . THR B 1 299 ? -0.439 9.406 -0.226 1 91.5 299 THR B CA 1
ATOM 5675 C C . THR B 1 299 ? -0.526 7.918 0.101 1 91.5 299 THR B C 1
ATOM 5677 O O . THR B 1 299 ? -1.621 7.379 0.277 1 91.5 299 THR B O 1
ATOM 5680 N N . SER B 1 300 ? 0.659 7.223 0.15 1 90.38 300 SER B N 1
ATOM 5681 C CA . SER B 1 300 ? 0.695 5.809 0.506 1 90.38 300 SER B CA 1
ATOM 5682 C C . SER B 1 300 ? 0.482 5.609 2.002 1 90.38 300 SER B C 1
ATOM 5684 O O . SER B 1 300 ? 0.189 4.5 2.451 1 90.38 300 SER B O 1
ATOM 5686 N N . LEU B 1 301 ? 0.663 6.695 2.75 1 91.94 301 LEU B N 1
ATOM 5687 C CA . LEU B 1 301 ? 0.458 6.68 4.195 1 91.94 301 LEU B CA 1
ATOM 5688 C C . LEU B 1 301 ? -0.539 7.754 4.613 1 91.94 301 LEU B C 1
ATOM 5690 O O . LEU B 1 301 ? -0.604 8.82 3.996 1 91.94 301 LEU B O 1
ATOM 5694 N N . GLY B 1 302 ? -1.264 7.375 5.699 1 92.75 302 GLY B N 1
ATOM 5695 C CA . GLY B 1 302 ? -2.17 8.375 6.234 1 92.75 302 GLY B CA 1
ATOM 5696 C C . GLY B 1 302 ? -3.584 8.25 5.699 1 92.75 302 GLY B C 1
ATOM 5697 O O . GLY B 1 302 ? -3.855 7.41 4.844 1 92.75 302 GLY B O 1
ATOM 5698 N N . SER B 1 303 ? -4.449 9.078 6.062 1 94.94 303 SER B N 1
ATOM 5699 C CA . SER B 1 303 ? -5.883 8.953 5.805 1 94.94 303 SER B CA 1
ATOM 5700 C C . SER B 1 303 ? -6.281 9.719 4.547 1 94.94 303 SER B C 1
ATOM 5702 O O . SER B 1 303 ? -7.348 9.469 3.975 1 94.94 303 SER B O 1
ATOM 5704 N N . GLY B 1 304 ? -5.469 10.656 4.145 1 95.06 304 GLY B N 1
ATOM 5705 C CA . GLY B 1 304 ? -5.898 11.609 3.137 1 95.06 304 GLY B CA 1
ATOM 5706 C C . GLY B 1 304 ? -6.527 12.859 3.73 1 95.06 304 GLY B C 1
ATOM 5707 O O . GLY B 1 304 ? -6.305 13.172 4.898 1 95.06 304 GLY B O 1
ATOM 5708 N N . ALA B 1 305 ? -7.273 13.562 2.953 1 95.12 305 ALA B N 1
ATOM 5709 C CA . ALA B 1 305 ? -7.758 14.891 3.322 1 95.12 305 ALA B CA 1
ATOM 5710 C C . ALA B 1 305 ? -8.781 14.805 4.445 1 95.12 305 ALA B C 1
ATOM 5712 O O . ALA B 1 305 ? -8.789 15.641 5.352 1 95.12 305 ALA B O 1
ATOM 5713 N N . CYS B 1 306 ? -9.727 13.883 4.484 1 94.69 306 CYS B N 1
ATOM 5714 C CA . CYS B 1 306 ? -10.891 13.875 5.367 1 94.69 306 CYS B CA 1
ATOM 5715 C C . CYS B 1 306 ? -10.742 12.828 6.461 1 94.69 306 CYS B C 1
ATOM 5717 O O . CYS B 1 306 ? -11.656 12.617 7.254 1 94.69 306 CYS B O 1
ATOM 5719 N N . GLY B 1 307 ? -9.734 12.156 6.672 1 95 307 GLY B N 1
ATOM 5720 C CA . GLY B 1 307 ? -9.602 11.078 7.637 1 95 307 GLY B CA 1
ATOM 5721 C C . GLY B 1 307 ? -9.945 9.719 7.062 1 95 307 GLY B C 1
ATOM 5722 O O . GLY B 1 307 ? -10.562 9.625 5.996 1 95 307 GLY B O 1
ATOM 5723 N N . HIS B 1 308 ? -9.68 8.688 7.859 1 97 308 HIS B N 1
ATOM 5724 C CA . HIS B 1 308 ? -9.883 7.32 7.387 1 97 308 HIS B CA 1
ATOM 5725 C C . HIS B 1 308 ? -11.359 7.008 7.219 1 97 308 HIS B C 1
ATOM 5727 O O . HIS B 1 308 ? -12.195 7.5 7.984 1 97 308 HIS B O 1
ATOM 5733 N N . ASN B 1 309 ? -11.758 6.18 6.238 1 97.75 309 ASN B N 1
ATOM 5734 C CA . ASN B 1 309 ? -13.086 5.645 5.965 1 97.75 309 ASN B CA 1
ATOM 5735 C C . ASN B 1 309 ? -14.055 6.738 5.523 1 97.75 309 ASN B C 1
ATOM 5737 O O . ASN B 1 309 ? -15.266 6.531 5.504 1 97.75 309 ASN B O 1
ATOM 5741 N N . SER B 1 310 ? -13.539 7.973 5.312 1 98.06 310 SER B N 1
ATOM 5742 C CA . SER B 1 310 ? -14.336 9.062 4.758 1 98.06 310 SER B CA 1
ATOM 5743 C C . SER B 1 310 ? -13.844 9.453 3.365 1 98.06 310 SER B C 1
ATOM 5745 O O . SER B 1 310 ? -12.836 8.93 2.889 1 98.06 310 SER B O 1
ATOM 5747 N N . TYR B 1 311 ? -14.617 10.242 2.666 1 98 311 TYR B N 1
ATOM 5748 C CA . TYR B 1 311 ? -14.148 10.672 1.355 1 98 311 TYR B CA 1
ATOM 5749 C C . TYR B 1 311 ? -14.32 12.18 1.188 1 98 311 TYR B C 1
ATOM 5751 O O . TYR B 1 311 ? -15.188 12.789 1.821 1 98 311 TYR B O 1
ATOM 5759 N N . CYS B 1 312 ? -13.422 12.75 0.441 1 97.75 312 CYS B N 1
ATOM 5760 C CA . CYS B 1 312 ? -13.242 14.188 0.228 1 97.75 312 CYS B CA 1
ATOM 5761 C C . CYS B 1 312 ? -13.961 14.641 -1.036 1 97.75 312 CYS B C 1
ATOM 5763 O O . CYS B 1 312 ? -13.812 14.031 -2.096 1 97.75 312 CYS B O 1
ATOM 5765 N N . GLY B 1 313 ? -14.758 15.594 -0.906 1 95.69 313 GLY B N 1
ATOM 5766 C CA . GLY B 1 313 ? -15.398 16.312 -1.993 1 95.69 313 GLY B CA 1
ATOM 5767 C C . GLY B 1 313 ? -15.547 17.797 -1.717 1 95.69 313 GLY B C 1
ATOM 5768 O O . GLY B 1 313 ? -14.797 18.359 -0.926 1 95.69 313 GLY B O 1
ATOM 5769 N N . TYR B 1 314 ? -16.359 18.438 -2.443 1 92.44 314 TYR B N 1
ATOM 5770 C CA . TYR B 1 314 ? -16.594 19.859 -2.262 1 92.44 314 TYR B CA 1
ATOM 5771 C C . TYR B 1 314 ? -18.078 20.156 -2.111 1 92.44 314 TYR B C 1
ATOM 5773 O O . TYR B 1 314 ? -18.922 19.469 -2.711 1 92.44 314 TYR B O 1
ATOM 5781 N N . ASP B 1 315 ? -18.328 21.078 -1.292 1 89.5 315 ASP B N 1
ATOM 5782 C CA . ASP B 1 315 ? -19.719 21.5 -1.126 1 89.5 315 ASP B CA 1
ATOM 5783 C C . ASP B 1 315 ? -20.094 22.547 -2.174 1 89.5 315 ASP B C 1
ATOM 5785 O O . ASP B 1 315 ? -19.344 22.797 -3.113 1 89.5 315 ASP B O 1
ATOM 5789 N N . ILE B 1 316 ? -21.25 23.094 -1.968 1 85.31 316 ILE B N 1
ATOM 5790 C CA . ILE B 1 316 ? -21.812 24.016 -2.945 1 85.31 316 ILE B CA 1
ATOM 5791 C C . ILE B 1 316 ? -21.016 25.312 -2.951 1 85.31 316 ILE B C 1
ATOM 5793 O O . ILE B 1 316 ? -21 26.047 -3.947 1 85.31 316 ILE B O 1
ATOM 5797 N N . LYS B 1 317 ? -20.359 25.688 -1.833 1 81.56 317 LYS B N 1
ATOM 5798 C CA . LYS B 1 317 ? -19.547 26.891 -1.735 1 81.56 317 LYS B CA 1
ATOM 5799 C C . LYS B 1 317 ? -18.109 26.625 -2.16 1 81.56 317 LYS B C 1
ATOM 5801 O O . LYS B 1 317 ? -17.219 27.453 -1.926 1 81.56 317 LYS B O 1
ATOM 5806 N N . GLN B 1 318 ? -17.844 25.406 -2.627 1 82.62 318 GLN B N 1
ATOM 5807 C CA . GLN B 1 318 ? -16.531 24.984 -3.127 1 82.62 318 GLN B CA 1
ATOM 5808 C C . GLN B 1 318 ? -15.516 24.891 -1.995 1 82.62 318 GLN B C 1
ATOM 5810 O O . GLN B 1 318 ? -14.344 25.234 -2.17 1 82.62 318 GLN B O 1
ATOM 5815 N N . MET B 1 319 ? -16.031 24.625 -0.87 1 88.88 319 MET B N 1
ATOM 5816 C CA . MET B 1 319 ? -15.172 24.297 0.267 1 88.88 319 MET B CA 1
ATOM 5817 C C . MET B 1 319 ? -15.055 22.797 0.448 1 88.88 319 MET B C 1
ATOM 5819 O O . MET B 1 319 ? -15.969 22.047 0.094 1 88.88 319 MET B O 1
ATOM 5823 N N . VAL B 1 320 ? -13.953 22.406 0.918 1 92.94 320 VAL B N 1
ATOM 5824 C CA . VAL B 1 320 ? -13.719 20.984 1.163 1 92.94 320 VAL B CA 1
ATOM 5825 C C . VAL B 1 320 ? -14.836 20.438 2.049 1 92.94 320 VAL B C 1
ATOM 5827 O O . VAL B 1 320 ? -15.164 21.016 3.082 1 92.94 320 VAL B O 1
ATOM 5830 N N . ALA B 1 321 ? -15.453 19.438 1.623 1 94.88 321 ALA B N 1
ATOM 5831 C CA . ALA B 1 321 ? -16.531 18.781 2.359 1 94.88 321 ALA B CA 1
ATOM 5832 C C . ALA B 1 321 ? -16.25 17.281 2.521 1 94.88 321 ALA B C 1
ATOM 5834 O O . ALA B 1 321 ? -16.188 16.547 1.534 1 94.88 321 ALA B O 1
ATOM 5835 N N . CYS B 1 322 ? -16.062 16.828 3.725 1 96.31 322 CYS B N 1
ATOM 5836 C CA . CYS B 1 322 ? -15.82 15.422 4.039 1 96.31 322 CYS B CA 1
ATOM 5837 C C . CYS B 1 322 ? -17.125 14.695 4.355 1 96.31 322 CYS B C 1
ATOM 5839 O O . CYS B 1 322 ? -18.031 15.273 4.969 1 96.31 322 CYS B O 1
ATOM 5841 N N . GLN B 1 323 ? -17.219 13.469 3.924 1 97.06 323 GLN B N 1
ATOM 5842 C CA . GLN B 1 323 ? -18.453 12.703 4.125 1 97.06 323 GLN B CA 1
ATOM 5843 C C . GLN B 1 323 ? -18.141 11.258 4.512 1 97.06 323 GLN B C 1
ATOM 5845 O O . GLN B 1 323 ? -17.094 10.727 4.141 1 97.06 323 GLN B O 1
ATOM 5850 N N . CYS B 1 324 ? -19.062 10.711 5.262 1 97.94 324 CYS B N 1
ATOM 5851 C CA . CYS B 1 324 ? -19.016 9.281 5.547 1 97.94 324 CYS B CA 1
ATOM 5852 C C . CYS B 1 324 ? -19.859 8.5 4.543 1 97.94 324 CYS B C 1
ATOM 5854 O O . CYS B 1 324 ? -20.938 8.961 4.137 1 97.94 324 CYS B O 1
ATOM 5856 N N . PRO B 1 325 ? -19.359 7.34 4.152 1 97.44 325 PRO B N 1
ATOM 5857 C CA . PRO B 1 325 ? -20.219 6.492 3.32 1 97.44 325 PRO B CA 1
ATOM 5858 C C . PRO B 1 325 ? -21.453 5.996 4.062 1 97.44 325 PRO B C 1
ATOM 5860 O O . PRO B 1 325 ? -21.5 6.059 5.297 1 97.44 325 PRO B O 1
ATOM 5863 N N . LEU B 1 326 ? -22.469 5.559 3.25 1 96.75 326 LEU B N 1
ATOM 5864 C CA . LEU B 1 326 ? -23.625 4.93 3.871 1 96.75 326 LEU B CA 1
ATOM 5865 C C . LEU B 1 326 ? -23.203 3.773 4.77 1 96.75 326 LEU B C 1
ATOM 5867 O O . LEU B 1 326 ? -22.375 2.953 4.379 1 96.75 326 LEU B O 1
ATOM 5871 N N . GLY B 1 327 ? -23.75 3.701 5.961 1 95.94 327 GLY B N 1
ATOM 5872 C CA . GLY B 1 327 ? -23.406 2.646 6.902 1 95.94 327 GLY B CA 1
ATOM 5873 C C . GLY B 1 327 ? -22.25 3.018 7.816 1 95.94 327 GLY B C 1
ATOM 5874 O O . GLY B 1 327 ? -21.859 2.23 8.68 1 95.94 327 GLY B O 1
ATOM 5875 N N . TYR B 1 328 ? -21.719 4.141 7.594 1 96.5 328 TYR B N 1
ATOM 5876 C CA . TYR B 1 328 ? -20.641 4.66 8.414 1 96.5 328 TYR B CA 1
ATOM 5877 C C . TYR B 1 328 ? -21.031 5.977 9.078 1 96.5 328 TYR B C 1
ATOM 5879 O O . TYR B 1 328 ? -21.859 6.715 8.555 1 96.5 328 TYR B O 1
ATOM 5887 N N . SER B 1 329 ? -20.469 6.227 10.203 1 96.5 329 SER B N 1
ATOM 5888 C CA . SER B 1 329 ? -20.656 7.496 10.898 1 96.5 329 SER B CA 1
ATOM 5889 C C . SER B 1 329 ? -19.344 8.047 11.422 1 96.5 329 SER B C 1
ATOM 5891 O O . SER B 1 329 ? -18.344 7.32 11.5 1 96.5 329 SER B O 1
ATOM 5893 N N . TRP B 1 330 ? -19.328 9.281 11.703 1 95.62 330 TRP B N 1
ATOM 5894 C CA . TRP B 1 330 ? -18.109 9.922 12.211 1 95.62 330 TRP B CA 1
ATOM 5895 C C . TRP B 1 330 ? -17.656 9.258 13.508 1 95.62 330 TRP B C 1
ATOM 5897 O O . TRP B 1 330 ? -18.469 8.938 14.375 1 95.62 330 TRP B O 1
ATOM 5907 N N . VAL B 1 331 ? -16.375 8.961 13.633 1 92.69 331 VAL B N 1
ATOM 5908 C CA . VAL B 1 331 ? -15.828 8.531 14.914 1 92.69 331 VAL B CA 1
ATOM 5909 C C . VAL B 1 331 ? -16.172 9.547 16 1 92.69 331 VAL B C 1
ATOM 5911 O O . VAL B 1 331 ? -16.609 9.18 17.094 1 92.69 331 VAL B O 1
ATOM 5914 N N . ASP B 1 332 ? -15.945 10.836 15.703 1 89.94 332 ASP B N 1
ATOM 5915 C CA . ASP B 1 332 ? -16.344 12.008 16.469 1 89.94 332 ASP B CA 1
ATOM 5916 C C . ASP B 1 332 ? -16.938 13.094 15.562 1 89.94 332 ASP B C 1
ATOM 5918 O O . ASP B 1 332 ? -16.219 13.68 14.75 1 89.94 332 ASP B O 1
ATOM 5922 N N . PRO B 1 333 ? -18.172 13.367 15.664 1 90.81 333 PRO B N 1
ATOM 5923 C CA . PRO B 1 333 ? -18.812 14.312 14.758 1 90.81 333 PRO B CA 1
ATOM 5924 C C . PRO B 1 333 ? -18.219 15.719 14.836 1 90.81 333 PRO B C 1
ATOM 5926 O O . PRO B 1 333 ? -18.359 16.516 13.906 1 90.81 333 PRO B O 1
ATOM 5929 N N . ASN B 1 334 ? -17.578 16.047 15.953 1 89 334 ASN B N 1
ATOM 5930 C CA . ASN B 1 334 ? -16.969 17.375 16.109 1 89 334 ASN B CA 1
ATOM 5931 C C . ASN B 1 334 ? -15.523 17.375 15.641 1 89 334 ASN B C 1
ATOM 5933 O O . ASN B 1 334 ? -14.891 18.438 15.578 1 89 334 ASN B O 1
ATOM 5937 N N . LYS B 1 335 ? -15.008 16.188 15.289 1 90.62 335 LYS B N 1
ATOM 5938 C CA . LYS B 1 335 ? -13.641 16 14.805 1 90.62 335 LYS B CA 1
ATOM 5939 C C . LYS B 1 335 ? -13.617 15.117 13.555 1 90.62 335 LYS B C 1
ATOM 5941 O O . LYS B 1 335 ? -13.055 14.016 13.578 1 90.62 335 LYS B O 1
ATOM 5946 N N . THR B 1 336 ? -14.078 15.727 12.539 1 90.69 336 THR B N 1
ATOM 5947 C CA . THR B 1 336 ? -14.297 14.945 11.328 1 90.69 336 THR B CA 1
ATOM 5948 C C . THR B 1 336 ? -12.969 14.461 10.75 1 90.69 336 THR B C 1
ATOM 5950 O O . THR B 1 336 ? -12.93 13.508 9.969 1 90.69 336 THR B O 1
ATOM 5953 N N . TYR B 1 337 ? -11.867 15.094 11.156 1 91.06 337 TYR B N 1
ATOM 5954 C CA . TYR B 1 337 ? -10.562 14.68 10.664 1 91.06 337 TYR B CA 1
ATOM 5955 C C . TYR B 1 337 ? -10.195 13.297 11.18 1 91.06 337 TYR B C 1
ATOM 5957 O O . TYR B 1 337 ? -9.258 12.664 10.672 1 91.06 337 TYR B O 1
ATOM 5965 N N . MET B 1 338 ? -10.961 12.781 12.172 1 92.12 338 MET B N 1
ATOM 5966 C CA . MET B 1 338 ? -10.719 11.453 12.719 1 92.12 338 MET B CA 1
ATOM 5967 C C . MET B 1 338 ? -11.312 10.375 11.82 1 92.12 338 MET B C 1
ATOM 5969 O O . MET B 1 338 ? -11.086 9.188 12.031 1 92.12 338 MET B O 1
ATOM 5973 N N . GLY B 1 339 ? -12.102 10.797 10.906 1 95.06 339 GLY B N 1
ATOM 5974 C CA . GLY B 1 339 ? -12.664 9.859 9.945 1 95.06 339 GLY B CA 1
ATOM 5975 C C . GLY B 1 339 ? -13.953 9.211 10.422 1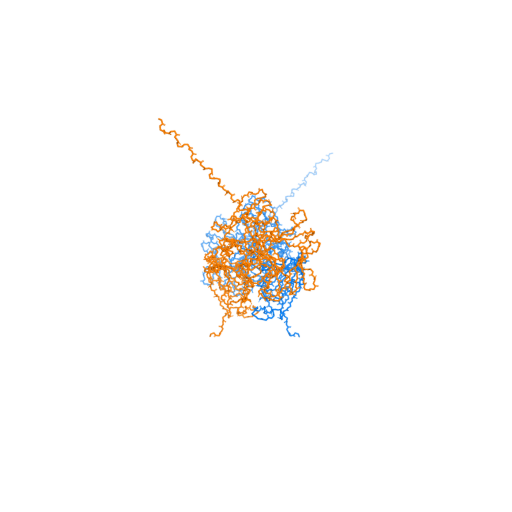 95.06 339 GLY B C 1
ATOM 5976 O O . GLY B 1 339 ? -14.641 9.75 11.289 1 95.06 339 GLY B O 1
ATOM 5977 N N . CYS B 1 340 ? -14.289 8.164 9.734 1 97 340 CYS B N 1
ATOM 5978 C CA . CYS B 1 340 ? -15.539 7.465 9.992 1 97 340 CYS B CA 1
ATOM 5979 C C . CYS B 1 340 ? -15.281 6.066 10.539 1 97 340 CYS B C 1
ATOM 5981 O O . CYS B 1 340 ? -14.156 5.566 10.469 1 97 340 CYS B O 1
ATOM 5983 N N . LYS B 1 341 ? -16.281 5.543 11.117 1 95.38 341 LYS B N 1
ATOM 5984 C CA . LYS B 1 341 ? -16.328 4.152 11.562 1 95.38 341 LYS B CA 1
ATOM 5985 C C . LYS B 1 341 ? -17.578 3.443 11.055 1 95.38 341 LYS B C 1
ATOM 5987 O O . LYS B 1 341 ? -18.609 4.074 10.852 1 95.38 341 LYS B O 1
ATOM 5992 N N . PRO B 1 342 ? -17.438 2.105 10.805 1 94.75 342 PRO B N 1
ATOM 5993 C CA . PRO B 1 342 ? -18.656 1.385 10.422 1 94.75 342 PRO B CA 1
ATOM 5994 C C . PRO B 1 342 ? -19.672 1.319 11.555 1 94.75 342 PRO B C 1
ATOM 5996 O O . PRO B 1 342 ? -19.297 1.211 12.727 1 94.75 342 PRO B O 1
ATOM 5999 N N . ASP B 1 343 ? -20.969 1.379 11.195 1 94.25 343 ASP B N 1
ATOM 6000 C CA . ASP B 1 343 ? -22.062 1.248 12.156 1 94.25 343 ASP B CA 1
ATOM 6001 C C . ASP B 1 343 ? -22.438 -0.218 12.367 1 94.25 343 ASP B C 1
ATOM 6003 O O . ASP B 1 343 ? -23.516 -0.521 12.883 1 94.25 343 ASP B O 1
ATOM 6007 N N . PHE B 1 344 ? -21.641 -1.096 11.898 1 91.69 344 PHE B N 1
ATOM 6008 C CA . PHE B 1 344 ? -21.812 -2.541 11.961 1 91.69 344 PHE B CA 1
ATOM 6009 C C . PHE B 1 344 ? -20.5 -3.242 12.242 1 91.69 344 PHE B C 1
ATOM 6011 O O . PHE B 1 344 ? -19.422 -2.635 12.133 1 91.69 344 PHE B O 1
ATOM 6018 N N . THR B 1 345 ? -20.609 -4.508 12.641 1 89.06 345 THR B N 1
ATOM 6019 C CA . THR B 1 345 ? -19.406 -5.324 12.82 1 89.06 345 THR B CA 1
ATOM 6020 C C . THR B 1 345 ? -19.062 -6.07 11.539 1 89.06 345 THR B C 1
ATOM 6022 O O . THR B 1 345 ? -19.938 -6.723 10.945 1 89.06 345 THR B O 1
ATOM 6025 N N . MET B 1 346 ? -17.812 -5.914 11.164 1 89.69 346 MET B N 1
ATOM 6026 C CA . MET B 1 346 ? -17.359 -6.633 9.977 1 89.69 346 MET B CA 1
ATOM 6027 C C . MET B 1 346 ? -17.469 -8.141 10.18 1 89.69 346 MET B C 1
ATOM 6029 O O . MET B 1 346 ? -17.453 -8.625 11.312 1 89.69 346 MET B O 1
ATOM 6033 N N . PRO B 1 347 ? -17.5 -8.859 9.102 1 88.38 347 PRO B N 1
ATOM 6034 C CA . PRO B 1 347 ? -17.531 -10.312 9.258 1 88.38 347 PRO B CA 1
ATOM 6035 C C . PRO B 1 347 ? -16.297 -10.859 9.977 1 88.38 347 PRO B C 1
ATOM 6037 O O . PRO B 1 347 ? -15.195 -10.367 9.758 1 88.38 347 PRO B O 1
ATOM 6040 N N . SER B 1 348 ? -16.375 -11.789 11.023 1 80.44 348 SER B N 1
ATOM 6041 C CA . SER B 1 348 ? -15.281 -12.336 11.836 1 80.44 348 SER B CA 1
ATOM 6042 C C . SER B 1 348 ? -14.469 -13.359 11.047 1 80.44 348 SER B C 1
ATOM 6044 O O . SER B 1 348 ? -13.32 -13.656 11.398 1 80.44 348 SER B O 1
ATOM 6046 N N . CYS B 1 349 ? -14.695 -13.891 9.922 1 85.12 349 CYS B N 1
ATOM 6047 C CA . CYS B 1 349 ? -14.07 -14.938 9.117 1 85.12 349 CYS B CA 1
ATOM 6048 C C . CYS B 1 349 ? -14.016 -16.25 9.875 1 85.12 349 CYS B C 1
ATOM 6050 O O . CYS B 1 349 ? -13.461 -17.234 9.383 1 85.12 349 CYS B O 1
ATOM 6052 N N . ILE B 1 350 ? -14.367 -16.281 11.156 1 80.62 350 ILE B N 1
ATOM 6053 C CA . ILE B 1 350 ? -14.281 -17.453 12.023 1 80.62 350 ILE B CA 1
ATOM 6054 C C . ILE B 1 350 ? -15.148 -18.578 11.453 1 80.62 350 ILE B C 1
ATOM 6056 O O . ILE B 1 350 ? -14.703 -19.719 11.336 1 80.62 350 ILE B O 1
ATOM 6060 N N . SER B 1 351 ? -16.422 -18.312 11.305 1 72.06 351 SER B N 1
ATOM 6061 C CA . SER B 1 351 ? -17.312 -19.359 10.836 1 72.06 351 SER B CA 1
ATOM 6062 C C . SER B 1 351 ? -18.484 -18.781 10.031 1 72.06 351 SER B C 1
ATOM 6064 O O . SER B 1 351 ? -18.688 -17.578 10.023 1 72.06 351 SER B O 1
ATOM 6066 N N . GLY B 1 352 ? -18.953 -19.672 9.219 1 69.19 352 GLY B N 1
ATOM 6067 C CA . GLY B 1 352 ? -20.203 -19.328 8.539 1 69.19 352 GLY B CA 1
ATOM 6068 C C . GLY B 1 352 ? -19.984 -18.781 7.137 1 69.19 352 GLY B C 1
ATOM 6069 O O . GLY B 1 352 ? -18.891 -18.906 6.582 1 69.19 352 GLY B O 1
ATOM 6070 N N . VAL B 1 353 ? -21.141 -18.438 6.547 1 76.25 353 VAL B N 1
ATOM 6071 C CA . VAL B 1 353 ? -21.172 -17.797 5.238 1 76.25 353 VAL B CA 1
ATOM 6072 C C . VAL B 1 353 ? -20.859 -16.312 5.387 1 76.25 353 VAL B C 1
ATOM 6074 O O . VAL B 1 353 ? -21.609 -15.562 6.016 1 76.25 353 VAL B O 1
ATOM 6077 N N . TRP B 1 354 ? -19.828 -15.82 4.855 1 80.62 354 TRP B N 1
ATOM 6078 C CA . TRP B 1 354 ? -19.25 -14.5 5.102 1 80.62 354 TRP B CA 1
ATOM 6079 C C . TRP B 1 354 ? -20.141 -13.406 4.516 1 80.62 354 TRP B C 1
ATOM 6081 O O . TRP B 1 354 ? -20.094 -12.258 4.965 1 80.62 354 TRP B O 1
ATOM 6091 N N . SER B 1 355 ? -20.969 -13.82 3.605 1 86.62 355 SER B N 1
ATOM 6092 C CA . SER B 1 355 ? -21.812 -12.836 2.941 1 86.62 355 SER B CA 1
ATOM 6093 C C . SER B 1 355 ? -23.125 -12.633 3.693 1 86.62 355 SER B C 1
ATOM 6095 O O . SER B 1 355 ? -23.859 -11.68 3.424 1 86.62 355 SER B O 1
ATOM 6097 N N . GLU B 1 356 ? -23.391 -13.508 4.605 1 88.5 356 GLU B N 1
ATOM 6098 C CA . GLU B 1 356 ? -24.672 -13.43 5.309 1 88.5 356 GLU B CA 1
ATOM 6099 C C . GLU B 1 356 ? -24.734 -12.203 6.211 1 88.5 356 GLU B C 1
ATOM 6101 O O . G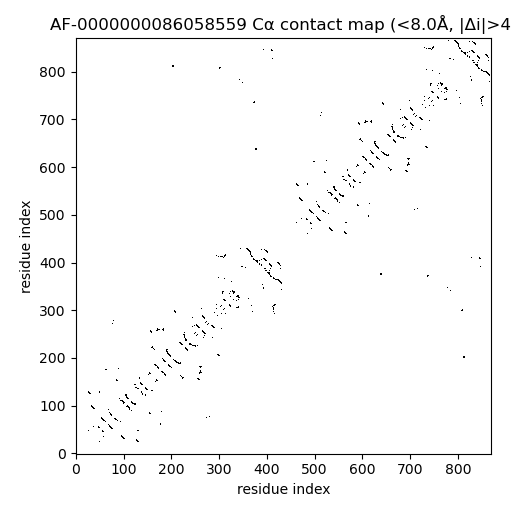LU B 1 356 ? -23.812 -11.953 6.988 1 88.5 356 GLU B O 1
ATOM 6106 N N . GLY B 1 357 ? -25.766 -11.422 6.055 1 91.81 357 GLY B N 1
ATOM 6107 C CA . GLY B 1 357 ? -25.953 -10.25 6.883 1 91.81 357 GLY B CA 1
ATOM 6108 C C . GLY B 1 357 ? -25.297 -9 6.32 1 91.81 357 GLY B C 1
ATOM 6109 O O . GLY B 1 357 ? -25.25 -7.965 6.988 1 91.81 357 GLY B O 1
ATOM 6110 N N . PHE B 1 358 ? -24.828 -9.18 5.059 1 95.31 358 PHE B N 1
ATOM 6111 C CA . PHE B 1 358 ? -24.125 -8.047 4.477 1 95.31 358 PHE B CA 1
ATOM 6112 C C . PHE B 1 358 ? -24.594 -7.789 3.049 1 95.31 358 PHE B C 1
ATOM 6114 O O . PHE B 1 358 ? -25.172 -8.672 2.414 1 95.31 358 PHE B O 1
ATOM 6121 N N . GLN B 1 359 ? -24.484 -6.586 2.611 1 96.56 359 GLN B N 1
ATOM 6122 C CA . GLN B 1 359 ? -24.781 -6.176 1.244 1 96.56 359 GLN B CA 1
ATOM 6123 C C . GLN B 1 359 ? -23.734 -5.18 0.731 1 96.56 359 GLN B C 1
ATOM 6125 O O . GLN B 1 359 ? -22.953 -4.645 1.51 1 96.56 359 GLN B O 1
ATOM 6130 N N . MET B 1 360 ? -23.688 -5.043 -0.604 1 97.75 360 MET B N 1
ATOM 6131 C CA . MET B 1 360 ? -22.766 -4.09 -1.218 1 97.75 360 MET B CA 1
ATOM 6132 C C . MET B 1 360 ? -23.5 -2.838 -1.68 1 97.75 360 MET B C 1
ATOM 6134 O O . MET B 1 360 ? -24.562 -2.93 -2.303 1 97.75 360 MET B O 1
ATOM 6138 N N . VAL B 1 361 ? -23 -1.696 -1.35 1 98.12 361 VAL B N 1
ATOM 6139 C CA . VAL B 1 361 ? -23.562 -0.424 -1.801 1 98.12 361 VAL B CA 1
ATOM 6140 C C . VAL B 1 361 ? -22.688 0.147 -2.922 1 98.12 361 VAL B C 1
ATOM 6142 O O . VAL B 1 361 ? -21.5 0.374 -2.736 1 98.12 361 VAL B O 1
ATOM 6145 N N . ARG B 1 362 ? -23.344 0.369 -4.02 1 98.06 362 ARG B N 1
ATOM 6146 C CA . ARG B 1 362 ? -22.656 0.905 -5.195 1 98.06 362 ARG B CA 1
ATOM 6147 C C . ARG B 1 362 ? -22.625 2.43 -5.156 1 98.06 362 ARG B C 1
ATOM 6149 O O . ARG B 1 362 ? -23.641 3.082 -4.969 1 98.06 362 ARG B O 1
ATOM 6156 N N . VAL B 1 363 ? -21.453 3.041 -5.266 1 98.25 363 VAL B N 1
ATOM 6157 C CA . VAL B 1 363 ? -21.297 4.492 -5.324 1 98.25 363 VAL B CA 1
ATOM 6158 C C . VAL B 1 363 ? -20.469 4.875 -6.543 1 98.25 363 VAL B C 1
ATOM 6160 O O . VAL B 1 363 ? -19.328 4.43 -6.684 1 98.25 363 VAL B O 1
ATOM 6163 N N . GLU B 1 364 ? -21.016 5.688 -7.379 1 97.81 364 GLU B N 1
ATOM 6164 C CA . GLU B 1 364 ? -20.328 6.141 -8.586 1 97.81 364 GLU B CA 1
ATOM 6165 C C . GLU B 1 364 ? -19.297 7.223 -8.273 1 97.81 364 GLU B C 1
ATOM 6167 O O . GLU B 1 364 ? -19.469 7.996 -7.328 1 97.81 364 GLU B O 1
ATOM 6172 N N . ASN B 1 365 ? -18.172 7.254 -9.008 1 97.81 365 ASN B N 1
ATOM 6173 C CA . ASN B 1 365 ? -17.172 8.305 -8.969 1 97.81 365 ASN B CA 1
ATOM 6174 C C . ASN B 1 365 ? -16.531 8.422 -7.582 1 97.81 365 ASN B C 1
ATOM 6176 O O . ASN B 1 365 ? -16.297 9.523 -7.09 1 97.81 365 ASN B O 1
ATOM 6180 N N . LEU B 1 366 ? -16.391 7.309 -6.938 1 98.19 366 LEU B N 1
ATOM 6181 C CA . LEU B 1 366 ? -15.758 7.238 -5.625 1 98.19 366 LEU B CA 1
ATOM 6182 C C . LEU B 1 366 ? -14.57 6.285 -5.645 1 98.19 366 LEU B C 1
ATOM 6184 O O . LEU B 1 366 ? -14.656 5.191 -6.211 1 98.19 366 LEU B O 1
ATOM 6188 N N . ASP B 1 367 ? -13.5 6.723 -5.098 1 98.06 367 ASP B N 1
ATOM 6189 C CA . ASP B 1 367 ? -12.297 5.895 -5.008 1 98.06 367 ASP B CA 1
ATOM 6190 C C . ASP B 1 367 ? -11.648 6.012 -3.627 1 98.06 367 ASP B C 1
ATOM 6192 O O . ASP B 1 367 ? -11.742 7.059 -2.984 1 98.06 367 ASP B O 1
ATOM 6196 N N . PHE B 1 368 ? -11.164 4.965 -3.104 1 97.75 368 PHE B N 1
ATOM 6197 C CA . PHE B 1 368 ? -10.227 4.906 -1.991 1 97.75 368 PHE B CA 1
ATOM 6198 C C . PHE B 1 368 ? -8.867 4.406 -2.461 1 97.75 368 PHE B C 1
ATOM 6200 O O . PHE B 1 368 ? -8.594 3.203 -2.426 1 97.75 368 PHE B O 1
ATOM 6207 N N . TRP B 1 369 ? -8.039 5.27 -2.771 1 95 369 TRP B N 1
ATOM 6208 C CA . TRP B 1 369 ? -6.809 4.906 -3.459 1 95 369 TRP B CA 1
ATOM 6209 C C . TRP B 1 369 ? -5.805 4.293 -2.488 1 95 369 TRP B C 1
ATOM 6211 O O . TRP B 1 369 ? -5.633 4.785 -1.37 1 95 369 TRP B O 1
ATOM 6221 N N . GLY B 1 370 ? -5.199 3.219 -2.977 1 92.06 370 GLY B N 1
ATOM 6222 C CA . GLY B 1 370 ? -4.059 2.643 -2.287 1 92.06 370 GLY B CA 1
ATOM 6223 C C . GLY B 1 370 ? -4.441 1.567 -1.287 1 92.06 370 GLY B C 1
ATOM 6224 O O . GLY B 1 370 ? -5.629 1.331 -1.049 1 92.06 370 GLY B O 1
ATOM 6225 N N . GLU B 1 371 ? -3.439 0.863 -0.821 1 90.31 371 GLU B N 1
ATOM 6226 C CA . GLU B 1 371 ? -3.527 -0.157 0.218 1 90.31 371 GLU B CA 1
ATOM 6227 C C . GLU B 1 371 ? -4.469 -1.286 -0.195 1 90.31 371 GLU B C 1
ATOM 6229 O O . GLU B 1 371 ? -5.293 -1.736 0.602 1 90.31 371 GLU B O 1
ATOM 6234 N N . ASP B 1 372 ? -4.473 -1.57 -1.469 1 94.81 372 ASP B N 1
ATOM 6235 C CA . ASP B 1 372 ? -5.207 -2.723 -1.985 1 94.81 372 ASP B CA 1
ATOM 6236 C C . ASP B 1 372 ? -4.508 -4.027 -1.613 1 94.81 372 ASP B C 1
ATOM 6238 O O . ASP B 1 372 ? -3.287 -4.141 -1.73 1 94.81 372 ASP B O 1
ATOM 6242 N N . TYR B 1 373 ? -5.27 -4.953 -1.2 1 93.75 373 TYR B N 1
ATOM 6243 C CA . TYR B 1 373 ? -4.562 -6.18 -0.843 1 93.75 373 TYR B CA 1
ATOM 6244 C C . TYR B 1 373 ? -4.703 -7.227 -1.938 1 93.75 373 TYR B C 1
ATOM 6246 O O . TYR B 1 373 ? -4.02 -8.258 -1.915 1 93.75 373 TYR B O 1
ATOM 6254 N N . ASP B 1 374 ? -5.578 -6.961 -2.967 1 94.94 374 ASP B N 1
ATOM 6255 C CA . ASP B 1 374 ? -5.656 -7.793 -4.164 1 94.94 374 ASP B CA 1
ATOM 6256 C C . ASP B 1 374 ? -6.109 -6.977 -5.371 1 94.94 374 ASP B C 1
ATOM 6258 O O . ASP B 1 374 ? -6.762 -5.941 -5.219 1 94.94 374 ASP B O 1
ATOM 6262 N N . GLN B 1 375 ? -5.695 -7.434 -6.508 1 96.38 375 GLN B N 1
ATOM 6263 C CA . GLN B 1 375 ? -6.137 -6.875 -7.781 1 96.38 375 GLN B CA 1
ATOM 6264 C C . GLN B 1 375 ? -6.434 -7.98 -8.789 1 96.38 375 GLN B C 1
ATOM 6266 O O . GLN B 1 375 ? -5.676 -8.945 -8.898 1 96.38 375 GLN B O 1
ATOM 6271 N N . PHE B 1 376 ? -7.527 -7.863 -9.445 1 97.25 376 PHE B N 1
ATOM 6272 C CA . PHE B 1 376 ? -7.93 -8.82 -10.461 1 97.25 376 PHE B CA 1
ATOM 6273 C C . PHE B 1 376 ? -8.109 -8.141 -11.812 1 97.25 376 PHE B C 1
ATOM 6275 O O . PHE B 1 376 ? -8.633 -7.027 -11.883 1 97.25 376 PHE B O 1
ATOM 6282 N N . ASN B 1 377 ? -7.684 -8.719 -12.742 1 96.81 377 ASN B N 1
ATOM 6283 C CA . ASN B 1 377 ? -7.84 -8.281 -14.125 1 96.81 377 ASN B CA 1
ATOM 6284 C C . ASN B 1 377 ? -7.672 -9.438 -15.102 1 96.81 377 ASN B C 1
ATOM 6286 O O . ASN B 1 377 ? -6.672 -10.148 -15.062 1 96.81 377 ASN B O 1
ATOM 6290 N N . PRO B 1 378 ? -8.617 -9.852 -15.977 1 96.81 378 PRO B N 1
ATOM 6291 C CA . PRO B 1 378 ? -9.867 -9.117 -16.172 1 96.81 378 PRO B CA 1
ATOM 6292 C C . PRO B 1 378 ? -10.969 -9.547 -15.211 1 96.81 378 PRO B C 1
ATOM 6294 O O . PRO B 1 378 ? -11.062 -10.719 -14.852 1 96.81 378 PRO B O 1
ATOM 6297 N N . MET B 1 379 ? -11.758 -8.602 -14.797 1 97.25 379 MET B N 1
ATOM 6298 C CA . MET B 1 379 ? -12.922 -8.906 -13.969 1 97.25 379 MET B CA 1
ATOM 6299 C C . MET B 1 379 ? -14.016 -7.867 -14.172 1 97.25 379 MET B C 1
ATOM 6301 O O . MET B 1 379 ? -13.758 -6.664 -14.141 1 97.25 379 MET B O 1
ATOM 6305 N N . GLY B 1 380 ? -15.227 -8.375 -14.336 1 97.56 380 GLY B N 1
ATOM 6306 C CA . GLY B 1 380 ? -16.359 -7.477 -14.516 1 97.56 380 GLY B CA 1
ATOM 6307 C C . GLY B 1 380 ? -16.859 -6.891 -13.211 1 97.56 380 GLY B C 1
ATOM 6308 O O . GLY B 1 380 ? -16.453 -7.328 -12.133 1 97.56 380 GLY B O 1
ATOM 6309 N N . GLU B 1 381 ? -17.766 -5.91 -13.312 1 97.56 381 GLU B N 1
ATOM 6310 C CA . GLU B 1 381 ? -18.297 -5.184 -12.156 1 97.56 381 GLU B CA 1
ATOM 6311 C C . GLU B 1 381 ? -19.016 -6.121 -11.203 1 97.56 381 GLU B C 1
ATOM 6313 O O . GLU B 1 381 ? -18.812 -6.062 -9.984 1 97.56 381 GLU B O 1
ATOM 6318 N N . ALA B 1 382 ? -19.891 -6.945 -11.758 1 98 382 ALA B N 1
ATOM 6319 C CA . ALA B 1 382 ? -20.703 -7.844 -10.93 1 98 382 ALA B CA 1
ATOM 6320 C C . ALA B 1 382 ? -19.812 -8.82 -10.164 1 98 382 ALA B C 1
ATOM 6322 O O . ALA B 1 382 ? -20.031 -9.07 -8.977 1 98 382 ALA B O 1
ATOM 6323 N N . GLU B 1 383 ? -18.859 -9.328 -10.828 1 97.56 383 GLU B N 1
ATOM 6324 C CA . GLU B 1 383 ? -17.938 -10.258 -10.195 1 97.56 383 GLU B CA 1
ATOM 6325 C C . GLU B 1 383 ? -17.094 -9.562 -9.133 1 97.56 383 GLU B C 1
ATOM 6327 O O . GLU B 1 383 ? -16.812 -10.125 -8.07 1 97.56 383 GLU B O 1
ATOM 6332 N N . CYS B 1 384 ? -16.625 -8.359 -9.492 1 97.94 384 CYS B N 1
ATOM 6333 C CA . CYS B 1 384 ? -15.859 -7.555 -8.547 1 97.94 384 CYS B CA 1
ATOM 6334 C C . CYS B 1 384 ? -16.625 -7.363 -7.242 1 97.94 384 CYS B C 1
ATOM 6336 O O . CYS B 1 384 ? -16.078 -7.574 -6.16 1 97.94 384 CYS B O 1
ATOM 6338 N N . MET B 1 385 ? -17.891 -7.027 -7.359 1 98.12 385 MET B N 1
ATOM 6339 C CA . MET B 1 385 ? -18.766 -6.828 -6.207 1 98.12 385 MET B CA 1
ATOM 6340 C C . MET B 1 385 ? -18.922 -8.125 -5.418 1 98.12 385 MET B C 1
ATOM 6342 O O . MET B 1 385 ? -18.797 -8.125 -4.191 1 98.12 385 MET B O 1
ATOM 6346 N N . GLN B 1 386 ? -19.156 -9.234 -6.094 1 97.19 386 GLN B N 1
ATOM 6347 C CA . GLN B 1 386 ? -19.422 -10.516 -5.453 1 97.19 386 GLN B CA 1
ATOM 6348 C C . GLN B 1 386 ? -18.172 -11.047 -4.762 1 97.19 386 GLN B C 1
ATOM 6350 O O . GLN B 1 386 ? -18.25 -11.641 -3.682 1 97.19 386 GLN B O 1
ATOM 6355 N N . GLN B 1 387 ? -17.016 -10.836 -5.41 1 95.5 387 GLN B N 1
ATOM 6356 C CA . GLN B 1 387 ? -15.758 -11.281 -4.828 1 95.5 387 GLN B CA 1
ATOM 6357 C C . GLN B 1 387 ? -15.523 -10.648 -3.461 1 95.5 387 GLN B C 1
ATOM 6359 O O . GLN B 1 387 ? -15.031 -11.305 -2.541 1 95.5 387 GLN B O 1
ATOM 6364 N N . CYS B 1 388 ? -15.852 -9.398 -3.373 1 97.38 388 CYS B N 1
ATOM 6365 C CA . CYS B 1 388 ? -15.68 -8.719 -2.098 1 97.38 388 CYS B CA 1
ATOM 6366 C C . CYS B 1 388 ? -16.719 -9.188 -1.085 1 97.38 388 CYS B C 1
ATOM 6368 O O . CYS B 1 388 ? -16.406 -9.398 0.086 1 97.38 388 CYS B O 1
ATOM 6370 N N . LEU B 1 389 ? -17.938 -9.336 -1.541 1 96.81 389 LEU B N 1
ATOM 6371 C CA . LEU B 1 389 ? -19.016 -9.766 -0.647 1 96.81 389 LEU B CA 1
ATOM 6372 C C . LEU B 1 389 ? -18.688 -11.117 -0.022 1 96.81 389 LEU B C 1
ATOM 6374 O O . LEU B 1 389 ? -18.984 -11.352 1.152 1 96.81 389 LEU B O 1
ATOM 6378 N N . ASP B 1 390 ? -18 -11.977 -0.733 1 93.81 390 ASP B N 1
ATOM 6379 C CA . ASP B 1 390 ? -17.734 -13.344 -0.3 1 93.81 390 ASP B CA 1
ATOM 6380 C C . ASP B 1 390 ? -16.422 -13.43 0.48 1 93.81 390 ASP B C 1
ATOM 6382 O O . ASP B 1 390 ? -16.031 -14.516 0.911 1 93.81 390 ASP B O 1
ATOM 6386 N N . ASP B 1 391 ? -15.734 -12.398 0.611 1 94.12 391 ASP B N 1
ATOM 6387 C CA . ASP B 1 391 ? -14.469 -12.328 1.322 1 94.12 391 ASP B CA 1
ATOM 6388 C C . ASP B 1 391 ? -14.625 -11.633 2.674 1 94.12 391 ASP B C 1
ATOM 6390 O O . ASP B 1 391 ? -14.969 -10.453 2.734 1 94.12 391 ASP B O 1
ATOM 6394 N N . CYS B 1 392 ? -14.367 -12.297 3.721 1 93.75 392 CYS B N 1
ATOM 6395 C CA . CYS B 1 392 ? -14.625 -11.781 5.062 1 93.75 392 CYS B CA 1
ATOM 6396 C C . CYS B 1 392 ? -13.688 -10.617 5.387 1 93.75 392 CYS B C 1
ATOM 6398 O O . CYS B 1 392 ? -13.961 -9.844 6.301 1 93.75 392 CYS B O 1
ATOM 6400 N N . PHE B 1 393 ? -12.562 -10.453 4.641 1 94.31 393 PHE B N 1
ATOM 6401 C CA . PHE B 1 393 ? -11.609 -9.391 4.922 1 94.31 393 PHE B CA 1
ATOM 6402 C C . PHE B 1 393 ? -11.906 -8.156 4.078 1 94.31 393 PHE B C 1
ATOM 6404 O O . PHE B 1 393 ? -11.383 -7.074 4.344 1 94.31 393 PHE B O 1
ATOM 6411 N N . CYS B 1 394 ? -12.695 -8.406 3.033 1 96.56 394 CYS B N 1
ATOM 6412 C CA . CYS B 1 394 ? -12.93 -7.324 2.082 1 96.56 394 CYS B CA 1
ATOM 6413 C C . CYS B 1 394 ? -13.984 -6.355 2.605 1 96.56 394 CYS B C 1
ATOM 6415 O O . CYS B 1 394 ? -15.094 -6.762 2.934 1 96.56 394 CYS B O 1
ATOM 6417 N N . ALA B 1 395 ? -13.617 -5.102 2.658 1 97.19 395 ALA B N 1
ATOM 6418 C CA . ALA B 1 395 ? -14.539 -4.066 3.125 1 97.19 395 ALA B CA 1
ATOM 6419 C C . ALA B 1 395 ? -15.133 -3.289 1.955 1 97.19 395 ALA B C 1
ATOM 6421 O O . ALA B 1 395 ? -16.203 -2.691 2.078 1 97.19 395 ALA B O 1
ATOM 6422 N N . ALA B 1 396 ? -14.43 -3.24 0.902 1 98.5 396 ALA B N 1
ATOM 6423 C CA . ALA B 1 396 ? -14.898 -2.604 -0.327 1 98.5 396 ALA B CA 1
ATOM 6424 C C . ALA B 1 396 ? -14.141 -3.135 -1.54 1 98.5 396 ALA B C 1
ATOM 6426 O O . ALA B 1 396 ? -13.039 -3.676 -1.405 1 98.5 396 ALA B O 1
ATOM 6427 N N . SER B 1 397 ? -14.703 -3.096 -2.695 1 98.62 397 SER B N 1
ATOM 6428 C CA . SER B 1 397 ? -14.023 -3.328 -3.963 1 98.62 397 SER B CA 1
ATOM 6429 C C . SER B 1 397 ? -14.188 -2.145 -4.91 1 98.62 397 SER B C 1
ATOM 6431 O O . SER B 1 397 ? -15.25 -1.522 -4.949 1 98.62 397 SER B O 1
ATOM 6433 N N . ILE B 1 398 ? -13.133 -1.774 -5.559 1 98.81 398 ILE B N 1
ATOM 6434 C CA . ILE B 1 398 ? -13.117 -0.659 -6.496 1 98.81 398 ILE B CA 1
ATOM 6435 C C . ILE B 1 398 ? -12.969 -1.188 -7.922 1 98.81 398 ILE B C 1
ATOM 6437 O O . ILE B 1 398 ? -12.094 -2.008 -8.203 1 98.81 398 ILE B O 1
ATOM 6441 N N . HIS B 1 399 ? -13.859 -0.807 -8.812 1 98.69 399 HIS B N 1
ATOM 6442 C CA . HIS B 1 399 ? -13.828 -1.193 -10.219 1 98.69 399 HIS B CA 1
ATOM 6443 C C . HIS B 1 399 ? -13.586 0.016 -11.117 1 98.69 399 HIS B C 1
ATOM 6445 O O . HIS B 1 399 ? -14.086 1.11 -10.836 1 98.69 399 HIS B O 1
ATOM 6451 N N . ASP B 1 400 ? -12.82 -0.086 -12.211 1 97.69 400 ASP B N 1
ATOM 6452 C CA . ASP B 1 400 ? -12.492 1.057 -13.055 1 97.69 400 ASP B CA 1
ATOM 6453 C C . ASP B 1 400 ? -13.492 1.203 -14.203 1 97.69 400 ASP B C 1
ATOM 6455 O O . ASP B 1 400 ? -13.32 2.053 -15.078 1 97.69 400 ASP B O 1
ATOM 6459 N N . GLY B 1 401 ? -14.523 0.385 -14.258 1 96.19 401 GLY B N 1
ATOM 6460 C CA . GLY B 1 401 ? -15.516 0.431 -15.32 1 96.19 401 GLY B CA 1
ATOM 6461 C C . GLY B 1 401 ? -15.086 -0.325 -16.562 1 96.19 401 GLY B C 1
ATOM 6462 O O . GLY B 1 401 ? -15.852 -0.426 -17.531 1 96.19 401 GLY B O 1
ATOM 6463 N N . ILE B 1 402 ? -13.914 -0.909 -16.562 1 96.19 402 ILE B N 1
ATOM 6464 C CA . ILE B 1 402 ? -13.375 -1.607 -17.719 1 96.19 402 ILE B CA 1
ATOM 6465 C C . ILE B 1 402 ? -13.109 -3.07 -17.375 1 96.19 402 ILE B C 1
ATOM 6467 O O . ILE B 1 402 ? -13.883 -3.955 -17.766 1 96.19 402 ILE B O 1
ATOM 6471 N N . SER B 1 403 ? -12.008 -3.352 -16.531 1 96.94 403 SER B N 1
ATOM 6472 C CA . SER B 1 403 ? -11.75 -4.762 -16.266 1 96.94 403 SER B CA 1
ATOM 6473 C C . SER B 1 403 ? -10.953 -4.945 -14.977 1 96.94 403 SER B C 1
ATOM 6475 O O . SER B 1 403 ? -10.664 -6.074 -14.578 1 96.94 403 SER B O 1
ATOM 6477 N N . ASN B 1 404 ? -10.562 -3.828 -14.352 1 97.69 404 ASN B N 1
ATOM 6478 C CA . ASN B 1 404 ? -9.789 -3.928 -13.117 1 97.69 404 ASN B CA 1
ATOM 6479 C C . ASN B 1 404 ? -10.68 -3.908 -11.883 1 97.69 404 ASN B C 1
ATOM 6481 O O . ASN B 1 404 ? -11.633 -3.123 -11.812 1 97.69 404 ASN B O 1
ATOM 6485 N N . CYS B 1 405 ? -10.328 -4.797 -10.938 1 98.31 405 CYS B N 1
ATOM 6486 C CA . CYS B 1 405 ? -11 -4.859 -9.641 1 98.31 405 CYS B CA 1
ATOM 6487 C C . CYS B 1 405 ? -9.977 -4.895 -8.508 1 98.31 405 CYS B C 1
ATOM 6489 O O . CYS B 1 405 ? -9.102 -5.762 -8.477 1 98.31 405 CYS B O 1
ATOM 6491 N N . TRP B 1 406 ? -10.039 -3.951 -7.562 1 98.12 406 TRP B N 1
ATOM 6492 C CA . TRP B 1 406 ? -9.172 -3.9 -6.391 1 98.12 406 TRP B CA 1
ATOM 6493 C C . TRP B 1 406 ? -9.961 -4.195 -5.117 1 98.12 406 TRP B C 1
ATOM 6495 O O . TRP B 1 406 ? -11.062 -3.666 -4.922 1 98.12 406 TRP B O 1
ATOM 6505 N N . LYS B 1 407 ? -9.461 -4.992 -4.285 1 97.56 407 LYS B N 1
ATOM 6506 C CA . LYS B 1 407 ? -10.07 -5.246 -2.984 1 97.56 407 LYS B CA 1
ATOM 6507 C C . LYS B 1 407 ? -9.422 -4.395 -1.896 1 97.56 407 LYS B C 1
ATOM 6509 O O . LYS B 1 407 ? -8.203 -4.266 -1.85 1 97.56 407 LYS B O 1
ATOM 6514 N N . LYS B 1 408 ? -10.336 -3.811 -1.079 1 97.38 408 LYS B N 1
ATOM 6515 C CA . LYS B 1 408 ? -9.906 -2.92 -0.006 1 97.38 408 LYS B CA 1
ATOM 6516 C C . LYS B 1 408 ? -10.266 -3.496 1.362 1 97.38 408 LYS B C 1
ATOM 6518 O O . LYS B 1 408 ? -11.266 -4.199 1.506 1 97.38 408 LYS B O 1
ATOM 6523 N N . LYS B 1 409 ? -9.445 -3.145 2.312 1 95.69 409 LYS B N 1
ATOM 6524 C CA . LYS B 1 409 ? -9.656 -3.484 3.715 1 95.69 409 LYS B CA 1
ATOM 6525 C C . LYS B 1 409 ? -9.758 -2.23 4.578 1 95.69 409 LYS B C 1
ATOM 6527 O O . LYS B 1 409 ? -9.312 -1.155 4.172 1 95.69 409 LYS B O 1
ATOM 6532 N N . LEU B 1 410 ? -10.391 -2.352 5.754 1 95.56 410 LEU B N 1
ATOM 6533 C CA . LEU B 1 410 ? -10.508 -1.219 6.664 1 95.56 410 LEU B CA 1
ATOM 6534 C C . LEU B 1 410 ? -9.219 -1.019 7.449 1 95.56 410 LEU B C 1
ATOM 6536 O O . LEU B 1 410 ? -8.57 -1.991 7.844 1 95.56 410 LEU B O 1
ATOM 6540 N N . PRO B 1 411 ? -8.852 0.286 7.707 1 96.75 411 PRO B N 1
ATOM 6541 C CA . PRO B 1 411 ? -9.555 1.504 7.309 1 96.75 411 PRO B CA 1
ATOM 6542 C C . PRO B 1 411 ? -9.203 1.957 5.895 1 96.75 411 PRO B C 1
ATOM 6544 O O . PRO B 1 411 ? -8.094 1.702 5.418 1 96.75 411 PRO B O 1
ATOM 6547 N N . PHE B 1 412 ? -10.156 2.643 5.199 1 97.5 412 PHE B N 1
ATOM 6548 C CA . PHE B 1 412 ? -9.906 3.215 3.881 1 97.5 412 PHE B CA 1
ATOM 6549 C C . PHE B 1 412 ? -9.078 4.488 3.988 1 97.5 412 PHE B C 1
ATOM 6551 O O . PHE B 1 412 ? -9.258 5.277 4.918 1 97.5 412 PHE B O 1
ATOM 6558 N N . SER B 1 413 ? -8.219 4.688 3.014 1 96.88 413 SER B N 1
ATOM 6559 C CA . SER B 1 413 ? -7.453 5.926 2.91 1 96.88 413 SER B CA 1
ATOM 6560 C C . SER B 1 413 ? -7.754 6.656 1.605 1 96.88 413 SER B C 1
ATOM 6562 O O . SER B 1 413 ? -8.25 6.055 0.651 1 96.88 413 SER B O 1
ATOM 6564 N N . ASN B 1 414 ? -7.5 7.949 1.574 1 97.62 414 ASN B N 1
ATOM 6565 C CA . ASN B 1 414 ? -7.512 8.773 0.371 1 97.62 414 ASN B CA 1
ATOM 6566 C C . ASN B 1 414 ? -8.875 8.742 -0.32 1 97.62 414 ASN B C 1
ATOM 6568 O O . ASN B 1 414 ? -8.945 8.648 -1.547 1 97.62 414 ASN B O 1
ATOM 6572 N N . GLY B 1 415 ? -9.953 8.758 0.461 1 98.06 415 GLY B N 1
ATOM 6573 C CA . GLY B 1 415 ? -11.281 8.805 -0.136 1 98.06 415 GLY B CA 1
ATOM 6574 C C . GLY B 1 415 ? -11.531 10.078 -0.925 1 98.06 415 GLY B C 1
ATOM 6575 O O . GLY B 1 415 ? -11.312 11.18 -0.418 1 98.06 415 GLY B O 1
ATOM 6576 N N . ARG B 1 416 ? -11.945 9.938 -2.176 1 97.94 416 ARG B N 1
ATOM 6577 C CA . ARG B 1 416 ? -12.227 11.086 -3.029 1 97.94 416 ARG B CA 1
ATOM 6578 C C . ARG B 1 416 ? -13.414 10.805 -3.947 1 97.94 416 ARG B C 1
ATOM 6580 O O . ARG B 1 416 ? -13.539 9.703 -4.484 1 97.94 416 ARG B O 1
ATOM 6587 N N . ILE B 1 417 ? -14.242 11.773 -4.07 1 97.19 417 ILE B N 1
ATOM 6588 C CA . ILE B 1 417 ? -15.406 11.641 -4.934 1 97.19 417 ILE B CA 1
ATOM 6589 C C . ILE B 1 417 ? -15.484 12.828 -5.887 1 97.19 417 ILE B C 1
ATOM 6591 O O . ILE B 1 417 ? -15.18 13.961 -5.5 1 97.19 417 ILE B O 1
ATOM 6595 N N . GLY B 1 418 ? -15.82 12.609 -7.098 1 94.06 418 GLY B N 1
ATOM 6596 C CA . GLY B 1 418 ? -15.977 13.664 -8.086 1 94.06 418 GLY B CA 1
ATOM 6597 C C . GLY B 1 418 ? -16.031 13.141 -9.516 1 94.06 418 GLY B C 1
ATOM 6598 O O . GLY B 1 418 ? -15.719 11.977 -9.766 1 94.06 418 GLY B O 1
ATOM 6599 N N . ASN B 1 419 ? -16.312 13.953 -10.43 1 92.62 419 ASN B N 1
ATOM 6600 C CA . ASN B 1 419 ? -16.453 13.578 -11.836 1 92.62 419 ASN B CA 1
ATOM 6601 C C . ASN B 1 419 ? -15.133 13.125 -12.43 1 92.62 419 ASN B C 1
ATOM 6603 O O . ASN B 1 419 ? -15.109 12.359 -13.398 1 92.62 419 ASN B O 1
ATOM 6607 N N . TYR B 1 420 ? -14.094 13.562 -11.812 1 92.06 420 TYR B N 1
ATOM 6608 C CA . TYR B 1 420 ? -12.766 13.227 -12.32 1 92.06 420 TYR B CA 1
ATOM 6609 C C . TYR B 1 420 ? -12.352 11.82 -11.891 1 92.06 420 TYR B C 1
ATOM 6611 O O . TYR B 1 420 ? -11.352 11.289 -12.367 1 92.06 420 TYR B O 1
ATOM 6619 N N . VAL B 1 421 ? -13.117 11.234 -10.977 1 95.88 421 VAL B N 1
ATOM 6620 C CA . VAL B 1 421 ? -12.812 9.906 -10.453 1 95.88 421 VAL B CA 1
ATOM 6621 C C . VAL B 1 421 ? -13.492 8.844 -11.32 1 95.88 421 VAL B C 1
ATOM 6623 O O . VAL B 1 421 ? -14.703 8.633 -11.203 1 95.88 421 VAL B O 1
ATOM 6626 N N . ASP B 1 422 ? -12.742 8.188 -12.172 1 96 422 ASP B N 1
ATOM 6627 C CA . ASP B 1 422 ? -13.266 7.141 -13.047 1 96 422 ASP B CA 1
ATOM 6628 C C . ASP B 1 422 ? -13.219 5.777 -12.367 1 96 422 ASP B C 1
ATOM 6630 O O . ASP B 1 422 ? -12.609 4.836 -12.883 1 96 422 ASP B O 1
ATOM 6634 N N . ARG B 1 423 ? -13.891 5.684 -11.227 1 98.19 423 ARG B N 1
ATOM 6635 C CA . ARG B 1 423 ? -13.961 4.465 -10.422 1 98.19 423 ARG B CA 1
ATOM 6636 C C . ARG B 1 423 ? -15.375 4.254 -9.883 1 98.19 423 ARG B C 1
ATOM 6638 O O . ARG B 1 423 ? -16.141 5.207 -9.719 1 98.19 423 ARG B O 1
ATOM 6645 N N . ILE B 1 424 ? -15.703 3.076 -9.664 1 98.44 424 ILE B N 1
ATOM 6646 C CA . ILE B 1 424 ? -16.922 2.658 -8.977 1 98.44 424 ILE B CA 1
ATOM 6647 C C . ILE B 1 424 ? -16.562 1.924 -7.688 1 98.44 424 ILE B C 1
ATOM 6649 O O . ILE B 1 424 ? -15.812 0.943 -7.715 1 98.44 424 ILE B O 1
ATOM 6653 N N . ALA B 1 425 ? -17.109 2.428 -6.621 1 98.75 425 ALA B N 1
ATOM 6654 C CA . ALA B 1 425 ? -16.859 1.771 -5.34 1 98.75 425 ALA B CA 1
ATOM 6655 C C . ALA B 1 425 ? -18.047 0.907 -4.93 1 98.75 425 ALA B C 1
ATOM 6657 O O . ALA B 1 425 ? -19.203 1.342 -5.023 1 98.75 425 ALA B O 1
ATOM 6658 N N . PHE B 1 426 ? -17.781 -0.32 -4.586 1 98.75 426 PHE B N 1
ATOM 6659 C CA . PHE B 1 426 ? -18.719 -1.206 -3.908 1 98.75 426 PHE B CA 1
ATOM 6660 C C . PHE B 1 426 ? -18.344 -1.362 -2.438 1 98.75 426 PHE B C 1
ATOM 6662 O O . PHE B 1 426 ? -17.359 -2.023 -2.105 1 98.75 426 PHE B O 1
ATOM 6669 N N . ILE B 1 427 ? -19.109 -0.785 -1.554 1 98.62 427 ILE B N 1
ATOM 6670 C CA . ILE B 1 427 ? -18.797 -0.755 -0.131 1 98.62 427 ILE B CA 1
ATOM 6671 C C . ILE B 1 427 ? -19.656 -1.771 0.615 1 98.62 427 ILE B C 1
ATOM 6673 O O . ILE B 1 427 ? -20.875 -1.767 0.484 1 98.62 427 ILE B O 1
ATOM 6677 N N . LYS B 1 428 ? -19.031 -2.646 1.373 1 97.69 428 LYS B N 1
ATOM 6678 C CA . LYS B 1 428 ? -19.719 -3.66 2.166 1 97.69 428 LYS B CA 1
ATOM 6679 C C . LYS B 1 428 ? -20.359 -3.047 3.408 1 97.69 428 LYS B C 1
ATOM 6681 O O . LYS B 1 428 ? -19.688 -2.336 4.168 1 97.69 428 LYS B O 1
ATOM 6686 N N . VAL B 1 429 ? -21.672 -3.217 3.613 1 96.94 429 VAL B N 1
ATOM 6687 C CA . VAL B 1 429 ? -22.359 -2.676 4.777 1 96.94 429 VAL B CA 1
ATOM 6688 C C . VAL B 1 429 ? -23.25 -3.758 5.398 1 96.94 429 VAL B C 1
ATOM 6690 O O . VAL B 1 429 ? -23.609 -4.73 4.734 1 96.94 429 VAL B O 1
ATOM 6693 N N . GLY B 1 430 ? -23.5 -3.617 6.719 1 93.56 430 GLY B N 1
ATOM 6694 C CA . GLY B 1 430 ? -24.422 -4.516 7.398 1 93.56 430 GLY B CA 1
ATOM 6695 C C . GLY B 1 430 ? -25.875 -4.273 7.043 1 93.56 430 GLY B C 1
ATOM 6696 O O . GLY B 1 430 ? -26.281 -3.133 6.793 1 93.56 430 GLY B O 1
ATOM 6697 N N . VAL B 1 431 ? -26.656 -5.387 6.883 1 87.62 431 VAL B N 1
ATOM 6698 C CA . VAL B 1 431 ? -28.078 -5.27 6.629 1 87.62 431 VAL B CA 1
ATOM 6699 C C . VAL B 1 431 ? -28.844 -5.156 7.949 1 87.62 431 VAL B C 1
ATOM 6701 O O . VAL B 1 431 ? -28.531 -5.875 8.906 1 87.62 431 VAL B O 1
ATOM 6704 N N . ASN B 1 432 ? -29.359 -4.039 8.422 1 64.69 432 ASN B N 1
ATOM 6705 C CA . ASN B 1 432 ? -30.219 -3.957 9.602 1 64.69 432 ASN B CA 1
ATOM 6706 C C . ASN B 1 432 ? -31.406 -4.906 9.5 1 64.69 432 ASN B C 1
ATOM 6708 O O . ASN B 1 432 ? -32.094 -4.922 8.484 1 64.69 432 ASN B O 1
ATOM 6712 N N . LYS B 1 433 ? -31.578 -6.113 10.195 1 46.41 433 LYS B N 1
ATOM 6713 C CA . LYS B 1 433 ? -32.812 -6.867 10.297 1 46.41 433 LYS B CA 1
ATOM 6714 C C . LYS B 1 433 ? -33.969 -5.965 10.719 1 46.41 433 LYS B C 1
ATOM 6716 O O . LYS B 1 433 ? -35.094 -6.43 10.898 1 46.41 433 LYS B O 1
ATOM 6721 N N . TYR B 1 434 ? -33.844 -4.91 11.367 1 34.22 434 TYR B N 1
ATOM 6722 C CA . TYR B 1 434 ? -35.062 -4.355 11.922 1 34.22 434 TYR B CA 1
ATOM 6723 C C . TYR B 1 434 ? -35.969 -3.795 10.828 1 34.22 434 TYR B C 1
ATOM 6725 O O . TYR B 1 434 ? -36.969 -3.148 11.109 1 34.22 434 TYR B O 1
ATOM 6733 N N . ILE B 1 435 ? -35.75 -3.828 9.492 1 26.75 435 ILE B N 1
ATOM 6734 C CA . ILE B 1 435 ? -37.062 -3.516 8.992 1 26.75 435 ILE B CA 1
ATOM 6735 C C . ILE B 1 435 ? -37.938 -4.77 9.039 1 26.75 435 ILE B C 1
ATOM 6737 O O . ILE B 1 435 ? -37.531 -5.84 8.586 1 26.75 435 ILE B O 1
#

Solvent-accessible surface area (backbone atoms only — not comparable to full-atom values): 45608 Å² total; per-residue (Å²): 132,97,82,73,76,86,68,69,81,72,74,80,79,75,75,76,75,73,74,74,71,72,72,71,70,70,68,68,62,42,46,59,65,40,68,38,58,30,62,86,68,76,57,74,82,43,43,52,52,12,63,79,44,52,26,30,38,36,63,43,66,37,83,80,41,77,64,30,28,34,55,33,32,28,45,54,76,47,93,63,83,45,76,50,36,48,91,40,46,82,56,57,33,46,61,59,11,34,39,32,30,32,84,67,16,32,55,38,31,23,32,63,85,62,51,74,77,48,60,89,81,46,68,53,25,54,32,32,40,44,39,80,69,62,42,38,37,31,25,29,84,86,66,46,77,64,43,47,49,53,80,61,47,30,30,33,48,34,53,71,32,51,43,47,50,72,33,54,32,44,7,27,50,37,98,66,35,61,31,77,26,44,25,35,41,35,29,32,54,51,24,28,42,35,33,30,42,31,31,74,87,52,56,26,73,51,60,60,42,45,65,68,80,40,72,51,60,48,13,29,41,34,25,37,64,70,36,35,31,28,37,25,39,72,87,64,46,84,73,48,73,73,38,60,38,86,83,54,54,55,90,44,24,47,60,38,38,33,37,36,49,74,56,38,32,33,34,33,37,30,68,29,71,91,61,35,88,73,69,89,72,64,77,39,78,70,34,54,40,63,88,47,54,52,76,41,36,62,43,84,51,42,26,43,73,25,11,27,43,15,27,17,35,62,46,96,86,69,41,84,35,66,43,53,48,89,60,35,38,54,70,36,82,91,41,50,65,67,6,28,32,47,77,43,70,72,56,51,66,67,73,81,67,50,40,67,62,48,46,73,45,81,40,77,22,26,44,55,53,65,60,34,51,35,58,38,36,73,36,50,67,70,56,36,46,49,55,25,47,62,30,40,57,35,39,24,24,40,27,54,85,73,30,41,24,33,34,29,32,52,68,36,23,26,21,23,46,43,90,85,38,71,28,33,26,28,38,57,32,63,57,75,76,81,115,133,77,83,72,67,85,66,67,82,76,73,79,77,74,74,76,75,73,72,73,68,72,72,70,69,71,66,68,63,40,48,60,65,39,67,37,58,29,63,87,68,74,56,74,83,45,42,52,53,12,64,79,44,53,27,29,40,34,60,42,65,37,81,82,41,76,64,30,30,33,55,32,34,29,44,55,76,47,93,65,84,45,75,50,37,49,90,40,48,81,57,56,33,45,63,59,11,33,39,32,31,32,85,67,18,32,55,38,32,22,32,62,86,62,49,75,77,46,62,89,80,46,70,54,26,53,32,32,40,44,39,79,69,63,41,39,35,31,25,29,84,85,66,46,76,64,43,49,48,53,79,61,48,30,30,35,49,35,51,72,34,50,42,46,51,72,32,51,32,45,9,26,49,36,97,65,35,60,31,76,26,45,23,36,38,34,30,32,54,51,24,28,44,35,33,30,43,30,30,75,88,51,56,26,74,51,61,60,43,44,66,68,81,41,72,51,59,49,13,28,41,35,24,37,65,70,37,33,32,29,35,25,40,73,86,66,45,82,73,49,73,72,38,59,38,88,85,55,54,55,89,46,22,47,59,38,38,34,38,38,51,72,54,40,33,33,34,34,38,30,67,30,70,90,61,35,90,72,68,91,71,63,76,39,78,70,33,53,40,62,88,47,54,54,76,41,36,62,43,83,51,41,26,43,72,25,9,27,44,15,28,16,34,62,45,97,84,70,41,85,35,65,43,55,48,89,61,35,39,53,70,37,82,92,41,50,64,67,6,28,32,48,75,44,70,72,52,52,64,66,72,82,66,48,39,67,64,48,48,72,46,80,38,78,22,27,44,54,52,65,61,37,52,36,57,39,37,73,36,50,68,68,55,34,47,49,55,25,46,63,29,41,57,36,38,24,22,41,28,53,88,71,30,44,25,34,35,29,31,52,67,38,24,27,22,22,46,42,92,85,37,72,26,34,26,28,37,58,32,65,58,74,76,81,115

Organism: Dendrobium nobile (NCBI:txid94219)

Sequence (870 aa):
MEYRLFLVIVLLLLTIITSTSATVKPHSNITLNSFVIATTSSSRRLSWLSSSGDFAFGFLTLPTNSSLFLLAIWYANLPNTTIIWTPNRNKPVPSNSSVILTSDGQLSLRDSAGTEIWNPGAAAASYAALFDTGNFVLVSSNGSMLWESFSVPTDTILPSQSLSPNSILLAKLNYDDFSYGRFKLSMQTDGNLVFYQIAVPTGFQYSPYWASNTNTSNSFLFFNVSGSIDLVSPTGAFMTTLTSSTTYPTSDFYHRGTLDHDGVFRHYVHPKPSAAGGASAEWVVIDFKPTDICQSLITSLGSGACGHNSYCGYDIKQMVACQCPLGYSWVDPNKTYMGCKPDFTMPSCISGVWSEGFQMVRVENLDFWGEDYDQFNPMGEAECMQQCLDDCFCAASIHDGISNCWKKKLPFSNGRIGNYVDRIAFIKVGVNKYIMEYRLFLVIVLLLLTIITSTSATVKPHSNITLNSFVIATTSSSRRLSWLSSSGDFAFGFLTLPTNSSLFLLAIWYANLPNTTIIWTPNRNKPVPSNSSVILTSDGQLSLRDSAGTEIWNPGAAAASYAALFDTGNFVLVSSNGSMLWESFSVPTDTILPSQSLSPNSILLAKLNYDDFSYGRFKLSMQTDGNLVFYQIAVPTGFQYSPYWASNTNTSNSFLFFNVSGSIDLVSPTGAFMTTLTSSTTYPTSDFYHRGTLDHDGVFRHYVHPKPSAAGGASAEWVVIDFKPTDICQSLITSLGSGACGHNSYCGYDIKQMVACQCPLGYSWVDPNKTYMGCKPDFTMPSCISGVWSEGFQMVRVENLDFWGEDYDQFNPMGEAECMQQCLDDCFCAASIHDGISNCWKKKLPFSNGRIGNYVDRIAFIKVGVNKYI

Foldseek 3Di:
DDDDDPPPDPPDPPPPPPPPPPPPQPQPWAAAFDKAFADPPPPPVRWAAGSVRQKTFYWDAFPVGRQWIWGFIFGRPAPDTDTFATDQQVNTAGGGWMWGLHPFGWTFTAHNVRHTDDTPPFTQFRTWGQHPQRKTFGAHPVGHTRDIRLQAGEFKHFAQGKQWAQHKHFAACAPRRSHTAQKMWHCHQQQKTFIFGADPPPRHTFDTLDIPPDGQGGWMWHRHQQAWIFTAHPVGHTDGTPDGDNPDHVVFKTWMWGCYRLRKTFIWIGGDPVNPPDDNTDIDTDDIPPLDQLVRFDTQDFAGRQAWQWAWDADPVRDIDIDHDPQWDAPDPRNRNNPIDGPDDQQPVPDDQNLPQKDWDKDFQKDQDHPFPDKDFQADPVRLLVVQSRDSQFFKWKDQRGGMITTDGPTGHSIYGDPVRSIMMIGMHGDPVPD/DPPPPPPPDPPDPVPPPPPPPPPPQPQPWAAAFDKAFADPPPPPVRWAAGSVRQKTFYWDAFPVGRQWIWGFIFGRPAPDTDTFATDQQVNTAGGGWMWGLHPFGWTFTAHNVRHTDDTPPFTQFRTWGQHPQRKIFGAHPVGDTRDIRLQAGEFKHFAQGKQWAQHKHFAACAPRRSHTAQKMWHCHQQQKTFIFGADPPPRHTFDTLDIPPDGQGGWMWHRHQQAWIFTAHPVGHTDGTPDGDNPDHVVFWTWMWGCYRLRKTFIWIGGDPVNPPDDNTDIDTDDIPPLDQLVRFDTQDFAGRQAWQWAWDADPVRDIDIDHDPQWDAPDPRNRSNPIDGPDDQQPVPDDQRLPQKDWDKDFQKDQDHPFPDKDFQDDPVRLLVVQSRDSQFFKWKDQRGGMITTDGPTGHSIYGDPVRSIMMIGMHGDPVPD

pLDDT: mean 89.14, std 16.93, range [22.36, 98.81]

Nearest PDB structures (foldseek):
  5gyy-assembly1_A  TM=5.113E-01  e=1.188E-24  Brassica rapa
  6kyw-assembly1_B  TM=5.143E-01  e=9.568E-25  Brassica rapa
  4pdt-assembly1_A  TM=8.411E-01  e=2.154E-05  Marasmius oreades
  1kj1-assembly2_P  TM=8.189E-01  e=2.463E-04  Allium sativum
  1kj1-assembly2_Q  TM=7.994E-01  e=1.983E-04  Allium sativum

Secondary structure (DSSP, 8-state):
----GGG----------------------EETT-EEE--SS--GGGSEEPTTSSEEEEEEE-SS-TTEEEEEEEETT-SS--EEE-TTTTS-EETT-EEEE-TTS-EEEE-TT--EEE-------SEEEE-TTS-EEEE-TTS-EEEEGGGS-SSEE-TT-EE-TTEEEEEEEETTEEEEEEEEEEE-TTS-EEEEEE-TTT--EEEEEEE-----TT-EEEE-TTSEEEEE-TT--EEEEEEE--SS-TTTEEEEEEE-TTS-EEEEEEE-TTTS-S--PPPEEEEEESS-HHHH---SSS--SS-TT-EEEE-TTS-EEEEPPTTEEESSTT-GGG-EEESSPPP-SSSS-TTTTEEEEEEETEEE-S-EEEEESS--HHHHHHHHHT-TT-SEEEE-SSS-EEEE-SSP-SEEESTT---EEEEEEE--TT-/-GGGGTTS---------------------EETT-EEE--SS--GGGSEEPTTSSEEEEEEE-SS-TTEEEEEEEETT-SS--EEE-TTTTS-EETT-EEEE-TTS-EEEE-TTS-EEE--S----SEEEE-TTS-EEEE-TTS-EEEEGGGS-SSEE-TT-EE-TTEEEEEEEETTEEEEEEEEEEE-TTS-EEEEEE-TTT--EEEEEEE-----TT-EEEE-TTSEEEEE-TT--EEEEEEE-SSS-TTTEEEEEEE-TTS-EEEEEEE-TTTS-S--PPPEEEEEESS-HHHH---SSS--SS-TT-EEEE-TTS-EEEEPPTTEEESSTT-GGG-EEESSPPP-SSSS-TTTTEEEEEEETEEE-S-EEEEESS--HHHHHHHHHT-TT-SEEEE-SSS-EEEE-SSP-SEEESTT---EEEEEEE--TT-